Protein AF-0000000074214641 (afdb_homodimer)

Secondary structure (DSSP, 8-state):
-----------------------PPP-S---HHHHHHHHHHHHHHSTTTEEEEE-SS--TT----EEEEESSSTTS--TT--EEEEEE-SSTT--HHHHHHHHHHHHHHHHHHTT-HHHHHHHHH-EEEEES-S-HHHHHHHHHHHHHHTT--TTTTTS-TTS--GGG-S---HHHHHTT--HHHHHHHHHHS---HHHHHHHHHHHHS-EEEEEEEE-SEEEEEES--S-TT--SS-----TTHHHHHHHHHHHHHHSSSTTSTT-PPTTS--GGGGTTEEEHHHH---SS-HHHHHHHHSS-EEEEEEEES-SS--GGGHHHHHHHHHHHHHHHHHGGGSSEEEEEEETTS-B-TT-EEEEEE-GGG--EEEEEEEE--TTSEEEE---SEEEEEEEE-TTEE-EEEEEEEPP--STTPPPEE--EEEEES--/-----------------------PPP-S---HHHHHHHHHHHHHHSTTTEEEEE-SS--TT----EEEEESSSTTS--TT--EEEEEE-SSTT--HHHHHHHHHHHHHHHHHHTT-HHHHHHHHH-EEEEES-S-HHHHHHHHHHHHHHTT--TTTTTS-TTS--GGG-S---HHHHHTT--HHHHHHHHHHS---HHHHHHHHHHHHS-EEEEEEEE-SEEEEEES--S-SS--SS-----TTHHHHHHHHHHHHHHSSSTTSTT-PPTTS--GGGGTTEEEHHHH---SS-HHHHHHHHSS-EEEEEEEES-SS--GGGHHHHHHHHHHHHHHHHHGGGSSEEEEEEETTS-B-TT-EEEEEE-GGG--EEEEEEEE--TTSEEEE---SEEEEEEEE-TTEE-EEEEEEEPP--STT---EE--EEEEES--

InterPro domains:
  IPR000834 Peptidase M14, carboxypeptidase A [PF00246] (36-331)
  IPR000834 Peptidase M14, carboxypeptidase A [PR00765] (56-68)
  IPR000834 Peptidase M14, carboxypeptidase A [PR00765] (82-96)
  IPR000834 Peptidase M14, carboxypeptidase A [PR00765] (163-171)
  IPR000834 Peptidase M14, carboxypeptidase A [PR00765] (215-228)
  IPR000834 Peptidase M14, carboxypeptidase A [PS52035] (28-340)
  IPR000834 Peptidase M14, carboxypeptidase A [SM00631] (29-435)
  IPR008969 Carboxypeptidase-like, regulatory domain superfamily [SSF49464] (345-418)
  IPR050753 Peptidase M14 domain-containing protein [PTHR11532] (25-430)
  IPR057246 Zinc carboxypeptidases, zinc-binding region 1 [PS00132] (82-104)
  IPR057247 Zinc carboxypeptidases, zinc-binding region 2 [PS00133] (218-228)

Solvent-accessible surface area (backbone atoms only — not comparable to full-atom values): 44947 Å² total; per-residue (Å²): 136,82,80,79,78,77,78,77,79,77,77,77,77,76,75,74,74,73,73,74,72,79,75,74,87,76,71,54,86,66,49,75,68,50,44,54,49,49,53,50,49,45,32,69,73,33,54,72,32,30,38,78,49,63,48,88,38,38,38,91,87,60,48,73,33,52,30,44,30,38,15,69,53,46,96,53,91,52,90,93,43,46,29,34,39,42,39,11,10,49,40,12,34,16,40,54,28,24,49,46,46,52,48,47,53,46,47,52,46,53,37,39,75,66,63,33,64,72,52,38,52,50,33,66,55,30,39,37,34,39,27,32,40,57,17,61,55,4,30,52,48,21,52,55,42,37,74,71,52,78,60,73,64,82,63,48,16,32,23,34,81,89,66,46,49,50,62,51,40,36,50,59,55,58,63,36,60,74,64,67,48,51,72,49,52,51,49,43,41,51,62,69,45,85,51,51,52,43,44,46,20,48,52,48,52,54,56,74,38,81,37,44,30,36,38,38,31,37,42,49,31,42,33,22,30,23,55,24,27,43,35,88,79,71,52,62,52,38,78,34,79,45,67,54,36,72,42,42,52,50,54,25,37,51,29,12,65,45,20,75,48,32,30,38,67,87,57,47,30,90,95,49,70,57,32,15,81,58,41,2,35,44,43,25,1,40,73,44,45,43,66,14,27,59,44,52,34,33,50,75,74,47,64,22,46,36,31,38,33,24,74,28,51,54,24,66,62,59,50,86,47,44,61,58,52,41,65,35,39,48,58,11,58,54,53,48,61,57,56,62,28,40,22,34,26,35,41,33,22,32,83,86,66,45,53,37,51,63,23,36,40,39,42,28,42,43,40,95,76,41,81,42,71,37,80,63,67,39,55,21,37,80,75,5,34,42,70,48,77,41,62,62,40,35,31,39,42,29,46,37,40,90,62,36,46,63,49,75,47,79,45,76,32,67,70,79,85,47,96,79,49,64,34,46,80,57,70,47,70,34,45,67,58,83,118,130,84,76,77,76,78,78,76,79,77,78,76,78,75,74,74,73,72,72,72,73,79,74,73,86,76,73,53,85,65,49,75,67,51,45,55,49,49,52,50,51,44,31,69,73,32,54,72,32,30,37,77,49,62,49,87,38,39,36,94,87,60,47,75,32,51,30,44,31,38,14,68,54,46,95,54,91,52,91,92,43,46,30,35,38,43,39,9,11,49,40,11,34,16,41,54,27,23,48,47,46,52,48,48,53,47,47,52,46,54,36,38,77,66,63,33,63,71,50,39,52,50,32,68,56,29,40,39,35,41,28,33,40,58,17,61,54,3,30,52,47,21,53,54,42,37,75,69,53,77,58,73,62,82,64,47,17,30,22,36,80,88,66,46,49,50,63,50,41,36,51,60,55,59,64,38,59,71,63,67,47,52,73,47,50,51,50,43,42,52,61,68,46,83,51,50,52,42,45,46,20,49,51,47,50,54,56,74,38,80,38,43,29,36,39,38,31,39,42,49,31,42,31,21,30,25,55,24,28,42,35,88,80,71,51,61,52,39,79,34,79,44,64,54,36,71,40,42,51,49,55,27,36,52,28,12,64,44,20,75,49,32,30,38,68,87,60,46,29,91,95,48,72,56,30,16,80,59,42,2,34,45,45,25,1,42,75,45,45,43,65,14,27,58,44,52,33,35,51,74,73,46,65,21,47,38,32,38,33,24,75,30,52,53,24,65,63,57,48,87,47,44,60,58,52,41,65,36,39,48,58,11,58,54,54,47,60,57,55,62,28,40,21,34,26,32,43,32,22,34,85,87,66,45,53,36,49,63,23,36,41,39,42,29,41,44,41,96,75,41,82,42,73,38,82,62,68,39,56,21,39,80,72,4,34,42,71,47,78,41,61,61,40,35,31,39,41,31,45,36,41,92,63,35,46,64,47,76,45,81,43,77,32,67,70,79,85,48,95,79,49,62,33,45,82,56,69,48,71,35,45,66,58,84,117

Foldseek 3Di:
DPPPPPPPPPPPPPPPPPPPPPPDDALAQAALVRLVVLLVVLCVLQVQFKDKDFFPFAAPVRRTQIKIKGANHPPDDDPQQAEEEEAECLQLLQQLQLRLLSVLSNVLSVCVVVPPPLSVLLRHRHTYMYGSHLASQLVVQNVVCCVPPVNPDSRRSRAHPVRHRQQQQAQFCPQCVLVVHDPVVVVCSRVVRDGHRSNVRVVCVLVVHQHAEYEYEAAQWQAKEFDDQADNPRDFADQDAALQNVLRVVLRLLLLVQFQPQLAFPQTAPPDDGCNVVRRYDYNRRRTHGGNGPQVCSQRVANYHYIYGHQYNRSNDHSVCSVVSSVRRVRSVSRSSLLQFFAEKEFEAEPVRAGDWFWWKWKFFCFPNHGGTSPGIHGAHNRRIDGDRDAFGWMWIWTDDPQWDIDIDIDGTDDDPDSNHGHHYDYHYTYGPPD/DPDPPPPPPPPPPPPPPPPPPPPPDALDQAALVRLVVLLVVLCVLQVQFKDKDFFPFAAPVRRTQIKIKGANHPPDDDPQQAEEEEAECLQLLQQLQLRLLSVLSNVLSVCVVVPPPLSVLLRHRHTYMYGSHLASQLVVQNVVCCVPPVNPDSRRSRAHPVRHRQQQQAQFCPQCVLVVHDPVVVVCSRVVRDGHRSNVRVVCVLVVHQHQEYEYEAAQWQAKEFDDQADNPRDFADQDAALQNVLRVVLRLLLLVQFQPQLAFPQTAPPADGCNVVRNYDYNRRRTHGGNGPQVCSQVVANYHYIYGHQYNRSNDHSVCSVVSSVRRVRSVSRSSLLQFFAEKEFEAEPVRAGDWFWWKWKFFCFPNHTGTSPGIHGAHNRRIDGDRDAFGWMWIWTDDPQWDIDIDIDGTDDDPDSNHGHHYDYHYTYGPPD

Radius of gyration: 32.78 Å; Cα contacts (8 Å, |Δi|>4): 1984; chains: 2; bounding box: 87×135×90 Å

pLDDT: mean 90.33, std 15.27, range [23.34, 98.94]

Sequence (870 aa):
MYSKTKFIHIFTLVFALTIQTICSFEYKHHNNEELNQLLQNIHHKCPSITRLYELSEKSVNGWPLTVIEISTNPGEHELLKPEFKYVANMHGNEVLGRELLLRLADYLCDEYRNNNVYVQNLVNNTRIHLLPSLNPDGWELATANLDQNHGSDWLLGRSNLNGIDINRDFPDLDMVAFRHGTKDDFLNTLIYHKMQPETRAAVVWLLSNPFVLSANLHGGALVANYPFDETPDGSMNTYTASADDTTFRHLARTYATNHKRMSQIGTACEQDEDFGKQGGITNGASWYSVAGGMQDFNYLATNTFEITLELGCDKYPPESKLAKEWEDNKQALLEFINQAHIGAKGLVRDENGMPVDNAIIRVQNITDGVNQIINHDISTTKNGEYWRLLTPGLYKIMAAKFGYVPEVKTVMIEPRNTTATQATNVHFVLRTLFEMYSKTKFIHIFTLVFALTIQTICSFEYKHHNNEELNQLLQNIHHKCPSITRLYELSEKSVNGWPLTVIEISTNPGEHELLKPEFKYVANMHGNEVLGRELLLRLADYLCDEYRNNNVYVQNLVNNTRIHLLPSLNPDGWELATANLDQNHGSDWLLGRSNLNGIDINRDFPDLDMVAFRHGTKDDFLNTLIYHKMQPETRAAVVWLLSNPFVLSANLHGGALVANYPFDETPDGSMNTYTASADDTTFRHLARTYATNHKRMSQIGTACEQDEDFGKQGGITNGASWYSVAGGMQDFNYLATNTFEITLELGCDKYPPESKLAKEWEDNKQALLEFINQAHIGAKGLVRDENGMPVDNAIIRVQNITDGVNQIINHDISTTKNGEYWRLLTPGLYKIMAAKFGYVPEVKTVMIEPRNTTATQATNVHFVLRTLFE

Nearest PDB structures (foldseek):
  2nsm-assembly1_A  TM=9.345E-01  e=5.271E-56  Homo sapiens
  1h8l-assembly1_A  TM=9.547E-01  e=2.590E-52  Lophonetta specularioides
  3mn8-assembly4_D  TM=9.425E-01  e=2.354E-49  Drosophila melanogaster
  3mn8-assembly3_C  TM=9.321E-01  e=2.354E-49  Drosophila melanogaster
  3mn8-assembly2_B  TM=9.281E-01  e=1.273E-48  Drosophila melanogaster

Structure (mmCIF, N/CA/C/O backbone):
data_AF-0000000074214641-model_v1
#
loop_
_entity.id
_entity.type
_entity.pdbx_description
1 polymer 'Carboxypeptidase E-like'
#
loop_
_atom_site.group_PDB
_atom_site.id
_atom_site.type_symbol
_atom_site.label_atom_id
_atom_site.label_alt_id
_atom_site.label_comp_id
_atom_site.label_asym_id
_atom_site.label_entity_id
_atom_site.label_seq_id
_atom_site.pdbx_PDB_ins_code
_atom_site.Cartn_x
_atom_site.Cartn_y
_atom_site.Cartn_z
_atom_site.occupancy
_atom_site.B_iso_or_equiv
_atom_site.auth_seq_id
_atom_site.auth_comp_id
_atom_site.auth_asym_id
_atom_site.auth_atom_id
_atom_site.pdbx_PDB_model_num
ATOM 1 N N . MET A 1 1 ? -56.719 61.656 -37.781 1 28.55 1 MET A N 1
ATOM 2 C CA . MET A 1 1 ? -55.5 62.188 -37.219 1 28.55 1 MET A CA 1
ATOM 3 C C . MET A 1 1 ? -55.375 61.812 -35.719 1 28.55 1 MET A C 1
ATOM 5 O O . MET A 1 1 ? -55.562 62.656 -34.875 1 28.55 1 MET A O 1
ATOM 9 N N . TYR A 1 2 ? -55.875 60.594 -35.344 1 31.2 2 TYR A N 1
ATOM 10 C CA . TYR A 1 2 ? -55.906 60.031 -34 1 31.2 2 TYR A CA 1
ATOM 11 C C . TYR A 1 2 ? -54.5 59.844 -33.438 1 31.2 2 TYR A C 1
ATOM 13 O O . TYR A 1 2 ? -53.656 59.25 -34.094 1 31.2 2 TYR A O 1
ATOM 21 N N . SER A 1 3 ? -54.094 60.781 -32.625 1 26.39 3 SER A N 1
ATOM 22 C CA . SER A 1 3 ? -52.812 60.906 -31.953 1 26.39 3 SER A CA 1
ATOM 23 C C . SER A 1 3 ? -52.562 59.75 -31.016 1 26.39 3 SER A C 1
ATOM 25 O O . SER A 1 3 ? -53.406 59.438 -30.141 1 26.39 3 SER A O 1
ATOM 27 N N . LYS A 1 4 ? -51.812 58.688 -31.484 1 34.09 4 LYS A N 1
ATOM 28 C CA . LYS A 1 4 ? -51.312 57.5 -30.797 1 34.09 4 LYS A CA 1
ATOM 29 C C . LYS A 1 4 ? -50.406 57.875 -29.625 1 34.09 4 LYS A C 1
ATOM 31 O O . LYS A 1 4 ? -49.312 58.375 -29.812 1 34.09 4 LYS A O 1
ATOM 36 N N . THR A 1 5 ? -51 58.438 -28.547 1 25.39 5 THR A N 1
ATOM 37 C CA . THR A 1 5 ? -50.156 58.75 -27.406 1 25.39 5 THR A CA 1
ATOM 38 C C . THR A 1 5 ? -49.438 57.531 -26.891 1 25.39 5 THR A C 1
ATOM 40 O O . THR A 1 5 ? -50.062 56.531 -26.547 1 25.39 5 THR A O 1
ATOM 43 N N . LYS A 1 6 ? -48.219 57.25 -27.328 1 33.91 6 LYS A N 1
ATOM 44 C CA . LYS A 1 6 ? -47.25 56.25 -26.875 1 33.91 6 LYS A CA 1
ATOM 45 C C . LYS A 1 6 ? -46.969 56.406 -25.391 1 33.91 6 LYS A C 1
ATOM 47 O O . LYS A 1 6 ? -46.5 57.438 -24.938 1 33.91 6 LYS A O 1
ATOM 52 N N . PHE A 1 7 ? -47.781 55.75 -24.469 1 31.91 7 PHE A N 1
ATOM 53 C CA . PHE A 1 7 ? -47.5 55.688 -23.047 1 31.91 7 PHE A CA 1
ATOM 54 C C . PHE A 1 7 ? -46.125 55.094 -22.781 1 31.91 7 PHE A C 1
ATOM 56 O O . PHE A 1 7 ? -45.781 54.031 -23.281 1 31.91 7 PHE A O 1
ATOM 63 N N . ILE A 1 8 ? -45.125 55.938 -22.609 1 34.59 8 ILE A N 1
ATOM 64 C CA . ILE A 1 8 ? -43.781 55.562 -22.188 1 34.59 8 ILE A CA 1
ATOM 65 C C . ILE A 1 8 ? -43.844 54.938 -20.797 1 34.59 8 ILE A C 1
ATOM 67 O O . ILE A 1 8 ? -44.281 55.594 -19.844 1 34.59 8 ILE A O 1
ATOM 71 N N . HIS A 1 9 ? -44.094 53.625 -20.641 1 36.34 9 HIS A N 1
ATOM 72 C CA . HIS A 1 9 ? -43.906 52.938 -19.375 1 36.34 9 HIS A CA 1
ATOM 73 C C . HIS A 1 9 ? -42.469 53.062 -18.859 1 36.34 9 HIS A C 1
ATOM 75 O O . HIS A 1 9 ? -41.531 52.688 -19.547 1 36.34 9 HIS A O 1
ATOM 81 N N . ILE A 1 10 ? -42.219 54.094 -18.094 1 36.59 10 ILE A N 1
ATOM 82 C CA . ILE A 1 10 ? -40.969 54.188 -17.375 1 36.59 10 ILE A CA 1
ATOM 83 C C . ILE A 1 10 ? -40.781 53 -16.453 1 36.59 10 ILE A C 1
ATOM 85 O O . ILE A 1 10 ? -41.625 52.75 -15.57 1 36.59 10 ILE A O 1
ATOM 89 N N . PHE A 1 11 ? -40.062 51.969 -16.859 1 39.44 11 PHE A N 1
ATOM 90 C CA . PHE A 1 11 ? -39.625 50.875 -16 1 39.44 11 PHE A CA 1
ATOM 91 C C . PHE A 1 11 ? -38.656 51.375 -14.938 1 39.44 11 PHE A C 1
ATOM 93 O O . PHE A 1 11 ? -37.562 51.844 -15.266 1 39.44 11 PHE A O 1
ATOM 100 N N . THR A 1 12 ? -39.156 51.906 -13.844 1 38.59 12 THR A N 1
ATOM 101 C CA . THR A 1 12 ? -38.25 52.156 -12.703 1 38.59 12 THR A CA 1
ATOM 102 C C . THR A 1 12 ? -37.562 50.875 -12.281 1 38.59 12 THR A C 1
ATOM 104 O O . THR A 1 12 ? -38.219 49.906 -11.891 1 38.59 12 THR A O 1
ATOM 107 N N . LEU A 1 13 ? -36.375 50.656 -12.688 1 37.59 13 LEU A N 1
ATOM 108 C CA . LEU A 1 13 ? -35.469 49.625 -12.172 1 37.59 13 LEU A CA 1
ATOM 109 C C . LEU A 1 13 ? -35.156 49.844 -10.695 1 37.59 13 LEU A C 1
ATOM 111 O O . LEU A 1 13 ? -34.469 50.812 -10.352 1 37.59 13 LEU A O 1
ATOM 115 N N . VAL A 1 14 ? -36.031 49.531 -9.797 1 39 14 VAL A N 1
ATOM 116 C CA . VAL A 1 14 ? -35.656 49.5 -8.383 1 39 14 VAL A CA 1
ATOM 117 C C . VAL A 1 14 ? -34.438 48.594 -8.195 1 39 14 VAL A C 1
ATOM 119 O O . VAL A 1 14 ? -34.5 47.375 -8.461 1 39 14 VAL A O 1
ATOM 122 N N . PHE A 1 15 ? -33.25 49.125 -8.227 1 36.75 15 PHE A N 1
ATOM 123 C CA . PHE A 1 15 ? -32.062 48.438 -7.758 1 36.75 15 PHE A CA 1
ATOM 124 C C . PHE A 1 15 ? -32.188 48.031 -6.297 1 36.75 15 PHE A C 1
ATOM 126 O O . PHE A 1 15 ? -32.219 48.906 -5.41 1 36.75 15 PHE A O 1
ATOM 133 N N . ALA A 1 16 ? -32.875 47 -5.973 1 38.53 16 ALA A N 1
ATOM 134 C CA . ALA A 1 16 ? -32.781 46.438 -4.629 1 38.53 16 ALA A CA 1
ATOM 135 C C . ALA A 1 16 ? -31.312 46.281 -4.223 1 38.53 16 ALA A C 1
ATOM 137 O O . ALA A 1 16 ? -30.578 45.469 -4.805 1 38.53 16 ALA A O 1
ATOM 138 N N . LEU A 1 17 ? -30.703 47.25 -3.707 1 37.97 17 LEU A N 1
ATOM 139 C CA . LEU A 1 17 ? -29.469 47.031 -2.951 1 37.97 17 LEU A CA 1
ATOM 140 C C . LEU A 1 17 ? -29.641 45.875 -1.974 1 37.97 17 LEU A C 1
ATOM 142 O O . LEU A 1 17 ? -30.406 45.969 -1.012 1 37.97 17 LEU A O 1
ATOM 146 N N . THR A 1 18 ? -29.625 44.656 -2.396 1 39 18 THR A N 1
ATOM 147 C CA . THR A 1 18 ? -29.438 43.594 -1.431 1 39 18 THR A CA 1
ATOM 148 C C . THR A 1 18 ? -28.344 43.938 -0.43 1 39 18 THR A C 1
ATOM 150 O O . THR A 1 18 ? -27.172 44 -0.794 1 39 18 THR A O 1
ATOM 153 N N . ILE A 1 19 ? -28.609 44.812 0.444 1 39.5 19 ILE A N 1
ATOM 154 C CA . ILE A 1 19 ? -27.703 44.875 1.586 1 39.5 19 ILE A CA 1
ATOM 155 C C . ILE A 1 19 ? -27.312 43.469 2.01 1 39.5 19 ILE A C 1
ATOM 157 O O . ILE A 1 19 ? -28.156 42.688 2.443 1 39.5 19 ILE A O 1
ATOM 161 N N . GLN A 1 20 ? -26.422 42.812 1.358 1 42.59 20 GLN A N 1
ATOM 162 C CA . GLN A 1 20 ? -25.781 41.656 1.931 1 42.59 20 GLN A CA 1
ATOM 163 C C . GLN A 1 20 ? -25.469 41.844 3.41 1 42.59 20 GLN A C 1
ATOM 165 O O . GLN A 1 20 ? -24.594 42.656 3.756 1 42.59 20 GLN A O 1
ATOM 170 N N . THR A 1 21 ? -26.359 41.906 4.27 1 43.03 21 THR A N 1
ATOM 171 C CA . THR A 1 21 ? -26.109 41.906 5.711 1 43.03 21 THR A CA 1
ATOM 172 C C . THR A 1 21 ? -24.891 41.031 6.043 1 43.03 21 THR A C 1
ATOM 174 O O . THR A 1 21 ? -24.859 39.844 5.742 1 43.03 21 THR A O 1
ATOM 177 N N . ILE A 1 22 ? -23.703 41.531 6.004 1 50.34 22 ILE A N 1
ATOM 178 C CA . ILE A 1 22 ? -22.469 40.969 6.504 1 50.34 22 ILE A CA 1
ATOM 179 C C . ILE A 1 22 ? -22.703 40.281 7.848 1 50.34 22 ILE A C 1
ATOM 181 O O . ILE A 1 22 ? -22.922 40.969 8.859 1 50.34 22 ILE A O 1
ATOM 185 N N . CYS A 1 23 ? -23.438 39.281 7.957 1 60.03 23 CYS A N 1
ATOM 186 C CA . CYS A 1 23 ? -23.688 38.594 9.211 1 60.03 23 CYS A CA 1
ATOM 187 C C . CYS A 1 23 ? -22.375 38.188 9.883 1 60.03 23 CYS A C 1
ATOM 189 O O . CYS A 1 23 ? -21.531 37.531 9.266 1 60.03 23 CYS A O 1
ATOM 191 N N . SER A 1 24 ? -21.891 38.875 10.984 1 80.44 24 SER A N 1
ATOM 192 C CA . SER A 1 24 ? -20.75 38.594 11.859 1 80.44 24 SER A CA 1
ATOM 193 C C . SER A 1 24 ? -20.734 37.125 12.289 1 80.44 24 SER A C 1
ATOM 195 O O . SER A 1 24 ? -21.781 36.469 12.367 1 80.44 24 SER A O 1
ATOM 197 N N . PHE A 1 25 ? -19.562 36.594 12.383 1 92.12 25 PHE A N 1
ATOM 198 C CA . PHE A 1 25 ? -19.391 35.219 12.812 1 92.12 25 PHE A CA 1
ATOM 199 C C . PHE A 1 25 ? -20.016 35 14.188 1 92.12 25 PHE A C 1
ATOM 201 O O . PHE A 1 25 ? -19.812 35.781 15.102 1 92.12 25 PHE A O 1
ATOM 208 N N . GLU A 1 26 ? -20.812 34.062 14.344 1 94.88 26 GLU A N 1
ATOM 209 C CA . GLU A 1 26 ? -21.438 33.719 15.625 1 94.88 26 GLU A CA 1
ATOM 210 C C . GLU A 1 26 ? -20.609 32.688 16.375 1 94.88 26 GLU A C 1
ATOM 212 O O . GLU A 1 26 ? -20.406 31.562 15.891 1 94.88 26 GLU A O 1
ATOM 217 N N . TYR A 1 27 ? -20.141 33.094 17.547 1 96.88 27 TYR A N 1
ATOM 218 C CA . TYR A 1 27 ? -19.438 32.125 18.406 1 96.88 27 TYR A CA 1
ATOM 219 C C . TYR A 1 27 ? -20.422 31.234 19.141 1 96.88 27 TYR A C 1
ATOM 221 O O . TYR A 1 27 ? -21.016 31.641 20.141 1 96.88 27 TYR A O 1
ATOM 229 N N . LYS A 1 28 ? -20.547 30.047 18.703 1 96.94 28 LYS A N 1
ATOM 230 C CA . LYS A 1 28 ? -21.406 29.016 19.266 1 96.94 28 LYS A CA 1
ATOM 231 C C . LYS A 1 28 ? -20.938 27.625 18.844 1 96.94 28 LYS A C 1
ATOM 233 O O . LYS A 1 28 ? -20.016 27.484 18.047 1 96.94 28 LYS A O 1
ATOM 238 N N . HIS A 1 29 ? -21.547 26.672 19.484 1 97 29 HIS A N 1
ATOM 239 C CA . HIS A 1 29 ? -21.297 25.312 19.031 1 97 29 HIS A CA 1
ATOM 240 C C . HIS A 1 29 ? -22.234 24.938 17.875 1 97 29 HIS A C 1
ATOM 242 O O . HIS A 1 29 ? -23.406 24.672 18.094 1 97 29 HIS A O 1
ATOM 248 N N . HIS A 1 30 ? -21.688 24.875 16.703 1 98.06 30 HIS A N 1
ATOM 249 C CA . HIS A 1 30 ? -22.484 24.562 15.508 1 98.06 30 HIS A CA 1
ATOM 250 C C . HIS A 1 30 ? -22.734 23.062 15.398 1 98.06 30 HIS A C 1
ATOM 252 O O . HIS A 1 30 ? -21.797 22.266 15.445 1 98.06 30 HIS A O 1
ATOM 258 N N . ASN A 1 31 ? -23.969 22.719 15.297 1 97.44 31 ASN A N 1
ATOM 259 C CA . ASN A 1 31 ? -24.234 21.312 15.023 1 97.44 31 ASN A CA 1
ATOM 260 C C . ASN A 1 31 ? -23.812 20.922 13.609 1 97.44 31 ASN A C 1
ATOM 262 O O . ASN A 1 31 ? -23.266 21.75 12.875 1 97.44 31 ASN A O 1
ATOM 266 N N . ASN A 1 32 ? -23.969 19.641 13.305 1 98.25 32 ASN A N 1
ATOM 267 C CA . ASN A 1 32 ? -23.453 19.156 12.031 1 98.25 32 ASN A CA 1
ATOM 268 C C . ASN A 1 32 ? -24.125 19.859 10.852 1 98.25 32 ASN A C 1
ATOM 270 O O . ASN A 1 32 ? -23.469 20.156 9.844 1 98.25 32 ASN A O 1
ATOM 274 N N . GLU A 1 33 ? -25.406 20.094 10.906 1 98 33 GLU A N 1
ATOM 275 C CA . GLU A 1 33 ? -26.109 20.828 9.859 1 98 33 GLU A CA 1
ATOM 276 C C . GLU A 1 33 ? -25.609 22.266 9.766 1 98 33 GLU A C 1
ATOM 278 O O . GLU A 1 33 ? -25.359 22.781 8.672 1 98 33 GLU A O 1
ATOM 283 N N . GLU A 1 34 ? -25.531 22.906 10.922 1 98.25 34 GLU A N 1
ATOM 284 C CA . GLU A 1 34 ? -25.094 24.312 10.977 1 98.25 34 GLU A CA 1
ATOM 285 C C . GLU A 1 34 ? -23.672 24.453 10.469 1 98.25 34 GLU A C 1
ATOM 287 O O . GLU A 1 34 ? -23.328 25.469 9.836 1 98.25 34 GLU A O 1
ATOM 292 N N . LEU A 1 35 ? -22.828 23.531 10.836 1 98.5 35 LEU A N 1
ATOM 293 C CA . LEU A 1 35 ? -21.453 23.547 10.344 1 98.5 35 LEU A CA 1
ATOM 294 C C . LEU A 1 35 ? -21.422 23.578 8.82 1 98.5 35 LEU A C 1
ATOM 296 O O . LEU A 1 35 ? -20.734 24.422 8.227 1 98.5 35 LEU A O 1
ATOM 300 N N . ASN A 1 36 ? -22.156 22.719 8.172 1 98.38 36 ASN A N 1
ATOM 301 C CA . ASN A 1 36 ? -22.172 22.656 6.715 1 98.38 36 ASN A CA 1
ATOM 302 C C . ASN A 1 36 ? -22.797 23.922 6.109 1 98.38 36 ASN A C 1
ATOM 304 O O . ASN A 1 36 ? -22.328 24.406 5.074 1 98.38 36 ASN A O 1
ATOM 308 N N . GLN A 1 37 ? -23.812 24.406 6.75 1 98.06 37 GLN A N 1
ATOM 309 C CA . GLN A 1 37 ? -24.422 25.656 6.293 1 98.06 37 GLN A CA 1
ATOM 310 C C . GLN A 1 37 ? -23.438 26.812 6.379 1 98.06 37 GLN A C 1
ATOM 312 O O . GLN A 1 37 ? -23.375 27.656 5.477 1 98.06 37 GLN A O 1
ATOM 317 N N . LEU A 1 38 ? -22.75 26.859 7.496 1 98.38 38 LEU A N 1
ATOM 318 C CA . LEU A 1 38 ? -21.781 27.938 7.676 1 98.38 38 LEU A CA 1
ATOM 319 C C . LEU A 1 38 ? -20.703 27.875 6.605 1 98.38 38 LEU A C 1
ATOM 321 O O . LEU A 1 38 ? -20.297 28.906 6.066 1 98.38 38 LEU A O 1
ATOM 325 N N . LEU A 1 39 ? -20.188 26.734 6.285 1 98.69 39 LEU A N 1
ATOM 326 C CA . LEU A 1 39 ? -19.172 26.562 5.242 1 98.69 39 LEU A CA 1
ATOM 327 C C . LEU A 1 39 ? -19.719 27.031 3.891 1 98.69 39 LEU A C 1
ATOM 329 O O . LEU A 1 39 ? -19 27.672 3.115 1 98.69 39 LEU A O 1
ATOM 333 N N . GLN A 1 40 ? -20.953 26.688 3.637 1 98.44 40 GLN A N 1
ATOM 334 C CA . GLN A 1 40 ? -21.594 27.156 2.41 1 98.44 40 GLN A CA 1
ATOM 335 C C . GLN A 1 40 ? -21.703 28.672 2.383 1 98.44 40 GLN A C 1
ATOM 337 O O . GLN A 1 40 ? -21.484 29.297 1.341 1 98.44 40 GLN A O 1
ATOM 342 N N . ASN A 1 41 ? -22.109 29.234 3.506 1 98.31 41 ASN A N 1
ATOM 343 C CA . ASN A 1 41 ? -22.188 30.688 3.602 1 98.31 41 ASN A CA 1
ATOM 344 C C . ASN A 1 41 ? -20.844 31.344 3.318 1 98.31 41 ASN A C 1
ATOM 346 O O . ASN A 1 41 ? -20.797 32.375 2.646 1 98.31 41 ASN A O 1
ATOM 350 N N . ILE A 1 42 ? -19.781 30.766 3.873 1 98.44 42 ILE A N 1
ATOM 351 C CA . ILE A 1 42 ? -18.453 31.312 3.652 1 98.44 42 ILE A CA 1
ATOM 352 C C . ILE A 1 42 ? -18.094 31.219 2.17 1 98.44 42 ILE A C 1
ATOM 354 O O . ILE A 1 42 ? -17.531 32.156 1.597 1 98.44 42 ILE A O 1
ATOM 358 N N . HIS A 1 43 ? -18.391 30.062 1.568 1 98.44 43 HIS A N 1
ATOM 359 C CA . HIS A 1 43 ? -18.156 29.906 0.138 1 98.44 43 HIS A CA 1
ATOM 360 C C . HIS A 1 43 ? -18.922 30.938 -0.666 1 98.44 43 HIS A C 1
ATOM 362 O O . HIS A 1 43 ? -18.406 31.469 -1.653 1 98.44 43 HIS A O 1
ATOM 368 N N . HIS A 1 44 ? -20.156 31.266 -0.304 1 97.81 44 HIS A N 1
ATOM 369 C CA . HIS A 1 44 ? -20.969 32.25 -0.993 1 97.81 44 HIS A CA 1
ATOM 370 C C . HIS A 1 44 ? -20.359 33.656 -0.826 1 97.81 44 HIS A C 1
ATOM 372 O O . HIS A 1 44 ? -20.438 34.469 -1.739 1 97.81 44 HIS A O 1
ATOM 378 N N . LYS A 1 45 ? -19.859 33.844 0.33 1 97.06 45 LYS A N 1
ATOM 379 C CA . LYS A 1 45 ? -19.25 35.125 0.625 1 97.06 45 LYS A CA 1
ATOM 380 C C . LYS A 1 45 ? -17.969 35.312 -0.172 1 97.06 45 LYS A C 1
ATOM 382 O O . LYS A 1 45 ? -17.672 36.438 -0.612 1 97.06 45 LYS A O 1
ATOM 387 N N . CYS A 1 46 ?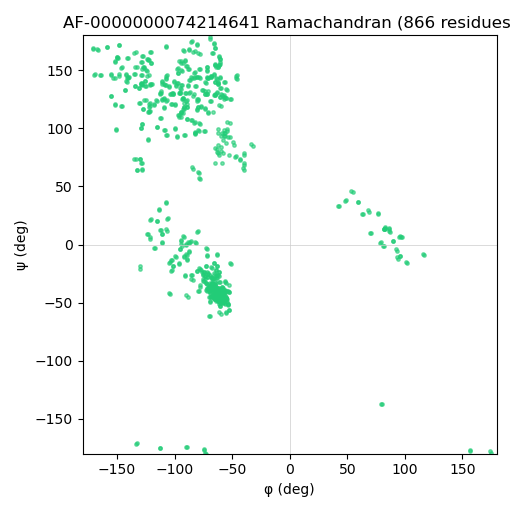 -17.172 34.281 -0.324 1 98.06 46 CYS A N 1
ATOM 388 C CA . CYS A 1 46 ? -15.898 34.344 -1.03 1 98.06 46 CYS A CA 1
ATOM 389 C C . CYS A 1 46 ? -15.805 33.25 -2.094 1 98.06 46 CYS A C 1
ATOM 391 O O . CYS A 1 46 ? -14.891 32.438 -2.074 1 98.06 46 CYS A O 1
ATOM 393 N N . PRO A 1 47 ? -16.562 33.25 -3.07 1 97.69 47 PRO A N 1
ATOM 394 C CA . PRO A 1 47 ? -16.641 32.188 -4.047 1 97.69 47 PRO A CA 1
ATOM 395 C C . PRO A 1 47 ? -15.391 32.094 -4.93 1 97.69 47 PRO A C 1
ATOM 397 O O . PRO A 1 47 ? -15.062 31.031 -5.445 1 97.69 47 PRO A O 1
ATOM 400 N N . SER A 1 48 ? -14.719 33.156 -5.094 1 97.56 48 SER A N 1
ATOM 401 C CA . SER A 1 48 ? -13.578 33.188 -6.008 1 97.56 48 SER A CA 1
ATOM 402 C C . SER A 1 48 ? -12.359 32.5 -5.395 1 97.56 48 SER A C 1
ATOM 404 O O . SER A 1 48 ? -11.477 32.031 -6.117 1 97.56 48 SER A O 1
ATOM 406 N N . ILE A 1 49 ? -12.281 32.406 -4.031 1 98.5 49 ILE A N 1
ATOM 407 C CA . ILE A 1 49 ? -11.07 31.859 -3.432 1 98.5 49 ILE A CA 1
ATOM 408 C C . ILE A 1 49 ? -11.406 30.641 -2.592 1 98.5 49 ILE A C 1
ATOM 410 O O . ILE A 1 49 ? -10.562 30.125 -1.858 1 98.5 49 ILE A O 1
ATOM 414 N N . THR A 1 50 ? -12.633 30.172 -2.604 1 98.75 50 THR A N 1
ATOM 415 C CA . THR A 1 50 ? -12.984 29.031 -1.774 1 98.75 50 THR A CA 1
ATOM 416 C C . THR A 1 50 ? -13.664 27.953 -2.611 1 98.75 50 THR A C 1
ATOM 418 O O . THR A 1 50 ? -14.25 28.234 -3.654 1 98.75 50 THR A O 1
ATOM 421 N N . ARG A 1 51 ? -13.516 26.719 -2.205 1 98.75 51 ARG A N 1
ATOM 422 C CA . ARG A 1 51 ? -14.188 25.547 -2.748 1 98.75 51 ARG A CA 1
ATOM 423 C C . ARG A 1 51 ? -14.539 24.562 -1.641 1 98.75 51 ARG A C 1
ATOM 425 O O . ARG A 1 51 ? -13.734 24.312 -0.739 1 98.75 51 ARG A O 1
ATOM 432 N N . LEU A 1 52 ? -15.766 24.109 -1.704 1 98.69 52 LEU A N 1
ATOM 433 C CA . LEU A 1 52 ? -16.172 23.031 -0.797 1 98.69 52 LEU A CA 1
ATOM 434 C C . LEU A 1 52 ? -16.094 21.672 -1.485 1 98.69 52 LEU A C 1
ATOM 436 O O . LEU A 1 52 ? -16.438 21.562 -2.666 1 98.69 52 LEU A O 1
ATOM 440 N N . TYR A 1 53 ? -15.633 20.703 -0.781 1 98.38 53 TYR A N 1
ATOM 441 C CA . TYR A 1 53 ? -15.688 19.328 -1.256 1 98.38 53 TYR A CA 1
ATOM 442 C C . TYR A 1 53 ? -15.805 18.344 -0.089 1 98.38 53 TYR A C 1
ATOM 444 O O . TYR A 1 53 ? -15.578 18.719 1.064 1 98.38 53 TYR A O 1
ATOM 452 N N . GLU A 1 54 ? -16.234 17.156 -0.356 1 98.12 54 GLU A N 1
ATOM 453 C CA . GLU A 1 54 ? -16.391 16.109 0.64 1 98.12 54 GLU A CA 1
ATOM 454 C C . GLU A 1 54 ? -15.312 15.031 0.468 1 98.12 54 GLU A C 1
ATOM 456 O O . GLU A 1 54 ? -14.875 14.766 -0.652 1 98.12 54 GLU A O 1
ATOM 461 N N . LEU A 1 55 ? -14.867 14.469 1.61 1 97.81 55 LEU A N 1
ATOM 462 C CA . LEU A 1 55 ? -13.961 13.328 1.521 1 97.81 55 LEU A CA 1
ATOM 463 C C . LEU A 1 55 ? -14.672 12.125 0.896 1 97.81 55 LEU A C 1
ATOM 465 O O . LEU A 1 55 ? -15.867 12.188 0.611 1 97.81 55 LEU A O 1
ATOM 469 N N . SER A 1 56 ? -13.914 11.102 0.633 1 93.12 56 SER A N 1
ATOM 470 C CA . SER A 1 56 ? -14.344 9.984 -0.209 1 93.12 56 SER A CA 1
ATOM 471 C C . SER A 1 56 ? -15.453 9.18 0.458 1 93.12 56 SER A C 1
ATOM 473 O O . SER A 1 56 ? -16.203 8.477 -0.218 1 93.12 56 SER A O 1
ATOM 475 N N . GLU A 1 57 ? -15.508 9.156 1.807 1 94.62 57 GLU A N 1
ATOM 476 C CA . GLU A 1 57 ? -16.531 8.445 2.551 1 94.62 57 GLU A CA 1
ATOM 477 C C . GLU A 1 57 ? -17.188 9.344 3.59 1 94.62 57 GLU A C 1
ATOM 479 O O . GLU A 1 57 ? -16.609 10.336 4.02 1 94.62 57 GLU A O 1
ATOM 484 N N . LYS A 1 58 ? -18.406 8.969 3.979 1 97.25 58 LYS A N 1
ATOM 485 C CA . LYS A 1 58 ? -19.141 9.648 5.035 1 97.25 58 LYS A CA 1
ATOM 486 C C . LYS A 1 58 ? -18.891 8.992 6.391 1 97.25 58 LYS A C 1
ATOM 488 O O . LYS A 1 58 ? -18.281 7.926 6.469 1 97.25 58 LYS A O 1
ATOM 493 N N . SER A 1 59 ? -19.297 9.672 7.43 1 98.19 59 SER A N 1
ATOM 494 C CA . SER A 1 59 ? -19.219 9.078 8.758 1 98.19 59 SER A CA 1
ATOM 495 C C . SER A 1 59 ? -20.141 7.879 8.883 1 98.19 59 SER A C 1
ATOM 497 O O . SER A 1 59 ? -20.953 7.621 7.992 1 98.19 59 SER A O 1
ATOM 499 N N . VAL A 1 60 ? -20.016 7.133 9.93 1 96.88 60 VAL A N 1
ATOM 500 C CA . VAL A 1 60 ? -20.828 5.945 10.18 1 96.88 60 VAL A CA 1
ATOM 501 C C . VAL A 1 60 ? -22.312 6.301 10.07 1 96.88 60 VAL A C 1
ATOM 503 O O . VAL A 1 60 ? -23.094 5.551 9.477 1 96.88 60 VAL A O 1
ATOM 506 N N . ASN A 1 61 ? -22.672 7.449 10.586 1 97.75 61 ASN A N 1
ATOM 507 C CA . ASN A 1 61 ? -24.078 7.848 10.586 1 97.75 61 ASN A CA 1
ATOM 508 C C . ASN A 1 61 ? -24.422 8.664 9.344 1 97.75 61 ASN A C 1
ATOM 510 O O . ASN A 1 61 ? -25.469 9.328 9.305 1 97.75 61 ASN A O 1
ATOM 514 N N . GLY A 1 62 ? -23.5 8.781 8.406 1 97.62 62 GLY A N 1
ATOM 515 C CA . GLY A 1 62 ? -23.828 9.289 7.086 1 97.62 62 GLY A CA 1
ATOM 516 C C . GLY A 1 62 ? -23.531 10.773 6.926 1 97.62 62 GLY A C 1
ATOM 517 O O . GLY A 1 62 ? -23.906 11.383 5.922 1 97.62 62 GLY A O 1
ATOM 518 N N . TRP A 1 63 ? -22.938 11.414 7.832 1 98.12 63 TRP A N 1
ATOM 519 C CA . TRP A 1 63 ? -22.578 12.82 7.676 1 98.12 63 TRP A CA 1
ATOM 520 C C . TRP A 1 63 ? -21.406 12.969 6.707 1 98.12 63 TRP A C 1
ATOM 522 O O . TRP A 1 63 ? -20.453 12.18 6.738 1 98.12 63 TRP A O 1
ATOM 532 N N . PRO A 1 64 ? -21.484 13.961 5.879 1 98.31 64 PRO A N 1
ATOM 533 C CA . PRO A 1 64 ? -20.312 14.227 5.031 1 98.31 64 PRO A CA 1
ATOM 534 C C . PRO A 1 64 ? -19.125 14.797 5.816 1 98.31 64 PRO A C 1
ATOM 536 O O . PRO A 1 64 ? -19.328 15.516 6.797 1 98.31 64 PRO A O 1
ATOM 539 N N . LEU A 1 65 ? -17.984 14.43 5.477 1 98.81 65 LEU A N 1
ATOM 540 C CA . LEU A 1 65 ? -16.766 15.07 5.949 1 98.81 65 LEU A CA 1
ATOM 541 C C . LEU A 1 65 ? -16.344 16.188 5 1 98.81 65 LEU A C 1
ATOM 543 O O . LEU A 1 65 ? -15.594 15.945 4.051 1 98.81 65 LEU A O 1
ATOM 547 N N . THR A 1 66 ? -16.75 17.375 5.297 1 98.81 66 THR A N 1
ATOM 548 C CA . THR A 1 66 ? -16.672 18.5 4.375 1 98.81 66 THR A CA 1
ATOM 549 C C . THR A 1 66 ? -15.414 19.328 4.629 1 98.81 66 THR A C 1
ATOM 551 O O . THR A 1 66 ? -15.117 19.688 5.77 1 98.81 66 THR A O 1
ATOM 554 N N . VAL A 1 67 ? -14.719 19.578 3.57 1 98.88 67 VAL A N 1
ATOM 555 C CA . VAL A 1 67 ? -13.516 20.406 3.598 1 98.88 67 VAL A CA 1
ATOM 556 C C . VAL A 1 67 ? -13.766 21.719 2.869 1 98.88 67 VAL A C 1
ATOM 558 O O . VAL A 1 67 ? -14.453 21.75 1.843 1 98.88 67 VAL A O 1
ATOM 561 N N . ILE A 1 68 ? -13.273 22.797 3.393 1 98.94 68 ILE A N 1
ATOM 562 C CA . ILE A 1 68 ? -13.211 24.031 2.631 1 98.94 68 ILE A CA 1
ATOM 563 C C . ILE A 1 68 ? -11.766 24.312 2.217 1 98.94 68 ILE A C 1
ATOM 565 O O . ILE A 1 68 ? -10.859 24.297 3.051 1 98.94 68 ILE A O 1
ATOM 569 N N . GLU A 1 69 ? -11.602 24.453 1.002 1 98.88 69 GLU A N 1
ATOM 570 C CA . GLU A 1 69 ? -10.328 24.859 0.416 1 98.88 69 GLU A CA 1
ATOM 571 C C . GLU A 1 69 ? -10.281 26.375 0.179 1 98.88 69 GLU A C 1
ATOM 573 O O . GLU A 1 69 ? -11.234 26.953 -0.351 1 98.88 69 GLU A O 1
ATOM 578 N N . ILE A 1 70 ? -9.258 27.062 0.6 1 98.81 70 ILE A N 1
ATOM 579 C CA . ILE A 1 70 ? -9.086 28.5 0.416 1 98.81 70 ILE A CA 1
ATOM 580 C C . ILE A 1 70 ? -7.781 28.766 -0.332 1 98.81 70 ILE A C 1
ATOM 582 O O . ILE A 1 70 ? -6.695 28.5 0.19 1 98.81 70 ILE A O 1
ATOM 586 N N . SER A 1 71 ? -7.859 29.25 -1.474 1 97.94 71 SER A N 1
ATOM 587 C CA . SER A 1 71 ? -6.738 29.516 -2.365 1 97.94 71 SER A CA 1
ATOM 588 C C . SER A 1 71 ? -7.16 30.406 -3.533 1 97.94 71 SER A C 1
ATOM 590 O O . SER A 1 71 ? -8.352 30.625 -3.756 1 97.94 71 SER A O 1
ATOM 592 N N . THR A 1 72 ? -6.254 30.984 -4.336 1 96.12 72 THR A N 1
ATOM 593 C CA . THR A 1 72 ? -6.562 31.844 -5.469 1 96.12 72 THR A CA 1
ATOM 594 C C . THR A 1 72 ? -7.277 31.062 -6.566 1 96.12 72 THR A C 1
ATOM 596 O O . THR A 1 72 ? -8.078 31.641 -7.316 1 96.12 72 THR A O 1
ATOM 599 N N . ASN A 1 73 ? -6.977 29.797 -6.793 1 95.5 73 ASN A N 1
ATOM 600 C CA . ASN A 1 73 ? -7.617 28.938 -7.773 1 95.5 73 ASN A CA 1
ATOM 601 C C . ASN A 1 73 ? -8.07 27.625 -7.148 1 95.5 73 ASN A C 1
ATOM 603 O O . ASN A 1 73 ? -7.582 26.547 -7.52 1 95.5 73 ASN A O 1
ATOM 607 N N . PRO A 1 74 ? -9.094 27.734 -6.312 1 97.12 74 PRO A N 1
ATOM 608 C CA . PRO A 1 74 ? -9.5 26.531 -5.598 1 97.12 74 PRO A CA 1
ATOM 609 C C . PRO A 1 74 ? -9.945 25.406 -6.539 1 97.12 74 PRO A C 1
ATOM 611 O O . PRO A 1 74 ? -10.617 25.656 -7.539 1 97.12 74 PRO A O 1
ATOM 614 N N . GLY A 1 75 ? -9.516 24.203 -6.316 1 95.19 75 GLY A N 1
ATOM 615 C CA . GLY A 1 75 ? -9.852 23.047 -7.133 1 95.19 75 GLY A CA 1
ATOM 616 C C . GLY A 1 75 ? -8.75 22.656 -8.094 1 95.19 75 GLY A C 1
ATOM 617 O O . GLY A 1 75 ? -8.75 21.531 -8.625 1 95.19 75 GLY A O 1
ATOM 618 N N . GLU A 1 76 ? -7.855 23.547 -8.266 1 94.25 76 GLU A N 1
ATOM 619 C CA . GLU A 1 76 ? -6.754 23.297 -9.195 1 94.25 76 GLU A CA 1
ATOM 620 C C . GLU A 1 76 ? -5.406 23.406 -8.492 1 94.25 76 GLU A C 1
ATOM 622 O O . GLU A 1 76 ? -5.07 24.453 -7.93 1 94.25 76 GLU A O 1
ATOM 627 N N . HIS A 1 77 ? -4.699 22.297 -8.508 1 94.56 77 HIS A N 1
ATOM 628 C CA . HIS A 1 77 ? -3.342 22.359 -7.98 1 94.56 77 HIS A CA 1
ATOM 629 C C . HIS A 1 77 ? -2.455 23.266 -8.828 1 94.56 77 HIS A C 1
ATOM 631 O O . HIS A 1 77 ? -2.463 23.172 -10.055 1 94.56 77 HIS A O 1
ATOM 637 N N . GLU A 1 78 ? -1.777 24.188 -8.203 1 95.31 78 GLU A N 1
ATOM 638 C CA . GLU A 1 78 ? -0.854 25.078 -8.883 1 95.31 78 GLU A CA 1
ATOM 639 C C . GLU A 1 78 ? 0.597 24.688 -8.625 1 95.31 78 GLU A C 1
ATOM 641 O O . GLU A 1 78 ? 0.97 24.375 -7.488 1 95.31 78 GLU A O 1
ATOM 646 N N . LEU A 1 79 ? 1.396 24.703 -9.672 1 95.62 79 LEU A N 1
ATOM 647 C CA . LEU A 1 79 ? 2.787 24.266 -9.633 1 95.62 79 LEU A CA 1
ATOM 648 C C . LEU A 1 79 ? 3.57 25.047 -8.586 1 95.62 79 LEU A C 1
ATOM 650 O O . LEU A 1 79 ? 3.51 26.281 -8.555 1 95.62 79 LEU A O 1
ATOM 654 N N . LEU A 1 80 ? 4.219 24.328 -7.672 1 96.44 80 LEU A N 1
ATOM 655 C CA . LEU A 1 80 ? 5.125 24.844 -6.648 1 96.44 80 LEU A CA 1
ATOM 656 C C . LEU A 1 80 ? 4.359 25.625 -5.582 1 96.44 80 LEU A C 1
ATOM 658 O O . LEU A 1 80 ? 4.957 26.344 -4.781 1 96.44 80 LEU A O 1
ATOM 662 N N . LYS A 1 81 ? 3.062 25.578 -5.57 1 96.69 81 LYS A N 1
ATOM 663 C CA . LYS A 1 81 ? 2.268 26.109 -4.461 1 96.69 81 LYS A CA 1
ATOM 664 C C . LYS A 1 81 ? 1.94 25 -3.455 1 96.69 81 LYS A C 1
ATOM 666 O O . LYS A 1 81 ? 1.219 24.062 -3.775 1 96.69 81 LYS A O 1
ATOM 671 N N . PRO A 1 82 ? 2.465 25.094 -2.297 1 97.75 82 PRO A N 1
ATOM 672 C CA . PRO A 1 82 ? 2.305 24 -1.336 1 97.75 82 PRO A CA 1
ATOM 673 C C . PRO A 1 82 ? 0.865 23.844 -0.848 1 97.75 82 PRO A C 1
ATOM 675 O O . PRO A 1 82 ? 0.156 24.844 -0.688 1 97.75 82 PRO A O 1
ATOM 678 N N . GLU A 1 83 ? 0.456 22.578 -0.633 1 98.25 83 GLU A N 1
ATOM 679 C CA . GLU A 1 83 ? -0.822 22.234 -0.019 1 98.25 83 GLU A CA 1
ATOM 680 C C . GLU A 1 83 ? -0.689 22.094 1.496 1 98.25 83 GLU A C 1
ATOM 682 O O . GLU A 1 83 ? 0.251 21.469 1.989 1 98.25 83 GLU A O 1
ATOM 687 N N . PHE A 1 84 ? -1.531 22.719 2.211 1 98.56 84 PHE A N 1
ATOM 688 C CA . PHE A 1 84 ? -1.586 22.719 3.668 1 98.56 84 PHE A CA 1
ATOM 689 C C . PHE A 1 84 ? -2.949 22.234 4.156 1 98.56 84 PHE A C 1
ATOM 691 O O . PHE A 1 84 ? -3.975 22.547 3.547 1 98.56 84 PHE A O 1
ATOM 698 N N . LYS A 1 85 ? -2.977 21.484 5.355 1 98.81 85 LYS A N 1
ATOM 699 C CA . LYS A 1 85 ? -4.293 21.125 5.875 1 98.81 85 LYS A CA 1
ATOM 700 C C . LYS A 1 85 ? -4.328 21.234 7.398 1 98.81 85 LYS A C 1
ATOM 702 O O . LYS A 1 85 ? -3.334 20.953 8.07 1 98.81 85 LYS A O 1
ATOM 707 N N . TYR A 1 86 ? -5.449 21.656 7.934 1 98.94 86 TYR A N 1
ATOM 708 C CA . TYR A 1 86 ? -5.852 21.484 9.328 1 98.94 86 TYR A CA 1
ATOM 709 C C . TYR A 1 86 ? -6.977 20.469 9.445 1 98.94 86 TYR A C 1
ATOM 711 O O . TYR A 1 86 ? -7.895 20.453 8.625 1 98.94 86 TYR A O 1
ATOM 719 N N . VAL A 1 87 ? -6.867 19.641 10.414 1 98.94 87 VAL A N 1
ATOM 720 C CA . VAL A 1 87 ? -7.926 18.703 10.75 1 98.94 87 VAL A CA 1
ATOM 721 C C . VAL A 1 87 ? -8.383 18.922 12.188 1 98.94 87 VAL A C 1
ATOM 723 O O . VAL A 1 87 ? -7.562 19.141 13.086 1 98.94 87 VAL A O 1
ATOM 726 N N . ALA A 1 88 ? -9.672 18.875 12.422 1 98.81 88 ALA A N 1
ATOM 727 C CA . ALA A 1 88 ? -10.172 19.062 13.781 1 98.81 88 ALA A CA 1
ATOM 728 C C . ALA A 1 88 ? -11.234 18.031 14.125 1 98.81 88 ALA A C 1
ATOM 730 O O . ALA A 1 88 ? -11.695 17.297 13.25 1 98.81 88 ALA A O 1
ATOM 731 N N . ASN A 1 89 ? -11.516 17.922 15.383 1 98.5 89 ASN A N 1
ATOM 732 C CA . ASN A 1 89 ? -12.633 17.172 15.945 1 98.5 89 ASN A CA 1
ATOM 733 C C . ASN A 1 89 ? -12.57 15.695 15.57 1 98.5 89 ASN A C 1
ATOM 735 O O . ASN A 1 89 ? -13.586 15.094 15.219 1 98.5 89 ASN A O 1
ATOM 739 N N . MET A 1 90 ? -11.359 15.234 15.539 1 97.94 90 MET A N 1
ATOM 740 C CA . MET A 1 90 ? -11.211 13.789 15.383 1 97.94 90 MET A CA 1
ATOM 741 C C . MET A 1 90 ? -11.734 13.055 16.609 1 97.94 90 MET A C 1
ATOM 743 O O . MET A 1 90 ? -12.219 11.922 16.516 1 97.94 90 MET A O 1
ATOM 747 N N . HIS A 1 91 ? -11.391 13.57 17.828 1 97.62 91 HIS A N 1
ATOM 748 C CA . HIS A 1 91 ? -12.164 13.242 19.016 1 97.62 91 HIS A CA 1
ATOM 749 C C . HIS A 1 91 ? -13.43 14.086 19.109 1 97.62 91 HIS A C 1
ATOM 751 O O . HIS A 1 91 ? -13.352 15.305 19.297 1 97.62 91 HIS A O 1
ATOM 757 N N . GLY A 1 92 ? -14.531 13.422 19.047 1 97 92 GLY A N 1
ATOM 758 C CA . GLY A 1 92 ? -15.797 14.125 18.906 1 97 92 GLY A CA 1
ATOM 759 C C . GLY A 1 92 ? -16.109 15.047 20.062 1 97 92 GLY A C 1
ATOM 760 O O . GLY A 1 92 ? -16.797 16.062 19.906 1 97 92 GLY A O 1
ATOM 761 N N . ASN A 1 93 ? -15.617 14.781 21.25 1 95.31 93 ASN A N 1
ATOM 762 C CA . ASN A 1 93 ? -15.883 15.578 22.438 1 95.31 93 ASN A CA 1
ATOM 763 C C . ASN A 1 93 ? -14.891 16.734 22.562 1 95.31 93 ASN A C 1
ATOM 765 O O . ASN A 1 93 ? -14.984 17.531 23.5 1 95.31 93 ASN A O 1
ATOM 769 N N . GLU A 1 94 ? -13.914 16.828 21.75 1 96.12 94 GLU A N 1
ATOM 770 C CA . GLU A 1 94 ? -12.969 17.922 21.703 1 96.12 94 GLU A CA 1
ATOM 771 C C . GLU A 1 94 ? -13.336 18.938 20.609 1 96.12 94 GLU A C 1
ATOM 773 O O . GLU A 1 94 ? -12.82 18.859 19.5 1 96.12 94 GLU A O 1
ATOM 778 N N . VAL A 1 95 ? -14.062 19.891 21.016 1 96.56 95 VAL A N 1
ATOM 779 C CA . VAL A 1 95 ? -14.859 20.625 20.031 1 96.56 95 VAL A CA 1
ATOM 780 C C . VAL A 1 95 ? -14.195 21.953 19.703 1 96.56 95 VAL A C 1
ATOM 782 O O . VAL A 1 95 ? -14.547 22.609 18.719 1 96.56 95 VAL A O 1
ATOM 785 N N . LEU A 1 96 ? -13.242 22.344 20.484 1 97.25 96 LEU A N 1
ATOM 786 C CA . LEU A 1 96 ? -12.664 23.672 20.297 1 97.25 96 LEU A CA 1
ATOM 787 C C . LEU A 1 96 ? -12.102 23.828 18.891 1 97.25 96 LEU A C 1
ATOM 789 O O . LEU A 1 96 ? -12.383 24.828 18.203 1 97.25 96 LEU A O 1
ATOM 793 N N . GLY A 1 97 ? -11.273 22.859 18.422 1 98.38 97 GLY A N 1
ATOM 794 C CA . GLY A 1 97 ? -10.695 22.922 17.078 1 98.38 97 GLY A CA 1
ATOM 795 C C . GLY A 1 97 ? -11.734 23.047 15.984 1 98.38 97 GLY A C 1
ATOM 796 O O . GLY A 1 97 ? -11.508 23.734 14.984 1 98.38 97 GLY A O 1
ATOM 797 N N . ARG A 1 98 ? -12.797 22.328 16.172 1 98.06 98 ARG A N 1
ATOM 798 C CA . ARG A 1 98 ? -13.93 22.375 15.25 1 98.06 98 ARG A CA 1
ATOM 799 C C . ARG A 1 98 ? -14.398 23.812 15.047 1 98.06 98 ARG A C 1
ATOM 801 O O . ARG A 1 98 ? -14.469 24.297 13.914 1 98.06 98 ARG A O 1
ATOM 808 N N . GLU A 1 99 ? -14.648 24.547 16.047 1 98.44 99 GLU A N 1
ATOM 809 C CA . GLU A 1 99 ? -15.148 25.922 16 1 98.44 99 GLU A CA 1
ATOM 810 C C . GLU A 1 99 ? -14.07 26.875 15.531 1 98.44 99 GLU A C 1
ATOM 812 O O . GLU A 1 99 ? -14.359 27.844 14.82 1 98.44 99 GLU A O 1
ATOM 817 N N . LEU A 1 100 ? -12.844 26.625 15.945 1 98.62 100 LEU A N 1
ATOM 818 C CA . LEU A 1 100 ? -11.758 27.516 15.531 1 98.62 100 LEU A CA 1
ATOM 819 C C . LEU A 1 100 ? -11.523 27.422 14.023 1 98.62 100 LEU A C 1
ATOM 821 O O . LEU A 1 100 ? -11.18 28.406 13.383 1 98.62 100 LEU A O 1
ATOM 825 N N . LEU A 1 101 ? -11.633 26.234 13.43 1 98.88 101 LEU A N 1
ATOM 826 C CA . LEU A 1 101 ? -11.422 26.109 11.984 1 98.88 101 LEU A CA 1
ATOM 827 C C . LEU A 1 101 ? -12.547 26.781 11.211 1 98.88 101 LEU A C 1
ATOM 829 O O . LEU A 1 101 ? -12.312 27.344 10.133 1 98.88 101 LEU A O 1
ATOM 833 N N . LEU A 1 102 ? -13.781 26.75 11.766 1 98.81 102 LEU A N 1
ATOM 834 C CA . LEU A 1 102 ? -14.875 27.5 11.156 1 98.81 102 LEU A CA 1
ATOM 835 C C . LEU A 1 102 ? -14.578 29 11.195 1 98.81 102 LEU A C 1
ATOM 837 O O . LEU A 1 102 ? -14.742 29.703 10.188 1 98.81 102 LEU A O 1
ATOM 841 N N . ARG A 1 103 ? -14.133 29.453 12.32 1 98.81 103 ARG A N 1
ATOM 842 C CA . ARG A 1 103 ? -13.797 30.859 12.469 1 98.81 103 ARG A CA 1
ATOM 843 C C . ARG A 1 103 ? -12.633 31.25 11.562 1 98.81 103 ARG A C 1
ATOM 845 O O . ARG A 1 103 ? -12.625 32.312 10.969 1 98.81 103 ARG A O 1
ATOM 852 N N . LEU A 1 104 ? -11.633 30.391 11.523 1 98.88 104 LEU A N 1
ATOM 853 C CA . LEU A 1 104 ? -10.477 30.656 10.664 1 98.88 104 LEU A CA 1
ATOM 854 C C . LEU A 1 104 ? -10.906 30.812 9.211 1 98.88 104 LEU A C 1
ATOM 856 O O . LEU A 1 104 ? -10.43 31.703 8.516 1 98.88 104 LEU A O 1
ATOM 860 N N . ALA A 1 105 ? -11.766 29.922 8.734 1 98.88 105 ALA A N 1
ATOM 861 C CA . ALA A 1 105 ? -12.258 30.016 7.367 1 98.88 105 ALA A CA 1
ATOM 862 C C . ALA A 1 105 ? -12.945 31.344 7.121 1 98.88 105 ALA A C 1
ATOM 864 O O . ALA A 1 105 ? -12.68 32 6.117 1 98.88 105 ALA A O 1
ATOM 865 N N . ASP A 1 106 ? -13.805 31.688 8.039 1 98.69 106 ASP A N 1
ATOM 866 C CA . ASP A 1 106 ? -14.523 32.969 7.945 1 98.69 106 ASP A CA 1
ATOM 867 C C . ASP A 1 106 ? -13.555 34.156 7.977 1 98.69 106 ASP A C 1
ATOM 869 O O . ASP A 1 106 ? -13.703 35.094 7.203 1 98.69 106 ASP A O 1
ATOM 873 N N . TYR A 1 107 ? -12.617 34.125 8.852 1 98.56 107 TYR A N 1
ATOM 874 C CA . TYR A 1 107 ? -11.617 35.156 9.016 1 98.56 107 TYR A CA 1
ATOM 875 C C . TYR A 1 107 ? -10.797 35.344 7.746 1 98.56 107 TYR A C 1
ATOM 877 O O . TYR A 1 107 ? -10.586 36.469 7.289 1 98.56 107 TYR A O 1
ATOM 885 N N . LEU A 1 108 ? -10.289 34.25 7.203 1 98.69 108 LEU A N 1
ATOM 886 C CA . LEU A 1 108 ? -9.492 34.312 5.984 1 98.69 108 LEU A CA 1
ATOM 887 C C . LEU A 1 108 ? -10.297 34.938 4.84 1 98.69 108 LEU A C 1
ATOM 889 O O . LEU A 1 108 ? -9.773 35.75 4.066 1 98.69 108 LEU A O 1
ATOM 893 N N . CYS A 1 109 ? -11.562 34.531 4.738 1 98.44 109 CYS A N 1
ATOM 894 C CA . CYS A 1 109 ? -12.445 35.094 3.725 1 98.44 109 CYS A CA 1
ATOM 895 C C . CYS A 1 109 ? -12.594 36.594 3.91 1 98.44 109 CYS A C 1
ATOM 897 O O . CYS A 1 109 ? -12.312 37.375 2.992 1 98.44 109 CYS A O 1
ATOM 899 N N . ASP A 1 110 ? -12.961 37.062 5.105 1 97.94 110 ASP A N 1
ATOM 900 C CA . ASP A 1 110 ? -13.203 38.469 5.406 1 97.94 110 ASP A CA 1
ATOM 901 C C . ASP A 1 110 ? -11.938 39.281 5.184 1 97.94 110 ASP A C 1
ATOM 903 O O . ASP A 1 110 ? -11.984 40.344 4.527 1 97.94 110 ASP A O 1
ATOM 907 N N . GLU A 1 111 ? -10.883 38.844 5.746 1 98 111 GLU A N 1
ATOM 908 C CA . GLU A 1 111 ? -9.648 39.594 5.695 1 98 111 GLU A CA 1
ATOM 909 C C . GLU A 1 111 ? -9.078 39.625 4.277 1 98 111 GLU A C 1
ATOM 911 O O . GLU A 1 111 ? -8.461 40.625 3.875 1 98 111 GLU A O 1
ATOM 916 N N . TYR A 1 112 ? -9.266 38.531 3.553 1 97.75 112 TYR A N 1
ATOM 917 C CA . TYR A 1 112 ? -8.859 38.562 2.15 1 97.75 112 TYR A CA 1
ATOM 918 C C . TYR A 1 112 ? -9.609 39.625 1.39 1 97.75 112 TYR A C 1
ATOM 920 O O . TYR A 1 112 ? -9.008 40.406 0.648 1 97.75 112 TYR A O 1
ATOM 928 N N . ARG A 1 113 ? -10.898 39.781 1.557 1 96.88 113 ARG A N 1
ATOM 929 C CA . ARG A 1 113 ? -11.75 40.75 0.898 1 96.88 113 ARG A CA 1
ATOM 930 C C . ARG A 1 113 ? -11.398 42.188 1.352 1 96.88 113 ARG A C 1
ATOM 932 O O . ARG A 1 113 ? -11.516 43.125 0.576 1 96.88 113 ARG A O 1
ATOM 939 N N . ASN A 1 114 ? -10.922 42.25 2.553 1 97.56 114 ASN A N 1
ATOM 940 C CA . ASN A 1 114 ? -10.586 43.531 3.129 1 97.56 114 ASN A CA 1
ATOM 941 C C . ASN A 1 114 ? -9.164 43.969 2.764 1 97.56 114 ASN A C 1
ATOM 943 O O . ASN A 1 114 ? -8.625 44.906 3.346 1 97.56 114 ASN A O 1
ATOM 947 N N . ASN A 1 115 ? -8.508 43.188 1.986 1 97 115 ASN A N 1
ATOM 948 C CA . ASN A 1 115 ? -7.184 43.469 1.45 1 97 115 ASN A CA 1
ATOM 949 C C . ASN A 1 115 ? -6.121 43.469 2.545 1 97 115 ASN A C 1
ATOM 951 O O . ASN A 1 115 ? -5.199 44.281 2.531 1 97 115 ASN A O 1
ATOM 955 N N . ASN A 1 116 ? -6.43 42.656 3.555 1 96.81 116 ASN A N 1
ATOM 956 C CA . ASN A 1 116 ? -5.355 42.438 4.512 1 96.81 116 ASN A CA 1
ATOM 957 C C . ASN A 1 116 ? -4.145 41.781 3.838 1 96.81 116 ASN A C 1
ATOM 959 O O . ASN A 1 116 ? -4.207 40.625 3.398 1 96.81 116 ASN A O 1
ATOM 963 N N . VAL A 1 117 ? -3.023 42.438 3.875 1 95.44 117 VAL A N 1
ATOM 964 C CA . VAL A 1 117 ? -1.854 42.062 3.09 1 95.44 117 VAL A CA 1
ATOM 965 C C . VAL A 1 117 ? -1.321 40.719 3.58 1 95.44 117 VAL A C 1
ATOM 967 O O . VAL A 1 117 ? -0.931 39.844 2.775 1 95.44 117 VAL A O 1
ATOM 970 N N . TYR A 1 118 ? -1.24 40.531 4.848 1 94.12 118 TYR A N 1
ATOM 971 C CA . TYR A 1 118 ? -0.74 39.312 5.426 1 94.12 118 TYR A CA 1
ATOM 972 C C . TYR A 1 118 ? -1.59 38.125 4.988 1 94.12 118 TYR A C 1
ATOM 974 O O . TYR A 1 118 ? -1.061 37.094 4.539 1 94.12 118 TYR A O 1
ATOM 982 N N . VAL A 1 119 ? -2.92 38.219 5.055 1 96.38 119 VAL A N 1
ATOM 983 C CA . VAL A 1 119 ? -3.844 37.156 4.703 1 96.38 119 VAL A CA 1
ATOM 984 C C . VAL A 1 119 ? -3.824 36.938 3.195 1 96.38 119 VAL A C 1
ATOM 986 O O . VAL A 1 119 ? -3.869 35.781 2.73 1 96.38 119 VAL A O 1
ATOM 989 N N . GLN A 1 120 ? -3.762 37.969 2.465 1 96.25 120 GLN A N 1
ATOM 990 C CA . GLN A 1 120 ? -3.666 37.844 1.016 1 96.25 120 GLN A CA 1
ATOM 991 C C . GLN A 1 120 ? -2.42 37.031 0.622 1 96.25 120 GLN A C 1
ATOM 993 O O . GLN A 1 120 ? -2.477 36.188 -0.263 1 96.25 120 GLN A O 1
ATOM 998 N N . ASN A 1 121 ? -1.343 37.375 1.258 1 94.12 121 ASN A N 1
ATOM 999 C CA . ASN A 1 121 ? -0.112 36.625 0.974 1 94.12 121 ASN A CA 1
ATOM 1000 C C . ASN A 1 121 ? -0.255 35.156 1.295 1 94.12 121 ASN A C 1
ATOM 1002 O O . ASN A 1 121 ? 0.199 34.281 0.53 1 94.12 121 ASN A O 1
ATOM 1006 N N . LEU A 1 122 ? -0.833 34.812 2.396 1 95.44 122 LEU A N 1
ATOM 1007 C CA . LEU A 1 122 ? -1.043 33.438 2.807 1 95.44 122 LEU A CA 1
ATOM 1008 C C . LEU A 1 122 ? -1.904 32.688 1.791 1 95.44 122 LEU A C 1
ATOM 1010 O O . LEU A 1 122 ? -1.533 31.609 1.329 1 95.44 122 LEU A O 1
ATOM 1014 N N . VAL A 1 123 ? -3.02 33.281 1.406 1 97.19 123 VAL A N 1
ATOM 1015 C CA . VAL A 1 123 ? -4.008 32.656 0.535 1 97.19 123 VAL A CA 1
ATOM 1016 C C . VAL A 1 123 ? -3.465 32.594 -0.89 1 97.19 123 VAL A C 1
ATOM 1018 O O . VAL A 1 123 ? -3.729 31.625 -1.61 1 97.19 123 VAL A O 1
ATOM 1021 N N . ASN A 1 124 ? -2.678 33.562 -1.298 1 96 124 ASN A N 1
ATOM 1022 C CA . ASN A 1 124 ? -2.152 33.594 -2.658 1 96 124 ASN A CA 1
ATOM 1023 C C . ASN A 1 124 ? -1.04 32.562 -2.867 1 96 124 ASN A C 1
ATOM 1025 O O . ASN A 1 124 ? -0.827 32.094 -3.986 1 96 124 ASN A O 1
ATOM 1029 N N . ASN A 1 125 ? -0.42 32.188 -1.785 1 95.56 125 ASN A N 1
ATOM 1030 C CA . ASN A 1 125 ? 0.788 31.391 -1.976 1 95.56 125 ASN A CA 1
ATOM 1031 C C . ASN A 1 125 ? 0.64 30 -1.374 1 95.56 125 ASN A C 1
ATOM 1033 O O . ASN A 1 125 ? 1.552 29.172 -1.472 1 95.56 125 ASN A O 1
ATOM 1037 N N . THR A 1 126 ? -0.405 29.703 -0.762 1 97.19 126 THR A N 1
ATOM 1038 C CA . THR A 1 126 ? -0.655 28.406 -0.139 1 97.19 126 THR A CA 1
ATOM 1039 C C . THR A 1 126 ? -2.057 27.906 -0.476 1 97.19 126 THR A C 1
ATOM 1041 O O . THR A 1 126 ? -3.008 28.688 -0.517 1 97.19 126 THR A O 1
ATOM 1044 N N . ARG A 1 127 ? -2.221 26.703 -0.794 1 98.19 127 ARG A N 1
ATOM 1045 C CA . ARG A 1 127 ? -3.537 26.078 -0.886 1 98.19 127 ARG A CA 1
ATOM 1046 C C . ARG A 1 127 ? -3.957 25.484 0.455 1 98.19 127 ARG A C 1
ATOM 1048 O O . ARG A 1 127 ? -3.471 24.422 0.848 1 98.19 127 ARG A O 1
ATOM 1055 N N . ILE A 1 128 ? -4.891 26.125 1.062 1 98.81 128 ILE A N 1
ATOM 1056 C CA . ILE A 1 128 ? -5.238 25.828 2.449 1 98.81 128 ILE A CA 1
ATOM 1057 C C . ILE A 1 128 ? -6.504 24.984 2.502 1 98.81 128 ILE A C 1
ATOM 1059 O O . ILE A 1 128 ? -7.551 25.391 1.993 1 98.81 128 ILE A O 1
ATOM 1063 N N . HIS A 1 129 ? -6.414 23.781 3.1 1 98.94 129 HIS A N 1
ATOM 1064 C CA . HIS A 1 129 ? -7.551 22.891 3.285 1 98.94 129 HIS A CA 1
ATOM 1065 C C . HIS A 1 129 ? -7.922 22.781 4.758 1 98.94 129 HIS A C 1
ATOM 1067 O O . HIS A 1 129 ? -7.082 22.438 5.594 1 98.94 129 HIS A O 1
ATOM 1073 N N . LEU A 1 130 ? -9.188 23.062 5.09 1 98.94 130 LEU A N 1
ATOM 1074 C CA . LEU A 1 130 ? -9.664 22.984 6.469 1 98.94 130 LEU A CA 1
ATOM 1075 C C . LEU A 1 130 ? -10.766 21.938 6.598 1 98.94 130 LEU A C 1
ATOM 1077 O O . LEU A 1 130 ? -11.781 22 5.898 1 98.94 130 LEU A O 1
ATOM 1081 N N . LEU A 1 131 ? -10.539 20.922 7.434 1 98.94 131 LEU A N 1
ATOM 1082 C CA . LEU A 1 131 ? -11.555 19.938 7.793 1 98.94 131 LEU A CA 1
ATOM 1083 C C . LEU A 1 131 ? -12.008 20.125 9.234 1 98.94 131 LEU A C 1
ATOM 1085 O O . LEU A 1 131 ? -11.391 19.594 10.156 1 98.94 131 LEU A O 1
ATOM 1089 N N . PRO A 1 132 ? -13.109 20.781 9.445 1 98.88 132 PRO A N 1
ATOM 1090 C CA . PRO A 1 132 ? -13.492 21.156 10.805 1 98.88 132 PRO A CA 1
ATOM 1091 C C . PRO A 1 132 ? -13.938 19.953 11.648 1 98.88 132 PRO A C 1
ATOM 1093 O O . PRO A 1 132 ? -13.898 20.016 12.875 1 98.88 132 PRO A O 1
ATOM 1096 N N . SER A 1 133 ? -14.406 18.891 10.984 1 98.88 133 SER A N 1
ATOM 1097 C CA . SER A 1 133 ? -14.859 17.75 11.781 1 98.88 133 SER A CA 1
ATOM 1098 C C . SER A 1 133 ? -14.57 16.438 11.07 1 98.88 133 SER A C 1
ATOM 1100 O O . SER A 1 133 ? -15.125 16.172 10 1 98.88 133 SER A O 1
ATOM 1102 N N . LEU A 1 134 ? -13.789 15.609 11.656 1 98.81 134 LEU A N 1
ATOM 1103 C CA . LEU A 1 134 ? -13.523 14.273 11.141 1 98.81 134 LEU A CA 1
ATOM 1104 C C . LEU A 1 134 ? -14.414 13.242 11.812 1 98.81 134 LEU A C 1
ATOM 1106 O O . LEU A 1 134 ? -14.555 12.117 11.32 1 98.81 134 LEU A O 1
ATOM 1110 N N . ASN A 1 135 ? -15.023 13.602 12.93 1 98.62 135 ASN A N 1
ATOM 1111 C CA . ASN A 1 135 ? -15.883 12.711 13.711 1 98.62 135 ASN A CA 1
ATOM 1112 C C . ASN A 1 135 ? -17.188 13.398 14.094 1 98.62 135 ASN A C 1
ATOM 1114 O O . ASN A 1 135 ? -17.484 13.57 15.281 1 98.62 135 ASN A O 1
ATOM 1118 N N . PRO A 1 136 ? -17.969 13.719 13.094 1 98.56 136 PRO A N 1
ATOM 1119 C CA . PRO A 1 136 ? -19.234 14.406 13.383 1 98.56 136 PRO A CA 1
ATOM 1120 C C . PRO A 1 136 ? -20.172 13.578 14.266 1 98.56 136 PRO A C 1
ATOM 1122 O O . PRO A 1 136 ? -20.938 14.133 15.047 1 98.56 136 PRO A O 1
ATOM 1125 N N . ASP A 1 137 ? -20.141 12.234 14.148 1 98.25 137 ASP A N 1
ATOM 1126 C CA . ASP A 1 137 ? -20.969 11.375 14.984 1 98.25 137 ASP A CA 1
ATOM 1127 C C . ASP A 1 137 ? -20.594 11.5 16.453 1 98.25 137 ASP A C 1
ATOM 1129 O O . ASP A 1 137 ? -21.469 11.578 17.328 1 98.25 137 ASP A O 1
ATOM 1133 N N . GLY A 1 138 ? -19.297 11.445 16.688 1 97.62 138 GLY A N 1
ATOM 1134 C CA . GLY A 1 138 ? -18.828 11.641 18.047 1 97.62 138 GLY A CA 1
ATOM 1135 C C . GLY A 1 138 ? -19.234 12.984 18.625 1 97.62 138 GLY A C 1
ATOM 1136 O O . GLY A 1 138 ? -19.594 13.078 19.812 1 97.62 138 GLY A O 1
ATOM 1137 N N . TRP A 1 139 ? -19.141 14.023 17.875 1 97.31 139 TRP A N 1
ATOM 1138 C CA . TRP A 1 139 ? -19.578 15.344 18.312 1 97.31 139 TRP A CA 1
ATOM 1139 C C . TRP A 1 139 ? -21.047 15.312 18.766 1 97.31 139 TRP A C 1
ATO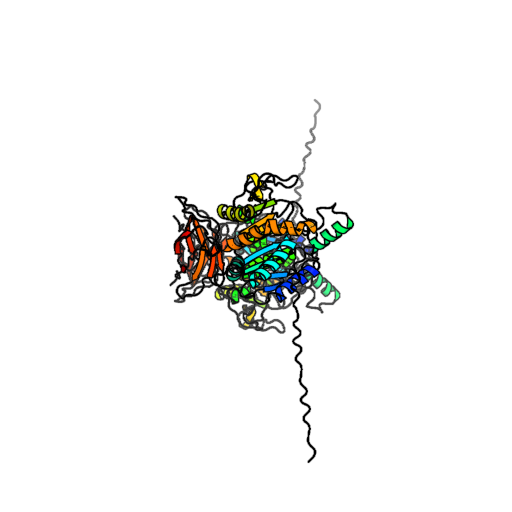M 1141 O O . TRP A 1 139 ? -21.391 15.883 19.797 1 97.31 139 TRP A O 1
ATOM 1151 N N . GLU A 1 140 ? -21.891 14.672 17.953 1 96.06 140 GLU A N 1
ATOM 1152 C CA . GLU A 1 140 ? -23.312 14.578 18.281 1 96.06 140 GLU A CA 1
ATOM 1153 C C . GLU A 1 140 ? -23.531 13.875 19.609 1 96.06 140 GLU A C 1
ATOM 1155 O O . GLU A 1 140 ? -24.359 14.305 20.422 1 96.06 140 GLU A O 1
ATOM 1160 N N . LEU A 1 141 ? -22.812 12.797 19.781 1 94 141 LEU A N 1
ATOM 1161 C CA . LEU A 1 141 ? -22.938 12.039 21.016 1 94 141 LEU A CA 1
ATOM 1162 C C . LEU A 1 141 ? -22.484 12.875 22.203 1 94 141 LEU A C 1
ATOM 1164 O O . LEU A 1 141 ? -23.141 12.867 23.25 1 94 141 LEU A O 1
ATOM 1168 N N . ALA A 1 142 ? -21.391 13.555 22.062 1 93.75 142 ALA A N 1
ATOM 1169 C CA . ALA A 1 142 ? -20.859 14.383 23.141 1 93.75 142 ALA A CA 1
ATOM 1170 C C . ALA A 1 142 ? -21.828 15.5 23.5 1 93.75 142 ALA A C 1
ATOM 1172 O O . ALA A 1 142 ? -22.047 15.789 24.688 1 93.75 142 ALA A O 1
ATOM 1173 N N . THR A 1 143 ? -22.375 16.172 22.547 1 92.19 143 THR A N 1
ATOM 1174 C CA . THR A 1 143 ? -23.297 17.297 22.75 1 92.19 143 THR A CA 1
ATOM 1175 C C . THR A 1 143 ? -24.578 16.812 23.406 1 92.19 143 THR A C 1
ATOM 1177 O O . THR A 1 143 ? -25.109 17.469 24.312 1 92.19 143 THR A O 1
ATOM 1180 N N . ALA A 1 144 ? -25.109 15.711 22.938 1 87.94 144 ALA A N 1
ATOM 1181 C CA . ALA A 1 144 ? -26.312 15.148 23.531 1 87.94 144 ALA A CA 1
ATOM 1182 C C . ALA A 1 144 ? -26.109 14.828 25.016 1 87.94 144 ALA A C 1
ATOM 1184 O O . ALA A 1 144 ? -27.016 15.016 25.828 1 87.94 144 ALA A O 1
ATOM 1185 N N . ASN A 1 145 ? -25 14.367 25.281 1 82.75 145 ASN A N 1
ATOM 1186 C CA . ASN A 1 145 ? -24.672 14.016 26.656 1 82.75 145 ASN A CA 1
ATOM 1187 C C . ASN A 1 145 ? -24.547 15.258 27.531 1 82.75 145 ASN A C 1
ATOM 1189 O O . ASN A 1 145 ? -24.922 15.227 28.703 1 82.75 145 ASN A O 1
ATOM 1193 N N . LEU A 1 146 ? -23.812 16.25 27.125 1 80.19 146 LEU A N 1
ATOM 1194 C CA . LEU A 1 146 ? -23.672 17.484 27.859 1 80.19 146 LEU A CA 1
ATOM 1195 C C . LEU A 1 146 ? -25.047 18.094 28.172 1 80.19 146 LEU A C 1
ATOM 1197 O O . LEU A 1 146 ? -25.25 18.609 29.266 1 80.19 146 LEU A O 1
ATOM 1201 N N . ASP A 1 147 ? -25.922 18.047 27.312 1 71 147 ASP A N 1
ATOM 1202 C CA . ASP A 1 147 ? -27.266 18.609 27.5 1 71 147 ASP A CA 1
ATOM 1203 C C . ASP A 1 147 ? -28.047 17.828 28.547 1 71 147 ASP A C 1
ATOM 1205 O O . ASP A 1 147 ? -28.781 18.406 29.344 1 71 147 ASP A O 1
ATOM 1209 N N . GLN A 1 148 ? -27.688 16.547 28.5 1 66 148 GLN A N 1
ATOM 1210 C CA . GLN A 1 148 ? -28.484 15.688 29.391 1 66 148 GLN A CA 1
ATOM 1211 C C . GLN A 1 148 ? -27.844 15.594 30.766 1 66 148 GLN A C 1
ATOM 1213 O O . GLN A 1 148 ? -28.547 15.5 31.781 1 66 148 GLN A O 1
ATOM 1218 N N . ASN A 1 149 ? -26.438 15.406 30.719 1 61.09 149 ASN A N 1
ATOM 1219 C CA . ASN A 1 149 ? -25.844 14.992 32 1 61.09 149 ASN A CA 1
ATOM 1220 C C . ASN A 1 149 ? -24.922 16.062 32.562 1 61.09 149 ASN A C 1
ATOM 1222 O O . ASN A 1 149 ? -24.109 15.797 33.438 1 61.09 149 ASN A O 1
ATOM 1226 N N . HIS A 1 150 ? -25.156 17.234 32.312 1 55.59 150 HIS A N 1
ATOM 1227 C CA . HIS A 1 150 ? -24.406 18.375 32.812 1 55.59 150 HIS A CA 1
ATOM 1228 C C . HIS A 1 150 ? -22.906 18.094 32.75 1 55.59 150 HIS A C 1
ATOM 1230 O O . HIS A 1 150 ? -22.172 18.453 33.688 1 55.59 150 HIS A O 1
ATOM 1236 N N . GLY A 1 151 ? -22.391 17.359 31.797 1 55.38 151 GLY A N 1
ATOM 1237 C CA . GLY A 1 151 ? -20.969 17.328 31.5 1 55.38 151 GLY A CA 1
ATOM 1238 C C . GLY A 1 151 ? -20.234 16.203 32.188 1 55.38 151 GLY A C 1
ATOM 1239 O O . GLY A 1 151 ? -19 16.203 32.25 1 55.38 151 GLY A O 1
ATOM 1240 N N . SER A 1 152 ? -20.828 15.234 32.906 1 51.66 152 SER A N 1
ATOM 1241 C CA . SER A 1 152 ? -20.156 14.32 33.844 1 51.66 152 SER A CA 1
ATOM 1242 C C . SER A 1 152 ? -19.375 13.258 33.062 1 51.66 152 SER A C 1
ATOM 1244 O O . SER A 1 152 ? -18.391 12.703 33.594 1 51.66 152 SER A O 1
ATOM 1246 N N . ASP A 1 153 ? -19.75 12.867 31.906 1 56.06 153 ASP A N 1
ATOM 1247 C CA . ASP A 1 153 ? -19.016 11.781 31.266 1 56.06 153 ASP A CA 1
ATOM 1248 C C . ASP A 1 153 ? -18.141 12.297 30.125 1 56.06 153 ASP A C 1
ATOM 1250 O O . ASP A 1 153 ? -18.609 12.43 29 1 56.06 153 ASP A O 1
ATOM 1254 N N . TRP A 1 154 ? -16.844 12.562 30.516 1 60.78 154 TRP A N 1
ATOM 1255 C CA . TRP A 1 154 ? -15.891 13.234 29.641 1 60.78 154 TRP A CA 1
ATOM 1256 C C . TRP A 1 154 ? -15.445 12.312 28.516 1 60.78 154 TRP A C 1
ATOM 1258 O O . TRP A 1 154 ? -14.867 12.766 27.516 1 60.78 154 TRP A O 1
ATOM 1268 N N . LEU A 1 155 ? -15.906 11.086 28.516 1 70.5 155 LEU A N 1
ATOM 1269 C CA . LEU A 1 155 ? -15.398 10.133 27.547 1 70.5 155 LEU A CA 1
ATOM 1270 C C . LEU A 1 155 ? -16.422 9.891 26.438 1 70.5 155 LEU A C 1
ATOM 1272 O O . LEU A 1 155 ? -16.062 9.453 25.344 1 70.5 155 LEU A O 1
ATOM 1276 N N . LEU A 1 156 ? -17.625 10.305 26.734 1 81.88 156 LEU A N 1
ATOM 1277 C CA . LEU A 1 156 ? -18.641 10.07 25.703 1 81.88 156 LEU A CA 1
ATOM 1278 C C . LEU A 1 156 ? -18.422 10.992 24.516 1 81.88 156 LEU A C 1
ATOM 1280 O O . LEU A 1 156 ? -18.203 12.188 24.672 1 81.88 156 LEU A O 1
ATOM 1284 N N . GLY A 1 157 ? -18.406 10.43 23.375 1 89.62 157 GLY A N 1
ATOM 1285 C CA . GLY A 1 157 ? -18.25 11.164 22.125 1 89.62 157 GLY A CA 1
ATOM 1286 C C . GLY A 1 157 ? -16.812 11.25 21.656 1 89.62 157 GLY A C 1
ATOM 1287 O O . GLY A 1 157 ? -16.547 11.711 20.547 1 89.62 157 GLY A O 1
ATOM 1288 N N . ARG A 1 158 ? -15.883 10.875 22.5 1 93.56 158 ARG A N 1
ATOM 1289 C CA . ARG A 1 158 ? -14.492 10.836 22.062 1 93.56 158 ARG A CA 1
ATOM 1290 C C . ARG A 1 158 ? -14.336 9.953 20.828 1 93.56 158 ARG A C 1
ATOM 1292 O O . ARG A 1 158 ? -13.703 10.359 19.844 1 93.56 158 ARG A O 1
ATOM 1299 N N . SER A 1 159 ? -14.961 8.781 20.891 1 95.94 159 SER A N 1
ATOM 1300 C CA . SER A 1 159 ? -14.914 7.797 19.812 1 95.94 159 SER A CA 1
ATOM 1301 C C . SER A 1 159 ? -15.953 8.102 18.75 1 95.94 159 SER A C 1
ATOM 1303 O O . SER A 1 159 ? -16.844 8.93 18.953 1 95.94 159 SER A O 1
ATOM 1305 N N . ASN A 1 160 ? -15.828 7.477 17.609 1 97.25 160 ASN A N 1
ATOM 1306 C CA . ASN A 1 160 ? -16.875 7.566 16.594 1 97.25 160 ASN A CA 1
ATOM 1307 C C . ASN A 1 160 ? -18.094 6.723 16.984 1 97.25 160 ASN A C 1
ATOM 1309 O O . ASN A 1 160 ? -18.156 6.195 18.094 1 97.25 160 ASN A O 1
ATOM 1313 N N . LEU A 1 161 ? -19.047 6.664 16.141 1 96.88 161 LEU A N 1
ATOM 1314 C CA . LEU A 1 161 ? -20.312 6.016 16.469 1 96.88 161 LEU A CA 1
ATOM 1315 C C . LEU A 1 161 ? -20.109 4.527 16.734 1 96.88 161 LEU A C 1
ATOM 1317 O O . LEU A 1 161 ? -20.859 3.912 17.484 1 96.88 161 LEU A O 1
ATOM 1321 N N . ASN A 1 162 ? -19.078 3.885 16.094 1 96.06 162 ASN A N 1
ATOM 1322 C CA . ASN A 1 162 ? -18.781 2.469 16.281 1 96.06 162 ASN A CA 1
ATOM 1323 C C . ASN A 1 162 ? -17.969 2.232 17.547 1 96.06 162 ASN A C 1
ATOM 1325 O O . ASN A 1 162 ? -17.531 1.109 17.812 1 96.06 162 ASN A O 1
ATOM 1329 N N . GLY A 1 163 ? -17.672 3.307 18.297 1 95.94 163 GLY A N 1
ATOM 1330 C CA . GLY A 1 163 ? -16.953 3.182 19.547 1 95.94 163 GLY A CA 1
ATOM 1331 C C . GLY A 1 163 ? -15.445 3.104 19.359 1 95.94 163 GLY A C 1
ATOM 1332 O O . GLY A 1 163 ? -14.719 2.682 20.25 1 95.94 163 GLY A O 1
ATOM 1333 N N . ILE A 1 164 ? -14.984 3.463 18.188 1 96.38 164 ILE A N 1
ATOM 1334 C CA . ILE A 1 164 ? -13.562 3.371 17.875 1 96.38 164 ILE A CA 1
ATOM 1335 C C . ILE A 1 164 ? -12.93 4.758 17.969 1 96.38 164 ILE A C 1
ATOM 1337 O O . ILE A 1 164 ? -13.477 5.73 17.453 1 96.38 164 ILE A O 1
ATOM 1341 N N . ASP A 1 165 ? -11.82 4.867 18.688 1 97.19 165 ASP A N 1
ATOM 1342 C CA . ASP A 1 165 ? -11.016 6.09 18.688 1 97.19 165 ASP A CA 1
ATOM 1343 C C . ASP A 1 165 ? -10.297 6.262 17.344 1 97.19 165 ASP A C 1
ATOM 1345 O O . ASP A 1 165 ? -9.344 5.535 17.047 1 97.19 165 ASP A O 1
ATOM 1349 N N . ILE A 1 166 ? -10.641 7.242 16.609 1 97.44 166 ILE A N 1
ATOM 1350 C CA . ILE A 1 166 ? -10.141 7.43 15.25 1 97.44 166 ILE A CA 1
ATOM 1351 C C . ILE A 1 166 ? -8.633 7.676 15.281 1 97.44 166 ILE A C 1
ATOM 1353 O O . ILE A 1 166 ? -7.91 7.238 14.391 1 97.44 166 ILE A O 1
ATOM 1357 N N . ASN A 1 167 ? -8.125 8.32 16.328 1 97.44 167 ASN A N 1
ATOM 1358 C CA . ASN A 1 167 ? -6.699 8.602 16.422 1 97.44 167 ASN A CA 1
ATOM 1359 C C . ASN A 1 167 ? -5.922 7.379 16.906 1 97.44 167 ASN A C 1
ATOM 1361 O O . ASN A 1 167 ? -4.766 7.496 17.312 1 97.44 167 ASN A O 1
ATOM 1365 N N . ARG A 1 168 ? -6.504 6.23 16.969 1 96.44 168 ARG A N 1
ATOM 1366 C CA . ARG A 1 168 ? -5.867 4.938 17.203 1 96.44 168 ARG A CA 1
ATOM 1367 C C . ARG A 1 168 ? -6.176 3.957 16.078 1 96.44 168 ARG A C 1
ATOM 1369 O O . ARG A 1 168 ? -5.902 2.762 16.203 1 96.44 168 ARG A O 1
ATOM 1376 N N . ASP A 1 169 ? -6.773 4.484 15.062 1 96.81 169 ASP A N 1
ATOM 1377 C CA . ASP A 1 169 ? -7.344 3.611 14.047 1 96.81 169 ASP A CA 1
ATOM 1378 C C . ASP A 1 169 ? -6.562 3.717 12.734 1 96.81 169 ASP A C 1
ATOM 1380 O O . ASP A 1 169 ? -6.938 3.104 11.734 1 96.81 169 ASP A O 1
ATOM 1384 N N . PHE A 1 170 ? -5.516 4.492 12.648 1 95.88 170 PHE A N 1
ATOM 1385 C CA . PHE A 1 170 ? -4.672 4.539 11.461 1 95.88 170 PHE A CA 1
ATOM 1386 C C . PHE A 1 170 ? -3.734 3.34 11.414 1 95.88 170 PHE A C 1
ATOM 1388 O O . PHE A 1 170 ? -3.354 2.803 12.461 1 95.88 170 PHE A O 1
ATOM 1395 N N . PRO A 1 171 ? -3.344 2.902 10.219 1 91.69 171 PRO A N 1
ATOM 1396 C CA . PRO A 1 171 ? -2.32 1.854 10.156 1 91.69 171 PRO A CA 1
ATOM 1397 C C . PRO A 1 171 ? -1.045 2.232 10.906 1 91.69 171 PRO A C 1
ATOM 1399 O O . PRO A 1 171 ? -0.486 3.309 10.672 1 91.69 171 PRO A O 1
ATOM 1402 N N . ASP A 1 172 ? -0.62 1.378 11.812 1 92.38 172 ASP A N 1
ATOM 1403 C CA . ASP A 1 172 ? 0.564 1.639 12.625 1 92.38 172 ASP A CA 1
ATOM 1404 C C . ASP A 1 172 ? 1.843 1.34 11.844 1 92.38 172 ASP A C 1
ATOM 1406 O O . ASP A 1 172 ? 2.318 0.202 11.828 1 92.38 172 ASP A O 1
ATOM 1410 N N . LEU A 1 173 ? 2.455 2.312 11.305 1 88.62 173 LEU A N 1
ATOM 1411 C CA . LEU A 1 173 ? 3.637 2.143 10.469 1 88.62 173 LEU A CA 1
ATOM 1412 C C . LEU A 1 173 ? 4.91 2.316 11.289 1 88.62 173 LEU A C 1
ATOM 1414 O O . LEU A 1 173 ? 6.016 2.109 10.773 1 88.62 173 LEU A O 1
ATOM 1418 N N . ASP A 1 174 ? 4.719 2.645 12.531 1 88.38 174 ASP A N 1
ATOM 1419 C CA . ASP A 1 174 ? 5.879 2.881 13.383 1 88.38 174 ASP A CA 1
ATOM 1420 C C . ASP A 1 174 ? 6.715 1.613 13.531 1 88.38 174 ASP A C 1
ATOM 1422 O O . ASP A 1 174 ? 7.938 1.647 13.367 1 88.38 174 ASP A O 1
ATOM 1426 N N . MET A 1 175 ? 6.012 0.631 13.797 1 83.5 175 MET A N 1
ATOM 1427 C CA . MET A 1 175 ? 6.719 -0.629 14.008 1 83.5 175 MET A CA 1
ATOM 1428 C C . MET A 1 175 ? 7.484 -1.04 12.75 1 83.5 175 MET A C 1
ATOM 1430 O O . MET A 1 175 ? 8.594 -1.562 12.844 1 83.5 175 MET A O 1
ATOM 1434 N N . VAL A 1 176 ? 6.879 -0.83 11.641 1 82.69 176 VAL A N 1
ATOM 1435 C CA . VAL A 1 176 ? 7.547 -1.106 10.375 1 82.69 176 VAL A CA 1
ATOM 1436 C C . VAL A 1 176 ? 8.797 -0.241 10.258 1 82.69 176 VAL A C 1
ATOM 1438 O O . VAL A 1 176 ? 9.875 -0.741 9.922 1 82.69 176 VAL A O 1
ATOM 1441 N N . ALA A 1 177 ? 8.664 0.945 10.586 1 81.88 177 ALA A N 1
ATOM 1442 C CA . ALA A 1 177 ? 9.758 1.898 10.469 1 81.88 177 ALA A CA 1
ATOM 1443 C C . ALA A 1 177 ? 10.867 1.585 11.469 1 81.88 177 ALA A C 1
ATOM 1445 O O . ALA A 1 177 ? 12.047 1.56 11.109 1 81.88 177 ALA A O 1
ATOM 1446 N N . PHE A 1 178 ? 10.438 1.3 12.766 1 81.5 178 PHE A N 1
ATOM 1447 C CA . PHE A 1 178 ? 11.398 1.062 13.836 1 81.5 178 PHE A CA 1
ATOM 1448 C C . PHE A 1 178 ? 12.211 -0.2 13.562 1 81.5 178 PHE A C 1
ATOM 1450 O O . PHE A 1 178 ? 13.367 -0.302 13.977 1 81.5 178 PHE A O 1
ATOM 1457 N N . ARG A 1 179 ? 11.641 -1.113 12.789 1 75.31 179 ARG A N 1
ATOM 1458 C CA . ARG A 1 179 ? 12.289 -2.396 12.539 1 75.31 179 ARG A CA 1
ATOM 1459 C C . ARG A 1 179 ? 12.844 -2.465 11.125 1 75.31 179 ARG A C 1
ATOM 1461 O O . ARG A 1 179 ? 13.156 -3.549 10.625 1 75.31 179 ARG A O 1
ATOM 1468 N N . HIS A 1 180 ? 12.859 -1.355 10.5 1 69.81 180 HIS A N 1
ATOM 1469 C CA . HIS A 1 180 ? 13.375 -1.28 9.141 1 69.81 180 HIS A CA 1
ATOM 1470 C C . HIS A 1 180 ? 12.656 -2.271 8.227 1 69.81 180 HIS A C 1
ATOM 1472 O O . HIS A 1 180 ? 13.305 -3.01 7.477 1 69.81 180 HIS A O 1
ATOM 1478 N N . GLY A 1 181 ? 11.359 -2.236 8.406 1 72.5 181 GLY A N 1
ATOM 1479 C CA . GLY A 1 181 ? 10.531 -3.129 7.609 1 72.5 181 GLY A CA 1
ATOM 1480 C C . GLY A 1 181 ? 10.641 -2.869 6.117 1 72.5 181 GLY A C 1
ATOM 1481 O O . GLY A 1 181 ? 11.023 -1.775 5.699 1 72.5 181 GLY A O 1
ATOM 1482 N N . THR A 1 182 ? 10.219 -3.857 5.336 1 75.19 182 THR A N 1
ATOM 1483 C CA . THR A 1 182 ? 10.273 -3.812 3.879 1 75.19 182 THR A CA 1
ATOM 1484 C C . THR A 1 182 ? 9.039 -3.115 3.312 1 75.19 182 THR A C 1
ATOM 1486 O O . THR A 1 182 ? 8.125 -2.758 4.059 1 75.19 182 THR A O 1
ATOM 1489 N N . LYS A 1 183 ? 9.078 -2.934 1.981 1 75.5 183 LYS A N 1
ATOM 1490 C CA . LYS A 1 183 ? 7.91 -2.418 1.274 1 75.5 183 LYS A CA 1
ATOM 1491 C C . LYS A 1 183 ? 6.699 -3.324 1.481 1 75.5 183 LYS A C 1
ATOM 1493 O O . LYS A 1 183 ? 5.574 -2.842 1.647 1 75.5 183 LYS A O 1
ATOM 1498 N N . ASP A 1 184 ? 6.965 -4.551 1.523 1 74.31 184 ASP A N 1
ATOM 1499 C CA . ASP A 1 184 ? 5.883 -5.512 1.698 1 74.31 184 ASP A CA 1
ATOM 1500 C C . ASP A 1 184 ? 5.258 -5.387 3.088 1 74.31 184 ASP A C 1
ATOM 1502 O O . ASP A 1 184 ? 4.039 -5.492 3.236 1 74.31 184 ASP A O 1
ATOM 1506 N N . ASP A 1 185 ? 6.168 -5.145 4.074 1 78.88 185 ASP A N 1
ATOM 1507 C CA . ASP A 1 185 ? 5.664 -4.93 5.43 1 78.88 185 ASP A CA 1
ATOM 1508 C C . ASP A 1 185 ? 4.75 -3.707 5.488 1 78.88 185 ASP A C 1
ATOM 1510 O O . ASP A 1 185 ? 3.709 -3.738 6.148 1 78.88 185 ASP A O 1
ATOM 1514 N N . PHE A 1 186 ? 5.195 -2.711 4.809 1 81.56 186 PHE A N 1
ATOM 1515 C CA . PHE A 1 186 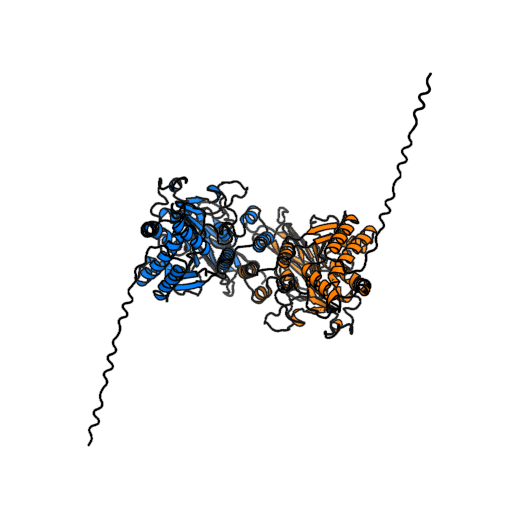? 4.438 -1.466 4.75 1 81.56 186 PHE A CA 1
ATOM 1516 C C . PHE A 1 186 ? 3.074 -1.694 4.109 1 81.56 186 PHE A C 1
ATOM 1518 O O . PHE A 1 186 ? 2.045 -1.338 4.688 1 81.56 186 PHE A O 1
ATOM 1525 N N . LEU A 1 187 ? 3.021 -2.352 3.055 1 81.06 187 LEU A N 1
ATOM 1526 C CA . LEU A 1 187 ? 1.781 -2.611 2.33 1 81.06 187 LEU A CA 1
ATOM 1527 C C . LEU A 1 187 ? 0.858 -3.516 3.139 1 81.06 187 LEU A C 1
ATOM 1529 O O . LEU A 1 187 ? -0.352 -3.285 3.193 1 81.06 187 LEU A O 1
ATOM 1533 N N . ASN A 1 188 ? 1.414 -4.539 3.691 1 80.81 188 ASN A N 1
ATOM 1534 C CA . ASN A 1 188 ? 0.638 -5.457 4.516 1 80.81 188 ASN A CA 1
ATOM 1535 C C . ASN A 1 188 ? -0.055 -4.734 5.664 1 80.81 188 ASN A C 1
ATOM 1537 O O . ASN A 1 188 ? -1.229 -4.984 5.945 1 80.81 188 ASN A O 1
ATOM 1541 N N . THR A 1 189 ? 0.725 -3.863 6.246 1 82.44 189 THR A N 1
ATOM 1542 C CA . THR A 1 189 ? 0.16 -3.117 7.363 1 82.44 189 THR A CA 1
ATOM 1543 C C . THR A 1 189 ? -1.007 -2.25 6.902 1 82.44 189 THR A C 1
ATOM 1545 O O . THR A 1 189 ? -2.023 -2.146 7.594 1 82.44 189 THR A O 1
ATOM 1548 N N . LEU A 1 190 ? -0.894 -1.714 5.777 1 81.69 190 LEU A N 1
ATOM 1549 C CA . LEU A 1 190 ? -1.941 -0.857 5.234 1 81.69 190 LEU A CA 1
ATOM 1550 C C . LEU A 1 190 ? -3.186 -1.669 4.891 1 81.69 190 LEU A C 1
ATOM 1552 O O . LEU A 1 190 ? -4.309 -1.247 5.184 1 81.69 190 LEU A O 1
ATOM 1556 N N . ILE A 1 191 ? -3.018 -2.758 4.363 1 79.25 191 ILE A N 1
ATOM 1557 C CA . ILE A 1 191 ? -4.109 -3.574 3.844 1 79.25 191 ILE A CA 1
ATOM 1558 C C . ILE A 1 191 ? -4.801 -4.305 4.992 1 79.25 191 ILE A C 1
ATOM 1560 O O . ILE A 1 191 ? -6.027 -4.43 5.008 1 79.25 191 ILE A O 1
ATOM 1564 N N . TYR A 1 192 ? -4.062 -4.777 5.918 1 77.81 192 TYR A N 1
ATOM 1565 C CA . TYR A 1 192 ? -4.594 -5.621 6.984 1 77.81 192 TYR A CA 1
ATOM 1566 C C . TYR A 1 192 ? -5.371 -4.793 8 1 77.81 192 TYR A C 1
ATOM 1568 O O . TYR A 1 192 ? -6.246 -5.312 8.695 1 77.81 192 TYR A O 1
ATOM 1576 N N . HIS A 1 193 ? -4.996 -3.586 8.047 1 83.56 193 HIS A N 1
ATOM 1577 C CA . HIS A 1 193 ? -5.66 -2.756 9.047 1 83.56 193 HIS A CA 1
ATOM 1578 C C . HIS A 1 193 ? -7.082 -2.416 8.625 1 83.56 193 HIS A C 1
ATOM 1580 O O . HIS A 1 193 ? -7.297 -1.805 7.574 1 83.56 193 HIS A O 1
ATOM 1586 N N . LYS A 1 194 ? -8.07 -2.832 9.336 1 85.12 194 LYS A N 1
ATOM 1587 C CA . LYS A 1 194 ? -9.477 -2.531 9.07 1 85.12 194 LYS A CA 1
ATOM 1588 C C . LYS A 1 194 ? -9.859 -1.162 9.625 1 85.12 194 LYS A C 1
ATOM 1590 O O . LYS A 1 194 ? -10.344 -1.056 10.75 1 85.12 194 LYS A O 1
ATOM 1595 N N . MET A 1 195 ? -9.82 -0.202 8.836 1 92.12 195 MET A N 1
ATOM 1596 C CA . MET A 1 195 ? -10.023 1.193 9.219 1 92.12 195 MET A CA 1
ATOM 1597 C C . MET A 1 195 ? -11.516 1.519 9.305 1 92.12 195 MET A C 1
ATOM 1599 O O . MET A 1 195 ? -12.312 1.015 8.508 1 92.12 195 MET A O 1
ATOM 1603 N N . GLN A 1 196 ? -11.852 2.377 10.289 1 95.25 196 GLN A N 1
ATOM 1604 C CA . GLN A 1 196 ? -13.172 3.01 10.289 1 95.25 196 GLN A CA 1
ATOM 1605 C C . GLN A 1 196 ? -13.367 3.877 9.047 1 95.25 196 GLN A C 1
ATOM 1607 O O . GLN A 1 196 ? -12.391 4.359 8.461 1 95.25 196 GLN A O 1
ATOM 1612 N N . PRO A 1 197 ? -14.625 4.098 8.602 1 94.56 197 PRO A N 1
ATOM 1613 C CA . PRO A 1 197 ? -14.852 4.887 7.391 1 94.56 197 PRO A CA 1
ATOM 1614 C C . PRO A 1 197 ? -14.234 6.281 7.473 1 94.56 197 PRO A C 1
ATOM 1616 O O . PRO A 1 197 ? -13.688 6.777 6.484 1 94.56 197 PRO A O 1
ATOM 1619 N N . GLU A 1 198 ? -14.305 6.957 8.602 1 98 198 GLU A N 1
ATOM 1620 C CA . GLU A 1 198 ? -13.711 8.281 8.766 1 98 198 GLU A CA 1
ATOM 1621 C C . GLU A 1 198 ? -12.203 8.234 8.578 1 98 198 GLU A C 1
ATOM 1623 O O . GLU A 1 198 ? -11.625 9.109 7.934 1 98 198 GLU A O 1
ATOM 1628 N N . THR A 1 199 ? -11.609 7.195 9.203 1 97.25 199 THR A N 1
ATOM 1629 C CA . 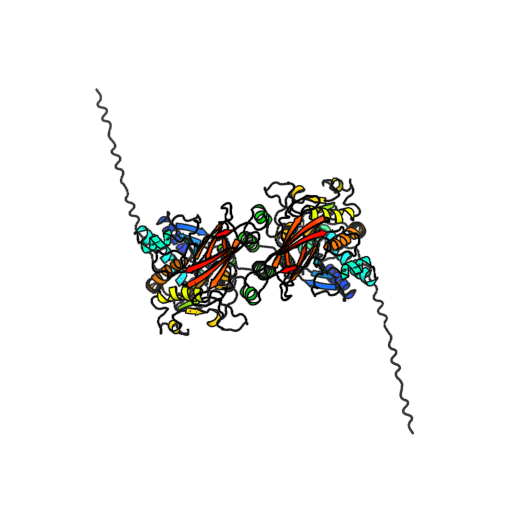THR A 1 199 ? -10.164 7.023 9.078 1 97.25 199 THR A CA 1
ATOM 1630 C C . THR A 1 199 ? -9.781 6.754 7.625 1 97.25 199 THR A C 1
ATOM 1632 O O . THR A 1 199 ? -8.828 7.344 7.109 1 97.25 199 THR A O 1
ATOM 1635 N N . ARG A 1 200 ? -10.484 5.859 6.984 1 93.69 200 ARG A N 1
ATOM 1636 C CA . ARG A 1 200 ? -10.203 5.527 5.594 1 93.69 200 ARG A CA 1
ATOM 1637 C C . ARG A 1 200 ? -10.336 6.758 4.699 1 93.69 200 ARG A C 1
ATOM 1639 O O . ARG A 1 200 ? -9.523 6.969 3.799 1 93.69 200 ARG A O 1
ATOM 1646 N N . ALA A 1 201 ? -11.375 7.551 4.93 1 95.88 201 ALA A N 1
ATOM 1647 C CA . ALA A 1 201 ? -11.562 8.789 4.172 1 95.88 201 ALA A CA 1
ATOM 1648 C C . ALA A 1 201 ? -10.367 9.719 4.34 1 95.88 201 ALA A C 1
ATOM 1650 O O . ALA A 1 201 ? -9.906 10.328 3.373 1 95.88 201 ALA A O 1
ATOM 1651 N N . ALA A 1 202 ? -9.898 9.828 5.523 1 97.5 202 ALA A N 1
ATOM 1652 C CA . ALA A 1 202 ? -8.742 10.68 5.805 1 97.5 202 ALA A CA 1
ATOM 1653 C C . ALA A 1 202 ? -7.492 10.148 5.117 1 97.5 202 ALA A C 1
ATOM 1655 O O . ALA A 1 202 ? -6.719 10.914 4.535 1 97.5 202 ALA A O 1
ATOM 1656 N N . VAL A 1 203 ? -7.262 8.875 5.215 1 94.56 203 VAL A N 1
ATOM 1657 C CA . VAL A 1 203 ? -6.086 8.25 4.621 1 94.56 203 VAL A CA 1
ATOM 1658 C C . VAL A 1 203 ? -6.082 8.484 3.111 1 94.56 203 VAL A C 1
ATOM 1660 O O . VAL A 1 203 ? -5.059 8.867 2.539 1 94.56 203 VAL A O 1
ATOM 1663 N N . VAL A 1 204 ? -7.211 8.273 2.438 1 91.69 204 VAL A N 1
ATOM 1664 C CA . VAL A 1 204 ? -7.32 8.508 1.002 1 91.69 204 VAL A CA 1
ATOM 1665 C C . VAL A 1 204 ? -7.023 9.977 0.695 1 91.69 204 VAL A C 1
ATOM 1667 O O . VAL A 1 204 ? -6.324 10.289 -0.271 1 91.69 204 VAL A O 1
ATOM 1670 N N . TRP A 1 205 ? -7.566 10.828 1.51 1 96 205 TRP A N 1
ATOM 1671 C CA . TRP A 1 205 ? -7.367 12.266 1.35 1 96 205 TRP A CA 1
ATOM 1672 C C . TRP A 1 205 ? -5.883 12.617 1.424 1 96 205 TRP A C 1
ATOM 1674 O O . TRP A 1 205 ? -5.383 13.391 0.602 1 96 205 TRP A O 1
ATOM 1684 N N . LEU A 1 206 ? -5.164 12.062 2.352 1 94.56 206 LEU A N 1
ATOM 1685 C CA . LEU A 1 206 ? -3.758 12.391 2.58 1 94.56 206 LEU A CA 1
ATOM 1686 C C . LEU A 1 206 ? -2.883 11.828 1.464 1 94.56 206 LEU A C 1
ATOM 1688 O O . LEU A 1 206 ? -1.886 12.445 1.081 1 94.56 206 LEU A O 1
ATOM 1692 N N . LEU A 1 207 ? -3.287 10.711 0.975 1 90.5 207 LEU A N 1
ATOM 1693 C CA . LEU A 1 207 ? -2.49 10.062 -0.06 1 90.5 207 LEU A CA 1
ATOM 1694 C C . LEU A 1 207 ? -2.762 10.688 -1.425 1 90.5 207 LEU A C 1
ATOM 1696 O O . LEU A 1 207 ? -1.919 10.617 -2.322 1 90.5 207 LEU A O 1
ATOM 1700 N N . SER A 1 208 ? -3.914 11.32 -1.593 1 91.19 208 SER A N 1
ATOM 1701 C CA . SER A 1 208 ? -4.336 11.82 -2.896 1 91.19 208 SER A CA 1
ATOM 1702 C C . SER A 1 208 ? -3.891 13.266 -3.104 1 91.19 208 SER A C 1
ATOM 1704 O O . SER A 1 208 ? -4.047 13.82 -4.195 1 91.19 208 SER A O 1
ATOM 1706 N N . ASN A 1 209 ? -3.422 13.914 -2.072 1 93.94 209 ASN A N 1
ATOM 1707 C CA . ASN A 1 209 ? -2.986 15.305 -2.143 1 93.94 209 ASN A CA 1
ATOM 1708 C C . ASN A 1 209 ? -1.553 15.469 -1.645 1 93.94 209 ASN A C 1
ATOM 1710 O O . ASN A 1 209 ? -1.166 14.859 -0.645 1 93.94 209 ASN A O 1
ATOM 1714 N N . PRO A 1 210 ? -0.777 16.25 -2.361 1 95.31 210 PRO A N 1
ATOM 1715 C CA . PRO A 1 210 ? 0.611 16.438 -1.933 1 95.31 210 PRO A CA 1
ATOM 1716 C C . PRO A 1 210 ? 0.745 17.453 -0.795 1 95.31 210 PRO A C 1
ATOM 1718 O O . PRO A 1 210 ? 1.442 18.453 -0.937 1 95.31 210 PRO A O 1
ATOM 1721 N N . PHE A 1 211 ? 0.127 17.109 0.309 1 98.12 211 PHE A N 1
ATOM 1722 C CA . PHE A 1 211 ? 0.225 18 1.467 1 98.12 211 PHE A CA 1
ATOM 1723 C C . PHE A 1 211 ? 1.668 18.094 1.945 1 98.12 211 PHE A C 1
ATOM 1725 O O . PHE A 1 211 ? 2.4 17.109 1.952 1 98.12 211 PHE A O 1
ATOM 1732 N N . VAL A 1 212 ? 2.027 19.297 2.377 1 98.44 212 VAL A N 1
ATOM 1733 C CA . VAL A 1 212 ? 3.381 19.578 2.844 1 98.44 212 VAL A CA 1
ATOM 1734 C C . VAL A 1 212 ? 3.396 19.672 4.367 1 98.44 212 VAL A C 1
ATOM 1736 O O . VAL A 1 212 ? 4.309 19.141 5.016 1 98.44 212 VAL A O 1
ATOM 1739 N N . LEU A 1 213 ? 2.422 20.297 4.863 1 98.75 213 LEU A N 1
ATOM 1740 C CA . LEU A 1 213 ? 2.33 20.578 6.293 1 98.75 213 LEU A CA 1
ATOM 1741 C C . LEU A 1 213 ? 0.894 20.438 6.785 1 98.75 213 LEU A C 1
ATOM 1743 O O . LEU A 1 213 ? -0.052 20.734 6.051 1 98.75 213 LEU A O 1
ATOM 1747 N N . SER A 1 214 ? 0.764 19.938 7.977 1 98.81 214 SER A N 1
ATOM 1748 C CA . SER A 1 214 ? -0.55 19.688 8.562 1 98.81 214 SER A CA 1
ATOM 1749 C C . SER A 1 214 ? -0.502 19.781 10.086 1 98.81 214 SER A C 1
ATOM 1751 O O . SER A 1 214 ? 0.564 19.656 10.688 1 98.81 214 SER A O 1
ATOM 1753 N N . ALA A 1 215 ? -1.609 20.031 10.68 1 98.88 215 ALA A N 1
ATOM 1754 C CA . ALA A 1 215 ? -1.784 19.891 12.125 1 98.88 215 ALA A CA 1
ATOM 1755 C C . ALA A 1 215 ? -3.166 19.344 12.453 1 98.88 215 ALA A C 1
ATOM 1757 O O . ALA A 1 215 ? -4.148 19.656 11.789 1 98.88 215 ALA A O 1
ATOM 1758 N N . ASN A 1 216 ? -3.197 18.5 13.406 1 98.81 216 ASN A N 1
ATOM 1759 C CA . ASN A 1 216 ? -4.426 17.938 13.977 1 98.81 216 ASN A CA 1
ATOM 1760 C C . ASN A 1 216 ? -4.809 18.641 15.273 1 98.81 216 ASN A C 1
ATOM 1762 O O . ASN A 1 216 ? -4.043 18.641 16.234 1 98.81 216 ASN A O 1
ATOM 1766 N N . LEU A 1 217 ? -5.977 19.234 15.32 1 98.81 217 LEU A N 1
ATOM 1767 C CA . LEU A 1 217 ? -6.379 20.078 16.438 1 98.81 217 LEU A CA 1
ATOM 1768 C C . LEU A 1 217 ? -7.18 19.266 17.469 1 98.81 217 LEU A C 1
ATOM 1770 O O . LEU A 1 217 ? -8.281 18.812 17.172 1 98.81 217 LEU A O 1
ATOM 1774 N N . HIS A 1 218 ? -6.629 19.109 18.609 1 97.88 218 HIS A N 1
ATOM 1775 C CA . HIS A 1 218 ? -7.242 18.453 19.75 1 97.88 218 HIS A CA 1
ATOM 1776 C C . HIS A 1 218 ? -7.523 19.453 20.875 1 97.88 218 HIS A C 1
ATOM 1778 O O . HIS A 1 218 ? -7.465 20.656 20.672 1 97.88 218 HIS A O 1
ATOM 1784 N N . GLY A 1 219 ? -7.996 18.906 22.016 1 94.38 219 GLY A N 1
ATOM 1785 C CA . GLY A 1 219 ? -8.273 19.688 23.219 1 94.38 219 GLY A CA 1
ATOM 1786 C C . GLY A 1 219 ? -8.086 18.891 24.5 1 94.38 219 GLY A C 1
ATOM 1787 O O . GLY A 1 219 ? -8.086 17.656 24.469 1 94.38 219 GLY A O 1
ATOM 1788 N N . GLY A 1 220 ? -7.914 19.609 25.641 1 91.62 220 GLY A N 1
ATOM 1789 C CA . GLY A 1 220 ? -7.766 18.953 26.922 1 91.62 220 GLY A CA 1
ATOM 1790 C C . GLY A 1 220 ? -6.414 19.203 27.562 1 91.62 220 GLY A C 1
ATOM 1791 O O . GLY A 1 220 ? -6.191 18.844 28.719 1 91.62 220 GLY A O 1
ATOM 1792 N N . ALA A 1 221 ? -5.52 19.781 26.875 1 94.75 221 ALA A N 1
ATOM 1793 C CA . ALA A 1 221 ? -4.203 20.219 27.328 1 94.75 221 ALA A CA 1
ATOM 1794 C C . ALA A 1 221 ? -3.748 21.469 26.578 1 94.75 221 ALA A C 1
ATOM 1796 O O . ALA A 1 221 ? -4.469 21.984 25.719 1 94.75 221 ALA A O 1
ATOM 1797 N N . LEU A 1 222 ? -2.707 22.031 27 1 96.44 222 LEU A N 1
ATOM 1798 C CA . LEU A 1 222 ? -2.135 23.188 26.328 1 96.44 222 LEU A CA 1
ATOM 1799 C C . LEU A 1 222 ? -0.69 22.922 25.922 1 96.44 222 LEU A C 1
ATOM 1801 O O . LEU A 1 222 ? 0.239 23.266 26.656 1 96.44 222 LEU A O 1
ATOM 1805 N N . VAL A 1 223 ? -0.528 22.406 24.719 1 97.94 223 VAL A N 1
ATOM 1806 C CA . VAL A 1 223 ? 0.804 21.984 24.297 1 97.94 223 VAL A CA 1
ATOM 1807 C C . VAL A 1 223 ? 0.797 21.672 22.797 1 97.94 223 VAL A C 1
ATOM 1809 O O . VAL A 1 223 ? -0.228 21.266 22.25 1 97.94 223 VAL A O 1
ATOM 1812 N N . ALA A 1 224 ? 1.886 21.922 22.109 1 98.69 224 ALA A N 1
ATOM 1813 C CA . ALA A 1 224 ? 2.123 21.469 20.734 1 98.69 224 ALA A CA 1
ATOM 1814 C C . ALA A 1 224 ? 2.945 20.188 20.719 1 98.69 224 ALA A C 1
ATOM 1816 O O . ALA A 1 224 ? 4.125 20.188 21.062 1 98.69 224 ALA A O 1
ATOM 1817 N N . ASN A 1 225 ? 2.332 19.125 20.328 1 98.44 225 ASN A N 1
ATOM 1818 C CA . ASN A 1 225 ? 2.912 17.797 20.312 1 98.44 225 ASN A CA 1
ATOM 1819 C C . ASN A 1 225 ? 3.49 17.453 18.953 1 98.44 225 ASN A C 1
ATOM 1821 O O . ASN A 1 225 ? 2.885 17.75 17.922 1 98.44 225 ASN A O 1
ATOM 1825 N N . TYR A 1 226 ? 4.746 16.875 18.938 1 98.75 226 TYR A N 1
ATOM 1826 C CA . TYR A 1 226 ? 5.383 16.562 17.672 1 98.75 226 TYR A CA 1
ATOM 1827 C C . TYR A 1 226 ? 5.867 15.109 17.656 1 98.75 226 TYR A C 1
ATOM 1829 O O . TYR A 1 226 ? 5.969 14.469 18.703 1 98.75 226 TYR A O 1
ATOM 1837 N N . PRO A 1 227 ? 6.156 14.516 16.484 1 98.19 227 PRO A N 1
ATOM 1838 C CA . PRO A 1 227 ? 6.527 13.109 16.344 1 98.19 227 PRO A CA 1
ATOM 1839 C C . PRO A 1 227 ? 7.855 12.773 17.031 1 98.19 227 PRO A C 1
ATOM 1841 O O . PRO A 1 227 ? 8.711 13.648 17.172 1 98.19 227 PRO A O 1
ATOM 1844 N N . PHE A 1 228 ? 7.953 11.445 17.391 1 97.81 228 PHE A N 1
ATOM 1845 C CA . PHE A 1 228 ? 6.969 10.391 17.219 1 97.81 228 PHE A CA 1
ATOM 1846 C C . PHE A 1 228 ? 6.055 10.297 18.438 1 97.81 228 PHE A C 1
ATOM 1848 O O . PHE A 1 228 ? 6.441 10.688 19.531 1 97.81 228 PHE A O 1
ATOM 1855 N N . ASP A 1 229 ? 4.859 9.797 18.188 1 97.75 229 ASP A N 1
ATOM 1856 C CA . ASP A 1 229 ? 3.906 9.531 19.266 1 97.75 229 ASP A CA 1
ATOM 1857 C C . ASP A 1 229 ? 4.145 8.156 19.875 1 97.75 229 ASP A C 1
ATOM 1859 O O . ASP A 1 229 ? 3.832 7.934 21.047 1 97.75 229 ASP A O 1
ATOM 1863 N N . GLU A 1 230 ? 4.633 7.242 19.109 1 95.75 230 GLU A N 1
ATOM 1864 C CA . GLU A 1 230 ? 4.793 5.871 19.578 1 95.75 230 GLU A CA 1
ATOM 1865 C C . GLU A 1 230 ? 6.238 5.594 19.984 1 95.75 230 GLU A C 1
ATOM 1867 O O . GLU A 1 230 ? 7.172 6.027 19.297 1 95.75 230 GLU A O 1
ATOM 1872 N N . THR A 1 231 ? 6.371 4.879 21.031 1 95.25 231 THR A N 1
ATOM 1873 C CA . THR A 1 231 ? 7.695 4.434 21.453 1 95.25 231 THR A CA 1
ATOM 1874 C C . THR A 1 231 ? 8.109 3.18 20.688 1 95.25 231 THR A C 1
ATOM 1876 O O . THR A 1 231 ? 7.27 2.348 20.344 1 95.25 231 THR A O 1
ATOM 1879 N N . PRO A 1 232 ? 9.352 2.994 20.422 1 90.88 232 PRO A N 1
ATOM 1880 C CA . PRO A 1 232 ? 9.805 1.826 19.672 1 90.88 232 PRO A CA 1
ATOM 1881 C C . PRO A 1 232 ? 9.852 0.556 20.516 1 90.88 232 PRO A C 1
ATOM 1883 O O . PRO A 1 232 ? 9.781 -0.552 19.969 1 90.88 232 PRO A O 1
ATOM 1886 N N . ASP A 1 233 ? 9.914 0.698 21.844 1 89.62 233 ASP A N 1
ATOM 1887 C CA . ASP A 1 233 ? 10.148 -0.465 22.688 1 89.62 233 ASP A CA 1
ATOM 1888 C C . ASP A 1 233 ? 8.898 -0.818 23.5 1 89.62 233 ASP A C 1
ATOM 1890 O O . ASP A 1 233 ? 8.961 -1.622 24.422 1 89.62 233 ASP A O 1
ATOM 1894 N N . GLY A 1 234 ? 7.906 -0.224 23.203 1 87.56 234 GLY A N 1
ATOM 1895 C CA . GLY A 1 234 ? 6.656 -0.534 23.891 1 87.56 234 GLY A CA 1
ATOM 1896 C C . GLY A 1 234 ? 6.531 0.146 25.234 1 87.56 234 GLY A C 1
ATOM 1897 O O . GLY A 1 234 ? 5.52 -0.012 25.922 1 87.56 234 GLY A O 1
ATOM 1898 N N . SER A 1 235 ? 7.559 0.907 25.641 1 89.94 235 SER A N 1
ATOM 1899 C CA . SER A 1 235 ? 7.488 1.646 26.891 1 89.94 235 SER A CA 1
ATOM 1900 C C . SER A 1 235 ? 6.336 2.645 26.875 1 89.94 235 SER A C 1
ATOM 1902 O O . SER A 1 235 ? 5.828 3.008 25.812 1 89.94 235 SER A O 1
ATOM 1904 N N . MET A 1 236 ? 5.93 3.047 28.078 1 91.31 236 MET A N 1
ATOM 1905 C CA . MET A 1 236 ? 4.82 3.986 28.203 1 91.31 236 MET A CA 1
ATOM 1906 C C . MET A 1 236 ? 5.234 5.383 27.75 1 91.31 236 MET A C 1
ATOM 1908 O O . MET A 1 236 ? 4.414 6.141 27.234 1 91.31 236 MET A O 1
ATOM 1912 N N . ASN A 1 237 ? 6.383 5.746 28.094 1 92.62 237 ASN A N 1
ATOM 1913 C CA . ASN A 1 237 ? 6.867 7.066 27.703 1 92.62 237 ASN A CA 1
ATOM 1914 C C . ASN A 1 237 ? 8.391 7.086 27.562 1 92.62 237 ASN A C 1
ATOM 1916 O O . ASN A 1 237 ? 9.102 6.719 28.5 1 92.62 237 ASN A O 1
ATOM 1920 N N . THR A 1 238 ? 8.867 7.41 26.453 1 94.94 238 THR A N 1
ATOM 1921 C CA . THR A 1 238 ? 10.273 7.602 26.125 1 94.94 238 THR A CA 1
ATOM 1922 C C . THR A 1 238 ? 10.422 8.539 24.922 1 94.94 238 THR A C 1
ATOM 1924 O O . THR A 1 238 ? 9.758 8.359 23.906 1 94.94 238 THR A O 1
ATOM 1927 N N . TYR A 1 239 ? 11.266 9.523 25.203 1 96.75 239 TYR A N 1
ATOM 1928 C CA . TYR A 1 239 ? 11.508 10.422 24.078 1 96.75 239 TYR A CA 1
ATOM 1929 C C . TYR A 1 239 ? 11.906 9.641 22.828 1 96.75 239 TYR A C 1
ATOM 1931 O O . TYR A 1 239 ? 12.82 8.82 22.875 1 96.75 239 TYR A O 1
ATOM 1939 N N . THR A 1 240 ? 11.242 9.82 21.766 1 97 240 THR A N 1
ATOM 1940 C CA . THR A 1 240 ? 11.469 9.141 20.5 1 97 240 THR A CA 1
ATOM 1941 C C . THR A 1 240 ? 11.586 10.156 19.359 1 97 240 THR A C 1
ATOM 1943 O O . THR A 1 240 ? 10.57 10.602 18.812 1 97 240 THR A O 1
ATOM 1946 N N . ALA A 1 241 ? 12.781 10.391 18.922 1 96.94 241 ALA A N 1
ATOM 1947 C CA . ALA A 1 241 ? 13.055 11.398 17.891 1 96.94 241 ALA A CA 1
ATOM 1948 C C . ALA A 1 241 ? 12.789 10.852 16.5 1 96.94 241 ALA A C 1
ATOM 1950 O O . ALA A 1 241 ? 13.109 9.703 16.203 1 96.94 241 ALA A O 1
ATOM 1951 N N . SER A 1 242 ? 12.156 11.617 15.664 1 97.38 242 SER A N 1
ATOM 1952 C CA . SER A 1 242 ? 12.117 11.32 14.234 1 97.38 242 SER A CA 1
ATOM 1953 C C . SER A 1 242 ? 13.398 11.773 13.547 1 97.38 242 SER A C 1
ATOM 1955 O O . SER A 1 242 ? 14.227 12.469 14.141 1 97.38 242 SER A O 1
ATOM 1957 N N . ALA A 1 243 ? 13.578 11.438 12.297 1 96.25 243 ALA A N 1
ATOM 1958 C CA . ALA A 1 243 ? 14.734 11.875 11.523 1 96.25 243 ALA A CA 1
ATOM 1959 C C . ALA A 1 243 ? 14.742 13.398 11.359 1 96.25 243 ALA A C 1
ATOM 1961 O O . ALA A 1 243 ? 15.805 14.016 11.266 1 96.25 243 ALA A O 1
ATOM 1962 N N . ASP A 1 244 ? 13.555 13.992 11.406 1 98.31 244 ASP A N 1
ATOM 1963 C CA . ASP A 1 244 ? 13.414 15.438 11.242 1 98.31 244 ASP A CA 1
ATOM 1964 C C . ASP A 1 244 ? 13.07 16.109 12.562 1 98.31 244 ASP A C 1
ATOM 1966 O O . ASP A 1 244 ? 12.305 17.078 12.594 1 98.31 244 ASP A O 1
ATOM 1970 N N . ASP A 1 245 ? 13.586 15.648 13.57 1 98.12 245 ASP A N 1
ATOM 1971 C CA . ASP A 1 245 ? 13.266 16.125 14.914 1 98.12 245 ASP A CA 1
ATOM 1972 C C . ASP A 1 245 ? 13.484 17.625 15.031 1 98.12 245 ASP A C 1
ATOM 1974 O O . ASP A 1 245 ? 12.648 18.328 15.602 1 98.12 245 ASP A O 1
ATOM 1978 N N . THR A 1 246 ? 14.57 18.094 14.539 1 97.38 246 THR A N 1
ATOM 1979 C CA . THR A 1 246 ? 14.875 19.516 14.602 1 97.38 246 THR A CA 1
ATOM 1980 C C . THR A 1 246 ? 13.797 20.344 13.914 1 97.38 246 THR A C 1
ATOM 1982 O O . THR A 1 246 ? 13.344 21.359 14.445 1 97.38 246 THR A O 1
ATOM 1985 N N . THR A 1 247 ? 13.406 19.938 12.758 1 98.25 247 THR A N 1
ATOM 1986 C CA . THR A 1 247 ? 12.375 20.641 12 1 98.25 247 THR A CA 1
ATOM 1987 C C . THR A 1 247 ? 11.031 20.578 12.727 1 98.25 247 THR A C 1
ATOM 1989 O O . THR A 1 247 ? 10.312 21.578 12.812 1 98.25 247 THR A O 1
ATOM 1992 N N . PHE A 1 248 ? 10.688 19.453 13.289 1 98.81 248 PHE A N 1
ATOM 1993 C CA . PHE A 1 248 ? 9.422 19.281 13.984 1 98.81 248 PHE A CA 1
ATOM 1994 C C . PHE A 1 248 ? 9.375 20.156 15.242 1 98.81 248 PHE A C 1
ATOM 1996 O O . PHE A 1 248 ? 8.336 20.734 15.562 1 98.81 248 PHE A O 1
ATOM 2003 N N . ARG A 1 249 ? 10.438 20.203 15.961 1 98.56 249 ARG A N 1
ATOM 2004 C CA . ARG A 1 249 ? 10.5 21.078 17.125 1 98.56 249 ARG A CA 1
ATOM 2005 C C . ARG A 1 249 ? 10.289 22.531 16.719 1 98.56 249 ARG A C 1
ATOM 2007 O O . ARG A 1 249 ? 9.594 23.281 17.422 1 98.56 249 ARG A O 1
ATOM 2014 N N . HIS A 1 250 ? 10.922 22.906 15.656 1 97.62 250 HIS A N 1
ATOM 2015 C CA . HIS A 1 250 ? 10.734 24.25 15.156 1 97.62 250 HIS A CA 1
ATOM 2016 C C . HIS A 1 250 ? 9.266 24.531 14.844 1 97.62 250 HIS A C 1
ATOM 2018 O O . HIS A 1 250 ? 8.734 25.578 15.211 1 97.62 250 HIS A O 1
ATOM 2024 N N . LEU A 1 251 ? 8.617 23.625 14.109 1 98.38 251 LEU A N 1
ATOM 2025 C CA . LEU A 1 251 ? 7.211 23.766 13.75 1 98.38 251 LEU A CA 1
ATOM 2026 C C . LEU A 1 251 ? 6.34 23.875 15 1 98.38 251 LEU A C 1
ATOM 2028 O O . LEU A 1 251 ? 5.496 24.766 15.094 1 98.38 251 LEU A O 1
ATOM 2032 N N . ALA A 1 252 ? 6.566 23 15.953 1 98.81 252 ALA A N 1
ATOM 2033 C CA . ALA A 1 252 ? 5.812 23.016 17.203 1 98.81 252 ALA A CA 1
ATOM 2034 C C . ALA A 1 252 ? 6.039 24.328 17.953 1 98.81 252 ALA A C 1
ATOM 2036 O O . ALA A 1 252 ? 5.094 24.922 18.469 1 98.81 252 ALA A O 1
ATOM 2037 N N . ARG A 1 253 ? 7.242 24.781 18.031 1 98.12 253 ARG A N 1
ATOM 2038 C CA . ARG A 1 253 ? 7.586 26.016 18.734 1 98.12 253 ARG A CA 1
ATOM 2039 C C . ARG A 1 253 ? 6.938 27.219 18.078 1 98.12 253 ARG A C 1
ATOM 2041 O O . ARG A 1 253 ? 6.539 28.172 18.75 1 98.12 253 ARG A O 1
ATOM 2048 N N . THR A 1 254 ? 6.906 27.188 16.766 1 97.06 254 THR A N 1
ATOM 2049 C CA . THR A 1 254 ? 6.262 28.281 16.062 1 97.06 254 THR A CA 1
ATOM 2050 C C . THR A 1 254 ? 4.82 28.453 16.516 1 97.06 254 THR A C 1
ATOM 2052 O O . THR A 1 254 ? 4.379 29.578 16.781 1 97.06 254 THR A O 1
ATOM 2055 N N . TYR A 1 255 ? 4.09 27.359 16.625 1 98.44 255 TYR A N 1
ATOM 2056 C CA . TYR A 1 255 ? 2.721 27.469 17.109 1 98.44 255 TYR A CA 1
ATOM 2057 C C . TYR A 1 255 ? 2.697 27.922 18.562 1 98.44 255 TYR A C 1
ATOM 2059 O O . TYR A 1 255 ? 1.967 28.859 18.906 1 98.44 255 TYR A O 1
ATOM 2067 N N . ALA A 1 256 ? 3.473 27.359 19.391 1 98.44 256 ALA A N 1
ATOM 2068 C CA . ALA A 1 256 ? 3.453 27.594 20.844 1 98.44 256 ALA A CA 1
ATOM 2069 C C . ALA A 1 256 ? 3.801 29.047 21.156 1 98.44 256 ALA A C 1
ATOM 2071 O O . ALA A 1 256 ? 3.146 29.672 22 1 98.44 256 ALA A O 1
ATOM 2072 N N . THR A 1 257 ? 4.805 29.578 20.516 1 97.62 257 THR A N 1
ATOM 2073 C CA . THR A 1 257 ? 5.277 30.922 20.844 1 97.62 257 THR A CA 1
ATOM 2074 C C . THR A 1 257 ? 4.309 31.984 20.328 1 97.62 257 THR A C 1
ATOM 2076 O O . THR A 1 257 ? 4.277 33.094 20.828 1 97.62 257 THR A O 1
ATOM 2079 N N . ASN A 1 258 ? 3.592 31.641 19.281 1 97.69 258 ASN A N 1
ATOM 2080 C CA . ASN A 1 258 ? 2.631 32.594 18.75 1 97.69 258 ASN A CA 1
ATOM 2081 C C . ASN A 1 258 ? 1.266 32.438 19.422 1 97.69 258 ASN A C 1
ATOM 2083 O O . ASN A 1 258 ? 0.368 33.25 19.188 1 97.69 258 ASN A O 1
ATOM 2087 N N . HIS A 1 259 ? 1.026 31.391 20.141 1 97.81 259 HIS A N 1
ATOM 2088 C CA . HIS A 1 259 ? -0.13 31.297 21.016 1 97.81 259 HIS A CA 1
ATOM 2089 C C . HIS A 1 259 ? 0.023 32.188 22.234 1 97.81 259 HIS A C 1
ATOM 2091 O O . HIS A 1 259 ? 1.127 32.375 22.75 1 97.81 259 HIS A O 1
ATOM 2097 N N . LYS A 1 260 ? -1.023 32.719 22.797 1 97 260 LYS A N 1
ATOM 2098 C CA . LYS A 1 260 ? -0.925 33.75 23.844 1 97 260 LYS A CA 1
ATOM 2099 C C . LYS A 1 260 ? -0.399 33.156 25.141 1 97 260 LYS A C 1
ATOM 2101 O O . LYS A 1 260 ? 0.259 33.844 25.922 1 97 260 LYS A O 1
ATOM 2106 N N . ARG A 1 261 ? -0.663 31.859 25.344 1 95.75 261 ARG A N 1
ATOM 2107 C CA . ARG A 1 261 ? -0.385 31.344 26.688 1 95.75 261 ARG A CA 1
ATOM 2108 C C . ARG A 1 261 ? 0.436 30.062 26.625 1 95.75 261 ARG A C 1
ATOM 2110 O O . ARG A 1 261 ? 1.062 29.672 27.609 1 95.75 261 ARG A O 1
ATOM 2117 N N . MET A 1 262 ? 0.483 29.391 25.547 1 96.5 262 MET A N 1
ATOM 2118 C CA . MET A 1 262 ? 0.944 28.016 25.453 1 96.5 262 MET A CA 1
ATOM 2119 C C . MET A 1 262 ? 2.41 27.891 25.859 1 96.5 262 MET A C 1
ATOM 2121 O O . MET A 1 262 ? 2.805 26.922 26.5 1 96.5 262 MET A O 1
ATOM 2125 N N . SER A 1 263 ? 3.221 28.891 25.5 1 96.5 263 SER A N 1
ATOM 2126 C CA . SER A 1 263 ? 4.652 28.812 25.781 1 96.5 263 SER A CA 1
ATOM 2127 C C . SER A 1 263 ? 4.992 29.406 27.141 1 96.5 263 SER A C 1
ATOM 2129 O O . SER A 1 263 ? 6.156 29.406 27.547 1 96.5 263 SER A O 1
ATOM 2131 N N . GLN A 1 264 ? 4.023 29.891 27.875 1 94.44 264 GLN A N 1
ATOM 2132 C CA . GLN A 1 264 ? 4.254 30.547 29.172 1 94.44 264 GLN A CA 1
ATOM 2133 C C . GLN A 1 264 ? 4.285 29.531 30.297 1 94.44 264 GLN A C 1
ATOM 2135 O O . GLN A 1 264 ? 3.494 28.578 30.328 1 94.44 264 GLN A O 1
ATOM 2140 N N . ILE A 1 265 ? 5.148 29.781 31.172 1 91.81 265 ILE A N 1
ATOM 2141 C CA . ILE A 1 265 ? 5.242 28.938 32.375 1 91.81 265 ILE A CA 1
ATOM 2142 C C . ILE A 1 265 ? 4.047 29.203 33.281 1 91.81 265 ILE A C 1
ATOM 2144 O O . ILE A 1 265 ? 3.639 30.359 33.438 1 91.81 265 ILE A O 1
ATOM 2148 N N . GLY A 1 266 ? 3.562 28.188 33.906 1 88.5 266 GLY A N 1
ATOM 2149 C CA . GLY A 1 266 ? 2.482 28.344 34.875 1 88.5 266 GLY A CA 1
ATOM 2150 C C . GLY A 1 266 ? 1.106 28.297 34.25 1 88.5 266 GLY A C 1
ATOM 2151 O O . GLY A 1 266 ? 0.112 28.656 34.875 1 88.5 266 GLY A O 1
ATOM 2152 N N . THR A 1 267 ? 1.017 27.922 33 1 86.25 267 THR A N 1
ATOM 2153 C CA . THR A 1 267 ? -0.258 27.891 32.281 1 86.25 267 THR A CA 1
ATOM 2154 C C . THR A 1 267 ? -0.744 26.453 32.094 1 86.25 267 THR A C 1
ATOM 2156 O O . THR A 1 267 ? -1.544 26.172 31.219 1 86.25 267 THR A O 1
ATOM 2159 N N . ALA A 1 268 ? -0.296 25.578 32.906 1 88.5 268 ALA A N 1
ATOM 2160 C CA . ALA A 1 268 ? -0.638 24.156 32.812 1 88.5 268 ALA A CA 1
ATOM 2161 C C . ALA A 1 268 ? -2.121 23.938 33.062 1 88.5 268 ALA A C 1
ATOM 2163 O O . ALA A 1 268 ? -2.715 24.609 33.906 1 88.5 268 ALA A O 1
ATOM 2164 N N . CYS A 1 269 ? -2.732 23.031 32.281 1 89.56 269 CYS A N 1
ATOM 2165 C CA . CYS A 1 269 ? -4.07 22.547 32.625 1 89.56 269 CYS A CA 1
ATOM 2166 C C . CYS A 1 269 ? -4.055 21.719 33.906 1 89.56 269 CYS A C 1
ATOM 2168 O O . CYS A 1 269 ? -3 21.25 34.312 1 89.56 269 CYS A O 1
ATOM 2170 N N . GLU A 1 270 ? -5.258 21.516 34.438 1 81 270 GLU A N 1
ATOM 2171 C CA . GLU A 1 270 ? -5.34 20.766 35.688 1 81 270 GLU A CA 1
ATOM 2172 C C . GLU A 1 270 ? -4.789 19.359 35.531 1 81 270 GLU A C 1
ATOM 2174 O O . GLU A 1 270 ? -5.121 18.656 34.562 1 81 270 GLU A O 1
ATOM 2179 N N . GLN A 1 271 ? -3.9 18.891 36.281 1 75.25 271 GLN A N 1
ATOM 2180 C CA . GLN A 1 271 ? -3.355 17.547 36.375 1 75.25 271 GLN A CA 1
ATOM 2181 C C . GLN A 1 271 ? -2.342 17.281 35.25 1 75.25 271 GLN A C 1
ATOM 2183 O O . GLN A 1 271 ? -1.874 16.141 35.094 1 75.25 271 GLN A O 1
ATOM 2188 N N . ASP A 1 272 ? -2.096 18.266 34.406 1 85.69 272 ASP A N 1
ATOM 2189 C CA . ASP A 1 272 ? -1.103 18.094 33.375 1 85.69 272 ASP A CA 1
ATOM 2190 C C . ASP A 1 272 ? 0.262 18.625 33.781 1 85.69 272 ASP A C 1
ATOM 2192 O O . ASP A 1 272 ? 0.356 19.406 34.75 1 85.69 272 ASP A O 1
ATOM 2196 N N . GLU A 1 273 ? 1.225 18.125 33.188 1 87.31 273 GLU A N 1
ATOM 2197 C CA . GLU A 1 273 ? 2.549 18.719 33.375 1 87.31 273 GLU A CA 1
ATOM 2198 C C . GLU A 1 273 ? 2.592 20.141 32.812 1 87.31 273 GLU A C 1
ATOM 2200 O O . GLU A 1 273 ? 1.777 20.516 31.953 1 87.31 273 GLU A O 1
ATOM 2205 N N . ASP A 1 274 ? 3.492 20.891 33.375 1 91.94 274 ASP A N 1
ATOM 2206 C CA . ASP A 1 274 ? 3.664 22.25 32.844 1 91.94 274 ASP A CA 1
ATOM 2207 C C . ASP A 1 274 ? 4.555 22.266 31.609 1 91.94 274 ASP A C 1
ATOM 2209 O O . ASP A 1 274 ? 5.758 22.516 31.719 1 91.94 274 ASP A O 1
ATOM 2213 N N . PHE A 1 275 ? 3.963 22.25 30.5 1 93.88 275 PHE A N 1
ATOM 2214 C CA . PHE A 1 275 ? 4.691 22.188 29.234 1 93.88 275 PHE A CA 1
ATOM 2215 C C . PHE A 1 275 ? 5.371 23.516 28.938 1 93.88 275 PHE A C 1
ATOM 2217 O O . PHE A 1 275 ? 6.258 23.594 28.094 1 93.88 275 PHE A O 1
ATOM 2224 N N . GLY A 1 276 ? 4.914 24.547 29.594 1 92.69 276 GLY A N 1
ATOM 2225 C CA . GLY A 1 276 ? 5.566 25.844 29.453 1 92.69 276 GLY A CA 1
ATOM 2226 C C . GLY A 1 276 ? 7.043 25.812 29.781 1 92.69 276 GLY A C 1
ATOM 2227 O O . GLY A 1 276 ? 7.828 26.594 29.25 1 92.69 276 GLY A O 1
ATOM 2228 N N . LYS A 1 277 ? 7.445 24.984 30.672 1 92.44 277 LYS A N 1
ATOM 2229 C CA . LYS A 1 277 ? 8.844 24.844 31.078 1 92.44 277 LYS A CA 1
ATOM 2230 C C . LYS A 1 277 ? 9.695 24.359 29.906 1 92.44 277 LYS A C 1
ATOM 2232 O O . LYS A 1 277 ? 10.914 24.547 29.891 1 92.44 277 LYS A O 1
ATOM 2237 N N . GLN A 1 278 ? 9.023 23.828 28.969 1 94 278 GLN A N 1
ATOM 2238 C CA . GLN A 1 278 ? 9.719 23.375 27.766 1 94 278 GLN A CA 1
ATOM 2239 C C . GLN A 1 278 ? 9.273 24.172 26.547 1 94 278 GLN A C 1
ATOM 2241 O O . GLN A 1 278 ? 9.281 23.656 25.422 1 94 278 GLN A O 1
ATOM 2246 N N . GLY A 1 279 ? 8.734 25.312 26.828 1 96 279 GLY A N 1
ATOM 2247 C CA . GLY A 1 279 ? 8.375 26.219 25.75 1 96 279 GLY A CA 1
ATOM 2248 C C . GLY A 1 279 ? 7.031 25.891 25.109 1 96 279 GLY A C 1
ATOM 2249 O O . GLY A 1 279 ? 6.742 26.312 24 1 96 279 GLY A O 1
ATOM 2250 N N . GLY A 1 280 ? 6.27 25.062 25.734 1 97.81 280 GLY A N 1
ATOM 2251 C CA . GLY A 1 280 ? 4.926 24.75 25.281 1 97.81 280 GLY A CA 1
ATOM 2252 C C . GLY A 1 280 ? 4.891 23.641 24.25 1 97.81 280 GLY A C 1
ATOM 2253 O O . GLY A 1 280 ? 3.896 23.469 23.547 1 97.81 280 GLY A O 1
ATOM 2254 N N . ILE A 1 281 ? 6.016 22.844 24.062 1 98.38 281 ILE A N 1
ATOM 2255 C CA . ILE A 1 281 ? 6.055 21.766 23.094 1 98.38 281 ILE A CA 1
ATOM 2256 C C . ILE A 1 281 ? 6.422 20.453 23.781 1 98.38 281 ILE A C 1
ATOM 2258 O O . ILE A 1 281 ? 6.953 20.469 24.891 1 98.38 281 ILE A O 1
ATOM 2262 N N . THR A 1 282 ? 6.121 19.344 23.172 1 98.12 282 THR A N 1
ATOM 2263 C CA . THR A 1 282 ? 6.512 18.047 23.719 1 98.12 282 THR A CA 1
ATOM 2264 C C . THR A 1 282 ? 6.598 17 22.609 1 98.12 282 THR A C 1
ATOM 2266 O O . THR A 1 282 ? 5.891 17.078 21.609 1 98.12 282 THR A O 1
ATOM 2269 N N . ASN A 1 283 ? 7.531 16.078 22.797 1 98.19 283 ASN A N 1
ATOM 2270 C CA . ASN A 1 283 ? 7.52 14.867 21.984 1 98.19 283 ASN A CA 1
ATOM 2271 C C . ASN A 1 283 ? 6.391 13.93 22.406 1 98.19 283 ASN A C 1
ATOM 2273 O O . ASN A 1 283 ? 6.211 13.664 23.594 1 98.19 283 ASN A O 1
ATOM 2277 N N . GLY A 1 284 ? 5.645 13.453 21.453 1 97.75 284 GLY A N 1
ATOM 2278 C CA . GLY A 1 284 ? 4.473 12.648 21.766 1 97.75 284 GLY A CA 1
ATOM 2279 C C . GLY A 1 284 ? 4.789 11.445 22.625 1 97.75 284 GLY A C 1
ATOM 2280 O O . GLY A 1 284 ? 4.172 11.258 23.688 1 97.75 284 GLY A O 1
ATOM 2281 N N . ALA A 1 285 ? 5.777 10.664 22.234 1 96.88 285 ALA A N 1
ATOM 2282 C CA . ALA A 1 285 ? 6.141 9.438 22.938 1 96.88 285 ALA A CA 1
ATOM 2283 C C . ALA A 1 285 ? 6.711 9.75 24.312 1 96.88 285 ALA A C 1
ATOM 2285 O O . ALA A 1 285 ? 6.621 8.93 25.234 1 96.88 285 ALA A O 1
ATOM 2286 N N . SER A 1 286 ? 7.328 10.883 24.453 1 96.31 286 SER A N 1
ATOM 2287 C CA . SER A 1 286 ? 7.824 11.312 25.75 1 96.31 286 SER A CA 1
ATOM 2288 C C . SER A 1 286 ? 6.68 11.633 26.703 1 96.31 286 SER A C 1
ATOM 2290 O O . SER A 1 286 ? 6.793 11.422 27.922 1 96.31 286 SER A O 1
ATOM 2292 N N . TRP A 1 287 ? 5.613 12.234 26.219 1 95.19 287 TRP A N 1
ATOM 2293 C CA . TRP A 1 287 ? 4.426 12.516 27.016 1 95.19 287 TRP A CA 1
ATOM 2294 C C . TRP A 1 287 ? 3.686 11.234 27.375 1 95.19 287 TRP A C 1
ATOM 2296 O O . TRP A 1 287 ? 3.564 10.883 28.547 1 95.19 287 TRP A O 1
ATOM 2306 N N . TYR A 1 288 ? 3.225 10.508 26.344 1 93.94 288 TYR A N 1
ATOM 2307 C CA . TYR A 1 288 ? 2.719 9.141 26.453 1 93.94 288 TYR A CA 1
ATOM 2308 C C . TYR A 1 288 ? 2.639 8.484 25.078 1 93.94 288 TYR A C 1
ATOM 2310 O O . TYR A 1 288 ? 2.289 9.133 24.094 1 93.94 288 TYR A O 1
ATOM 2318 N N . SER A 1 289 ? 2.875 7.238 25.062 1 94.44 289 SER A N 1
ATOM 2319 C CA . SER A 1 289 ? 2.973 6.508 23.797 1 94.44 289 SER A CA 1
ATOM 2320 C C . SER A 1 289 ? 1.595 6.266 23.203 1 94.44 289 SER A C 1
ATOM 2322 O O . SER A 1 289 ? 0.666 5.855 23.891 1 94.44 289 SER A O 1
ATOM 2324 N N . VAL A 1 290 ? 1.462 6.551 21.922 1 92.19 290 VAL A N 1
ATOM 2325 C CA . VAL A 1 290 ? 0.233 6.352 21.156 1 92.19 290 VAL A CA 1
ATOM 2326 C C . VAL A 1 290 ? 0.54 5.59 19.875 1 92.19 290 VAL A C 1
ATOM 2328 O O . VAL A 1 290 ? 1.35 6.035 19.062 1 92.19 290 VAL A O 1
ATOM 2331 N N . ALA A 1 291 ? -0.09 4.453 19.688 1 92.44 291 ALA A N 1
ATOM 2332 C CA . ALA A 1 291 ? -0.016 3.713 18.422 1 92.44 291 ALA A CA 1
ATOM 2333 C C . ALA A 1 291 ? -1.222 4.012 17.547 1 92.44 291 ALA A C 1
ATOM 2335 O O . ALA A 1 291 ? -2.324 4.246 18.047 1 92.44 291 ALA A O 1
ATOM 2336 N N . GLY A 1 292 ? -0.99 3.998 16.203 1 94.25 292 GLY A N 1
ATOM 2337 C CA . GLY A 1 292 ? -2.104 4.121 15.273 1 94.25 292 GLY A CA 1
ATOM 2338 C C . GLY A 1 292 ? -2.619 5.539 15.148 1 94.25 292 GLY A C 1
ATOM 2339 O O . GLY A 1 292 ? -3.793 5.754 14.836 1 94.25 292 GLY A O 1
ATOM 2340 N N . GLY A 1 293 ? -1.771 6.48 15.383 1 96.94 293 GLY A N 1
ATOM 2341 C CA . GLY A 1 293 ? -2.18 7.875 15.312 1 96.94 293 GLY A CA 1
ATOM 2342 C C . GLY A 1 293 ? -1.974 8.484 13.938 1 96.94 293 GLY A C 1
ATOM 2343 O O . GLY A 1 293 ? -1.164 7.988 13.148 1 96.94 293 GLY A O 1
ATOM 2344 N N . MET A 1 294 ? -2.701 9.562 13.648 1 98.12 294 MET A N 1
ATOM 2345 C CA . MET A 1 294 ? -2.635 10.25 12.359 1 98.12 294 MET A CA 1
ATOM 2346 C C . MET A 1 294 ? -1.283 10.93 12.172 1 98.12 294 MET A C 1
ATOM 2348 O O . MET A 1 294 ? -0.737 10.945 11.07 1 98.12 294 MET A O 1
ATOM 2352 N N . GLN A 1 295 ? -0.766 11.492 13.242 1 98.5 295 GLN A N 1
ATOM 2353 C CA . GLN A 1 295 ? 0.47 12.258 13.188 1 98.5 295 GLN A CA 1
ATOM 2354 C C . GLN A 1 295 ? 1.606 11.438 12.586 1 98.5 295 GLN A C 1
ATOM 2356 O O . GLN A 1 295 ? 2.178 11.82 11.562 1 98.5 295 GLN A O 1
ATOM 2361 N N . ASP A 1 296 ? 1.888 10.289 13.242 1 98 296 ASP A N 1
ATOM 2362 C CA . ASP A 1 296 ? 2.977 9.445 12.758 1 98 296 ASP A CA 1
ATOM 2363 C C . ASP A 1 296 ? 2.656 8.867 11.375 1 98 296 ASP A C 1
ATOM 2365 O O . ASP A 1 296 ? 3.551 8.703 10.547 1 98 296 ASP A O 1
ATOM 2369 N N . PHE A 1 297 ? 1.404 8.562 11.078 1 96.94 297 PHE A N 1
ATOM 2370 C CA . PHE A 1 297 ? 1.002 8.031 9.781 1 96.94 297 PHE A CA 1
ATOM 2371 C C . PHE A 1 297 ? 1.339 9.008 8.664 1 96.94 297 PHE A C 1
ATOM 2373 O O . PHE A 1 297 ? 1.842 8.609 7.613 1 96.94 297 PHE A O 1
ATOM 2380 N N . ASN A 1 298 ? 1.04 10.305 8.828 1 97.62 298 ASN A N 1
ATOM 2381 C CA . ASN A 1 298 ? 1.372 11.312 7.828 1 97.62 298 ASN A CA 1
ATOM 2382 C C . ASN A 1 298 ? 2.859 11.297 7.488 1 97.62 298 ASN A C 1
ATOM 2384 O O . ASN A 1 298 ? 3.232 11.258 6.316 1 97.62 298 ASN A O 1
ATOM 2388 N N . TYR A 1 299 ? 3.68 11.266 8.516 1 97.56 299 TYR A N 1
ATOM 2389 C CA . TYR A 1 299 ? 5.125 11.383 8.352 1 97.56 299 TYR A CA 1
ATOM 2390 C C . TYR A 1 299 ? 5.695 10.133 7.676 1 97.56 299 TYR A C 1
ATOM 2392 O O . TYR A 1 299 ? 6.629 10.227 6.879 1 97.56 299 TYR A O 1
ATOM 2400 N N . LEU A 1 300 ? 5.129 9.031 8.008 1 94.44 300 LEU A N 1
ATOM 2401 C CA . LEU A 1 300 ? 5.719 7.773 7.562 1 94.44 300 LEU A CA 1
ATOM 2402 C C . LEU A 1 300 ? 5.133 7.344 6.223 1 94.44 300 LEU A C 1
ATOM 2404 O O . LEU A 1 300 ? 5.805 6.684 5.43 1 94.44 300 LEU A O 1
ATOM 2408 N N . ALA A 1 301 ? 3.926 7.762 5.941 1 92.12 301 ALA A N 1
ATOM 2409 C CA . ALA A 1 301 ? 3.248 7.25 4.754 1 92.12 301 ALA A CA 1
ATOM 2410 C C . ALA A 1 301 ? 3.279 8.273 3.623 1 92.12 301 ALA A C 1
ATOM 2412 O O . ALA A 1 301 ? 3.086 7.926 2.455 1 92.12 301 ALA A O 1
ATOM 2413 N N . THR A 1 302 ? 3.455 9.578 3.912 1 93.88 302 THR A N 1
ATOM 2414 C CA . THR A 1 302 ? 3.391 10.641 2.922 1 93.88 302 THR A CA 1
ATOM 2415 C C . THR A 1 302 ? 4.578 11.594 3.07 1 93.88 302 THR A C 1
ATOM 2417 O O . THR A 1 302 ? 5.539 11.289 3.781 1 93.88 302 THR A O 1
ATOM 2420 N N . ASN A 1 303 ? 4.516 12.734 2.326 1 96.5 303 ASN A N 1
ATOM 2421 C CA . ASN A 1 303 ? 5.516 13.789 2.436 1 96.5 303 ASN A CA 1
ATOM 2422 C C . ASN A 1 303 ? 5.152 14.797 3.527 1 96.5 303 ASN A C 1
ATOM 2424 O O . ASN A 1 303 ? 5.895 15.75 3.773 1 96.5 303 ASN A O 1
ATOM 2428 N N . THR A 1 304 ? 4.047 14.539 4.211 1 98.25 304 THR A N 1
ATOM 2429 C CA . THR A 1 304 ? 3.436 15.578 5.039 1 98.25 304 THR A CA 1
ATOM 2430 C C . THR A 1 304 ? 4.047 15.578 6.438 1 98.25 304 THR A C 1
ATOM 2432 O O . THR A 1 304 ? 4.168 14.531 7.07 1 98.25 304 THR A O 1
ATOM 2435 N N . PHE A 1 305 ? 4.438 16.734 6.879 1 98.81 305 PHE A N 1
ATOM 2436 C CA . PHE A 1 305 ? 4.785 16.953 8.273 1 98.81 305 PHE A CA 1
ATOM 2437 C C . PHE A 1 305 ? 3.557 17.359 9.086 1 98.81 305 PHE A C 1
ATOM 2439 O O . PHE A 1 305 ? 2.918 18.375 8.789 1 98.81 305 PHE A O 1
ATOM 2446 N N . GLU A 1 306 ? 3.25 16.547 10.031 1 98.81 306 GLU A N 1
ATOM 2447 C CA . GLU A 1 306 ? 2.08 16.875 10.836 1 98.81 306 GLU A CA 1
ATOM 2448 C C . GLU A 1 306 ? 2.428 16.906 12.32 1 98.81 306 GLU A C 1
ATOM 2450 O O . GLU A 1 306 ? 3.193 16.062 12.805 1 98.81 306 GLU A O 1
ATOM 2455 N N . ILE A 1 307 ? 1.868 17.844 13.039 1 98.88 307 ILE A N 1
ATOM 2456 C CA . ILE A 1 307 ? 1.933 17.859 14.5 1 98.88 307 ILE A CA 1
ATOM 2457 C C . ILE A 1 307 ? 0.52 17.828 15.078 1 98.88 307 ILE A C 1
ATOM 2459 O O . ILE A 1 307 ? -0.463 17.953 14.344 1 98.88 307 ILE A O 1
ATOM 2463 N N . THR A 1 308 ? 0.405 17.562 16.312 1 98.81 308 THR A N 1
ATOM 2464 C CA . THR A 1 308 ? -0.871 17.578 17.016 1 98.81 308 THR A CA 1
ATOM 2465 C C . THR A 1 308 ? -0.92 18.719 18.031 1 98.81 308 THR A C 1
ATOM 2467 O O . THR A 1 308 ? -0.006 18.875 18.844 1 98.81 308 THR A O 1
ATOM 2470 N N . LEU A 1 309 ? -1.949 19.469 17.984 1 98.75 309 LEU A N 1
ATOM 2471 C CA . LEU A 1 309 ? -2.102 20.625 18.859 1 98.75 309 LEU A CA 1
ATOM 2472 C C . LEU A 1 309 ? -3.18 20.375 19.906 1 98.75 309 LEU A C 1
ATOM 2474 O O . LEU A 1 309 ? -4.316 20.031 19.562 1 98.75 309 LEU A O 1
ATOM 2478 N N . GLU A 1 310 ? -2.82 20.531 21.125 1 97.81 310 GLU A N 1
ATOM 2479 C CA . GLU A 1 310 ? -3.789 20.672 22.219 1 97.81 310 GLU A CA 1
ATOM 2480 C C . GLU A 1 310 ? -4.07 22.141 22.516 1 97.81 310 GLU A C 1
ATOM 2482 O O . GLU A 1 310 ? -3.258 22.812 23.156 1 97.81 310 GLU A O 1
ATOM 2487 N N . LEU A 1 311 ? -5.211 22.562 22.188 1 97.25 311 LEU A N 1
ATOM 2488 C CA . LEU A 1 311 ? -5.473 23.984 22 1 97.25 311 LEU A CA 1
ATOM 2489 C C . LEU A 1 311 ? -5.816 24.656 23.312 1 97.25 311 LEU A C 1
ATOM 2491 O O . LEU A 1 311 ? -5.691 25.875 23.453 1 97.25 311 LEU A O 1
ATOM 2495 N N . GLY A 1 312 ? -6.32 23.906 24.219 1 92.62 312 GLY A N 1
ATOM 2496 C CA . GLY A 1 312 ? -6.777 24.453 25.484 1 92.62 312 GLY A CA 1
ATOM 2497 C C . GLY A 1 312 ? -7.141 23.391 26.5 1 92.62 312 GLY A C 1
ATOM 2498 O O . GLY A 1 312 ? -7.301 22.219 26.156 1 92.62 312 GLY A O 1
ATOM 2499 N N . CYS A 1 313 ? -7.352 23.781 27.734 1 91.12 313 CYS A N 1
ATOM 2500 C CA . CYS A 1 313 ? -7.535 22.859 28.844 1 91.12 313 CYS A CA 1
ATOM 2501 C C . CYS A 1 313 ? -8.922 22.219 28.812 1 91.12 313 CYS A C 1
ATOM 2503 O O . CYS A 1 313 ? -9.094 21.078 29.234 1 91.12 313 CYS A O 1
ATOM 2505 N N . ASP A 1 314 ? -9.852 22.953 28.312 1 90.12 314 ASP A N 1
ATOM 2506 C CA . ASP A 1 314 ? -11.211 22.438 28.25 1 90.12 314 ASP A CA 1
ATOM 2507 C C . ASP A 1 314 ? -11.477 21.766 26.906 1 90.12 314 ASP A C 1
ATOM 2509 O O . ASP A 1 314 ? -11.352 22.391 25.859 1 90.12 314 ASP A O 1
ATOM 2513 N N . LYS A 1 315 ? -11.914 20.562 26.891 1 90.81 315 LYS A N 1
ATOM 2514 C CA . LYS A 1 315 ? -12.25 19.828 25.672 1 90.81 315 LYS A CA 1
ATOM 2515 C C . LYS A 1 315 ? -13.508 20.391 25.016 1 90.81 315 LYS A C 1
ATOM 2517 O O . LYS A 1 315 ? -13.625 20.391 23.797 1 90.81 315 LYS A O 1
ATOM 2522 N N . TYR A 1 316 ? -14.391 20.766 25.859 1 92.94 316 TYR A N 1
ATOM 2523 C CA . TYR A 1 316 ? -15.664 21.328 25.422 1 92.94 316 TYR A CA 1
ATOM 2524 C C . TYR A 1 316 ? -15.945 22.641 26.156 1 92.94 316 TYR A C 1
ATOM 2526 O O . TYR A 1 316 ? -16.859 22.719 26.969 1 92.94 316 TYR A O 1
ATOM 2534 N N . PRO A 1 317 ? -15.266 23.688 25.812 1 93.44 317 PRO A N 1
ATOM 2535 C CA . PRO A 1 317 ? -15.484 24.969 26.484 1 93.44 317 PRO A CA 1
ATOM 2536 C C . PRO A 1 317 ? -16.875 25.547 26.219 1 93.44 317 PRO A C 1
ATOM 2538 O O . PRO A 1 317 ? -17.438 25.344 25.141 1 93.44 317 PRO A O 1
ATOM 2541 N N . PRO A 1 318 ? -17.406 26.234 27.234 1 93.31 318 PRO A N 1
ATOM 2542 C CA . PRO A 1 318 ? -18.688 26.906 26.969 1 93.31 318 PRO A CA 1
ATOM 2543 C C . PRO A 1 318 ? -18.578 27.938 25.859 1 93.31 318 PRO A C 1
ATOM 2545 O O . PRO A 1 318 ? -17.5 28.453 25.594 1 93.31 318 PRO A O 1
ATOM 2548 N N . GLU A 1 319 ? -19.688 28.234 25.25 1 95.56 319 GLU A N 1
ATOM 2549 C CA . GLU A 1 319 ? -19.734 29.156 24.125 1 95.56 319 GLU A CA 1
ATOM 2550 C C . GLU A 1 319 ? -19.125 30.5 24.484 1 95.56 319 GLU A C 1
ATOM 2552 O O . GLU A 1 319 ? -18.5 31.141 23.641 1 95.56 319 GLU A O 1
ATOM 2557 N N . SER A 1 320 ? -19.281 30.891 25.719 1 96 320 SER A N 1
ATOM 2558 C CA . SER A 1 320 ? -18.812 32.188 26.172 1 96 320 SER A CA 1
ATOM 2559 C C . SER A 1 320 ? -17.297 32.281 26.125 1 96 320 SER A C 1
ATOM 2561 O O . SER A 1 320 ? -16.734 33.406 26.125 1 96 320 SER A O 1
ATOM 2563 N N . LYS A 1 321 ? -16.641 31.219 26.016 1 96.38 321 LYS A N 1
ATOM 2564 C CA . LYS A 1 321 ? -15.18 31.203 26.031 1 96.38 321 LYS A CA 1
ATOM 2565 C C . LYS A 1 321 ? -14.609 31.109 24.609 1 96.38 321 LYS A C 1
ATOM 2567 O O . LYS A 1 321 ? -13.406 31.297 24.406 1 96.38 321 LYS A O 1
ATOM 2572 N N . LEU A 1 322 ? -15.43 30.859 23.625 1 97.62 322 LEU A N 1
ATOM 2573 C CA . LEU A 1 322 ? -14.969 30.578 22.281 1 97.62 322 LEU A CA 1
ATOM 2574 C C . LEU A 1 322 ? -14.258 31.781 21.672 1 97.62 322 LEU A C 1
ATOM 2576 O O . LEU A 1 322 ? -13.227 31.625 21.016 1 97.62 322 LEU A O 1
ATOM 2580 N N . ALA A 1 323 ? -14.766 32.938 21.891 1 97.5 323 ALA A N 1
ATOM 2581 C CA . ALA A 1 323 ? -14.148 34.156 21.344 1 97.5 323 ALA A CA 1
ATOM 2582 C C . ALA A 1 323 ? -12.742 34.344 21.906 1 97.5 323 ALA A C 1
ATOM 2584 O O . ALA A 1 323 ? -11.82 34.719 21.188 1 97.5 323 ALA A O 1
ATOM 2585 N N . LYS A 1 324 ? -12.656 34.219 23.203 1 97.19 324 LYS A N 1
ATOM 2586 C CA . LYS A 1 324 ? -11.344 34.312 23.828 1 97.19 324 LYS A CA 1
ATOM 2587 C C . LYS A 1 324 ? -10.375 33.281 23.297 1 97.19 324 LYS A C 1
ATOM 2589 O O . LYS A 1 324 ? -9.203 33.562 23.062 1 97.19 324 LYS A O 1
ATOM 2594 N N . GLU A 1 325 ? -10.812 32.062 23.156 1 97.44 325 GLU A N 1
ATOM 2595 C CA . GLU A 1 325 ? -9.984 30.969 22.625 1 97.44 325 GLU A CA 1
ATOM 2596 C C . GLU A 1 325 ? -9.531 31.281 21.203 1 97.44 325 GLU A C 1
ATOM 2598 O O . GLU A 1 325 ? -8.406 30.938 20.812 1 97.44 325 GLU A O 1
ATOM 2603 N N . TRP A 1 326 ? -10.422 31.875 20.391 1 97.94 326 TRP A N 1
ATOM 2604 C CA . TRP A 1 326 ? -10.039 32.312 19.062 1 97.94 326 TRP A CA 1
ATOM 2605 C C . TRP A 1 326 ? -8.898 33.312 19.125 1 97.94 326 TRP A C 1
ATOM 2607 O O . TRP A 1 326 ? -7.895 33.188 18.422 1 97.94 326 TRP A O 1
ATOM 2617 N N . GLU A 1 327 ? -9 34.281 19.969 1 97.75 327 GLU A N 1
ATOM 2618 C CA . GLU A 1 327 ? -7.969 35.281 20.078 1 97.75 327 GLU A CA 1
ATOM 2619 C C . GLU A 1 327 ? -6.645 34.688 20.547 1 97.75 327 GLU A C 1
ATOM 2621 O O . GLU A 1 327 ? -5.574 35.125 20.125 1 97.75 327 GLU A O 1
ATOM 2626 N N . ASP A 1 328 ? -6.75 33.75 21.453 1 97.25 328 ASP A N 1
ATOM 2627 C CA . ASP A 1 328 ? -5.551 33.125 21.984 1 97.25 328 ASP A CA 1
ATOM 2628 C C . ASP A 1 328 ? -4.824 32.344 20.875 1 97.25 328 ASP A C 1
ATOM 2630 O O . ASP A 1 328 ? -3.592 32.25 20.891 1 97.25 328 ASP A O 1
ATOM 2634 N N . ASN A 1 329 ? -5.57 31.719 19.906 1 98.12 329 ASN A N 1
ATOM 2635 C CA . ASN A 1 329 ? -5 30.781 18.953 1 98.12 329 ASN A CA 1
ATOM 2636 C C . ASN A 1 329 ? -4.781 31.438 17.578 1 98.12 329 ASN A C 1
ATOM 2638 O O . ASN A 1 329 ? -4.051 30.891 16.75 1 98.12 329 ASN A O 1
ATOM 2642 N N . LYS A 1 330 ? -5.422 32.562 17.281 1 98.12 330 LYS A N 1
ATOM 2643 C CA . LYS A 1 330 ? -5.531 33.125 15.945 1 98.12 330 LYS A CA 1
ATOM 2644 C C . LYS A 1 330 ? -4.156 33.281 15.297 1 98.12 330 LYS A C 1
ATOM 2646 O O . LYS A 1 330 ? -3.904 32.75 14.227 1 98.12 330 LYS A O 1
ATOM 2651 N N . GLN A 1 331 ? -3.264 34 15.953 1 97.69 331 GLN A N 1
ATOM 2652 C CA . GLN A 1 331 ? -1.951 34.25 15.375 1 97.69 331 GLN A CA 1
ATOM 2653 C C . GLN A 1 331 ? -1.164 32.969 15.188 1 97.69 331 GLN A C 1
ATOM 2655 O O . GLN A 1 331 ? -0.442 32.812 14.203 1 97.69 331 GLN A O 1
ATOM 2660 N N . ALA A 1 332 ? -1.224 32.062 16.156 1 98.31 332 ALA A N 1
ATOM 2661 C CA . ALA A 1 332 ? -0.533 30.781 16.078 1 98.31 332 ALA A CA 1
ATOM 2662 C C . ALA A 1 332 ? -1.017 29.969 14.867 1 98.31 332 ALA A C 1
ATOM 2664 O O . ALA A 1 332 ? -0.211 29.391 14.141 1 98.31 332 ALA A O 1
ATOM 2665 N N . LEU A 1 333 ? -2.342 29.922 14.617 1 98.69 333 LEU A N 1
ATOM 2666 C CA . LEU A 1 333 ? -2.926 29.219 13.484 1 98.69 333 LEU A CA 1
ATOM 2667 C C . LEU A 1 333 ? -2.404 29.766 12.164 1 98.69 333 LEU A C 1
ATOM 2669 O O . LEU A 1 333 ? -2.051 29.016 11.258 1 98.69 333 LEU A O 1
ATOM 2673 N N . LEU A 1 334 ? -2.342 31.062 12.055 1 97.81 334 LEU A N 1
ATOM 2674 C CA . LEU A 1 334 ? -1.911 31.719 10.828 1 97.81 334 LEU A CA 1
ATOM 2675 C C . LEU A 1 334 ? -0.42 31.5 10.586 1 97.81 334 LEU A C 1
ATOM 2677 O O . LEU A 1 334 ? -0.006 31.156 9.477 1 97.81 334 LEU A O 1
ATOM 2681 N N . GLU A 1 335 ? 0.397 31.656 11.633 1 96.56 335 GLU A N 1
ATOM 2682 C CA . GLU A 1 335 ? 1.845 31.516 11.492 1 96.56 335 GLU A CA 1
ATOM 2683 C C . GLU A 1 335 ? 2.238 30.078 11.172 1 96.56 335 GLU A C 1
ATOM 2685 O O . GLU A 1 335 ? 3.221 29.844 10.469 1 96.56 335 GLU A O 1
ATOM 2690 N N . PHE A 1 336 ? 1.485 29.188 11.703 1 97.81 336 PHE A N 1
ATOM 2691 C CA . PHE A 1 336 ? 1.769 27.781 11.398 1 97.81 336 PHE A CA 1
ATOM 2692 C C . PHE A 1 336 ? 1.563 27.5 9.914 1 97.81 336 PHE A C 1
ATOM 2694 O O . PHE A 1 336 ? 2.359 26.797 9.297 1 97.81 336 PHE A O 1
ATOM 2701 N N . ILE A 1 337 ? 0.52 28.031 9.297 1 97.81 337 ILE A N 1
ATOM 2702 C CA . ILE A 1 337 ? 0.299 27.875 7.863 1 97.81 337 ILE A CA 1
ATOM 2703 C C . ILE A 1 337 ? 1.504 28.422 7.094 1 97.81 337 ILE A C 1
ATOM 2705 O O . ILE A 1 337 ? 1.948 27.812 6.117 1 97.81 337 ILE A O 1
ATOM 2709 N N . ASN A 1 338 ? 2.051 29.469 7.57 1 95.19 338 ASN A N 1
ATOM 2710 C CA . ASN A 1 338 ? 3.176 30.125 6.914 1 95.19 338 ASN A CA 1
ATOM 2711 C C . ASN A 1 338 ? 4.41 29.219 6.887 1 95.19 338 ASN A C 1
ATOM 2713 O O . ASN A 1 338 ? 5.293 29.406 6.043 1 95.19 338 ASN A O 1
ATOM 2717 N N . GLN A 1 339 ? 4.477 28.266 7.766 1 96.38 339 GLN A N 1
ATOM 2718 C CA . GLN A 1 339 ? 5.645 27.391 7.855 1 96.38 339 GLN A CA 1
ATOM 2719 C C . GLN A 1 339 ? 5.695 26.422 6.676 1 96.38 339 GLN A C 1
ATOM 2721 O O . GLN A 1 339 ? 6.723 25.781 6.438 1 96.38 339 GLN A O 1
ATOM 2726 N N . ALA A 1 340 ? 4.641 26.359 5.879 1 96.81 340 ALA A N 1
ATOM 2727 C CA . ALA A 1 340 ? 4.672 25.562 4.66 1 96.81 340 ALA A CA 1
ATOM 2728 C C . ALA A 1 340 ? 5.707 26.094 3.676 1 96.81 340 ALA A C 1
ATOM 2730 O O . ALA A 1 340 ? 6.051 25.422 2.699 1 96.81 340 ALA A O 1
ATOM 2731 N N . HIS A 1 341 ? 6.281 27.25 3.975 1 96.12 341 HIS A N 1
ATOM 2732 C CA . HIS A 1 341 ? 7.16 27.922 3.031 1 96.12 341 HIS A CA 1
ATOM 2733 C C . HIS A 1 341 ? 8.602 27.938 3.535 1 96.12 341 HIS A C 1
ATOM 2735 O O . HIS A 1 341 ? 9.438 28.688 3.02 1 96.12 341 HIS A O 1
ATOM 2741 N N . ILE A 1 342 ? 8.977 27.203 4.539 1 96.06 342 ILE A N 1
ATOM 2742 C CA . ILE A 1 342 ? 10.367 27.125 4.953 1 96.06 342 ILE A CA 1
ATOM 2743 C C . ILE A 1 342 ? 11.086 26.031 4.164 1 96.06 342 ILE A C 1
ATOM 2745 O O . ILE A 1 342 ? 10.438 25.234 3.471 1 96.06 342 ILE A O 1
ATOM 2749 N N . GLY A 1 343 ? 12.445 26.031 4.273 1 96.81 343 GLY A N 1
ATOM 2750 C CA . GLY A 1 343 ? 13.258 24.984 3.682 1 96.81 343 GLY A CA 1
ATOM 2751 C C . GLY A 1 343 ? 13.469 25.172 2.191 1 96.81 343 GLY A C 1
ATOM 2752 O O . GLY A 1 343 ? 13.828 26.25 1.74 1 96.81 343 GLY A O 1
ATOM 2753 N N . ALA A 1 344 ? 13.359 24.062 1.478 1 97.5 344 ALA A N 1
ATOM 2754 C CA . ALA A 1 344 ? 13.617 24.062 0.04 1 97.5 344 ALA A CA 1
ATOM 2755 C C . ALA A 1 344 ? 12.414 23.531 -0.735 1 97.5 344 ALA A C 1
ATOM 2757 O O . ALA A 1 344 ? 11.641 22.719 -0.215 1 97.5 344 ALA A O 1
ATOM 2758 N N . LYS A 1 345 ? 12.219 24 -1.921 1 97.75 345 LYS A N 1
ATOM 2759 C CA . LYS A 1 345 ? 11.258 23.469 -2.879 1 97.75 345 LYS A CA 1
ATOM 2760 C C . LYS A 1 345 ? 11.828 23.484 -4.297 1 97.75 345 LYS A C 1
ATOM 2762 O O . LYS A 1 345 ? 12.836 24.141 -4.555 1 97.75 345 LYS A O 1
ATOM 2767 N N . GLY A 1 346 ? 11.203 22.656 -5.176 1 98.31 346 GLY A N 1
ATOM 2768 C CA . GLY A 1 346 ? 11.695 22.719 -6.547 1 98.31 346 GLY A CA 1
ATOM 2769 C C . GLY A 1 346 ? 11.062 21.672 -7.449 1 98.31 346 GLY A C 1
ATOM 2770 O O . GLY A 1 346 ? 10.117 20.984 -7.051 1 98.31 346 GLY A O 1
ATOM 2771 N N . LEU A 1 347 ? 11.562 21.719 -8.68 1 98.44 347 LEU A N 1
ATOM 2772 C CA . LEU A 1 347 ? 11.156 20.797 -9.727 1 98.44 347 LEU A CA 1
ATOM 2773 C C . LEU A 1 347 ? 12.289 19.844 -10.078 1 98.44 347 LEU A C 1
ATOM 2775 O O . LEU A 1 347 ? 13.453 20.234 -10.102 1 98.44 347 LEU A O 1
ATOM 2779 N N . VAL A 1 348 ? 11.914 18.641 -10.242 1 98.56 348 VAL A N 1
ATOM 2780 C CA . VAL A 1 348 ? 12.828 17.656 -10.828 1 98.56 348 VAL A CA 1
ATOM 2781 C C . VAL A 1 348 ? 12.359 17.297 -12.234 1 98.56 348 VAL A C 1
ATOM 2783 O O . VAL A 1 348 ? 11.25 16.797 -12.422 1 98.56 348 VAL A O 1
ATOM 2786 N N . ARG A 1 349 ? 13.172 17.578 -13.172 1 98.25 349 ARG A N 1
ATOM 2787 C CA . ARG A 1 349 ? 12.883 17.328 -14.578 1 98.25 349 ARG A CA 1
ATOM 2788 C C . ARG A 1 349 ? 13.953 16.438 -15.211 1 98.25 349 ARG A C 1
ATOM 2790 O O . ARG A 1 349 ? 15.055 16.312 -14.672 1 98.25 349 ARG A O 1
ATOM 2797 N N . ASP A 1 350 ? 13.57 15.82 -16.281 1 95.81 350 ASP A N 1
ATOM 2798 C CA . ASP A 1 350 ? 14.594 15.141 -17.078 1 95.81 350 ASP A CA 1
ATOM 2799 C C . ASP A 1 350 ? 15.188 16.078 -18.125 1 95.81 350 ASP A C 1
ATOM 2801 O O . ASP A 1 350 ? 14.883 17.266 -18.141 1 95.81 350 ASP A O 1
ATOM 2805 N N . GLU A 1 351 ? 16.047 15.539 -18.984 1 95.06 351 GLU A N 1
ATOM 2806 C CA . GLU A 1 351 ? 16.766 16.344 -19.969 1 95.06 351 GLU A CA 1
ATOM 2807 C C . GLU A 1 351 ? 15.82 16.906 -21.016 1 95.06 351 GLU A C 1
ATOM 2809 O O . GLU A 1 351 ? 16.125 17.906 -21.672 1 95.06 351 GLU A O 1
ATOM 2814 N N . ASN A 1 352 ? 14.695 16.375 -21.188 1 95.25 352 ASN A N 1
ATOM 2815 C CA . ASN A 1 352 ? 13.703 16.844 -22.156 1 95.25 352 ASN A CA 1
ATOM 2816 C C . ASN A 1 352 ? 12.703 17.797 -21.531 1 95.25 352 ASN A C 1
ATOM 2818 O O . ASN A 1 352 ? 11.758 18.234 -22.188 1 95.25 352 ASN A O 1
ATOM 2822 N N . GLY A 1 353 ? 12.859 18.062 -20.266 1 96.31 353 GLY A N 1
ATOM 2823 C CA . GLY A 1 353 ? 11.992 19 -19.578 1 96.31 353 GLY A CA 1
ATOM 2824 C C . GLY A 1 353 ? 10.758 18.344 -18.969 1 96.31 353 GLY A C 1
ATOM 2825 O O . GLY A 1 353 ? 9.898 19.031 -18.422 1 96.31 353 GLY A O 1
ATOM 2826 N N . MET A 1 354 ? 10.656 17.109 -19.078 1 96.25 354 MET A N 1
ATOM 2827 C CA . MET A 1 354 ? 9.5 16.391 -18.547 1 96.25 354 MET A CA 1
ATOM 2828 C C . MET A 1 354 ? 9.641 16.156 -17.047 1 96.25 354 MET A C 1
ATOM 2830 O O . MET A 1 354 ? 10.742 15.938 -16.547 1 96.25 354 MET A O 1
ATOM 2834 N N . PRO A 1 355 ? 8.523 16.219 -16.344 1 96.81 355 PRO A N 1
ATOM 2835 C CA . PRO A 1 355 ? 8.602 15.969 -14.906 1 96.81 355 PRO A CA 1
ATOM 2836 C C . PRO A 1 355 ? 9.086 14.562 -14.57 1 96.81 355 PRO A C 1
ATOM 2838 O O . PRO A 1 355 ? 8.719 13.602 -15.25 1 96.81 355 PRO A O 1
ATOM 2841 N N . VAL A 1 356 ? 9.914 14.445 -13.602 1 95.12 356 VAL A N 1
ATOM 2842 C CA . VAL A 1 356 ? 10.32 13.156 -13.062 1 95.12 356 VAL A CA 1
ATOM 2843 C C . VAL A 1 356 ? 9.539 12.859 -11.781 1 95.12 356 VAL A C 1
ATOM 2845 O O . VAL A 1 356 ? 9.898 13.328 -10.703 1 95.12 356 VAL A O 1
ATOM 2848 N N . ASP A 1 357 ? 8.531 12.062 -11.938 1 92.44 357 ASP A N 1
ATOM 2849 C CA . ASP A 1 357 ? 7.66 11.727 -10.82 1 92.44 357 ASP A CA 1
ATOM 2850 C C . ASP A 1 357 ? 8.312 10.68 -9.914 1 92.44 357 ASP A C 1
ATOM 2852 O O . ASP A 1 357 ? 9.086 9.844 -10.375 1 92.44 357 ASP A O 1
ATOM 2856 N N . ASN A 1 358 ? 8.078 10.812 -8.578 1 91.12 358 ASN A N 1
ATOM 2857 C CA . ASN A 1 358 ? 8.539 9.883 -7.555 1 91.12 358 ASN A CA 1
ATOM 2858 C C . ASN A 1 358 ? 10.062 9.828 -7.492 1 91.12 358 ASN A C 1
ATOM 2860 O O . ASN A 1 358 ? 10.641 8.766 -7.227 1 91.12 358 ASN A O 1
ATOM 2864 N N . ALA A 1 359 ? 10.68 10.828 -7.875 1 93.94 359 ALA A N 1
ATOM 2865 C CA . ALA A 1 359 ? 12.094 10.984 -7.555 1 93.94 359 ALA A CA 1
ATOM 2866 C C . ALA A 1 359 ? 12.297 11.203 -6.059 1 93.94 359 ALA A C 1
ATOM 2868 O O . ALA A 1 359 ? 11.508 11.883 -5.41 1 93.94 359 ALA A O 1
ATOM 2869 N N . ILE A 1 360 ? 13.391 10.672 -5.535 1 93.88 360 ILE A N 1
ATOM 2870 C CA . ILE A 1 360 ? 13.703 10.797 -4.113 1 93.88 360 ILE A CA 1
ATOM 2871 C C . ILE A 1 360 ? 14.5 12.078 -3.875 1 93.88 360 ILE A C 1
ATOM 2873 O O . ILE A 1 360 ? 15.383 12.43 -4.664 1 93.88 360 ILE A O 1
ATOM 2877 N N . ILE A 1 361 ? 14.141 12.742 -2.869 1 96.88 361 ILE A N 1
ATOM 2878 C CA . ILE A 1 361 ? 14.898 13.891 -2.381 1 96.88 361 ILE A CA 1
ATOM 2879 C C . ILE A 1 361 ? 15.523 13.562 -1.027 1 96.88 361 ILE A C 1
ATOM 2881 O O . ILE A 1 361 ? 14.812 13.445 -0.023 1 96.88 361 ILE A O 1
ATOM 2885 N N . ARG A 1 362 ? 16.797 13.398 -0.991 1 95.25 362 ARG A N 1
ATOM 2886 C CA . ARG A 1 362 ? 17.547 13.094 0.223 1 95.25 362 ARG A CA 1
ATOM 2887 C C . ARG A 1 362 ? 18.359 14.297 0.693 1 95.25 362 ARG A C 1
ATOM 2889 O O . ARG A 1 362 ? 18.938 15.023 -0.121 1 95.25 362 ARG A O 1
ATOM 2896 N N . VAL A 1 363 ? 18.422 14.453 2.037 1 96.62 363 VAL A N 1
ATOM 2897 C CA . VAL A 1 363 ? 19.062 15.648 2.576 1 96.62 363 VAL A CA 1
ATOM 2898 C C . VAL A 1 363 ? 20.109 15.258 3.609 1 96.62 363 VAL A C 1
ATOM 2900 O O . VAL A 1 363 ? 19.906 14.336 4.402 1 96.62 363 VAL A O 1
ATOM 2903 N N . GLN A 1 364 ? 21.219 15.938 3.561 1 95 364 GLN A N 1
ATOM 2904 C CA . GLN A 1 364 ? 22.297 15.852 4.547 1 95 364 GLN A CA 1
ATOM 2905 C C . GLN A 1 364 ? 22.562 17.219 5.18 1 95 364 GLN A C 1
ATOM 2907 O O . GLN A 1 364 ? 22.828 18.188 4.473 1 95 364 GLN A O 1
ATOM 2912 N N . ASN A 1 365 ? 22.438 17.281 6.453 1 96.69 365 ASN A N 1
ATOM 2913 C CA . ASN A 1 365 ? 22.781 18.5 7.176 1 96.69 365 ASN A CA 1
ATOM 2914 C C . ASN A 1 365 ? 24.297 18.656 7.34 1 96.69 365 ASN A C 1
ATOM 2916 O O . ASN A 1 365 ? 24.938 17.797 7.953 1 96.69 365 ASN A O 1
ATOM 2920 N N . ILE A 1 366 ? 24.828 19.688 6.805 1 96.69 366 ILE A N 1
ATOM 2921 C CA . ILE A 1 366 ? 26.266 19.922 6.922 1 96.69 366 ILE A CA 1
ATOM 2922 C C . ILE A 1 366 ? 26.531 21.25 7.605 1 96.69 366 ILE A C 1
ATOM 2924 O O . ILE A 1 366 ? 27.562 21.875 7.383 1 96.69 366 ILE A O 1
ATOM 2928 N N . THR A 1 367 ? 25.578 21.672 8.305 1 95.12 367 THR A N 1
ATOM 2929 C CA . THR A 1 367 ? 25.688 22.938 9.023 1 95.12 367 THR A CA 1
ATOM 2930 C C . THR A 1 367 ? 26.797 22.859 10.078 1 95.12 367 THR A C 1
ATOM 2932 O O . THR A 1 367 ? 26.812 21.938 10.891 1 95.12 367 THR A O 1
ATOM 2935 N N . ASP A 1 368 ? 27.719 23.828 10.164 1 92.44 368 ASP A N 1
ATOM 2936 C CA . ASP A 1 368 ? 28.766 24 11.164 1 92.44 368 ASP A CA 1
ATOM 2937 C C . ASP A 1 368 ? 29.531 22.703 11.391 1 92.44 368 ASP A C 1
ATOM 2939 O O . ASP A 1 368 ? 29.781 22.312 12.539 1 92.44 368 ASP A O 1
ATOM 2943 N N . GLY A 1 369 ? 29.75 21.984 10.43 1 88.69 369 GLY A N 1
ATOM 2944 C CA . GLY A 1 369 ? 30.578 20.781 10.5 1 88.69 369 GLY A CA 1
ATOM 2945 C C . GLY A 1 369 ? 29.797 19.531 10.789 1 88.69 369 GLY A C 1
ATOM 2946 O O . GLY A 1 369 ? 30.359 18.438 10.836 1 88.69 369 GLY A O 1
ATOM 2947 N N . VAL A 1 370 ? 28.531 19.781 11.008 1 85.06 370 VAL A N 1
ATOM 2948 C CA . VAL A 1 370 ? 27.672 18.609 11.133 1 85.06 370 VAL A CA 1
ATOM 2949 C C . VAL A 1 370 ? 27.688 17.828 9.82 1 85.06 370 VAL A C 1
ATOM 2951 O O . VAL A 1 370 ? 27.922 18.391 8.75 1 85.06 370 VAL A O 1
ATOM 2954 N N . ASN A 1 371 ? 27.719 16.609 9.789 1 89.31 371 ASN A N 1
ATOM 2955 C CA . ASN A 1 371 ? 27.641 15.727 8.625 1 89.31 371 ASN A CA 1
ATOM 2956 C C . ASN A 1 371 ? 26.688 14.562 8.875 1 89.31 371 ASN A C 1
ATOM 2958 O O . ASN A 1 371 ? 27.109 13.414 8.992 1 89.31 371 ASN A O 1
ATOM 2962 N N . GLN A 1 372 ? 25.438 14.992 8.836 1 92.69 372 GLN A N 1
ATOM 2963 C CA . GLN A 1 372 ? 24.438 14.008 9.219 1 92.69 372 GLN A CA 1
ATOM 2964 C C . GLN A 1 372 ? 23.359 13.867 8.148 1 92.69 372 GLN A C 1
ATOM 2966 O O . GLN A 1 372 ? 22.734 14.852 7.754 1 92.69 372 GLN A O 1
ATOM 2971 N N . ILE A 1 373 ? 23.172 12.672 7.699 1 91.25 373 ILE A N 1
ATOM 2972 C CA . ILE A 1 373 ? 22.078 12.375 6.785 1 91.25 373 ILE A CA 1
ATOM 2973 C C . ILE A 1 373 ? 20.75 12.383 7.547 1 91.25 373 ILE A C 1
ATOM 2975 O O . ILE A 1 373 ? 20.641 11.789 8.625 1 91.25 373 ILE A O 1
ATOM 2979 N N . ILE A 1 374 ? 19.812 13.07 7.059 1 95.25 374 ILE A N 1
ATOM 2980 C CA . ILE A 1 374 ? 18.453 12.984 7.578 1 95.25 374 ILE A CA 1
ATOM 2981 C C . ILE A 1 374 ? 17.734 11.789 6.953 1 95.25 374 ILE A C 1
ATOM 2983 O O . ILE A 1 374 ? 17.328 11.844 5.789 1 95.25 374 ILE A O 1
ATOM 2987 N N . ASN A 1 375 ? 17.594 10.805 7.691 1 90.38 375 ASN A N 1
ATOM 2988 C CA . ASN A 1 375 ? 17.125 9.516 7.172 1 90.38 375 ASN A CA 1
ATOM 2989 C C . ASN A 1 375 ? 15.617 9.516 6.957 1 90.38 375 ASN A C 1
ATOM 2991 O O . ASN A 1 375 ? 14.914 8.648 7.488 1 90.38 375 ASN A O 1
ATOM 2995 N N . HIS A 1 376 ? 15.117 10.398 6.199 1 94.69 376 HIS A N 1
ATOM 2996 C CA . HIS A 1 376 ? 13.742 10.531 5.738 1 94.69 376 HIS A CA 1
ATOM 2997 C C . HIS A 1 376 ? 13.68 11.211 4.375 1 94.69 376 HIS A C 1
ATOM 2999 O O . HIS A 1 376 ? 13.727 12.438 4.285 1 94.69 376 HIS A O 1
ATOM 3005 N N . ASP A 1 377 ? 13.547 10.391 3.404 1 93.12 377 ASP A N 1
ATOM 3006 C CA . ASP A 1 377 ? 13.445 10.914 2.045 1 93.12 377 ASP A CA 1
ATOM 3007 C C . ASP A 1 377 ? 12.008 11.289 1.702 1 93.12 377 ASP A C 1
ATOM 3009 O O . ASP A 1 377 ? 11.062 10.641 2.166 1 93.12 377 ASP A O 1
ATOM 3013 N N . ILE A 1 378 ? 11.82 12.305 0.967 1 96.56 378 ILE A N 1
ATOM 3014 C CA . ILE A 1 378 ? 10.531 12.578 0.349 1 96.56 378 ILE A CA 1
ATOM 3015 C C . ILE A 1 378 ? 10.609 12.297 -1.15 1 96.56 378 ILE A C 1
ATOM 3017 O O . ILE A 1 378 ? 11.68 12.008 -1.681 1 96.56 378 ILE A O 1
ATOM 3021 N N . SER A 1 379 ? 9.445 12.336 -1.783 1 94.94 379 SER A N 1
ATOM 3022 C CA . SER A 1 379 ? 9.406 12.047 -3.213 1 94.94 379 SER A CA 1
ATOM 3023 C C . SER A 1 379 ? 8.703 13.156 -3.984 1 94.94 379 SER A C 1
ATOM 3025 O O . SER A 1 379 ? 7.859 13.867 -3.432 1 94.94 379 SER A O 1
ATOM 3027 N N . THR A 1 380 ? 9.078 13.289 -5.215 1 96.94 380 THR A N 1
ATOM 3028 C CA . THR A 1 380 ? 8.422 14.281 -6.059 1 96.94 380 THR A CA 1
ATOM 3029 C C . THR A 1 380 ? 7.004 13.844 -6.406 1 96.94 380 THR A C 1
ATOM 3031 O O . THR A 1 380 ? 6.703 12.656 -6.422 1 96.94 380 THR A O 1
ATOM 3034 N N . THR A 1 381 ? 6.16 14.82 -6.648 1 94.88 381 THR A N 1
ATOM 3035 C CA . THR A 1 381 ? 4.805 14.586 -7.129 1 94.88 381 THR A CA 1
ATOM 3036 C C . THR A 1 381 ? 4.82 14.148 -8.594 1 94.88 381 THR A C 1
ATOM 3038 O O . THR A 1 381 ? 5.879 14.102 -9.219 1 94.88 381 THR A O 1
ATOM 3041 N N . LYS A 1 382 ? 3.598 13.906 -9.141 1 90.38 382 LYS A N 1
ATOM 3042 C CA . LYS A 1 382 ? 3.451 13.547 -10.547 1 90.38 382 LYS A CA 1
ATOM 3043 C C . LYS A 1 382 ? 3.961 14.656 -11.461 1 90.38 382 LYS A C 1
ATOM 3045 O O . LYS A 1 382 ? 4.395 14.398 -12.586 1 90.38 382 LYS A O 1
ATOM 3050 N N . ASN A 1 383 ? 3.969 15.852 -10.93 1 95.12 383 ASN A N 1
ATOM 3051 C CA . ASN A 1 383 ? 4.418 17 -11.711 1 95.12 383 ASN A CA 1
ATOM 3052 C C . ASN A 1 383 ? 5.898 17.297 -11.477 1 95.12 383 ASN A C 1
ATOM 3054 O O . ASN A 1 383 ? 6.414 18.312 -11.938 1 95.12 383 ASN A O 1
ATOM 3058 N N . GLY A 1 384 ? 6.559 16.422 -10.68 1 97.25 384 GLY A N 1
ATOM 3059 C CA . GLY A 1 384 ? 7.984 16.562 -10.438 1 97.25 384 GLY A CA 1
ATOM 3060 C C . GLY A 1 384 ? 8.312 17.578 -9.359 1 97.25 384 GLY A C 1
ATOM 3061 O O . GLY A 1 384 ? 9.453 18.031 -9.242 1 97.25 384 GLY A O 1
ATOM 3062 N N . GLU A 1 385 ? 7.316 18 -8.602 1 97.94 385 GLU A N 1
ATOM 3063 C CA . GLU A 1 385 ? 7.508 18.984 -7.543 1 97.94 385 GLU A CA 1
ATOM 3064 C C . GLU A 1 385 ? 7.891 18.312 -6.227 1 97.94 385 GLU A C 1
ATOM 3066 O O . GLU A 1 385 ? 7.488 17.172 -5.961 1 97.94 385 GLU A O 1
ATOM 3071 N N . TYR A 1 386 ? 8.625 19.078 -5.469 1 98.38 386 TYR A N 1
ATOM 3072 C CA . TYR A 1 386 ? 8.859 18.641 -4.098 1 98.38 386 TYR A CA 1
ATOM 3073 C C . TYR A 1 386 ? 8.953 19.828 -3.15 1 98.38 386 TYR A C 1
ATOM 3075 O O . TYR A 1 386 ? 9.25 20.953 -3.576 1 98.38 386 TYR A O 1
ATOM 3083 N N . TRP A 1 387 ? 8.617 19.688 -1.894 1 98.31 387 TRP A N 1
ATOM 3084 C CA . TRP A 1 387 ? 8.805 20.609 -0.772 1 98.31 387 TRP A CA 1
ATOM 3085 C C . TRP A 1 387 ? 9.5 19.906 0.391 1 98.31 387 TRP A C 1
ATOM 3087 O O . TRP A 1 387 ? 8.961 18.953 0.959 1 98.31 387 TRP A O 1
ATOM 3097 N N . ARG A 1 388 ? 10.625 20.312 0.75 1 98.25 388 ARG A N 1
ATOM 3098 C CA . ARG A 1 388 ? 11.383 19.719 1.851 1 98.25 388 ARG A CA 1
ATOM 3099 C C . ARG A 1 388 ? 11.555 20.719 2.988 1 98.25 388 ARG A C 1
ATOM 3101 O O . ARG A 1 388 ? 12.438 21.594 2.938 1 98.25 388 ARG A O 1
ATOM 3108 N N . LEU A 1 389 ? 10.758 20.578 4.027 1 98.12 389 LEU A N 1
ATOM 3109 C CA . LEU A 1 389 ? 10.828 21.484 5.168 1 98.12 389 LEU A CA 1
ATOM 3110 C C . LEU A 1 389 ? 12.133 21.297 5.934 1 98.12 389 LEU A C 1
ATOM 3112 O O . LEU A 1 389 ? 12.445 20.203 6.383 1 98.12 389 LEU A O 1
ATOM 3116 N N . LEU A 1 390 ? 12.875 22.359 6.078 1 97.75 390 LEU A N 1
ATOM 3117 C CA . LEU A 1 390 ? 14.164 22.391 6.75 1 97.75 390 LEU A CA 1
ATOM 3118 C C . LEU A 1 390 ? 14.344 23.672 7.547 1 97.75 390 LEU A C 1
ATOM 3120 O O . LEU A 1 390 ? 13.852 24.734 7.145 1 97.75 390 LEU A O 1
ATOM 3124 N N . THR A 1 391 ? 15.016 23.594 8.641 1 96.5 391 THR A N 1
ATOM 3125 C CA . THR A 1 391 ? 15.414 24.781 9.383 1 96.5 391 THR A CA 1
ATOM 3126 C C . THR A 1 391 ? 16.625 25.453 8.734 1 96.5 391 THR A C 1
ATOM 3128 O O . THR A 1 391 ? 17.281 24.859 7.883 1 96.5 391 THR A O 1
ATOM 3131 N N . PRO A 1 392 ? 16.875 26.719 9.117 1 95.88 392 PRO A N 1
ATOM 3132 C CA . PRO A 1 392 ? 18.016 27.406 8.531 1 95.88 392 PRO A CA 1
ATOM 3133 C C . PRO A 1 392 ? 19.344 26.656 8.742 1 95.88 392 PRO A C 1
ATOM 3135 O O . PRO A 1 392 ? 19.562 26.094 9.82 1 95.88 392 PRO A O 1
ATOM 3138 N N . GLY A 1 393 ? 20.156 26.656 7.719 1 96.94 393 GLY A N 1
ATOM 3139 C CA . GLY A 1 393 ? 21.438 25.953 7.746 1 96.94 393 GLY A CA 1
ATOM 3140 C C . GLY A 1 393 ? 21.953 25.594 6.363 1 96.94 393 GLY A C 1
ATOM 3141 O O . GLY A 1 393 ? 21.406 26.062 5.355 1 96.94 393 GLY A O 1
ATOM 3142 N N . LEU A 1 394 ? 23.125 24.875 6.359 1 97.44 394 LEU A N 1
ATOM 3143 C CA . LEU A 1 394 ? 23.734 24.406 5.121 1 97.44 394 LEU A CA 1
ATOM 3144 C C . LEU A 1 394 ? 23.438 22.938 4.891 1 97.44 394 LEU A C 1
ATOM 3146 O O . LEU A 1 394 ? 23.609 22.109 5.793 1 97.44 394 LEU A O 1
ATOM 3150 N N . TYR A 1 395 ? 22.953 22.625 3.672 1 97.69 395 TYR A N 1
ATOM 3151 C CA . TYR A 1 395 ? 22.516 21.25 3.396 1 97.69 395 TYR A CA 1
ATOM 3152 C C . TYR A 1 395 ? 23.047 20.781 2.043 1 97.69 395 TYR A C 1
ATOM 3154 O O . TYR A 1 395 ? 23.234 21.594 1.13 1 97.69 395 TYR A O 1
ATOM 3162 N N . LYS A 1 396 ? 23.328 19.5 1.966 1 96.44 396 LYS A N 1
ATOM 3163 C CA . LYS A 1 396 ? 23.375 18.828 0.677 1 96.44 396 LYS A CA 1
ATOM 3164 C C . LYS A 1 396 ? 22.031 18.188 0.337 1 96.44 396 LYS A C 1
ATOM 3166 O O . LYS A 1 396 ? 21.484 17.422 1.131 1 96.44 396 LYS A O 1
ATOM 3171 N N . ILE A 1 397 ? 21.469 18.5 -0.805 1 97.69 397 ILE A N 1
ATOM 3172 C CA . ILE A 1 397 ? 20.203 17.938 -1.272 1 97.69 397 ILE A CA 1
ATOM 3173 C C . ILE A 1 397 ? 20.438 17.125 -2.543 1 97.69 397 ILE A C 1
ATOM 3175 O O . ILE A 1 397 ? 21 17.625 -3.518 1 97.69 397 ILE A O 1
ATOM 3179 N N . MET A 1 398 ? 20.047 15.914 -2.496 1 95.5 398 MET A N 1
ATOM 3180 C CA . MET A 1 398 ? 20.219 15.016 -3.631 1 95.5 398 MET A CA 1
ATOM 3181 C C . MET A 1 398 ? 18.859 14.648 -4.238 1 95.5 398 MET A C 1
ATOM 3183 O O . MET A 1 398 ? 17.922 14.297 -3.518 1 95.5 398 MET A O 1
ATOM 3187 N N . ALA A 1 399 ? 18.703 14.734 -5.559 1 96.5 399 ALA A N 1
ATOM 3188 C CA . ALA A 1 399 ? 17.594 14.164 -6.316 1 96.5 399 ALA A CA 1
ATOM 3189 C C . ALA A 1 399 ? 18.016 12.898 -7.055 1 96.5 399 ALA A C 1
ATOM 3191 O O . ALA A 1 399 ? 19.062 12.883 -7.715 1 96.5 399 ALA A O 1
ATOM 3192 N N . ALA A 1 400 ? 17.234 11.891 -6.867 1 92.38 400 ALA A N 1
ATOM 3193 C CA . ALA A 1 400 ? 17.641 10.625 -7.477 1 92.38 400 ALA A CA 1
ATOM 3194 C C . ALA A 1 400 ? 16.406 9.797 -7.867 1 92.38 400 ALA A C 1
ATOM 3196 O O . ALA A 1 400 ? 15.375 9.859 -7.199 1 92.38 400 ALA A O 1
ATOM 3197 N N . LYS A 1 401 ? 16.484 9.078 -8.891 1 88.88 401 LYS A N 1
ATOM 3198 C CA . LYS A 1 401 ? 15.5 8.094 -9.344 1 88.88 401 LYS A CA 1
ATOM 3199 C C . LYS A 1 401 ? 16.172 7.004 -10.18 1 88.88 401 LYS A C 1
ATOM 3201 O O . LYS A 1 401 ? 17.125 7.27 -10.914 1 88.88 401 LYS A O 1
ATOM 3206 N N . PHE A 1 402 ? 15.695 5.848 -10 1 77 402 PHE A N 1
ATOM 3207 C CA . PHE A 1 402 ? 16.203 4.75 -10.812 1 77 402 PHE A CA 1
ATOM 3208 C C . PHE A 1 402 ? 16.094 5.074 -12.297 1 77 402 PHE A C 1
ATOM 3210 O O . PHE A 1 402 ? 15.078 5.605 -12.742 1 77 402 PHE A O 1
ATOM 3217 N N . GLY A 1 403 ? 17.109 4.84 -12.992 1 75.75 403 GLY A N 1
ATOM 3218 C CA . GLY A 1 403 ? 17.156 5.141 -14.414 1 75.75 403 GLY A CA 1
ATOM 3219 C C . GLY A 1 403 ? 17.797 6.484 -14.719 1 75.75 403 GLY A C 1
ATOM 3220 O O . GLY A 1 403 ? 18.047 6.809 -15.883 1 75.75 403 GLY A O 1
ATOM 3221 N N . TYR A 1 404 ? 18.016 7.246 -13.719 1 85.5 404 TYR A N 1
ATOM 3222 C CA . TYR A 1 404 ? 18.656 8.555 -13.859 1 85.5 404 TYR A CA 1
ATOM 3223 C C . TYR A 1 404 ? 19.938 8.633 -13.055 1 85.5 404 TYR A C 1
ATOM 3225 O O . TYR A 1 404 ? 20.109 7.898 -12.078 1 85.5 404 TYR A O 1
ATOM 3233 N N . VAL A 1 405 ? 20.859 9.531 -13.445 1 83.62 405 VAL A N 1
ATOM 3234 C CA . VAL A 1 405 ? 22.031 9.844 -12.641 1 83.62 405 VAL A CA 1
ATOM 3235 C C . VAL A 1 405 ? 21.656 10.812 -11.523 1 83.62 405 VAL A C 1
ATOM 3237 O O . VAL A 1 405 ? 21.141 11.906 -11.789 1 83.62 405 VAL A O 1
ATOM 3240 N N . PRO A 1 406 ? 21.922 10.445 -10.344 1 90 406 PRO A N 1
ATOM 3241 C CA . PRO A 1 406 ? 21.594 11.359 -9.25 1 90 406 PRO A CA 1
ATOM 3242 C C . PRO A 1 406 ? 22.359 12.68 -9.32 1 90 406 PRO A C 1
ATOM 3244 O O . PRO A 1 406 ? 23.469 12.727 -9.859 1 90 406 PRO A O 1
ATOM 3247 N N . GLU A 1 407 ? 21.828 13.703 -8.805 1 94.25 407 GLU A N 1
ATOM 3248 C CA . GLU A 1 407 ? 22.453 15.016 -8.719 1 94.25 407 GLU A CA 1
ATOM 3249 C C . GLU A 1 407 ? 22.406 15.555 -7.293 1 94.25 407 GLU A C 1
ATOM 3251 O O . GLU A 1 407 ? 21.391 15.414 -6.602 1 94.25 407 GLU A O 1
ATOM 3256 N N . VAL A 1 408 ? 23.5 16.125 -6.855 1 95.19 408 VAL A N 1
ATOM 3257 C CA . VAL A 1 408 ? 23.578 16.703 -5.516 1 95.19 408 VAL A CA 1
ATOM 3258 C C . VAL A 1 408 ? 23.891 18.203 -5.609 1 95.19 408 VAL A C 1
ATOM 3260 O O . VAL A 1 408 ? 24.688 18.625 -6.449 1 95.19 408 VAL A O 1
ATOM 3263 N N . LYS A 1 409 ? 23.25 19 -4.812 1 97.44 409 LYS A N 1
ATOM 3264 C CA . LYS A 1 409 ? 23.516 20.422 -4.688 1 97.44 409 LYS A CA 1
ATOM 3265 C C . LYS A 1 409 ? 23.703 20.828 -3.227 1 97.44 409 LYS A C 1
ATOM 3267 O O . LYS A 1 409 ? 23.016 20.312 -2.344 1 97.44 409 LYS A O 1
ATOM 3272 N N . THR A 1 410 ? 24.672 21.672 -2.977 1 97.06 410 THR A N 1
ATOM 3273 C CA . THR A 1 410 ? 24.828 22.281 -1.661 1 97.06 410 THR A CA 1
ATOM 3274 C C . THR A 1 410 ? 24.031 23.578 -1.565 1 97.06 410 THR A C 1
ATOM 3276 O O . THR A 1 410 ? 24.219 24.484 -2.377 1 97.06 410 THR A O 1
ATOM 3279 N N . VAL A 1 411 ? 23.172 23.672 -0.611 1 97.44 411 VAL A N 1
ATOM 3280 C CA . VAL A 1 411 ? 22.203 24.766 -0.556 1 97.44 411 VAL A CA 1
ATOM 3281 C C . VAL A 1 411 ? 22.219 25.391 0.836 1 97.44 411 VAL A C 1
ATOM 3283 O O . VAL A 1 411 ? 22.203 24.688 1.844 1 97.44 411 VAL A O 1
ATOM 3286 N N . MET A 1 412 ? 22.234 26.688 0.885 1 96.44 412 MET A N 1
ATOM 3287 C CA . MET A 1 412 ? 22.047 27.406 2.135 1 96.44 412 MET A CA 1
ATOM 3288 C C . MET A 1 412 ? 20.578 27.766 2.346 1 96.44 412 MET A C 1
ATOM 3290 O O . MET A 1 412 ? 19.984 28.5 1.538 1 96.44 412 MET A O 1
ATOM 3294 N N . ILE A 1 413 ? 20.016 27.219 3.369 1 95.94 413 ILE A N 1
ATOM 3295 C CA . ILE A 1 413 ? 18.656 27.562 3.748 1 95.94 413 ILE A CA 1
ATOM 3296 C C . ILE A 1 413 ? 18.672 28.75 4.719 1 95.94 413 ILE A C 1
ATOM 3298 O O . ILE A 1 413 ? 19.25 28.656 5.805 1 95.94 413 ILE A O 1
ATOM 3302 N N . GLU A 1 414 ? 18.031 29.797 4.352 1 90.12 414 GLU A N 1
ATOM 3303 C CA . GLU A 1 414 ? 18.031 31.031 5.148 1 90.12 414 GLU A CA 1
ATOM 3304 C C . GLU A 1 414 ? 16.812 31.078 6.07 1 90.12 414 GLU A C 1
ATOM 3306 O O . GLU A 1 414 ? 15.781 30.469 5.785 1 90.12 414 GLU A O 1
ATOM 3311 N N . PRO A 1 415 ? 17.094 31.766 7.18 1 85.62 415 PRO A N 1
ATOM 3312 C CA . PRO A 1 415 ? 15.914 31.984 8.031 1 85.62 415 PRO A CA 1
ATOM 3313 C C . PRO A 1 415 ? 14.82 32.781 7.332 1 85.62 415 PRO A C 1
ATOM 3315 O O . PRO A 1 415 ? 15.109 33.625 6.48 1 85.62 415 PRO A O 1
ATOM 3318 N N . ARG A 1 416 ? 13.641 32.375 7.676 1 74.81 416 ARG A N 1
ATOM 3319 C CA . ARG A 1 416 ? 12.508 33.094 7.094 1 74.81 416 ARG A CA 1
ATOM 3320 C C . ARG A 1 416 ? 12.328 34.469 7.758 1 74.81 416 ARG A C 1
ATOM 3322 O O . ARG A 1 416 ? 12.133 34.531 8.969 1 74.81 416 ARG A O 1
ATOM 3329 N N . ASN A 1 417 ? 12.828 35.531 7.176 1 61.34 417 ASN A N 1
ATOM 3330 C CA . ASN A 1 417 ? 12.75 36.875 7.766 1 61.34 417 ASN A CA 1
ATOM 3331 C C . ASN A 1 417 ? 11.367 37.5 7.59 1 61.34 417 ASN A C 1
ATOM 3333 O O . ASN A 1 417 ? 10.969 38.375 8.359 1 61.34 417 ASN A O 1
ATOM 3337 N N . THR A 1 418 ? 10.742 37.188 6.453 1 59.81 418 THR A N 1
ATOM 3338 C CA . THR A 1 418 ? 9.461 37.844 6.23 1 59.81 418 THR A CA 1
ATOM 3339 C C . THR A 1 418 ? 8.414 36.844 5.758 1 59.81 418 THR A C 1
ATOM 3341 O O . THR A 1 418 ? 8.758 35.719 5.367 1 59.81 418 THR A O 1
ATOM 3344 N N . THR A 1 419 ? 7.199 37.156 6.059 1 57.38 419 THR A N 1
ATOM 3345 C CA . THR A 1 419 ? 6.043 36.375 5.625 1 57.38 419 THR A CA 1
ATOM 3346 C C . THR A 1 419 ? 6.086 36.156 4.117 1 57.38 419 THR A C 1
ATOM 3348 O O . THR A 1 419 ? 5.41 35.25 3.604 1 57.38 419 THR A O 1
ATOM 3351 N N . ALA A 1 420 ? 6.926 36.969 3.475 1 53.53 420 ALA A N 1
ATOM 3352 C CA . ALA A 1 420 ? 6.898 36.875 2.016 1 53.53 420 ALA A CA 1
ATOM 3353 C C . ALA A 1 420 ? 7.891 35.844 1.496 1 53.53 420 ALA A C 1
ATOM 3355 O O . ALA A 1 420 ? 7.824 35.438 0.333 1 53.53 420 ALA A O 1
ATOM 3356 N N . THR A 1 421 ? 8.625 35.438 2.459 1 63.56 421 THR A N 1
ATOM 3357 C CA . THR A 1 421 ? 9.703 34.594 1.957 1 63.56 421 THR A CA 1
ATOM 3358 C C . THR A 1 421 ? 9.219 33.156 1.762 1 63.56 421 THR A C 1
ATOM 3360 O O . THR A 1 421 ? 8.438 32.656 2.566 1 63.56 421 THR A O 1
ATOM 3363 N N . GLN A 1 422 ? 9.555 32.75 0.545 1 82.38 422 GLN A N 1
ATOM 3364 C CA . GLN A 1 422 ? 9.258 31.375 0.116 1 82.38 422 GLN A CA 1
ATOM 3365 C C . GLN A 1 422 ? 10.453 30.453 0.351 1 82.38 422 GLN A C 1
ATOM 3367 O O . GLN A 1 422 ? 11.547 30.922 0.69 1 82.38 422 GLN A O 1
ATOM 3372 N N . ALA A 1 423 ? 10.156 29.203 0.44 1 93.12 423 ALA A N 1
ATOM 3373 C CA . ALA A 1 423 ? 11.203 28.188 0.482 1 93.12 423 ALA A CA 1
ATOM 3374 C C . ALA A 1 423 ? 12.258 28.438 -0.589 1 93.12 423 ALA A C 1
ATOM 3376 O O . ALA A 1 423 ? 11.969 29.047 -1.621 1 93.12 423 ALA A O 1
ATOM 3377 N N . THR A 1 424 ? 13.516 28.141 -0.32 1 95 424 THR A N 1
ATOM 3378 C CA . THR A 1 424 ? 14.586 28.266 -1.302 1 95 424 THR A CA 1
ATOM 3379 C C . THR A 1 424 ? 14.312 27.375 -2.516 1 95 424 THR A C 1
ATOM 3381 O O . THR A 1 424 ? 14.055 26.188 -2.371 1 95 424 THR A O 1
ATOM 3384 N N . ASN A 1 425 ? 14.398 27.953 -3.693 1 96.19 425 ASN A N 1
ATOM 3385 C CA . ASN A 1 425 ? 14.18 27.188 -4.914 1 96.19 425 ASN A CA 1
ATOM 3386 C C . ASN A 1 425 ? 15.414 26.375 -5.289 1 96.19 425 ASN A C 1
ATOM 3388 O O . ASN A 1 425 ? 16.5 26.922 -5.488 1 96.19 425 ASN A O 1
ATOM 3392 N N . VAL A 1 426 ? 15.297 25.094 -5.32 1 98.19 426 VAL A N 1
ATOM 3393 C CA . VAL A 1 426 ? 16.359 24.188 -5.734 1 98.19 426 VAL A CA 1
ATOM 3394 C C . VAL A 1 426 ? 15.828 23.219 -6.789 1 98.19 426 VAL A C 1
ATOM 3396 O O . VAL A 1 426 ? 15.25 22.188 -6.453 1 98.19 426 VAL A O 1
ATOM 3399 N N . HIS A 1 427 ? 16.078 23.422 -8.07 1 98.38 427 HIS A N 1
ATOM 3400 C CA . HIS A 1 427 ? 15.609 22.594 -9.172 1 98.38 427 HIS A CA 1
ATOM 3401 C C . HIS A 1 427 ? 16.672 21.609 -9.609 1 98.38 427 HIS A C 1
ATOM 3403 O O . HIS A 1 427 ? 17.875 21.875 -9.477 1 98.38 427 HIS A O 1
ATOM 3409 N N . PHE A 1 428 ? 16.266 20.5 -10.125 1 98.38 428 PHE A N 1
ATOM 3410 C CA . PHE A 1 428 ? 17.188 19.469 -10.617 1 98.38 428 PHE A CA 1
ATOM 3411 C C . PHE A 1 428 ? 16.812 19.062 -12.039 1 98.38 428 PHE A C 1
ATOM 3413 O O . PHE A 1 428 ? 15.641 19.047 -12.406 1 98.38 428 PHE A O 1
ATOM 3420 N N . VAL A 1 429 ? 17.781 18.75 -12.805 1 97.69 429 VAL A N 1
ATOM 3421 C CA . VAL A 1 429 ? 17.656 18.094 -14.094 1 97.69 429 VAL A CA 1
ATOM 3422 C C . VAL A 1 429 ? 18.438 16.766 -14.086 1 97.69 429 VAL A C 1
ATOM 3424 O O . VAL A 1 429 ? 19.656 16.766 -14.008 1 97.69 429 VAL A O 1
ATOM 3427 N N . LEU A 1 430 ? 17.734 15.727 -14.195 1 95.31 430 LEU A N 1
ATOM 3428 C CA . LEU A 1 430 ? 18.375 14.422 -14.133 1 95.31 430 LEU A CA 1
ATOM 3429 C C . LEU A 1 430 ? 18.609 13.867 -15.531 1 95.31 430 LEU A C 1
ATOM 3431 O O . LEU A 1 430 ? 17.734 13.945 -16.391 1 95.31 430 LEU A O 1
ATOM 3435 N N . ARG A 1 431 ? 19.812 13.297 -15.719 1 91 431 ARG A N 1
ATOM 3436 C CA . ARG A 1 431 ? 20.172 12.648 -16.969 1 91 431 ARG A CA 1
ATOM 3437 C C . ARG A 1 431 ? 19.891 11.148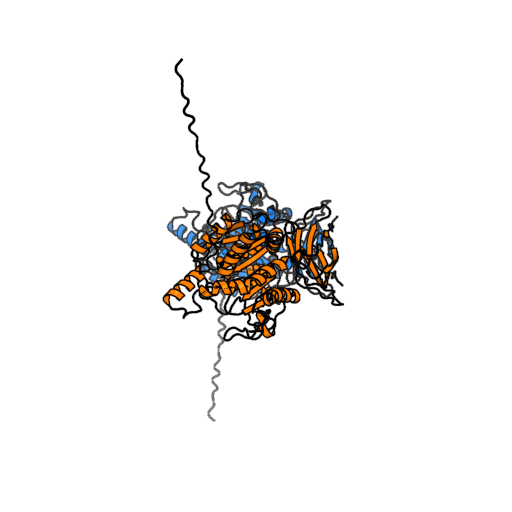 -16.922 1 91 431 ARG A C 1
ATOM 3439 O O . ARG A 1 431 ? 20.094 10.508 -15.891 1 91 431 ARG A O 1
ATOM 3446 N N . THR A 1 432 ? 19.297 10.57 -18.047 1 83.12 432 THR A N 1
ATOM 3447 C CA . THR A 1 432 ? 19 9.141 -18.109 1 83.12 432 THR A CA 1
ATOM 3448 C C . THR A 1 432 ? 20.297 8.328 -18.078 1 83.12 432 THR A C 1
ATOM 3450 O O . THR A 1 432 ? 21.297 8.719 -18.672 1 83.12 432 THR A O 1
ATOM 3453 N N . LEU A 1 433 ? 20.391 7.359 -17.203 1 70.38 433 LEU A N 1
ATOM 3454 C CA . LEU A 1 433 ? 21.547 6.477 -17.125 1 70.38 433 LEU A CA 1
ATOM 3455 C C . LEU A 1 433 ? 21.734 5.703 -18.422 1 70.38 433 LEU A C 1
ATOM 3457 O O . LEU A 1 433 ? 22.859 5.496 -18.875 1 70.38 433 LEU A O 1
ATOM 3461 N N . PHE A 1 434 ? 20.672 4.859 -18.922 1 55.66 434 PHE A N 1
ATOM 3462 C CA . PHE A 1 434 ? 20.922 4.004 -20.078 1 55.66 434 PHE A CA 1
ATOM 3463 C C . PHE A 1 434 ? 20.719 4.781 -21.375 1 55.66 434 PHE A C 1
ATOM 3465 O O . PHE A 1 434 ? 19.672 5.379 -21.594 1 55.66 434 PHE A O 1
ATOM 3472 N N . GLU A 1 435 ? 21.578 5.797 -21.672 1 45.22 435 GLU A N 1
ATOM 3473 C CA . GLU A 1 435 ? 21.625 6.102 -23.094 1 45.22 435 GLU A CA 1
ATOM 3474 C C . GLU A 1 435 ? 22.359 5.008 -23.859 1 45.22 435 GLU A C 1
ATOM 3476 O O . GLU A 1 435 ? 23.344 4.449 -23.375 1 45.22 435 GLU A O 1
ATOM 3481 N N . MET B 1 1 ? 15.828 -72.75 53.75 1 27.81 1 MET B N 1
ATOM 3482 C CA . MET B 1 1 ? 16.125 -73.25 52.406 1 27.81 1 MET B CA 1
ATOM 3483 C C . MET B 1 1 ? 14.953 -72.938 51.469 1 27.81 1 MET B C 1
ATOM 3485 O O . MET B 1 1 ? 14.852 -73.5 50.406 1 27.81 1 MET B O 1
ATOM 3489 N N . TYR B 1 2 ? 14.008 -72.062 51.875 1 29.19 2 TYR B N 1
ATOM 3490 C CA . TYR B 1 2 ? 12.789 -71.875 51.094 1 29.19 2 TYR B CA 1
ATOM 3491 C C . TYR B 1 2 ? 13.094 -71.25 49.75 1 29.19 2 TYR B C 1
ATOM 3493 O O . TYR B 1 2 ? 13.961 -70.375 49.625 1 29.19 2 TYR B O 1
ATOM 3501 N N . SER B 1 3 ? 12.836 -72.062 48.75 1 23.34 3 SER B N 1
ATOM 3502 C CA . SER B 1 3 ? 13.055 -71.938 47.312 1 23.34 3 SER B CA 1
ATOM 3503 C C . SER B 1 3 ? 12.203 -70.812 46.719 1 23.34 3 SER B C 1
ATOM 3505 O O . SER B 1 3 ? 10.977 -70.875 46.688 1 23.34 3 SER B O 1
ATOM 3507 N N . LYS B 1 4 ? 12.531 -69.5 47.031 1 35.34 4 LYS B N 1
ATOM 3508 C CA . LYS B 1 4 ? 11.805 -68.375 46.469 1 35.34 4 LYS B CA 1
ATOM 3509 C C . LYS B 1 4 ? 11.734 -68.438 44.938 1 35.34 4 LYS B C 1
ATOM 3511 O O . LYS B 1 4 ? 12.75 -68.312 44.281 1 35.34 4 LYS B O 1
ATOM 3516 N N . THR B 1 5 ? 10.828 -69.312 44.438 1 23.77 5 THR B N 1
ATOM 3517 C CA . THR B 1 5 ? 10.68 -69.438 42.969 1 23.77 5 THR B CA 1
ATOM 3518 C C . THR B 1 5 ? 10.266 -68.062 42.406 1 23.77 5 THR B C 1
ATOM 3520 O O . THR B 1 5 ? 9.227 -67.5 42.75 1 23.77 5 THR B O 1
ATOM 3523 N N . LYS B 1 6 ? 11.18 -67.188 42.156 1 35.88 6 LYS B N 1
ATOM 3524 C CA . LYS B 1 6 ? 10.914 -65.875 41.469 1 35.88 6 LYS B CA 1
ATOM 3525 C C . LYS B 1 6 ? 10.258 -66.125 40.094 1 35.88 6 LYS B C 1
ATOM 3527 O O . LYS B 1 6 ? 10.797 -66.875 39.281 1 35.88 6 LYS B O 1
ATOM 3532 N N . PHE B 1 7 ? 8.875 -66.062 40 1 31.91 7 PHE B N 1
ATOM 3533 C CA . PHE B 1 7 ? 8.086 -66.125 38.781 1 31.91 7 PHE B CA 1
ATOM 3534 C C . PHE B 1 7 ? 8.562 -65.062 37.812 1 31.91 7 PHE B C 1
ATOM 3536 O O . PHE B 1 7 ? 8.695 -63.875 38.156 1 31.91 7 PHE B O 1
ATOM 3543 N N . ILE B 1 8 ? 9.367 -65.375 36.844 1 34.84 8 ILE B N 1
ATOM 3544 C CA . ILE B 1 8 ? 9.797 -64.562 35.75 1 34.84 8 ILE B CA 1
ATOM 3545 C C . ILE B 1 8 ? 8.594 -64.188 34.875 1 34.84 8 ILE B C 1
ATOM 3547 O O . ILE B 1 8 ? 7.93 -65.062 34.312 1 34.84 8 ILE B O 1
ATOM 3551 N N . HIS B 1 9 ? 7.789 -63.219 35.25 1 37.31 9 HIS B N 1
ATOM 3552 C CA . HIS B 1 9 ? 6.762 -62.719 34.344 1 37.31 9 HIS B CA 1
ATOM 3553 C C . HIS B 1 9 ? 7.375 -62.25 33.031 1 37.31 9 HIS B C 1
ATOM 3555 O O . HIS B 1 9 ? 8.266 -61.375 33.031 1 37.31 9 HIS B O 1
ATOM 3561 N N . ILE B 1 10 ? 7.43 -63.094 32.062 1 36.75 10 ILE B N 1
ATOM 3562 C CA . ILE B 1 10 ? 7.777 -62.75 30.688 1 36.75 10 ILE B CA 1
ATOM 3563 C C . ILE B 1 10 ? 6.777 -61.719 30.141 1 36.75 10 ILE B C 1
ATOM 3565 O O . ILE B 1 10 ? 5.574 -61.969 30.094 1 36.75 10 ILE B O 1
ATOM 3569 N N . PHE B 1 11 ? 7.043 -60.438 30.219 1 40.44 11 PHE B N 1
ATOM 3570 C CA . PHE B 1 11 ? 6.289 -59.406 29.516 1 40.44 11 PHE B CA 1
ATOM 3571 C C . PHE B 1 11 ? 6.414 -59.562 28.016 1 40.44 11 PHE B C 1
ATOM 3573 O O . PHE B 1 11 ? 7.508 -59.438 27.453 1 40.44 11 PHE B O 1
ATOM 3580 N N . THR B 1 12 ? 5.629 -60.438 27.422 1 38.53 12 THR B N 1
ATOM 3581 C CA . THR B 1 12 ? 5.523 -60.406 25.953 1 38.53 12 THR B CA 1
ATOM 3582 C C . THR B 1 12 ? 5.121 -59.031 25.453 1 38.53 12 THR B C 1
ATOM 3584 O O . THR B 1 12 ? 4.047 -58.531 25.797 1 38.53 12 THR B O 1
ATOM 3587 N N . LEU B 1 13 ? 6.027 -58.25 25.047 1 37.75 13 LEU B N 1
ATOM 3588 C CA . LEU B 1 13 ? 5.766 -57 24.312 1 37.75 13 LEU B CA 1
ATOM 3589 C C . LEU B 1 13 ? 5.078 -57.281 22.984 1 37.75 13 LEU B C 1
ATOM 3591 O O . LEU B 1 13 ? 5.684 -57.875 22.078 1 37.75 13 LEU B O 1
ATOM 3595 N N . VAL B 1 14 ? 3.82 -57.531 22.953 1 39.34 14 VAL B N 1
ATOM 3596 C CA . VAL B 1 14 ? 3.08 -57.562 21.703 1 39.34 14 VAL B CA 1
ATOM 3597 C C . VAL B 1 14 ? 3.34 -56.281 20.922 1 39.34 14 VAL B C 1
ATOM 3599 O O . VAL B 1 14 ? 2.996 -55.188 21.375 1 39.34 14 VAL B O 1
ATOM 3602 N N . PHE B 1 15 ? 4.293 -56.25 20.047 1 37.66 15 PHE B N 1
ATOM 3603 C CA . PHE B 1 15 ? 4.43 -55.188 19.047 1 37.66 15 PHE B CA 1
ATOM 3604 C C . PHE B 1 15 ? 3.197 -55.125 18.156 1 37.66 15 PHE B C 1
ATOM 3606 O O . PHE B 1 15 ? 2.951 -56.062 17.375 1 37.66 15 PHE B O 1
ATOM 3613 N N . ALA B 1 16 ? 2.125 -54.531 18.562 1 38.91 16 ALA B N 1
ATOM 3614 C CA . ALA B 1 16 ? 1.065 -54.219 17.609 1 38.91 16 ALA B CA 1
ATOM 3615 C C . ALA B 1 16 ? 1.633 -53.531 16.375 1 38.91 16 ALA B C 1
ATOM 3617 O O . ALA B 1 16 ? 2.104 -52.406 16.438 1 38.91 16 ALA B O 1
ATOM 3618 N N . LEU B 1 17 ? 2.035 -54.25 15.414 1 37.84 17 LEU B N 1
ATOM 3619 C CA . LEU B 1 17 ? 2.182 -53.656 14.094 1 37.84 17 LEU B CA 1
ATOM 3620 C C . LEU B 1 17 ? 0.953 -52.844 13.734 1 37.84 17 LEU B C 1
ATOM 3622 O O . LEU B 1 17 ? -0.137 -53.375 13.547 1 37.84 17 LEU B O 1
ATOM 3626 N N . THR B 1 18 ? 0.769 -51.688 14.281 1 39.44 18 THR B N 1
ATOM 3627 C CA . THR B 1 18 ? -0.213 -50.812 13.672 1 39.44 18 THR B CA 1
ATOM 3628 C C . THR B 1 18 ? -0.092 -50.812 12.156 1 39.44 18 THR B C 1
ATOM 3630 O O . THR B 1 18 ? 0.906 -50.344 11.602 1 39.44 18 THR B O 1
ATOM 3633 N N . ILE B 1 19 ? -0.516 -51.875 11.555 1 39.22 19 ILE B N 1
ATOM 3634 C CA . ILE B 1 19 ? -0.711 -51.75 10.117 1 39.22 19 ILE B CA 1
ATOM 3635 C C . ILE B 1 19 ? -1.317 -50.375 9.797 1 39.22 19 ILE B C 1
ATOM 3637 O O . ILE B 1 19 ? -2.447 -50.094 10.203 1 39.22 19 ILE B O 1
ATOM 3641 N N . GLN B 1 20 ? -0.586 -49.312 9.805 1 42.84 20 GLN B N 1
ATOM 3642 C CA . GLN B 1 20 ? -1.062 -48.094 9.172 1 42.84 20 GLN B CA 1
ATOM 3643 C C . GLN B 1 20 ? -1.778 -48.375 7.859 1 42.84 20 GLN B C 1
ATOM 3645 O O . GLN B 1 20 ? -1.151 -48.812 6.887 1 42.84 20 GLN B O 1
ATOM 3650 N N . THR B 1 21 ? -2.898 -48.938 7.84 1 43.12 21 THR B N 1
ATOM 3651 C CA . THR B 1 21 ? -3.725 -49.062 6.645 1 43.12 21 THR B CA 1
ATOM 3652 C C . THR B 1 21 ? -3.521 -47.875 5.723 1 43.12 21 THR B C 1
ATOM 3654 O O . THR B 1 21 ? -3.77 -46.719 6.113 1 43.12 21 THR B O 1
ATOM 3657 N N . ILE B 1 22 ? -2.533 -47.844 4.867 1 50.47 22 ILE B N 1
ATOM 3658 C CA . ILE B 1 22 ? -2.316 -46.906 3.766 1 50.47 22 ILE B CA 1
ATOM 3659 C C . ILE B 1 22 ? -3.645 -46.625 3.068 1 50.47 22 ILE B C 1
ATOM 3661 O O . ILE B 1 22 ? -4.188 -47.469 2.373 1 50.47 22 ILE B O 1
ATOM 3665 N N . CYS B 1 23 ? -4.582 -46.031 3.654 1 59.97 23 CYS B N 1
ATOM 3666 C CA . CYS B 1 23 ? -5.855 -45.688 3.027 1 59.97 23 CYS B CA 1
ATOM 3667 C C . CYS B 1 23 ? -5.645 -44.938 1.726 1 59.97 23 CYS B C 1
ATOM 3669 O O . CYS B 1 23 ? -4.949 -43.906 1.705 1 59.97 23 CYS B O 1
ATOM 3671 N N . SER B 1 24 ? -5.809 -45.5 0.492 1 80.19 24 SER B N 1
ATOM 3672 C CA . SER B 1 24 ? -5.801 -44.969 -0.86 1 80.19 24 SER B CA 1
ATOM 3673 C C . SER B 1 24 ? -6.652 -43.688 -0.948 1 80.19 24 SER B C 1
ATOM 3675 O O . SER B 1 24 ? -7.609 -43.531 -0.186 1 80.19 24 SER B O 1
ATOM 3677 N N . PHE B 1 25 ? -6.207 -42.781 -1.711 1 92.12 25 PHE B N 1
ATOM 3678 C CA . PHE B 1 25 ? -6.93 -41.531 -1.914 1 92.12 25 PHE B CA 1
ATOM 3679 C C . PHE B 1 25 ? -8.336 -41.781 -2.439 1 92.12 25 PHE B C 1
ATOM 3681 O O . PHE B 1 25 ? -8.516 -42.594 -3.361 1 92.12 25 PHE B O 1
ATOM 3688 N N . GLU B 1 26 ? -9.305 -41.281 -1.856 1 94.81 26 GLU B N 1
ATOM 3689 C CA . GLU B 1 26 ? -10.688 -41.438 -2.297 1 94.81 26 GLU B CA 1
ATOM 3690 C C . GLU B 1 26 ? -11.094 -40.312 -3.23 1 94.81 26 GLU B C 1
ATOM 3692 O O . GLU B 1 26 ? -11.078 -39.125 -2.836 1 94.81 26 GLU B O 1
ATOM 3697 N N . TYR B 1 27 ? -11.43 -40.688 -4.453 1 96.88 27 TYR B N 1
ATOM 3698 C CA . TYR B 1 27 ? -11.953 -39.688 -5.387 1 96.88 27 TYR B CA 1
ATOM 3699 C C . TYR B 1 27 ? -13.414 -39.375 -5.094 1 96.88 27 TYR B C 1
ATOM 3701 O O . TYR B 1 27 ? -14.305 -40.156 -5.484 1 96.88 27 TYR B O 1
ATOM 3709 N N . LYS B 1 28 ? -13.664 -38.281 -4.504 1 96.94 28 LYS B N 1
ATOM 3710 C CA . LYS B 1 28 ? -14.992 -37.781 -4.156 1 96.94 28 LYS B CA 1
ATOM 3711 C C . LYS B 1 28 ? -14.969 -36.25 -3.945 1 96.94 28 LYS B C 1
ATOM 3713 O O . LYS B 1 28 ? -13.906 -35.625 -3.975 1 96.94 28 LYS B O 1
ATOM 3718 N N . HIS B 1 29 ? -16.156 -35.75 -3.848 1 97.06 29 HIS B N 1
ATOM 3719 C CA . HIS B 1 29 ? -16.219 -34.344 -3.467 1 97.06 29 HIS B CA 1
ATOM 3720 C C . HIS B 1 29 ? -16.172 -34.188 -1.951 1 97.06 29 HIS B C 1
ATOM 3722 O O . HIS B 1 29 ? -17.172 -34.438 -1.262 1 97.06 29 HIS B O 1
ATOM 3728 N N . HIS B 1 30 ? -15.062 -33.719 -1.454 1 98.06 30 HIS B N 1
ATOM 3729 C CA . HIS B 1 30 ? -14.875 -33.562 -0.018 1 98.06 30 HIS B CA 1
ATOM 3730 C C . HIS B 1 30 ? -15.547 -32.281 0.478 1 98.06 30 HIS B C 1
ATOM 3732 O O . HIS B 1 30 ? -15.312 -31.188 -0.063 1 98.06 30 HIS B O 1
ATOM 3738 N N . ASN B 1 31 ? -16.391 -32.438 1.444 1 97.5 31 ASN B N 1
ATOM 3739 C CA . ASN B 1 31 ? -16.922 -31.203 2.041 1 97.5 31 ASN B CA 1
ATOM 3740 C C . ASN B 1 31 ? -15.852 -30.453 2.83 1 97.5 31 ASN B C 1
ATOM 3742 O O . ASN B 1 31 ? -14.695 -30.875 2.863 1 97.5 31 ASN B O 1
ATOM 3746 N N . ASN B 1 32 ? -16.25 -29.328 3.369 1 98.25 32 ASN B N 1
ATOM 3747 C CA . ASN B 1 32 ? -15.258 -28.469 4.008 1 98.25 32 ASN B CA 1
ATOM 3748 C C . ASN B 1 32 ? -14.602 -29.172 5.195 1 98.25 32 ASN B C 1
ATOM 3750 O O . ASN B 1 32 ? -13.398 -29.016 5.426 1 98.25 32 ASN B O 1
ATOM 3754 N N . GLU B 1 33 ? -15.344 -29.891 5.98 1 98 33 GLU B N 1
ATOM 3755 C CA . GLU B 1 33 ? -14.781 -30.641 7.094 1 98 33 GLU B CA 1
ATOM 3756 C C . GLU B 1 33 ? -13.852 -31.75 6.594 1 98 33 GLU B C 1
ATOM 3758 O O . GLU B 1 33 ? -12.742 -31.922 7.117 1 98 33 GLU B O 1
ATOM 3763 N N . GLU B 1 34 ? -14.32 -32.5 5.605 1 98.25 34 GLU B N 1
ATOM 3764 C CA . GLU B 1 34 ? -13.547 -33.594 5.043 1 98.25 34 GLU B CA 1
ATOM 3765 C C . GLU B 1 34 ? -12.25 -33.094 4.41 1 98.25 34 GLU B C 1
ATOM 3767 O O . GLU B 1 34 ? -11.219 -33.75 4.477 1 98.25 34 GLU B O 1
ATOM 3772 N N . LEU B 1 35 ? -12.336 -31.984 3.723 1 98.44 35 LEU B N 1
ATOM 3773 C CA . LEU B 1 35 ? -11.148 -31.359 3.145 1 98.44 35 LEU B CA 1
ATOM 3774 C C . LEU B 1 35 ? -10.078 -31.141 4.211 1 98.44 35 LEU B C 1
ATOM 3776 O O . LEU B 1 35 ? -8.922 -31.531 4.031 1 98.44 35 LEU B O 1
ATOM 3780 N N . ASN B 1 36 ? -10.445 -30.531 5.312 1 98.38 36 ASN B N 1
ATOM 3781 C CA . ASN B 1 36 ? -9.492 -30.25 6.383 1 98.38 36 ASN B CA 1
ATOM 3782 C C . ASN B 1 36 ? -8.977 -31.531 7.031 1 98.38 36 ASN B C 1
ATOM 3784 O O . ASN B 1 36 ? -7.797 -31.625 7.379 1 98.38 36 ASN B O 1
ATOM 3788 N N . GLN B 1 37 ? -9.844 -32.469 7.18 1 98 37 GLN B N 1
ATOM 3789 C CA . GLN B 1 37 ? -9.43 -33.75 7.727 1 98 37 GLN B CA 1
ATOM 3790 C C . GLN B 1 37 ? -8.414 -34.438 6.809 1 98 37 GLN B C 1
ATOM 3792 O O . GLN B 1 37 ? -7.438 -35.031 7.281 1 98 37 GLN B O 1
ATOM 3797 N N . LEU B 1 38 ? -8.734 -34.406 5.535 1 98.44 38 LEU B N 1
ATOM 3798 C CA . LEU B 1 38 ? -7.828 -35.031 4.574 1 98.44 38 LEU B CA 1
ATOM 3799 C C . LEU B 1 38 ? -6.453 -34.344 4.621 1 98.44 38 LEU B C 1
ATOM 3801 O O . LEU B 1 38 ? -5.43 -35.031 4.566 1 98.44 38 LEU B O 1
ATOM 3805 N N . LEU B 1 39 ? -6.363 -33.062 4.676 1 98.69 39 LEU B N 1
ATOM 3806 C CA . LEU B 1 39 ? -5.09 -32.375 4.77 1 98.69 39 LEU B CA 1
ATOM 3807 C C . LEU B 1 39 ? -4.336 -32.75 6.031 1 98.69 39 LEU B C 1
ATOM 3809 O O . LEU B 1 39 ? -3.115 -32.938 6 1 98.69 39 LEU B O 1
ATOM 3813 N N . GLN B 1 40 ? -5.07 -32.906 7.109 1 98.38 40 GLN B N 1
ATOM 3814 C CA . GLN B 1 40 ? -4.457 -33.375 8.352 1 98.38 40 GLN B CA 1
ATOM 3815 C C . GLN B 1 40 ? -3.9 -34.781 8.195 1 98.38 40 GLN B C 1
ATOM 3817 O O . GLN B 1 40 ? -2.814 -35.062 8.688 1 98.38 40 GLN B O 1
ATOM 3822 N N . ASN B 1 41 ? -4.691 -35.625 7.574 1 98.31 41 ASN B N 1
ATOM 3823 C CA . ASN B 1 41 ? -4.238 -37 7.332 1 98.31 41 ASN B CA 1
ATOM 3824 C C . ASN B 1 41 ? -2.945 -37.031 6.516 1 98.31 41 ASN B C 1
ATOM 3826 O O . ASN B 1 41 ? -2.047 -37.812 6.797 1 98.31 41 ASN B O 1
ATOM 3830 N N . ILE B 1 42 ? -2.889 -36.188 5.488 1 98.44 42 ILE B N 1
ATOM 3831 C CA . ILE B 1 42 ? -1.694 -36.094 4.652 1 98.44 42 ILE B CA 1
ATOM 3832 C C . ILE B 1 42 ? -0.509 -35.625 5.492 1 98.44 42 ILE B C 1
ATOM 3834 O O . ILE B 1 42 ? 0.596 -36.156 5.371 1 98.44 42 ILE B O 1
ATOM 3838 N N . HIS B 1 43 ? -0.745 -34.594 6.301 1 98.44 43 HIS B N 1
ATOM 3839 C CA . HIS B 1 43 ? 0.311 -34.125 7.188 1 98.44 43 HIS B CA 1
ATOM 3840 C C . HIS B 1 43 ? 0.789 -35.219 8.117 1 98.44 43 HIS B C 1
ATOM 3842 O O . HIS B 1 43 ? 1.985 -35.344 8.391 1 98.44 43 HIS B O 1
ATOM 3848 N N . HIS B 1 44 ? -0.101 -36.062 8.656 1 97.75 44 HIS B N 1
ATOM 3849 C CA . HIS B 1 44 ? 0.26 -37.188 9.531 1 97.75 44 HIS B CA 1
ATOM 3850 C C . HIS B 1 44 ? 1.067 -38.219 8.781 1 97.75 44 HIS B C 1
ATOM 3852 O O . HIS B 1 44 ? 1.967 -38.844 9.352 1 97.75 44 HIS B O 1
ATOM 3858 N N . LYS B 1 45 ? 0.668 -38.375 7.586 1 97.06 45 LYS B N 1
ATOM 3859 C CA . LYS B 1 45 ? 1.357 -39.344 6.75 1 97.06 45 LYS B CA 1
ATOM 3860 C C . LYS B 1 45 ? 2.773 -38.906 6.418 1 97.06 45 LYS B C 1
ATOM 3862 O O . LYS B 1 45 ? 3.697 -39.719 6.352 1 97.06 45 LYS B O 1
ATOM 3867 N N . CYS B 1 46 ? 2.965 -37.625 6.156 1 98.06 46 CYS B N 1
ATOM 3868 C CA . CYS B 1 46 ? 4.258 -37.062 5.789 1 98.06 46 CYS B CA 1
ATOM 3869 C C . CYS B 1 46 ? 4.605 -35.875 6.668 1 98.06 46 CYS B C 1
ATOM 3871 O O . CYS B 1 46 ? 4.84 -34.781 6.164 1 98.06 46 CYS B O 1
ATOM 3873 N N . PRO B 1 47 ? 4.789 -36 7.883 1 97.69 47 PRO B N 1
ATOM 3874 C CA . PRO B 1 47 ? 4.98 -34.875 8.805 1 97.69 47 PRO B CA 1
ATOM 3875 C C . PRO B 1 47 ? 6.32 -34.188 8.609 1 97.69 47 PRO B C 1
ATOM 3877 O O . PRO B 1 47 ? 6.453 -33 8.93 1 97.69 47 PRO B O 1
ATOM 3880 N N . SER B 1 48 ? 7.277 -34.844 8.109 1 97.56 48 SER B N 1
ATOM 3881 C CA . SER B 1 48 ? 8.609 -34.25 7.984 1 97.56 48 SER B CA 1
ATOM 3882 C C . SER B 1 48 ? 8.688 -33.281 6.828 1 97.56 48 SER B C 1
ATOM 38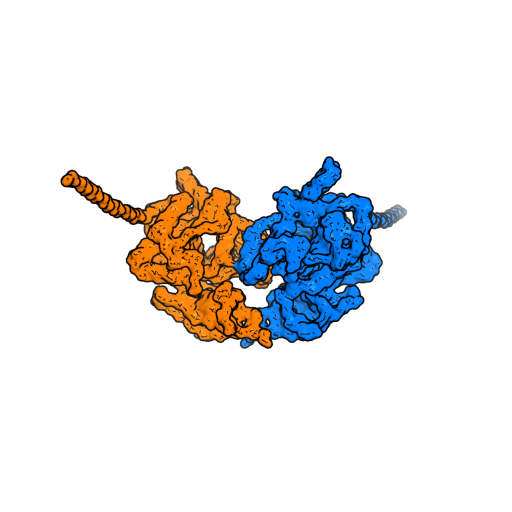84 O O . SER B 1 48 ? 9.539 -32.375 6.82 1 97.56 48 SER B O 1
ATOM 3886 N N . ILE B 1 49 ? 7.785 -33.375 5.812 1 98.5 49 ILE B N 1
ATOM 3887 C CA . ILE B 1 49 ? 7.922 -32.531 4.645 1 98.5 49 ILE B CA 1
ATOM 3888 C C . ILE B 1 49 ? 6.656 -31.688 4.473 1 98.5 49 ILE B C 1
ATOM 3890 O O . ILE B 1 49 ? 6.484 -31.016 3.453 1 98.5 49 ILE B O 1
ATOM 3894 N N . THR B 1 50 ? 5.715 -31.75 5.383 1 98.75 50 THR B N 1
ATOM 3895 C CA . THR B 1 50 ? 4.484 -30.984 5.215 1 98.75 50 THR B CA 1
ATOM 3896 C C . THR B 1 50 ? 4.203 -30.125 6.449 1 98.75 50 THR B C 1
ATOM 3898 O O . THR B 1 50 ? 4.66 -30.453 7.551 1 98.75 50 THR B O 1
ATOM 3901 N N . ARG B 1 51 ? 3.535 -29.031 6.25 1 98.75 51 ARG B N 1
ATOM 3902 C CA . ARG B 1 51 ? 3.023 -28.141 7.285 1 98.75 51 ARG B CA 1
ATOM 3903 C C . ARG B 1 51 ? 1.665 -27.562 6.895 1 98.75 51 ARG B C 1
ATOM 3905 O O . ARG B 1 51 ? 1.458 -27.188 5.742 1 98.75 51 ARG B O 1
ATOM 3912 N N . LEU B 1 52 ? 0.763 -27.625 7.844 1 98.69 52 LEU B N 1
ATOM 3913 C CA . LEU B 1 52 ? -0.528 -26.969 7.645 1 98.69 52 LEU B CA 1
ATOM 3914 C C . LEU B 1 52 ? -0.552 -25.594 8.305 1 98.69 52 LEU B C 1
ATOM 3916 O O . LEU B 1 52 ? -0.009 -25.422 9.398 1 98.69 52 LEU B O 1
ATOM 3920 N N . TYR B 1 53 ? -1.118 -24.641 7.645 1 98.38 53 TYR B N 1
ATOM 3921 C CA . TYR B 1 53 ? -1.378 -23.344 8.25 1 98.38 53 TYR B CA 1
ATOM 3922 C C . TYR B 1 53 ? -2.621 -22.703 7.648 1 98.38 53 TYR B C 1
ATOM 3924 O O . TYR B 1 53 ? -3.111 -23.141 6.605 1 98.38 53 TYR B O 1
ATOM 3932 N N . GLU B 1 54 ? -3.182 -21.766 8.32 1 98.12 54 GLU B N 1
ATOM 3933 C CA . GLU B 1 54 ? -4.363 -21.031 7.875 1 98.12 54 GLU B CA 1
ATOM 3934 C C . GLU B 1 54 ? -3.998 -19.609 7.445 1 98.12 54 GLU B C 1
ATOM 3936 O O . GLU B 1 54 ? -3.074 -19 7.996 1 98.12 54 GLU B O 1
ATOM 3941 N N . LEU B 1 55 ? -4.715 -19.109 6.418 1 97.88 55 LEU B N 1
ATOM 3942 C CA . LEU B 1 55 ? -4.543 -17.719 6.055 1 97.88 55 LEU B CA 1
ATOM 3943 C C . LEU B 1 55 ? -5.031 -16.797 7.176 1 97.88 55 LEU B C 1
ATOM 3945 O O . LEU B 1 55 ? -5.559 -17.281 8.188 1 97.88 55 LEU B O 1
ATOM 3949 N N . SER B 1 56 ? -4.805 -15.531 7.023 1 93.25 56 SER B N 1
ATOM 3950 C CA . SER B 1 56 ? -4.938 -14.547 8.094 1 93.25 56 SER B CA 1
ATOM 3951 C C . SER B 1 56 ? -6.395 -14.359 8.5 1 93.25 56 SER B C 1
ATOM 3953 O O . SER B 1 56 ? -6.684 -13.906 9.609 1 93.25 56 SER B O 1
ATOM 3955 N N . GLU B 1 57 ? -7.348 -14.578 7.57 1 94.62 57 GLU B N 1
ATOM 3956 C CA . GLU B 1 57 ? -8.773 -14.461 7.852 1 94.62 57 GLU B CA 1
ATOM 3957 C C . GLU B 1 57 ? -9.531 -15.711 7.41 1 94.62 57 GLU B C 1
ATOM 3959 O O . GLU B 1 57 ? -9.07 -16.453 6.535 1 94.62 57 GLU B O 1
ATOM 3964 N N . LYS B 1 58 ? -10.68 -15.914 8.016 1 97.25 58 LYS B N 1
ATOM 3965 C CA . LYS B 1 58 ? -11.594 -17 7.652 1 97.25 58 LYS B CA 1
ATOM 3966 C C . LYS B 1 58 ? -12.617 -16.531 6.617 1 97.25 58 LYS B C 1
ATOM 3968 O O . LYS B 1 58 ? -12.703 -15.336 6.316 1 97.25 58 LYS B O 1
ATOM 3973 N N . SER B 1 59 ? -13.297 -17.484 6.031 1 98.19 59 SER B N 1
ATOM 3974 C CA . SER B 1 59 ? -14.383 -17.141 5.121 1 98.19 59 SER B CA 1
ATOM 3975 C C . SER B 1 59 ? -15.523 -16.438 5.855 1 98.19 59 SER B C 1
ATOM 3977 O O . SER B 1 59 ? -15.523 -16.375 7.086 1 98.19 59 SER B O 1
ATOM 3979 N N . VA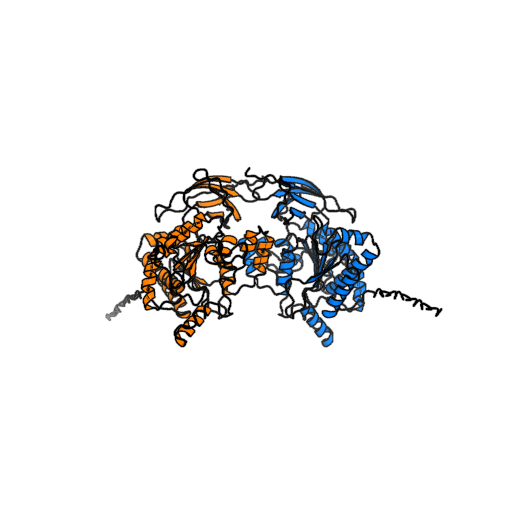L B 1 60 ? -16.453 -15.883 5.137 1 96.88 60 VAL B N 1
ATOM 3980 C CA . VAL B 1 60 ? -17.594 -15.172 5.703 1 96.88 60 VAL B CA 1
ATOM 3981 C C . VAL B 1 60 ? -18.297 -16.062 6.727 1 96.88 60 VAL B C 1
ATOM 3983 O O . VAL B 1 60 ? -18.672 -15.586 7.805 1 96.88 60 VAL B O 1
ATOM 3986 N N . ASN B 1 61 ? -18.422 -17.328 6.422 1 97.75 61 ASN B N 1
ATOM 3987 C CA . ASN B 1 61 ? -19.141 -18.234 7.312 1 97.75 61 ASN B CA 1
ATOM 3988 C C . ASN B 1 61 ? -18.188 -18.906 8.297 1 97.75 61 ASN B C 1
ATOM 3990 O O . ASN B 1 61 ? -18.547 -19.906 8.93 1 97.75 61 ASN B O 1
ATOM 3994 N N . GLY B 1 62 ? -16.922 -18.484 8.32 1 97.62 62 GLY B N 1
ATOM 3995 C CA . GLY B 1 62 ? -16.047 -18.859 9.414 1 97.62 62 GLY B CA 1
ATOM 3996 C C . GLY B 1 62 ? -15.164 -20.062 9.086 1 97.62 62 GLY B C 1
ATOM 3997 O O . GLY B 1 62 ? -14.484 -20.594 9.969 1 97.62 62 GLY B O 1
ATOM 3998 N N . TRP B 1 63 ? -15.141 -20.547 7.934 1 98.19 63 TRP B N 1
ATOM 3999 C CA . TRP B 1 63 ? -14.258 -21.656 7.57 1 98.19 63 TRP B CA 1
ATOM 4000 C C . TRP B 1 63 ? -12.812 -21.172 7.445 1 98.19 63 TRP B C 1
ATOM 4002 O O . TRP B 1 63 ? -12.555 -20.094 6.906 1 98.19 63 TRP B O 1
ATOM 4012 N N . PRO B 1 64 ? -11.914 -21.969 7.926 1 98.31 64 PRO B N 1
ATOM 4013 C CA . PRO B 1 64 ? -10.508 -21.609 7.695 1 98.31 64 PRO B CA 1
ATOM 4014 C C . PRO B 1 64 ? -10.086 -21.781 6.238 1 98.31 64 PRO B C 1
ATOM 4016 O O . PRO B 1 64 ? -10.594 -22.672 5.551 1 98.31 64 PRO B O 1
ATOM 4019 N N . LEU B 1 65 ? -9.289 -20.953 5.77 1 98.81 65 LEU B N 1
ATOM 4020 C CA . LEU B 1 65 ? -8.602 -21.141 4.5 1 98.81 65 LEU B CA 1
ATOM 4021 C C . LEU B 1 65 ? -7.254 -21.812 4.707 1 98.81 65 LEU B C 1
ATOM 4023 O O . LEU B 1 65 ? -6.242 -21.156 4.93 1 98.81 65 LEU B O 1
ATOM 4027 N N . THR B 1 66 ? -7.238 -23.094 4.578 1 98.81 66 THR B N 1
ATOM 4028 C CA . THR B 1 66 ? -6.121 -23.938 5.004 1 98.81 66 THR B CA 1
ATOM 4029 C C . THR B 1 66 ? -5.184 -24.219 3.836 1 98.81 66 THR B C 1
ATOM 4031 O O . THR B 1 66 ? -5.633 -24.625 2.76 1 98.81 66 THR B O 1
ATOM 4034 N N . VAL B 1 67 ? -3.947 -24 4.09 1 98.88 67 VAL B N 1
ATOM 4035 C CA . VAL B 1 67 ? -2.891 -24.281 3.121 1 98.88 67 VAL B CA 1
ATOM 4036 C C . VAL B 1 67 ? -2.035 -25.453 3.602 1 98.88 67 VAL B C 1
ATOM 4038 O O . VAL B 1 67 ? -1.756 -25.578 4.797 1 98.88 67 VAL B O 1
ATOM 4041 N N . ILE B 1 68 ? -1.646 -26.312 2.713 1 98.94 68 ILE B N 1
ATOM 4042 C CA . ILE B 1 68 ? -0.602 -27.281 3.016 1 98.94 68 ILE B CA 1
ATOM 4043 C C . ILE B 1 68 ? 0.686 -26.906 2.287 1 98.94 68 ILE B C 1
ATOM 4045 O O . ILE B 1 68 ? 0.673 -26.656 1.08 1 98.94 68 ILE B O 1
ATOM 4049 N N . GLU B 1 69 ? 1.663 -26.766 3.018 1 98.88 69 GLU B N 1
ATOM 4050 C CA . GLU B 1 69 ? 3.012 -26.531 2.508 1 98.88 69 GLU B CA 1
ATOM 4051 C C . GLU B 1 69 ? 3.793 -27.844 2.404 1 98.88 69 GLU B C 1
ATOM 4053 O O . GLU B 1 69 ? 3.787 -28.656 3.334 1 98.88 69 GLU B O 1
ATOM 4058 N N . ILE B 1 70 ? 4.422 -28.125 1.307 1 98.81 70 ILE B N 1
ATOM 4059 C CA . ILE B 1 70 ? 5.219 -29.328 1.088 1 98.81 70 ILE B CA 1
ATOM 4060 C C . ILE B 1 70 ? 6.641 -28.938 0.694 1 98.81 70 ILE B C 1
ATOM 4062 O O . ILE B 1 70 ? 6.863 -28.359 -0.376 1 98.81 70 ILE B O 1
ATOM 4066 N N . SER B 1 71 ? 7.555 -29.219 1.479 1 98 71 SER B N 1
ATOM 4067 C CA . SER B 1 71 ? 8.961 -28.875 1.314 1 98 71 SER B CA 1
ATOM 4068 C C . SER B 1 71 ? 9.836 -29.641 2.291 1 98 71 SER B C 1
ATOM 4070 O O . SER B 1 71 ? 9.336 -30.281 3.217 1 98 71 SER B O 1
ATOM 4072 N N . THR B 1 72 ? 11.172 -29.656 2.16 1 96.19 72 THR B N 1
ATOM 4073 C CA . THR B 1 72 ? 12.094 -30.375 3.035 1 96.19 72 THR B CA 1
ATOM 4074 C C . THR B 1 72 ? 12.078 -29.781 4.441 1 96.19 72 THR B C 1
ATOM 4076 O O . THR B 1 72 ? 12.312 -30.484 5.422 1 96.19 72 THR B O 1
ATOM 4079 N N . ASN B 1 73 ? 11.922 -28.469 4.602 1 95.56 73 ASN B N 1
ATOM 4080 C CA . ASN B 1 73 ? 11.844 -27.781 5.883 1 95.56 73 ASN B CA 1
ATOM 4081 C C . ASN B 1 73 ? 10.617 -26.875 5.961 1 95.56 73 ASN B C 1
ATOM 4083 O O . ASN B 1 73 ? 10.75 -25.656 6.074 1 95.56 73 ASN B O 1
ATOM 4087 N N . PRO B 1 74 ? 9.461 -27.531 6.027 1 97.19 74 PRO B N 1
ATOM 4088 C CA . PRO B 1 74 ? 8.242 -26.719 5.988 1 97.19 74 PRO B CA 1
ATOM 4089 C C . PRO B 1 74 ? 8.164 -25.719 7.141 1 97.19 74 PRO B C 1
ATOM 4091 O O . PRO B 1 74 ? 8.516 -26.047 8.273 1 97.19 74 PRO B O 1
ATOM 4094 N N . GLY B 1 75 ? 7.801 -24.484 6.887 1 95.25 75 GLY B N 1
ATOM 4095 C CA . GLY B 1 75 ? 7.688 -23.438 7.887 1 95.25 75 GLY B CA 1
ATOM 4096 C C . GLY B 1 75 ? 8.867 -22.484 7.895 1 95.25 75 GLY B C 1
ATOM 4097 O O . GLY B 1 75 ? 8.789 -21.391 8.453 1 95.25 75 GLY B O 1
ATOM 4098 N N . GLU B 1 76 ? 9.898 -22.922 7.27 1 94.25 76 GLU B N 1
ATOM 4099 C CA . GLU B 1 76 ? 11.109 -22.109 7.23 1 94.25 76 GLU B CA 1
ATOM 4100 C C . GLU B 1 76 ? 11.516 -21.797 5.793 1 94.25 76 GLU B C 1
ATOM 4102 O O . GLU B 1 76 ? 11.766 -22.703 5 1 94.25 76 GLU B O 1
ATOM 4107 N N . HIS B 1 77 ? 11.531 -20.516 5.504 1 94.56 77 HIS B N 1
ATOM 4108 C CA . HIS B 1 77 ? 12.031 -20.125 4.195 1 94.56 77 HIS B CA 1
ATOM 4109 C C . HIS B 1 77 ? 13.516 -20.453 4.051 1 94.56 77 HIS B C 1
ATOM 4111 O O . HIS B 1 77 ? 14.312 -20.172 4.949 1 94.56 77 HIS B O 1
ATOM 4117 N N . GLU B 1 78 ? 13.883 -21.109 3.008 1 95.38 78 GLU B N 1
ATOM 4118 C CA . GLU B 1 78 ? 15.273 -21.453 2.725 1 95.38 78 GLU B CA 1
ATOM 4119 C C . GLU B 1 78 ? 15.844 -20.578 1.62 1 95.38 78 GLU B C 1
ATOM 4121 O O . GLU B 1 78 ? 15.188 -20.344 0.603 1 95.38 78 GLU B O 1
ATOM 4126 N N . LEU B 1 79 ? 17.047 -20.094 1.825 1 95.62 79 LEU B N 1
ATOM 4127 C CA . LEU B 1 79 ? 17.703 -19.156 0.922 1 95.62 79 LEU B CA 1
ATOM 4128 C C . LEU B 1 79 ? 17.797 -19.734 -0.486 1 95.62 79 LEU B C 1
ATOM 4130 O O . LEU B 1 79 ? 18.234 -20.875 -0.667 1 95.62 79 LEU B O 1
ATOM 4134 N N . LEU B 1 80 ? 17.312 -18.984 -1.466 1 96.44 80 LEU B N 1
ATOM 4135 C CA . LEU B 1 80 ? 17.391 -19.25 -2.896 1 96.44 80 LEU B CA 1
ATOM 4136 C C . LEU B 1 80 ? 16.5 -20.438 -3.268 1 96.44 80 LEU B C 1
ATOM 4138 O O . LEU B 1 80 ? 16.625 -21 -4.363 1 96.44 80 LEU B O 1
ATOM 4142 N N . LYS B 1 81 ? 15.672 -20.922 -2.385 1 96.75 81 LYS B N 1
ATOM 4143 C CA . LYS B 1 81 ? 14.633 -21.891 -2.725 1 96.75 81 LYS B CA 1
ATOM 4144 C C . LYS B 1 81 ? 13.312 -21.188 -3.045 1 96.75 81 LYS B C 1
ATOM 4146 O O . LYS B 1 81 ? 12.711 -20.562 -2.174 1 96.75 81 LYS B O 1
ATOM 4151 N N . PRO B 1 82 ? 12.891 -21.266 -4.258 1 97.75 82 PRO B N 1
ATOM 4152 C CA . PRO B 1 82 ? 11.703 -20.484 -4.66 1 97.75 82 PRO B CA 1
ATOM 4153 C C . PRO B 1 82 ? 10.422 -21 -4.008 1 97.75 82 PRO B C 1
ATOM 4155 O O . PRO B 1 82 ? 10.266 -22.203 -3.803 1 97.75 82 PRO B O 1
ATOM 4158 N N . GLU B 1 83 ? 9.523 -20.062 -3.678 1 98.25 83 GLU B N 1
ATOM 4159 C CA . GLU B 1 83 ? 8.18 -20.344 -3.197 1 98.25 83 GLU B CA 1
ATOM 4160 C C . GLU B 1 83 ? 7.188 -20.438 -4.352 1 98.25 83 GLU B C 1
ATOM 4162 O O . GLU B 1 83 ? 7.195 -19.578 -5.246 1 98.25 83 GLU B O 1
ATOM 4167 N N . PHE B 1 84 ? 6.426 -21.438 -4.391 1 98.56 84 PHE B N 1
ATOM 4168 C CA . PHE B 1 84 ? 5.406 -21.703 -5.398 1 98.56 84 PHE B CA 1
ATOM 4169 C C . PHE B 1 84 ? 4.039 -21.891 -4.75 1 98.56 84 PHE B C 1
ATOM 4171 O O . PHE B 1 84 ? 3.936 -22.469 -3.67 1 98.56 84 PHE B O 1
ATOM 4178 N N . LYS B 1 85 ? 2.914 -21.406 -5.465 1 98.81 85 LYS B N 1
ATOM 4179 C CA . LYS B 1 85 ? 1.603 -21.688 -4.891 1 98.81 85 LYS B CA 1
ATOM 4180 C C . LYS B 1 85 ? 0.594 -22.062 -5.977 1 98.81 85 LYS B C 1
ATOM 4182 O O . LYS B 1 85 ? 0.65 -21.531 -7.09 1 98.81 85 LYS B O 1
ATOM 4187 N N . TYR B 1 86 ? -0.306 -22.984 -5.668 1 98.94 86 TYR B N 1
ATOM 4188 C CA . TYR B 1 86 ? -1.566 -23.219 -6.363 1 98.94 86 TYR B CA 1
ATOM 4189 C C . TYR B 1 86 ? -2.75 -22.75 -5.52 1 98.94 86 TYR B C 1
ATOM 4191 O O . TYR B 1 86 ? -2.773 -22.953 -4.305 1 98.94 86 TYR B O 1
ATOM 4199 N N . VAL B 1 87 ? -3.664 -22.125 -6.156 1 98.94 87 VAL B N 1
ATOM 4200 C CA . VAL B 1 87 ? -4.918 -21.734 -5.523 1 98.94 87 VAL B CA 1
ATOM 4201 C C . VAL B 1 87 ? -6.094 -22.359 -6.277 1 98.94 87 VAL B C 1
ATOM 4203 O O . VAL B 1 87 ? -6.105 -22.375 -7.512 1 98.94 87 VAL B O 1
ATOM 4206 N N . ALA B 1 88 ? -7.066 -22.875 -5.566 1 98.81 88 ALA B N 1
ATOM 4207 C CA . ALA B 1 88 ? -8.227 -23.453 -6.242 1 98.81 88 ALA B CA 1
ATOM 4208 C C . ALA B 1 88 ? -9.523 -22.984 -5.602 1 98.81 88 ALA B C 1
ATOM 4210 O O . ALA B 1 88 ? -9.516 -22.359 -4.535 1 98.81 88 ALA B O 1
ATOM 4211 N N . ASN B 1 89 ? -10.594 -23.203 -6.285 1 98.5 89 ASN B N 1
ATOM 4212 C CA . ASN B 1 89 ? -11.969 -23.062 -5.816 1 98.5 89 ASN B CA 1
ATOM 4213 C C . ASN B 1 89 ? -12.258 -21.641 -5.352 1 98.5 89 ASN B C 1
ATOM 4215 O O . ASN B 1 89 ? -12.898 -21.438 -4.316 1 98.5 89 ASN B O 1
ATOM 4219 N N . MET B 1 90 ? -11.664 -20.734 -6.059 1 97.94 90 MET B N 1
ATOM 4220 C CA . MET B 1 90 ? -12.039 -19.344 -5.801 1 97.94 90 MET B CA 1
ATOM 4221 C C . MET B 1 90 ? -13.484 -19.094 -6.219 1 97.94 90 MET B C 1
ATOM 4223 O O . MET B 1 90 ? -14.164 -18.25 -5.629 1 97.94 90 MET B O 1
ATOM 4227 N N . HIS B 1 91 ? -13.883 -19.625 -7.414 1 97.69 91 HIS B N 1
ATOM 4228 C CA . HIS B 1 91 ? -15.305 -19.828 -7.691 1 97.69 91 HIS B CA 1
ATOM 4229 C C . HIS B 1 91 ? -15.82 -21.109 -7.043 1 97.69 91 HIS B C 1
ATOM 4231 O O . HIS B 1 91 ? -15.414 -22.203 -7.426 1 97.69 91 HIS B O 1
ATOM 4237 N N . GLY B 1 92 ? -16.719 -20.938 -6.133 1 97.06 92 GLY B N 1
ATOM 4238 C CA . GLY B 1 92 ? -17.125 -22.047 -5.289 1 97.06 92 GLY B CA 1
ATOM 4239 C C . GLY B 1 92 ? -17.75 -23.188 -6.066 1 97.06 92 GLY B C 1
ATOM 4240 O O . GLY B 1 92 ? -17.672 -24.344 -5.648 1 97.06 92 GLY B O 1
ATOM 4241 N N . ASN B 1 93 ? -18.344 -22.953 -7.203 1 95.38 93 ASN B N 1
ATOM 4242 C CA . ASN B 1 93 ? -19 -23.984 -8.008 1 95.38 93 ASN B CA 1
ATOM 4243 C C . ASN B 1 93 ? -18.016 -24.656 -8.961 1 95.38 93 ASN B C 1
ATOM 4245 O O . ASN B 1 93 ? -18.391 -25.578 -9.695 1 95.38 93 ASN B O 1
ATOM 4249 N N . GLU B 1 94 ? -16.828 -24.219 -9.047 1 96.19 94 GLU B N 1
ATOM 4250 C CA . GLU B 1 94 ? -15.773 -24.844 -9.836 1 96.19 94 GLU B CA 1
ATOM 4251 C C . GLU B 1 94 ? -14.875 -25.719 -8.969 1 96.19 94 GLU B C 1
ATOM 4253 O O . GLU B 1 94 ? -13.828 -25.266 -8.5 1 96.19 94 GLU B O 1
ATOM 4258 N N . VAL B 1 95 ? -15.219 -26.938 -8.922 1 96.62 95 VAL B N 1
ATOM 4259 C CA . VAL B 1 95 ? -14.766 -27.734 -7.789 1 96.62 95 VAL B CA 1
ATOM 4260 C C . VAL B 1 95 ? -13.602 -28.625 -8.227 1 96.62 95 VAL B C 1
ATOM 4262 O O . VAL B 1 95 ? -12.906 -29.203 -7.387 1 96.62 95 VAL B O 1
ATOM 4265 N N . LEU B 1 96 ? -13.375 -28.75 -9.484 1 97.31 96 LEU B N 1
ATOM 4266 C CA . LEU B 1 96 ? -12.367 -29.688 -9.961 1 97.31 96 LEU B CA 1
ATOM 4267 C C . LEU B 1 96 ? -11 -29.375 -9.359 1 97.31 96 LEU B C 1
ATOM 4269 O O . LEU B 1 96 ? -10.336 -30.281 -8.836 1 97.31 96 LEU B O 1
ATOM 4273 N N . GLY B 1 97 ? -10.547 -28.109 -9.43 1 98.38 97 GLY B N 1
ATOM 4274 C CA . GLY B 1 97 ? -9.258 -27.719 -8.875 1 98.38 97 GLY B CA 1
ATOM 4275 C C . GLY B 1 97 ? -9.109 -28.047 -7.406 1 98.38 97 GLY B C 1
ATOM 4276 O O . GLY B 1 97 ? -8.023 -28.422 -6.957 1 98.38 97 GLY B O 1
ATOM 4277 N N . ARG B 1 98 ? -10.188 -27.844 -6.703 1 98.06 98 ARG B N 1
ATOM 4278 C CA . ARG B 1 98 ? -10.242 -28.188 -5.285 1 98.06 98 ARG B CA 1
ATOM 4279 C C . ARG B 1 98 ? -9.828 -29.641 -5.051 1 98.06 98 ARG B C 1
ATOM 4281 O O . ARG B 1 98 ? -8.922 -29.906 -4.27 1 98.06 98 ARG B O 1
ATOM 4288 N N . GLU B 1 99 ? -10.383 -30.547 -5.715 1 98.44 99 GLU B N 1
ATOM 4289 C CA . GLU B 1 99 ? -10.125 -31.984 -5.562 1 98.44 99 GLU B CA 1
ATOM 4290 C C . GLU B 1 99 ? -8.75 -32.344 -6.113 1 98.44 99 GLU B C 1
ATOM 4292 O O . GLU B 1 99 ? -8.07 -33.219 -5.562 1 98.44 99 GLU B O 1
ATOM 4297 N N . LEU B 1 100 ? -8.367 -31.719 -7.203 1 98.62 100 LEU B N 1
ATOM 4298 C CA . LEU B 1 100 ? -7.066 -32.031 -7.785 1 98.62 100 LEU B CA 1
ATOM 4299 C C . LEU B 1 100 ? -5.941 -31.594 -6.848 1 98.62 100 LEU B C 1
ATOM 4301 O O . LEU B 1 100 ? -4.902 -32.25 -6.777 1 98.62 100 LEU B O 1
ATOM 4305 N N . LEU B 1 101 ? -6.07 -30.453 -6.148 1 98.88 101 LEU B N 1
ATOM 4306 C CA . LEU B 1 101 ? -5.016 -30.016 -5.242 1 98.88 101 LEU B CA 1
ATOM 4307 C C . LEU B 1 101 ? -4.918 -30.953 -4.035 1 98.88 101 LEU B C 1
ATOM 4309 O O . LEU B 1 101 ? -3.828 -31.188 -3.51 1 98.88 101 LEU B O 1
ATOM 4313 N N . LEU B 1 102 ? -6.078 -31.5 -3.584 1 98.81 102 LEU B N 1
ATOM 4314 C CA . LEU B 1 102 ? -6.047 -32.5 -2.531 1 98.81 102 LEU B CA 1
ATOM 4315 C C . LEU B 1 102 ? -5.301 -33.75 -2.998 1 98.81 102 LEU B C 1
ATOM 4317 O O . LEU B 1 102 ? -4.445 -34.281 -2.279 1 98.81 102 LEU B O 1
ATOM 4321 N N . ARG B 1 103 ? -5.609 -34.156 -4.18 1 98.75 103 ARG B N 1
ATOM 4322 C CA . ARG B 1 103 ? -4.941 -35.344 -4.742 1 98.75 103 ARG B CA 1
ATOM 4323 C C . ARG B 1 103 ? -3.451 -35.062 -4.941 1 98.75 103 ARG B C 1
ATOM 4325 O O . ARG B 1 103 ? -2.623 -35.938 -4.691 1 98.75 103 ARG B O 1
ATOM 4332 N N . LEU B 1 104 ? -3.143 -33.906 -5.461 1 98.88 104 LEU B N 1
ATOM 4333 C CA . LEU B 1 104 ? -1.745 -33.562 -5.672 1 98.88 104 LEU B CA 1
ATOM 4334 C C . LEU B 1 104 ? -0.964 -33.625 -4.363 1 98.88 104 LEU B C 1
ATOM 4336 O O . LEU B 1 104 ? 0.154 -34.125 -4.328 1 98.88 104 LEU B O 1
ATOM 4340 N N . ALA B 1 105 ? -1.523 -33.062 -3.295 1 98.88 105 ALA B N 1
ATOM 4341 C CA . ALA B 1 105 ? -0.867 -33.125 -1.991 1 98.88 105 ALA B CA 1
ATOM 4342 C C . ALA B 1 105 ? -0.598 -34.562 -1.565 1 98.88 105 ALA B C 1
ATOM 4344 O O . ALA B 1 105 ? 0.509 -34.875 -1.136 1 98.88 105 ALA B O 1
ATOM 4345 N N . ASP B 1 106 ? -1.624 -35.344 -1.697 1 98.69 106 ASP B N 1
ATOM 4346 C CA . ASP B 1 106 ? -1.503 -36.781 -1.347 1 98.69 106 ASP B CA 1
ATOM 4347 C C . ASP B 1 106 ? -0.456 -37.469 -2.215 1 98.69 106 ASP B C 1
ATOM 4349 O O . ASP B 1 106 ? 0.357 -38.25 -1.714 1 98.69 106 ASP B O 1
ATOM 4353 N N . TYR B 1 107 ? -0.485 -37.219 -3.475 1 98.56 107 TYR B N 1
ATOM 4354 C CA . TYR B 1 107 ? 0.438 -37.812 -4.438 1 98.56 107 TYR B CA 1
ATOM 4355 C C . TYR B 1 107 ? 1.879 -37.438 -4.109 1 98.56 107 TYR B C 1
ATOM 4357 O O . TYR B 1 107 ? 2.766 -38.281 -4.109 1 98.56 107 TYR B O 1
ATOM 4365 N N . LEU B 1 108 ? 2.139 -36.156 -3.893 1 98.69 108 LEU B N 1
ATOM 4366 C CA . LEU B 1 108 ? 3.486 -35.688 -3.57 1 98.69 108 LEU B CA 1
ATOM 4367 C C . LEU B 1 108 ? 4 -36.375 -2.307 1 98.69 108 LEU B C 1
ATOM 4369 O O . LEU B 1 108 ? 5.172 -36.75 -2.236 1 98.69 108 LEU B O 1
ATOM 4373 N N . CYS B 1 109 ? 3.127 -36.5 -1.301 1 98.44 109 CYS B N 1
ATOM 4374 C CA . CYS B 1 109 ? 3.486 -37.188 -0.067 1 98.44 109 CYS B CA 1
ATOM 4375 C C . CYS B 1 109 ? 3.861 -38.625 -0.343 1 98.44 109 CYS B C 1
ATOM 4377 O O . CYS B 1 109 ? 4.961 -39.062 -0.002 1 98.44 109 CYS B O 1
ATOM 4379 N N . ASP B 1 110 ? 3.008 -39.375 -1.03 1 97.94 110 ASP B N 1
ATOM 4380 C CA . ASP B 1 110 ? 3.209 -40.781 -1.309 1 97.94 110 ASP B CA 1
ATOM 4381 C C . ASP B 1 110 ? 4.473 -41.031 -2.139 1 97.94 110 ASP B C 1
ATOM 4383 O O . ASP B 1 110 ? 5.297 -41.875 -1.806 1 97.94 110 ASP B O 1
ATOM 4387 N N . GLU B 1 111 ? 4.562 -40.281 -3.184 1 98.06 111 GLU B N 1
ATOM 4388 C CA . GLU B 1 111 ? 5.672 -40.469 -4.113 1 98.06 111 GLU B CA 1
ATOM 4389 C C . GLU B 1 111 ? 7 -40.062 -3.49 1 98.06 111 GLU B C 1
ATOM 4391 O O . GLU B 1 111 ? 8.047 -40.625 -3.777 1 98.06 111 GLU B O 1
ATOM 4396 N N . TYR B 1 112 ? 6.941 -39 -2.668 1 97.75 112 TYR B N 1
ATOM 4397 C CA . TYR B 1 112 ? 8.148 -38.625 -1.942 1 97.75 112 TYR B CA 1
ATOM 4398 C C . TYR B 1 112 ? 8.633 -39.781 -1.064 1 97.75 112 TYR B C 1
ATOM 4400 O O . TYR B 1 112 ? 9.812 -40.125 -1.076 1 97.75 112 TYR B O 1
ATOM 4408 N N . ARG B 1 113 ? 7.766 -40.438 -0.328 1 96.88 113 ARG B N 1
ATOM 4409 C CA . ARG B 1 113 ? 8.07 -41.562 0.561 1 96.88 113 ARG B CA 1
ATOM 4410 C C . ARG B 1 113 ? 8.539 -42.781 -0.231 1 96.88 113 ARG B C 1
ATOM 4412 O O . ARG B 1 113 ? 9.375 -43.562 0.247 1 96.88 113 ARG B O 1
ATOM 4419 N N . ASN B 1 114 ? 8.047 -42.844 -1.423 1 97.56 114 ASN B N 1
ATOM 4420 C CA . ASN B 1 114 ? 8.383 -43.969 -2.277 1 97.56 114 ASN B CA 1
ATOM 4421 C C . ASN B 1 114 ? 9.68 -43.75 -3.047 1 97.56 114 ASN B C 1
ATOM 4423 O O . ASN B 1 114 ? 9.992 -44.469 -3.986 1 97.56 114 ASN B O 1
ATOM 4427 N N . ASN B 1 115 ? 10.305 -42.656 -2.799 1 97.06 115 ASN B N 1
ATOM 4428 C CA . ASN B 1 115 ? 11.609 -42.312 -3.359 1 97.06 115 ASN B CA 1
ATOM 4429 C C . ASN B 1 115 ? 11.523 -42.062 -4.863 1 97.06 115 ASN B C 1
ATOM 4431 O O . ASN B 1 115 ? 12.43 -42.438 -5.609 1 97.06 115 ASN B O 1
ATOM 4435 N N . ASN B 1 116 ? 10.336 -41.625 -5.254 1 96.81 116 ASN B N 1
ATOM 4436 C CA . ASN B 1 116 ? 10.258 -41.156 -6.629 1 96.81 116 ASN B CA 1
ATOM 4437 C C . ASN B 1 116 ? 11.211 -40 -6.863 1 96.81 116 ASN B C 1
ATOM 4439 O O . ASN B 1 116 ? 11.023 -38.906 -6.316 1 96.81 116 ASN B O 1
ATOM 4443 N N . VAL B 1 117 ? 12.148 -40.156 -7.758 1 95.44 117 VAL B N 1
ATOM 4444 C CA . VAL B 1 117 ? 13.25 -39.219 -7.93 1 95.44 117 VAL B CA 1
ATOM 4445 C C . VAL B 1 117 ? 12.719 -37.875 -8.422 1 95.44 117 VAL B C 1
ATOM 4447 O O . VAL B 1 117 ? 13.172 -36.812 -7.973 1 95.44 117 VAL B O 1
ATOM 4450 N N . TYR B 1 118 ? 11.844 -37.906 -9.367 1 94.12 118 TYR B N 1
ATOM 4451 C CA . TYR B 1 118 ? 11.273 -36.688 -9.914 1 94.12 118 TYR B CA 1
ATOM 4452 C C . TYR B 1 118 ? 10.578 -35.875 -8.828 1 94.12 118 TYR B C 1
ATOM 4454 O O . TYR B 1 118 ? 10.805 -34.656 -8.703 1 94.12 118 TYR B O 1
ATOM 4462 N N . VAL B 1 119 ? 9.742 -36.5 -7.996 1 96.38 119 VAL B N 1
ATOM 4463 C CA . VAL B 1 119 ? 8.977 -35.812 -6.945 1 96.38 119 VAL B CA 1
ATOM 4464 C C . VAL B 1 119 ? 9.922 -35.375 -5.836 1 96.38 119 VAL B C 1
ATOM 4466 O O . VAL B 1 119 ? 9.766 -34.281 -5.289 1 96.38 119 VAL B O 1
ATOM 4469 N N . GLN B 1 120 ? 10.875 -36.156 -5.527 1 96.25 120 GLN B N 1
ATOM 4470 C CA . GLN B 1 120 ? 11.859 -35.75 -4.527 1 96.25 120 GLN B CA 1
ATOM 4471 C C . GLN B 1 120 ? 12.586 -34.5 -4.961 1 96.25 120 GLN B C 1
ATOM 4473 O O . GLN B 1 120 ? 12.812 -33.594 -4.152 1 96.25 120 GLN B O 1
ATOM 4478 N N . ASN B 1 121 ? 12.961 -34.469 -6.195 1 94.12 121 ASN B N 1
ATOM 4479 C CA . ASN B 1 121 ? 13.633 -33.281 -6.707 1 94.12 121 ASN B CA 1
ATOM 4480 C C . ASN B 1 121 ? 12.742 -32.031 -6.598 1 94.12 121 ASN B C 1
ATOM 4482 O O . ASN B 1 121 ? 13.203 -30.969 -6.211 1 94.12 121 ASN B O 1
ATOM 4486 N N . LEU B 1 122 ? 11.5 -32.156 -6.945 1 95.44 122 LEU B N 1
ATOM 4487 C CA . LEU B 1 122 ? 10.547 -31.047 -6.875 1 95.44 122 LEU B CA 1
ATOM 4488 C C . LEU B 1 122 ? 10.406 -30.531 -5.445 1 95.44 122 LEU B C 1
ATOM 4490 O O . LEU B 1 122 ? 10.523 -29.344 -5.191 1 95.44 122 LEU B O 1
ATOM 4494 N N . VAL B 1 123 ? 10.211 -31.453 -4.512 1 97.19 123 VAL B N 1
ATOM 4495 C CA . VAL B 1 123 ? 9.938 -31.125 -3.117 1 97.19 123 VAL B CA 1
ATOM 4496 C C . VAL B 1 123 ? 11.211 -30.609 -2.451 1 97.19 123 VAL B C 1
ATOM 4498 O O . VAL B 1 123 ? 11.148 -29.719 -1.6 1 97.19 123 VAL B O 1
ATOM 4501 N N . ASN B 1 124 ? 12.352 -31.109 -2.844 1 96 124 ASN B N 1
ATOM 4502 C CA . ASN B 1 124 ? 13.617 -30.719 -2.234 1 96 124 ASN B CA 1
ATOM 4503 C C . ASN B 1 124 ? 14.047 -29.328 -2.674 1 96 124 ASN B C 1
ATOM 4505 O O . ASN B 1 124 ? 14.758 -28.625 -1.942 1 96 124 ASN B O 1
ATOM 4509 N N . ASN B 1 125 ? 13.555 -28.906 -3.811 1 95.62 125 ASN B N 1
ATOM 4510 C CA . ASN B 1 125 ? 14.125 -27.688 -4.363 1 95.62 125 ASN B CA 1
ATOM 4511 C C . ASN B 1 125 ? 13.07 -26.578 -4.473 1 95.62 125 ASN B C 1
ATOM 4513 O O . ASN B 1 125 ? 13.383 -25.469 -4.891 1 95.62 125 ASN B O 1
ATOM 4517 N N . THR B 1 126 ? 11.891 -26.828 -4.16 1 97.19 126 THR B N 1
ATOM 4518 C CA . THR B 1 126 ? 10.805 -25.859 -4.23 1 97.19 126 THR B CA 1
ATOM 4519 C C . THR B 1 126 ? 9.961 -25.906 -2.959 1 97.19 126 THR B C 1
ATOM 4521 O O . THR B 1 126 ? 9.703 -26.969 -2.412 1 97.19 126 THR B O 1
ATOM 4524 N N . ARG B 1 127 ? 9.602 -24.812 -2.422 1 98.19 127 ARG B N 1
ATOM 4525 C CA . ARG B 1 127 ? 8.602 -24.75 -1.361 1 98.19 127 ARG B CA 1
ATOM 4526 C C . ARG B 1 127 ? 7.195 -24.609 -1.942 1 98.19 127 ARG B C 1
ATOM 4528 O O . ARG B 1 127 ? 6.812 -23.516 -2.385 1 98.19 127 ARG B O 1
ATOM 4535 N N . ILE B 1 128 ? 6.453 -25.641 -1.843 1 98.81 128 ILE B N 1
ATOM 4536 C CA . ILE B 1 128 ? 5.184 -25.75 -2.557 1 98.81 128 ILE B CA 1
ATOM 4537 C C . ILE B 1 128 ? 4.027 -25.5 -1.596 1 98.81 128 ILE B C 1
ATOM 4539 O O . ILE B 1 128 ? 3.885 -26.188 -0.583 1 98.81 128 ILE B O 1
ATOM 4543 N N . HIS B 1 129 ? 3.201 -24.484 -1.894 1 98.94 129 HIS B N 1
ATOM 4544 C CA . HIS B 1 129 ? 2.016 -24.141 -1.111 1 98.94 129 HIS B CA 1
ATOM 4545 C C . HIS B 1 129 ? 0.74 -24.438 -1.896 1 98.94 129 HIS B C 1
ATOM 4547 O O . HIS B 1 129 ? 0.566 -23.938 -3.012 1 98.94 129 HIS B O 1
ATOM 4553 N N . LEU B 1 130 ? -0.154 -25.25 -1.322 1 98.94 130 LEU B N 1
ATOM 4554 C CA . LEU B 1 130 ? -1.415 -25.578 -1.973 1 98.94 130 LEU B CA 1
ATOM 4555 C C . LEU B 1 130 ? -2.602 -25.094 -1.148 1 98.94 130 LEU B C 1
ATOM 4557 O O . LEU B 1 130 ? -2.727 -25.438 0.03 1 98.94 130 LEU B O 1
ATOM 4561 N N . LEU B 1 131 ? -3.418 -24.234 -1.734 1 98.94 131 LEU B N 1
ATOM 4562 C CA . LEU B 1 131 ? -4.68 -23.797 -1.145 1 98.94 131 LEU B CA 1
ATOM 4563 C C . LEU B 1 131 ? -5.863 -24.391 -1.903 1 98.94 131 LEU B C 1
ATOM 4565 O O . LEU B 1 131 ? -6.316 -23.812 -2.896 1 98.94 131 LEU B O 1
ATOM 4569 N N . PRO B 1 132 ? -6.434 -25.438 -1.414 1 98.88 132 PRO B N 1
ATOM 4570 C CA . PRO B 1 132 ? -7.449 -26.156 -2.189 1 98.88 132 PRO B CA 1
ATOM 4571 C C . PRO B 1 132 ? -8.766 -25.391 -2.299 1 98.88 132 PRO B C 1
ATOM 4573 O O . PRO B 1 132 ? -9.547 -25.625 -3.219 1 98.88 132 PRO B O 1
ATOM 4576 N N . SER B 1 133 ? -9.023 -24.484 -1.34 1 98.88 133 SER B N 1
ATOM 4577 C CA . SER B 1 133 ? -10.289 -23.766 -1.42 1 98.88 133 SER B CA 1
ATOM 4578 C C . SER B 1 133 ? -10.148 -22.344 -0.89 1 98.88 133 SER B C 1
ATOM 4580 O O . SER B 1 133 ? -9.875 -22.141 0.295 1 98.88 133 SER B O 1
ATOM 4582 N N . LEU B 1 134 ? -10.391 -21.391 -1.697 1 98.81 134 LEU B N 1
ATOM 4583 C CA . LEU B 1 134 ? -10.406 -19.984 -1.292 1 98.81 134 LEU B CA 1
ATOM 4584 C C . LEU B 1 134 ? -11.82 -19.516 -0.997 1 98.81 134 LEU B C 1
ATOM 4586 O O . LEU B 1 134 ? -12.016 -18.484 -0.37 1 98.81 134 LEU B O 1
ATOM 4590 N N . ASN B 1 135 ? -12.812 -20.266 -1.447 1 98.62 135 ASN B N 1
ATOM 4591 C CA . ASN B 1 135 ? -14.227 -19.938 -1.284 1 98.62 135 ASN B CA 1
ATOM 4592 C C . ASN B 1 135 ? -15.031 -21.125 -0.781 1 98.62 135 ASN B C 1
ATOM 4594 O O . ASN B 1 135 ? -15.945 -21.594 -1.46 1 98.62 135 ASN B O 1
ATOM 4598 N N . PRO B 1 136 ? -14.719 -21.562 0.415 1 98.56 136 PRO B N 1
ATOM 4599 C CA . PRO B 1 136 ? -15.43 -22.734 0.95 1 98.56 136 PRO B CA 1
ATOM 4600 C C . PRO B 1 136 ? -16.922 -22.5 1.085 1 98.56 136 PRO B C 1
ATOM 4602 O O . PRO B 1 136 ? -17.719 -23.438 0.965 1 98.56 136 PRO B O 1
ATOM 4605 N N . ASP B 1 137 ? -17.359 -21.25 1.369 1 98.25 137 ASP B N 1
ATOM 4606 C CA . ASP B 1 137 ? -18.781 -20.938 1.476 1 98.25 137 ASP B CA 1
ATOM 4607 C C . ASP B 1 137 ? -19.5 -21.141 0.139 1 98.25 137 ASP B C 1
ATOM 4609 O O . ASP B 1 137 ? -20.594 -21.703 0.093 1 98.25 137 ASP B O 1
ATOM 4613 N N . GLY B 1 138 ? -18.859 -20.625 -0.899 1 97.62 138 GLY B N 1
ATOM 4614 C CA . GLY B 1 138 ? -19.422 -20.844 -2.221 1 97.62 138 GLY B CA 1
ATOM 4615 C C . GLY B 1 138 ? -19.531 -22.312 -2.576 1 97.62 138 GLY B C 1
ATOM 4616 O O . GLY B 1 138 ? -20.516 -22.734 -3.197 1 97.62 138 GLY B O 1
ATOM 4617 N N . TRP B 1 139 ? -18.562 -23.094 -2.273 1 97.31 139 TRP B N 1
ATOM 4618 C CA . TRP B 1 139 ? -18.625 -24.531 -2.506 1 97.31 139 TRP B CA 1
ATOM 4619 C C . TRP B 1 139 ? -19.844 -25.156 -1.831 1 97.31 139 TRP B C 1
ATOM 4621 O O . TRP B 1 139 ? -20.531 -25.969 -2.43 1 97.31 139 TRP B O 1
ATOM 4631 N N . GLU B 1 140 ? -20.062 -24.766 -0.562 1 96.06 140 GLU B N 1
ATOM 4632 C CA . GLU B 1 140 ? -21.203 -25.297 0.184 1 96.06 140 GLU B CA 1
ATOM 4633 C C . GLU B 1 140 ? -22.516 -24.969 -0.509 1 96.06 140 GLU B C 1
ATOM 4635 O O . GLU B 1 140 ? -23.406 -25.828 -0.606 1 96.06 140 GLU B O 1
ATOM 4640 N N . LEU B 1 141 ? -22.609 -23.75 -0.937 1 93.94 141 LEU B N 1
ATOM 4641 C CA . LEU B 1 141 ? -23.812 -23.312 -1.622 1 93.94 141 LEU B CA 1
ATOM 4642 C C . LEU B 1 141 ? -24.031 -24.078 -2.916 1 93.94 141 LEU B C 1
ATOM 4644 O O . LEU B 1 141 ? -25.141 -24.5 -3.223 1 93.94 141 LEU B O 1
ATOM 4648 N N . ALA B 1 142 ? -22.984 -24.25 -3.674 1 93.75 142 ALA B N 1
ATOM 4649 C CA . ALA B 1 142 ? -23.047 -24.969 -4.941 1 93.75 142 ALA B CA 1
ATOM 4650 C C . ALA B 1 142 ? -23.453 -26.422 -4.719 1 93.75 142 ALA B C 1
ATOM 4652 O O . ALA B 1 142 ? -24.281 -26.953 -5.457 1 93.75 142 ALA B O 1
ATOM 4653 N N . THR B 1 143 ? -22.875 -27.094 -3.777 1 92.31 143 THR B N 1
ATOM 4654 C CA . THR B 1 143 ? -23.156 -28.5 -3.484 1 92.31 143 THR B CA 1
ATOM 4655 C C . THR B 1 143 ? -24.594 -28.672 -3 1 92.31 143 THR B C 1
ATOM 4657 O O . THR B 1 143 ? -25.266 -29.625 -3.398 1 92.31 143 THR B O 1
ATOM 4660 N N . ALA B 1 144 ? -25.047 -27.797 -2.131 1 88.12 144 ALA B N 1
ATOM 4661 C CA . ALA B 1 144 ? -26.422 -27.859 -1.64 1 88.12 144 ALA B CA 1
ATOM 4662 C C . ALA B 1 144 ? -27.422 -27.734 -2.787 1 88.12 144 ALA B C 1
ATOM 4664 O O . ALA B 1 144 ? -28.453 -28.406 -2.791 1 88.12 144 ALA B O 1
ATOM 4665 N N . ASN B 1 145 ? -27.078 -26.922 -3.658 1 83.31 145 ASN B N 1
ATOM 4666 C CA . ASN B 1 145 ? -27.953 -26.703 -4.805 1 83.31 145 ASN B CA 1
ATOM 4667 C C . ASN B 1 145 ? -27.984 -27.922 -5.723 1 83.31 145 ASN B C 1
ATOM 4669 O O . ASN B 1 145 ? -29.031 -28.25 -6.297 1 83.31 145 ASN B O 1
ATOM 4673 N N . LEU B 1 146 ? -26.859 -28.469 -6.086 1 80.81 146 LEU B N 1
ATOM 4674 C CA . LEU B 1 146 ? -26.781 -29.656 -6.918 1 80.81 146 LEU B CA 1
ATOM 4675 C C . LEU B 1 146 ? -27.594 -30.797 -6.316 1 80.81 146 LEU B C 1
ATOM 4677 O O . LEU B 1 146 ? -28.266 -31.531 -7.039 1 80.81 146 LEU B O 1
ATOM 4681 N N . ASP B 1 147 ? -27.578 -30.969 -5.09 1 72.44 147 ASP B N 1
ATOM 4682 C CA . ASP B 1 147 ? -28.297 -32.031 -4.398 1 72.44 147 ASP B CA 1
ATOM 4683 C C . ASP B 1 147 ? -29.812 -31.812 -4.492 1 72.44 147 ASP B C 1
ATOM 4685 O O . ASP B 1 147 ? -30.578 -32.75 -4.641 1 72.44 147 ASP B O 1
ATOM 4689 N N . GLN B 1 148 ? -30.078 -30.5 -4.473 1 66.81 148 GLN B N 1
ATOM 4690 C CA . GLN B 1 148 ? -31.5 -30.188 -4.434 1 66.81 148 GLN B CA 1
ATOM 4691 C C . GLN B 1 148 ? -32.094 -30.094 -5.844 1 66.81 148 GLN B C 1
ATOM 4693 O O . GLN B 1 148 ? -33.25 -30.453 -6.066 1 66.81 148 GLN B O 1
ATOM 4698 N N . ASN B 1 149 ? -31.281 -29.344 -6.742 1 62 149 ASN B N 1
ATOM 4699 C CA . ASN B 1 149 ? -31.938 -28.953 -7.984 1 62 149 ASN B CA 1
ATOM 4700 C C . ASN B 1 149 ? -31.312 -29.656 -9.195 1 62 149 ASN B C 1
ATOM 4702 O O . ASN B 1 149 ? -31.562 -29.266 -10.336 1 62 149 ASN B O 1
ATOM 4706 N N . HIS B 1 150 ? -30.828 -30.766 -9.031 1 56.06 150 HIS B N 1
ATOM 4707 C CA . HIS B 1 150 ? -30.25 -31.562 -10.094 1 56.06 150 HIS B CA 1
ATOM 4708 C C . HIS B 1 150 ? -29.406 -30.719 -11.047 1 56.06 150 HIS B C 1
ATOM 4710 O O . HIS B 1 150 ? -29.469 -30.891 -12.266 1 56.06 150 HIS B O 1
ATOM 4716 N N . GLY B 1 151 ? -28.719 -29.656 -10.602 1 55.84 151 GLY B N 1
ATOM 4717 C CA . GLY B 1 151 ? -27.641 -29.016 -11.344 1 55.84 151 GLY B CA 1
ATOM 4718 C C . GLY B 1 151 ? -28.109 -27.812 -12.141 1 55.84 151 GLY B C 1
ATOM 4719 O O . GLY B 1 151 ? -27.391 -27.328 -13.023 1 55.84 151 GLY B O 1
ATOM 4720 N N . SER B 1 152 ? -29.359 -27.281 -12.062 1 52.34 152 SER B N 1
ATOM 4721 C CA . SER B 1 152 ? -29.938 -26.328 -13.008 1 52.34 152 SER B CA 1
ATOM 4722 C C . SER B 1 152 ? -29.328 -24.938 -12.828 1 52.34 152 SER B C 1
ATOM 4724 O O . SER B 1 152 ? -29.328 -24.141 -13.766 1 52.34 152 SER B O 1
ATOM 4726 N N . ASP B 1 153 ? -28.906 -24.562 -11.688 1 57.25 153 ASP B N 1
ATOM 4727 C CA . ASP B 1 153 ? -28.438 -23.188 -11.555 1 57.25 153 ASP B CA 1
ATOM 4728 C C . ASP B 1 153 ? -26.922 -23.141 -11.422 1 57.25 153 ASP B C 1
ATOM 4730 O O . ASP B 1 153 ? -26.391 -23.25 -10.312 1 57.25 153 ASP B O 1
ATOM 4734 N N . TRP B 1 154 ? -26.281 -22.938 -12.633 1 61.12 154 TRP B N 1
ATOM 4735 C CA . TRP B 1 154 ? -24.828 -23.031 -12.766 1 61.12 154 TRP B CA 1
ATOM 4736 C C . TRP B 1 154 ? -24.141 -21.844 -12.109 1 61.12 154 TRP B C 1
ATOM 4738 O O . TRP B 1 154 ? -22.938 -21.859 -11.867 1 61.12 154 TRP B O 1
ATOM 4748 N N . LEU B 1 155 ? -24.906 -20.906 -11.609 1 71.06 155 LEU B N 1
ATOM 4749 C CA . LEU B 1 155 ? -24.312 -19.688 -11.094 1 71.06 155 LEU B CA 1
ATOM 4750 C C . LEU B 1 155 ? -24.297 -19.688 -9.57 1 71.06 155 LEU B C 1
ATOM 4752 O O . LEU B 1 155 ? -23.5 -18.969 -8.953 1 71.06 155 LEU B O 1
ATOM 4756 N N . LEU B 1 156 ? -25.078 -20.609 -9.039 1 81.94 156 LEU B N 1
ATOM 4757 C CA . LEU B 1 156 ? -25.109 -20.625 -7.578 1 81.94 156 LEU B CA 1
ATOM 4758 C C . LEU B 1 156 ? -23.812 -21.156 -7.016 1 81.94 156 LEU B C 1
ATOM 4760 O O . LEU B 1 156 ? -23.312 -22.188 -7.48 1 81.94 156 LEU B O 1
ATOM 4764 N N . GLY B 1 157 ? -23.25 -20.453 -6.113 1 90 157 GLY B N 1
ATOM 4765 C CA . GLY B 1 157 ? -22.016 -20.859 -5.445 1 90 157 GLY B CA 1
ATOM 4766 C C . GLY B 1 157 ? -20.766 -20.281 -6.094 1 90 157 GLY B C 1
ATOM 4767 O O . GLY B 1 157 ? -19.672 -20.406 -5.555 1 90 157 GLY B O 1
ATOM 4768 N N . ARG B 1 158 ? -20.906 -19.734 -7.27 1 93.62 158 ARG B N 1
ATOM 4769 C CA . ARG B 1 158 ? -19.766 -19.078 -7.891 1 93.62 158 ARG B CA 1
ATOM 4770 C C . ARG B 1 158 ? -19.172 -18.016 -6.969 1 93.62 158 ARG B C 1
ATOM 4772 O O . ARG B 1 158 ? -17.969 -17.984 -6.754 1 93.62 158 ARG B O 1
ATOM 4779 N N . SER B 1 159 ? -20.078 -17.203 -6.422 1 95.94 159 SER B N 1
ATOM 4780 C CA . SER B 1 159 ? -19.703 -16.125 -5.523 1 95.94 159 SER B CA 1
ATOM 4781 C C . SER B 1 159 ? -19.5 -16.625 -4.098 1 95.94 159 SER B C 1
ATOM 4783 O O . SER B 1 159 ? -19.875 -17.75 -3.777 1 95.94 159 SER B O 1
ATOM 4785 N N . ASN B 1 160 ? -18.906 -15.828 -3.266 1 97.25 160 ASN B N 1
ATOM 4786 C CA . ASN B 1 160 ? -18.844 -16.156 -1.847 1 97.25 160 ASN B CA 1
ATOM 4787 C C . ASN B 1 160 ? -20.188 -15.93 -1.162 1 97.25 160 ASN B C 1
ATOM 4789 O O . ASN B 1 160 ? -21.188 -15.664 -1.826 1 97.25 160 ASN B O 1
ATOM 4793 N N . LEU B 1 161 ? -20.234 -16.109 0.097 1 96.81 161 LEU B N 1
ATOM 4794 C CA . LEU B 1 161 ? -21.5 -16.078 0.822 1 96.81 161 LEU B CA 1
ATOM 4795 C C . LEU B 1 161 ? -22.125 -14.688 0.741 1 96.81 161 LEU B C 1
ATOM 4797 O O . LEU B 1 161 ? -23.359 -14.555 0.801 1 96.81 161 LEU B O 1
ATOM 4801 N N . ASN B 1 162 ? -21.328 -13.609 0.608 1 96 162 ASN B N 1
ATOM 4802 C CA . ASN B 1 162 ? -21.828 -12.242 0.502 1 96 162 ASN B CA 1
ATOM 4803 C C . ASN B 1 162 ? -22.25 -11.914 -0.923 1 96 162 ASN B C 1
ATOM 4805 O O . ASN B 1 162 ? -22.609 -10.773 -1.219 1 96 162 ASN B O 1
ATOM 4809 N N . GLY B 1 163 ? -22.156 -12.891 -1.827 1 95.94 163 GLY B N 1
ATOM 4810 C CA . GLY B 1 163 ? -22.594 -12.695 -3.199 1 95.94 163 GLY B CA 1
ATOM 4811 C C . GLY B 1 163 ? -21.562 -12.008 -4.066 1 95.94 163 GLY B C 1
ATOM 4812 O O . GLY B 1 163 ? -21.875 -11.492 -5.137 1 95.94 163 GLY B O 1
ATOM 4813 N N . ILE B 1 164 ? -20.344 -11.945 -3.592 1 96.31 164 ILE B N 1
ATOM 4814 C CA . ILE B 1 164 ? -19.297 -11.258 -4.32 1 96.31 164 ILE B CA 1
ATOM 4815 C C . ILE B 1 164 ? -18.406 -12.273 -5.039 1 96.31 164 ILE B C 1
ATOM 4817 O O . ILE B 1 164 ? -18.016 -13.289 -4.453 1 96.31 164 ILE B O 1
ATOM 4821 N N . ASP B 1 165 ? -18.156 -12.07 -6.332 1 97.19 165 ASP B N 1
ATOM 4822 C CA . ASP B 1 165 ? -17.172 -12.859 -7.066 1 97.19 165 ASP B CA 1
ATOM 4823 C C . ASP B 1 165 ? -15.758 -12.508 -6.625 1 97.19 165 ASP B C 1
ATOM 4825 O O . ASP B 1 165 ? -15.25 -11.43 -6.934 1 97.19 165 ASP B O 1
ATOM 4829 N N . ILE B 1 166 ? -15.086 -13.406 -6.023 1 97.38 166 ILE B N 1
ATOM 4830 C CA . ILE B 1 166 ? -13.781 -13.156 -5.414 1 97.38 166 ILE B CA 1
ATOM 4831 C C . ILE B 1 166 ? -12.766 -12.789 -6.5 1 97.38 166 ILE B C 1
ATOM 4833 O O . ILE B 1 166 ? -11.883 -11.961 -6.277 1 97.38 166 ILE B O 1
ATOM 4837 N N . ASN B 1 167 ? -12.898 -13.359 -7.703 1 97.44 167 ASN B N 1
ATOM 4838 C CA . ASN B 1 167 ? -11.961 -13.062 -8.781 1 97.44 167 ASN B CA 1
ATOM 4839 C C . ASN B 1 167 ? -12.289 -11.734 -9.461 1 97.44 167 ASN B C 1
ATOM 4841 O O . ASN B 1 167 ? -11.805 -11.461 -10.555 1 97.44 167 ASN B O 1
ATOM 4845 N N . ARG B 1 168 ? -13.141 -10.93 -8.922 1 96.5 168 ARG B N 1
ATOM 4846 C CA . ARG B 1 168 ? -13.422 -9.547 -9.312 1 96.5 168 ARG B CA 1
ATOM 4847 C C . ARG B 1 168 ? -13.242 -8.594 -8.133 1 96.5 168 ARG B C 1
ATOM 4849 O O . ARG B 1 168 ? -13.625 -7.43 -8.211 1 96.5 168 ARG B O 1
ATOM 4856 N N . ASP B 1 169 ? -12.711 -9.148 -7.086 1 96.88 169 ASP B N 1
ATOM 4857 C CA . ASP B 1 169 ? -12.719 -8.406 -5.828 1 96.88 169 ASP B CA 1
ATOM 4858 C C . ASP B 1 169 ? -11.305 -7.977 -5.43 1 96.88 169 ASP B C 1
ATOM 4860 O O . ASP B 1 169 ? -11.109 -7.398 -4.359 1 96.88 169 ASP B O 1
ATOM 4864 N N . PHE B 1 170 ? -10.297 -8.258 -6.215 1 95.94 170 PHE B N 1
ATOM 4865 C CA . PHE B 1 170 ? -8.945 -7.773 -5.938 1 95.94 170 PHE B CA 1
ATOM 4866 C C . PHE B 1 170 ? -8.805 -6.312 -6.348 1 95.94 170 PHE B C 1
ATOM 4868 O O . PHE B 1 170 ? -9.477 -5.848 -7.27 1 95.94 170 PHE B O 1
ATOM 4875 N N . PRO B 1 171 ? -7.918 -5.559 -5.676 1 91.75 171 PRO B N 1
ATOM 4876 C CA . PRO B 1 171 ? -7.652 -4.199 -6.152 1 91.75 171 PRO B CA 1
ATOM 4877 C C . PRO B 1 171 ? -7.219 -4.16 -7.617 1 91.75 171 PRO B C 1
ATOM 4879 O O . PRO B 1 171 ? -6.293 -4.875 -8.008 1 91.75 171 PRO B O 1
ATOM 4882 N N . ASP B 1 172 ? -7.898 -3.379 -8.414 1 92.38 172 ASP B N 1
ATOM 4883 C CA . ASP B 1 172 ? -7.613 -3.283 -9.844 1 92.38 172 ASP B CA 1
ATOM 4884 C C . ASP B 1 172 ? -6.406 -2.385 -10.102 1 92.38 172 ASP B C 1
ATOM 4886 O O . ASP B 1 172 ? -6.547 -1.168 -10.234 1 92.38 172 ASP B O 1
ATOM 4890 N N . LEU B 1 173 ? -5.281 -2.932 -10.281 1 88.56 173 LEU B N 1
ATOM 4891 C CA . LEU B 1 173 ? -4.043 -2.178 -10.453 1 88.56 173 LEU B CA 1
ATOM 4892 C C . LEU B 1 173 ? -3.732 -1.977 -11.938 1 88.56 173 LEU B C 1
ATOM 4894 O O . LEU B 1 173 ? -2.781 -1.272 -12.281 1 88.56 173 LEU B O 1
ATOM 4898 N N . ASP B 1 174 ? -4.566 -2.561 -12.75 1 88.44 174 ASP B N 1
ATOM 4899 C CA . ASP B 1 174 ? -4.336 -2.461 -14.188 1 88.44 174 ASP B CA 1
ATOM 4900 C C . ASP B 1 174 ? -4.41 -1.011 -14.656 1 88.44 174 ASP B C 1
ATOM 4902 O O . ASP B 1 174 ? -3.52 -0.534 -15.359 1 88.44 174 ASP B O 1
ATOM 4906 N N . MET B 1 175 ? -5.41 -0.437 -14.195 1 83.5 175 MET B N 1
ATOM 4907 C CA . MET B 1 175 ? -5.609 0.945 -14.625 1 83.5 175 MET B CA 1
ATOM 4908 C C . MET B 1 175 ? -4.449 1.826 -14.172 1 83.5 175 MET B C 1
ATOM 4910 O O . MET B 1 175 ? -4.027 2.725 -14.898 1 83.5 175 MET B O 1
ATOM 4914 N N . VAL B 1 176 ? -3.988 1.577 -13.016 1 82.44 176 VAL B N 1
ATOM 4915 C CA . VAL B 1 176 ? -2.824 2.301 -12.508 1 82.44 176 VAL B CA 1
ATOM 4916 C C . VAL B 1 176 ? -1.62 2.027 -13.414 1 82.44 176 VAL B C 1
ATOM 4918 O O . VAL B 1 176 ? -0.923 2.957 -13.82 1 82.44 176 VAL B O 1
ATOM 4921 N N . ALA B 1 177 ? -1.459 0.852 -13.75 1 81.94 177 ALA B N 1
ATOM 4922 C CA . ALA B 1 177 ? -0.32 0.441 -14.562 1 81.94 177 ALA B CA 1
ATOM 4923 C C . ALA B 1 177 ? -0.432 0.994 -15.984 1 81.94 177 ALA B C 1
ATOM 4925 O O . ALA B 1 177 ? 0.532 1.544 -16.516 1 81.94 177 ALA B O 1
ATOM 4926 N N . PHE B 1 178 ? -1.688 0.877 -16.562 1 81.25 178 PHE B N 1
ATOM 4927 C CA . PHE B 1 178 ? -1.904 1.296 -17.953 1 81.25 178 PHE B CA 1
ATOM 4928 C C . PHE B 1 178 ? -1.714 2.801 -18.094 1 81.25 178 PHE B C 1
ATOM 4930 O O . PHE B 1 178 ? -1.311 3.281 -19.156 1 81.25 178 PHE B O 1
ATOM 4937 N N . ARG B 1 179 ? -1.909 3.525 -16.984 1 75.44 179 ARG B N 1
ATOM 4938 C CA . ARG B 1 179 ? -1.846 4.98 -17.047 1 75.44 179 ARG B CA 1
ATOM 4939 C C . ARG B 1 179 ? -0.564 5.496 -16.391 1 75.44 179 ARG B C 1
ATOM 4941 O O . ARG B 1 179 ? -0.46 6.684 -16.062 1 75.44 179 ARG B O 1
ATOM 4948 N N . HIS B 1 180 ? 0.31 4.613 -16.156 1 69.62 180 HIS B N 1
ATOM 4949 C CA . HIS B 1 180 ? 1.578 4.98 -15.531 1 69.62 180 HIS B CA 1
ATOM 4950 C C . HIS B 1 180 ? 1.354 5.746 -14.234 1 69.62 180 HIS B C 1
ATOM 4952 O O . HIS B 1 180 ? 1.965 6.793 -14.016 1 69.62 180 HIS B O 1
ATOM 4958 N N . GLY B 1 181 ? 0.445 5.18 -13.492 1 72.44 181 GLY B N 1
ATOM 4959 C CA . GLY B 1 181 ? 0.118 5.789 -12.211 1 72.44 181 GLY B CA 1
ATOM 4960 C C . GLY B 1 181 ? 1.296 5.844 -11.258 1 72.44 181 GLY B C 1
ATOM 4961 O O . GLY B 1 181 ? 2.248 5.074 -11.391 1 72.44 181 GLY B O 1
ATOM 4962 N N . THR B 1 182 ? 1.176 6.695 -10.266 1 74.75 182 THR B N 1
ATOM 4963 C CA . THR B 1 182 ? 2.215 6.918 -9.266 1 74.75 182 THR B CA 1
ATOM 4964 C C . THR B 1 182 ? 2.105 5.895 -8.141 1 74.75 182 THR B C 1
ATOM 4966 O O . THR B 1 182 ? 1.178 5.082 -8.117 1 74.75 182 THR B O 1
ATOM 4969 N N . LYS B 1 183 ? 3.098 5.961 -7.23 1 75.44 183 LYS B N 1
ATOM 4970 C CA . LYS B 1 183 ? 3.051 5.156 -6.016 1 75.44 183 LYS B CA 1
ATOM 4971 C C . LYS B 1 183 ? 1.8 5.465 -5.199 1 75.44 183 LYS B C 1
ATOM 4973 O O . LYS B 1 183 ? 1.183 4.559 -4.633 1 75.44 183 LYS B O 1
ATOM 4978 N N . ASP B 1 184 ? 1.452 6.684 -5.215 1 73.69 184 ASP B N 1
ATOM 4979 C CA . ASP B 1 184 ? 0.277 7.098 -4.457 1 73.69 184 ASP B CA 1
ATOM 4980 C C . ASP B 1 184 ? -0.998 6.504 -5.051 1 73.69 184 ASP B C 1
ATOM 4982 O O . ASP B 1 184 ? -1.9 6.098 -4.316 1 73.69 184 ASP B O 1
ATOM 4986 N N . ASP B 1 185 ? -1.001 6.473 -6.406 1 78.56 185 ASP B N 1
ATOM 4987 C CA . ASP B 1 185 ? -2.145 5.855 -7.074 1 78.56 185 ASP B CA 1
ATOM 4988 C C . ASP B 1 185 ? -2.27 4.383 -6.695 1 78.56 185 ASP B C 1
ATOM 4990 O O . ASP B 1 185 ? -3.373 3.889 -6.457 1 78.56 185 ASP B O 1
ATOM 4994 N N . PHE B 1 186 ? -1.146 3.762 -6.672 1 81.19 186 PHE B N 1
ATOM 4995 C CA . PHE B 1 186 ? -1.082 2.35 -6.312 1 81.19 186 PHE B CA 1
ATOM 4996 C C . PHE B 1 186 ? -1.587 2.129 -4.895 1 81.19 186 PHE B C 1
ATOM 4998 O O . PHE B 1 186 ? -2.477 1.305 -4.664 1 81.19 186 PHE B O 1
ATOM 5005 N N . LEU B 1 187 ? -1.163 2.881 -3.99 1 80.75 187 LEU B N 1
ATOM 5006 C CA . LEU B 1 187 ? -1.544 2.75 -2.59 1 80.75 187 LEU B CA 1
ATOM 5007 C C . LEU B 1 187 ? -3.023 3.066 -2.396 1 80.75 187 LEU B C 1
ATOM 5009 O O . LEU B 1 187 ? -3.721 2.369 -1.655 1 80.75 187 LEU B O 1
ATOM 5013 N N . ASN B 1 188 ? -3.459 4.121 -3.012 1 80.56 188 ASN B N 1
ATOM 5014 C CA . ASN B 1 188 ? -4.863 4.508 -2.926 1 80.56 188 ASN B CA 1
ATOM 5015 C C . ASN B 1 188 ? -5.785 3.389 -3.4 1 80.56 188 ASN B C 1
ATOM 5017 O O . ASN B 1 188 ? -6.801 3.107 -2.766 1 80.56 188 ASN B O 1
ATOM 5021 N N . THR B 1 189 ? -5.355 2.805 -4.484 1 82.56 189 THR B N 1
ATOM 5022 C CA . THR B 1 189 ? -6.172 1.722 -5.023 1 82.56 189 THR B CA 1
ATOM 5023 C C . THR B 1 189 ? -6.23 0.55 -4.047 1 82.56 189 THR B C 1
ATOM 5025 O O . THR B 1 189 ? -7.289 -0.061 -3.871 1 82.56 189 THR B O 1
ATOM 5028 N N . LEU B 1 190 ? -5.184 0.307 -3.404 1 81.38 190 LEU B N 1
ATOM 5029 C CA . LEU B 1 190 ? -5.121 -0.792 -2.447 1 81.38 190 LEU B CA 1
ATOM 5030 C C . LEU B 1 190 ? -5.98 -0.495 -1.223 1 81.38 190 LEU B C 1
ATOM 5032 O O . LEU B 1 190 ? -6.707 -1.368 -0.741 1 81.38 190 LEU B O 1
ATOM 5036 N N . ILE B 1 191 ? -5.945 0.639 -0.781 1 78.5 191 ILE B N 1
ATOM 5037 C CA . ILE B 1 191 ? -6.582 1.028 0.472 1 78.5 191 ILE B CA 1
ATOM 5038 C C . ILE B 1 191 ? -8.078 1.229 0.248 1 78.5 191 ILE B C 1
ATOM 5040 O O . ILE B 1 191 ? -8.891 0.864 1.098 1 78.5 191 ILE B O 1
ATOM 5044 N N . TYR B 1 192 ? -8.453 1.799 -0.829 1 77.56 192 TYR B N 1
ATOM 5045 C CA . TYR B 1 192 ? -9.836 2.186 -1.078 1 77.56 192 TYR B CA 1
ATOM 5046 C C . TYR B 1 192 ? -10.688 0.97 -1.425 1 77.56 192 TYR B C 1
ATOM 5048 O O . TYR B 1 192 ? -11.906 0.988 -1.247 1 77.56 192 TYR B O 1
ATOM 5056 N N . HIS B 1 193 ? -10.023 0.009 -1.921 1 83.31 193 HIS B N 1
ATOM 5057 C CA . HIS B 1 193 ? -10.797 -1.158 -2.332 1 83.31 193 HIS B CA 1
ATOM 5058 C C . HIS B 1 193 ? -11.266 -1.96 -1.123 1 83.31 193 HIS B C 1
ATOM 5060 O O . HIS B 1 193 ? -10.453 -2.443 -0.336 1 83.31 193 HIS B O 1
ATOM 5066 N N . LYS B 1 194 ? -12.531 -2.08 -0.902 1 85.31 194 LYS B N 1
ATOM 5067 C CA . LYS B 1 194 ? -13.109 -2.863 0.186 1 85.31 194 LYS B CA 1
ATOM 5068 C C . LYS B 1 194 ? -13.188 -4.344 -0.182 1 85.31 194 LYS B C 1
ATOM 5070 O O . LYS B 1 194 ? -14.195 -4.805 -0.712 1 85.31 194 LYS B O 1
ATOM 5075 N N . MET B 1 195 ? -12.266 -5.066 0.214 1 92.19 195 MET B N 1
ATOM 5076 C CA . MET B 1 195 ? -12.102 -6.473 -0.146 1 92.19 195 MET B CA 1
ATOM 5077 C C . MET B 1 195 ? -12.953 -7.367 0.746 1 92.19 195 MET B C 1
ATOM 5079 O O . MET B 1 195 ? -13.117 -7.09 1.936 1 92.19 195 MET B O 1
ATOM 5083 N N . GLN B 1 196 ? -13.492 -8.43 0.136 1 95.31 196 GLN B N 1
ATOM 5084 C CA . GLN B 1 196 ? -14.062 -9.523 0.922 1 95.31 196 GLN B CA 1
ATOM 5085 C C . GLN B 1 196 ? -13 -10.18 1.802 1 95.31 196 GLN B C 1
ATOM 5087 O O . GLN B 1 196 ? -11.812 -10.133 1.487 1 95.31 196 GLN B O 1
ATOM 5092 N N . PRO B 1 197 ? -13.398 -10.805 2.936 1 94.62 197 PRO B N 1
ATOM 5093 C CA . PRO B 1 197 ? -12.406 -11.414 3.83 1 94.62 197 PRO B CA 1
ATOM 5094 C C . PRO B 1 197 ? -11.531 -12.438 3.127 1 94.62 197 PRO B C 1
ATOM 5096 O O . PRO B 1 197 ? -10.32 -12.508 3.385 1 94.62 197 PRO B O 1
ATOM 5099 N N . GLU B 1 198 ? -12.07 -13.273 2.256 1 98 198 GLU B N 1
ATOM 5100 C CA . GLU B 1 198 ? -11.281 -14.266 1.522 1 98 198 GLU B CA 1
ATOM 5101 C C . GLU B 1 198 ? -10.234 -13.594 0.637 1 98 198 GLU B C 1
ATOM 5103 O O . GLU B 1 198 ? -9.094 -14.047 0.567 1 98 198 GLU B O 1
ATOM 5108 N N . THR B 1 199 ? -10.703 -12.516 -0.043 1 97.31 199 THR B N 1
ATOM 5109 C CA . THR B 1 199 ? -9.789 -11.773 -0.901 1 97.31 199 THR B CA 1
ATOM 5110 C C . THR B 1 199 ? -8.672 -11.141 -0.077 1 97.31 199 THR B C 1
ATOM 5112 O O . THR B 1 199 ? -7.496 -11.211 -0.446 1 97.31 199 THR B O 1
ATOM 5115 N N . ARG B 1 200 ? -9.031 -10.5 0.998 1 93.81 200 ARG B N 1
ATOM 5116 C CA . ARG B 1 200 ? -8.047 -9.859 1.863 1 93.81 200 ARG B CA 1
ATOM 5117 C C . ARG B 1 200 ? -7.039 -10.867 2.393 1 93.81 200 ARG B C 1
ATOM 5119 O O . ARG B 1 200 ? -5.84 -10.594 2.447 1 93.81 200 ARG B O 1
ATOM 5126 N N . ALA B 1 201 ? -7.527 -12.031 2.803 1 95.94 201 ALA B N 1
ATOM 5127 C CA . ALA B 1 201 ? -6.637 -13.094 3.271 1 95.94 201 ALA B CA 1
ATOM 5128 C C . ALA B 1 201 ? -5.641 -13.492 2.189 1 95.94 201 ALA B C 1
ATOM 5130 O O . ALA B 1 201 ? -4.457 -13.695 2.471 1 95.94 201 ALA B O 1
ATOM 5131 N N . ALA B 1 202 ? -6.098 -13.617 1.008 1 97.5 202 ALA B N 1
ATOM 5132 C CA . ALA B 1 202 ? -5.234 -13.977 -0.113 1 97.5 202 ALA B CA 1
ATOM 5133 C C . ALA B 1 202 ? -4.203 -12.883 -0.384 1 97.5 202 ALA B C 1
ATOM 5135 O O . ALA B 1 202 ? -3.025 -13.172 -0.611 1 97.5 202 ALA B O 1
ATOM 5136 N N . VAL B 1 203 ? -4.633 -11.656 -0.408 1 94.62 203 VAL B N 1
ATOM 5137 C CA . VAL B 1 203 ? -3.746 -10.531 -0.676 1 94.62 203 VAL B CA 1
ATOM 5138 C C . VAL B 1 203 ? -2.631 -10.492 0.366 1 94.62 203 VAL B C 1
ATOM 5140 O O . VAL B 1 203 ? -1.455 -10.344 0.021 1 94.62 203 VAL B O 1
ATOM 5143 N N . VAL B 1 204 ? -2.963 -10.633 1.645 1 91.81 204 VAL B N 1
ATOM 5144 C CA . VAL B 1 204 ? -1.966 -10.648 2.711 1 91.81 204 VAL B CA 1
ATOM 5145 C C . VAL B 1 204 ? -0.995 -11.812 2.49 1 91.81 204 VAL B C 1
ATOM 5147 O O . VAL B 1 204 ? 0.217 -11.656 2.654 1 91.81 204 VAL B O 1
ATOM 5150 N N . TRP B 1 205 ? -1.54 -12.93 2.141 1 96.12 205 TRP B N 1
ATOM 5151 C CA . TRP B 1 205 ? -0.74 -14.125 1.886 1 96.12 205 TRP B CA 1
ATOM 5152 C C . TRP B 1 205 ? 0.269 -13.875 0.769 1 96.12 205 TRP B C 1
ATOM 5154 O O . TRP B 1 205 ? 1.442 -14.234 0.894 1 96.12 205 TRP B O 1
ATOM 5164 N N . LEU B 1 206 ? -0.139 -13.25 -0.29 1 94.75 206 LEU B N 1
ATOM 5165 C CA . LEU B 1 206 ? 0.7 -13.016 -1.461 1 94.75 206 LEU B CA 1
ATOM 5166 C C . LEU B 1 206 ? 1.784 -11.992 -1.159 1 94.75 206 LEU B C 1
ATOM 5168 O O . LEU B 1 206 ? 2.906 -12.102 -1.656 1 94.75 206 LEU B O 1
ATOM 5172 N N . LEU B 1 207 ? 1.429 -11.062 -0.368 1 90.69 207 LEU B N 1
ATOM 5173 C CA . LEU B 1 207 ? 2.371 -9.992 -0.064 1 90.69 207 LEU B CA 1
ATOM 5174 C C . LEU B 1 207 ? 3.371 -10.43 0.998 1 90.69 207 LEU B C 1
ATOM 5176 O O . LEU B 1 207 ? 4.473 -9.883 1.084 1 90.69 207 LEU B O 1
ATOM 5180 N N . SER B 1 208 ? 3.016 -11.43 1.799 1 91.38 208 SER B N 1
ATOM 5181 C CA . SER B 1 208 ? 3.838 -11.828 2.938 1 91.38 208 SER B CA 1
ATOM 5182 C C . SER B 1 208 ? 4.82 -12.93 2.553 1 91.38 208 SER B C 1
ATOM 5184 O O . SER B 1 208 ? 5.676 -13.312 3.354 1 91.38 208 SER B O 1
ATOM 5186 N N . ASN B 1 209 ? 4.672 -13.492 1.393 1 94.06 209 ASN B N 1
ATOM 5187 C CA . ASN B 1 209 ? 5.539 -14.57 0.925 1 94.06 209 ASN B CA 1
ATOM 5188 C C . ASN B 1 209 ? 6.156 -14.25 -0.431 1 94.06 209 ASN B C 1
ATOM 5190 O O . ASN B 1 209 ? 5.48 -13.719 -1.314 1 94.06 209 ASN B O 1
ATOM 5194 N N . PRO B 1 210 ? 7.426 -14.523 -0.573 1 95.44 210 PRO B N 1
ATOM 5195 C CA . PRO B 1 210 ? 8.07 -14.227 -1.852 1 95.44 210 PRO B CA 1
ATOM 5196 C C . PRO B 1 210 ? 7.781 -15.273 -2.92 1 95.44 210 PRO B C 1
ATOM 5198 O O . PRO B 1 210 ? 8.711 -15.891 -3.453 1 95.44 210 PRO B O 1
ATOM 5201 N N . PHE B 1 211 ? 6.523 -15.398 -3.24 1 98.19 211 PHE B N 1
ATOM 5202 C CA . PHE B 1 211 ? 6.145 -16.344 -4.277 1 98.19 211 PHE B CA 1
ATOM 5203 C C . PHE B 1 211 ? 6.758 -15.961 -5.617 1 98.19 211 PHE B C 1
ATOM 5205 O O . PHE B 1 211 ? 6.816 -14.781 -5.961 1 98.19 211 PHE B O 1
ATOM 5212 N N . VAL B 1 212 ? 7.168 -16.969 -6.367 1 98.44 212 VAL B N 1
ATOM 5213 C CA . VAL B 1 212 ? 7.805 -16.766 -7.664 1 98.44 212 VAL B CA 1
ATOM 5214 C C . VAL B 1 212 ? 6.816 -17.094 -8.781 1 98.44 212 VAL B C 1
ATOM 5216 O O . VAL B 1 212 ? 6.73 -16.375 -9.773 1 98.44 212 VAL B O 1
ATOM 5219 N N . LEU B 1 213 ? 6.121 -18.141 -8.586 1 98.75 213 LEU B N 1
ATOM 5220 C CA . LEU B 1 213 ? 5.207 -18.672 -9.594 1 98.75 213 LEU B CA 1
ATOM 5221 C C . LEU B 1 213 ? 3.924 -19.188 -8.945 1 98.75 213 LEU B C 1
ATOM 5223 O O . LEU B 1 213 ? 3.953 -19.703 -7.832 1 98.75 213 LEU B O 1
ATOM 5227 N N . SER B 1 214 ? 2.84 -18.984 -9.625 1 98.81 214 SER B N 1
ATOM 5228 C CA . SER B 1 214 ? 1.533 -19.391 -9.117 1 98.81 214 SER B CA 1
ATOM 5229 C C . SER B 1 214 ? 0.57 -19.703 -10.258 1 98.81 214 SER B C 1
ATOM 5231 O O . SER B 1 214 ? 0.763 -19.25 -11.383 1 98.81 214 SER B O 1
ATOM 5233 N N . ALA B 1 215 ? -0.415 -20.469 -9.977 1 98.88 215 ALA B N 1
ATOM 5234 C CA . ALA B 1 215 ? -1.558 -20.656 -10.875 1 98.88 215 ALA B CA 1
ATOM 5235 C C . ALA B 1 215 ? -2.859 -20.75 -10.086 1 98.88 215 ALA B C 1
ATOM 5237 O O . ALA B 1 215 ? -2.891 -21.312 -8.992 1 98.88 215 ALA B O 1
ATOM 5238 N N . ASN B 1 216 ? -3.855 -20.156 -10.602 1 98.81 216 ASN B N 1
ATOM 5239 C CA . ASN B 1 216 ? -5.219 -20.219 -10.078 1 98.81 216 ASN B CA 1
ATOM 5240 C C . ASN B 1 216 ? -6.062 -21.219 -10.867 1 98.81 216 ASN B C 1
ATOM 5242 O O . ASN B 1 216 ? -6.238 -21.078 -12.078 1 98.81 216 ASN B O 1
ATOM 5246 N N . LEU B 1 217 ? -6.594 -22.234 -10.211 1 98.88 217 LEU B N 1
ATOM 5247 C CA . LEU B 1 217 ? -7.273 -23.328 -10.875 1 98.88 217 LEU B CA 1
ATOM 5248 C C . LEU B 1 217 ? -8.781 -23.094 -10.938 1 98.88 217 LEU B C 1
ATOM 5250 O O . LEU B 1 217 ? -9.445 -23.062 -9.898 1 98.88 217 LEU B O 1
ATOM 5254 N N . HIS B 1 218 ? -9.266 -22.922 -12.094 1 97.94 218 HIS B N 1
ATOM 5255 C CA . HIS B 1 218 ? -10.688 -22.75 -12.391 1 97.94 218 HIS B CA 1
ATOM 5256 C C . HIS B 1 218 ? -11.227 -23.953 -13.172 1 97.94 218 HIS B C 1
ATOM 5258 O O . HIS B 1 218 ? -10.578 -24.984 -13.25 1 97.94 218 HIS B O 1
ATOM 5264 N N . GLY B 1 219 ? -12.508 -23.828 -13.586 1 94.5 219 GLY B N 1
ATOM 5265 C CA . GLY B 1 219 ? -13.188 -24.828 -14.391 1 94.5 219 GLY B CA 1
ATOM 5266 C C . GLY B 1 219 ? -14.25 -24.25 -15.297 1 94.5 219 GLY B C 1
ATOM 5267 O O . GLY B 1 219 ? -14.711 -23.125 -15.086 1 94.5 219 GLY B O 1
ATOM 5268 N N . GLY B 1 220 ? -14.641 -25.031 -16.344 1 91.75 220 GLY B N 1
ATOM 5269 C CA . GLY B 1 220 ? -15.68 -24.594 -17.266 1 91.75 220 GLY B CA 1
ATOM 5270 C C . GLY B 1 220 ? -15.172 -24.391 -18.672 1 91.75 220 GLY B C 1
ATOM 5271 O O . GLY B 1 220 ? -15.961 -24.172 -19.594 1 91.75 220 GLY B O 1
ATOM 5272 N N . ALA B 1 221 ? -13.914 -24.453 -18.891 1 94.81 221 ALA B N 1
ATOM 5273 C CA . ALA B 1 221 ? -13.234 -24.406 -20.188 1 94.81 221 ALA B CA 1
ATOM 5274 C C . ALA B 1 221 ? -11.953 -25.234 -20.156 1 94.81 221 ALA B C 1
ATOM 5276 O O . ALA B 1 221 ? -11.617 -25.828 -19.141 1 94.81 221 ALA B O 1
ATOM 5277 N N . LEU B 1 222 ? -11.367 -25.406 -21.25 1 96.38 222 LEU B N 1
ATOM 5278 C CA . LEU B 1 222 ? -10.102 -26.125 -21.344 1 96.38 222 LEU B CA 1
ATOM 5279 C C . LEU B 1 222 ? -9.031 -25.25 -21.984 1 96.38 222 LEU B C 1
ATOM 5281 O O . LEU B 1 222 ? -8.828 -25.297 -23.203 1 96.38 222 LEU B O 1
ATOM 5285 N N . VAL B 1 223 ? -8.312 -24.516 -21.156 1 97.94 223 VAL B N 1
ATOM 5286 C CA . VAL B 1 223 ? -7.359 -23.547 -21.688 1 97.94 223 VAL B CA 1
ATOM 5287 C C . VAL B 1 223 ? -6.48 -23 -20.547 1 97.94 223 VAL B C 1
ATOM 5289 O O . VAL B 1 223 ? -6.91 -22.938 -19.406 1 97.94 223 VAL B O 1
ATOM 5292 N N . ALA B 1 224 ? -5.242 -22.703 -20.828 1 98.69 224 ALA B N 1
ATOM 5293 C CA . ALA B 1 224 ? -4.348 -21.969 -19.938 1 98.69 224 ALA B CA 1
ATOM 5294 C C . ALA B 1 224 ? -4.332 -20.484 -20.281 1 98.69 224 ALA B C 1
ATOM 5296 O O . ALA B 1 224 ? -3.828 -20.078 -21.328 1 98.69 224 ALA B O 1
ATOM 5297 N N . ASN B 1 225 ? -4.875 -19.703 -19.406 1 98.44 225 ASN B N 1
ATOM 5298 C CA . ASN B 1 225 ? -5.027 -18.266 -19.578 1 98.44 225 ASN B CA 1
ATOM 5299 C C . ASN B 1 225 ? -3.877 -17.5 -18.938 1 98.44 225 ASN B C 1
ATOM 5301 O O . ASN B 1 225 ? -3.436 -17.844 -17.828 1 98.44 225 ASN B O 1
ATOM 5305 N N . TYR B 1 226 ? -3.309 -16.5 -19.688 1 98.75 226 TYR B N 1
ATOM 5306 C CA . TYR B 1 226 ? -2.178 -15.742 -19.156 1 98.75 226 TYR B CA 1
ATOM 5307 C C . TYR B 1 226 ? -2.434 -14.242 -19.234 1 98.75 226 TYR B C 1
ATOM 5309 O O . TYR B 1 226 ? -3.332 -13.797 -19.953 1 98.75 226 TYR B O 1
ATOM 5317 N N . PRO B 1 227 ? -1.701 -13.391 -18.5 1 98.19 227 PRO B N 1
ATOM 5318 C CA . PRO B 1 227 ? -1.934 -11.953 -18.422 1 98.19 227 PRO B CA 1
ATOM 5319 C C . PRO B 1 227 ? -1.699 -11.25 -19.766 1 98.19 227 PRO B C 1
ATOM 5321 O O . PRO B 1 227 ? -0.919 -11.727 -20.594 1 98.19 227 PRO B O 1
ATOM 5324 N N . PHE B 1 228 ? -2.398 -10.055 -19.875 1 97.75 228 PHE B N 1
ATOM 5325 C CA . PHE B 1 228 ? -3.314 -9.445 -18.906 1 97.75 228 PHE B CA 1
ATOM 5326 C C . PHE B 1 228 ? -4.742 -9.93 -19.141 1 97.75 228 PHE B C 1
ATOM 5328 O O . PHE B 1 228 ? -5.094 -10.312 -20.266 1 97.75 228 PHE B O 1
ATOM 5335 N N . ASP B 1 229 ? -5.512 -9.914 -18.078 1 97.69 229 ASP B N 1
ATOM 5336 C CA . ASP B 1 229 ? -6.938 -10.219 -18.156 1 97.69 229 ASP B CA 1
ATOM 5337 C C . ASP B 1 229 ? -7.746 -8.984 -18.547 1 97.69 229 ASP B C 1
ATOM 5339 O O . ASP B 1 229 ? -8.82 -9.094 -19.125 1 97.69 229 ASP B O 1
ATOM 5343 N N . GLU B 1 230 ? -7.277 -7.836 -18.172 1 95.56 230 GLU B N 1
ATOM 5344 C CA . GLU B 1 230 ? -8.039 -6.609 -18.391 1 95.56 230 GLU B CA 1
ATOM 5345 C C . GLU B 1 230 ? -7.516 -5.855 -19.609 1 95.56 230 GLU B C 1
ATOM 5347 O O . GLU B 1 230 ? -6.305 -5.77 -19.828 1 95.56 230 GLU B O 1
ATOM 5352 N N . THR B 1 231 ? -8.43 -5.332 -20.344 1 95.19 231 THR B N 1
ATOM 5353 C CA . THR B 1 231 ? -8.062 -4.477 -21.469 1 95.19 231 THR B CA 1
ATOM 5354 C C . THR B 1 231 ? -7.777 -3.053 -20.984 1 95.19 231 THR B C 1
ATOM 5356 O O . THR B 1 231 ? -8.398 -2.574 -20.031 1 95.19 231 THR B O 1
ATOM 5359 N N . PRO B 1 232 ? -6.898 -2.357 -21.625 1 90.75 232 PRO B N 1
ATOM 5360 C CA . PRO B 1 232 ? -6.562 -0.999 -21.188 1 90.75 232 PRO B CA 1
ATOM 5361 C C . PRO B 1 232 ? -7.602 0.031 -21.625 1 90.75 232 PRO B C 1
ATOM 5363 O O . PRO B 1 232 ? -7.719 1.095 -21.016 1 90.75 232 PRO B O 1
ATOM 5366 N N . ASP B 1 233 ? -8.406 -0.291 -22.625 1 89.44 233 ASP B N 1
ATOM 5367 C CA . ASP B 1 233 ? -9.297 0.712 -23.203 1 89.44 233 ASP B CA 1
ATOM 5368 C C . ASP B 1 233 ? -10.758 0.408 -22.891 1 89.44 233 ASP B C 1
ATOM 5370 O O . ASP B 1 233 ? -11.664 1.002 -23.469 1 89.44 233 ASP B O 1
ATOM 5374 N N . GLY B 1 234 ? -10.945 -0.469 -22.109 1 87.44 234 GLY B N 1
ATOM 5375 C CA . GLY B 1 234 ? -12.305 -0.791 -21.703 1 87.44 234 GLY B CA 1
ATOM 5376 C C . GLY B 1 234 ? -13.031 -1.681 -22.688 1 87.44 234 GLY B C 1
ATOM 5377 O O . GLY B 1 234 ? -14.188 -2.049 -22.469 1 87.44 234 GLY B O 1
ATOM 5378 N N . SER B 1 235 ? -12.359 -2.027 -23.797 1 89.81 235 SER B N 1
ATOM 5379 C CA . SER B 1 235 ? -12.961 -2.932 -24.781 1 89.81 235 SER B CA 1
ATOM 5380 C C . SER B 1 235 ? -13.273 -4.285 -24.156 1 89.81 235 SER B C 1
ATOM 5382 O O . SER B 1 235 ? -12.727 -4.637 -23.109 1 89.81 235 SER B O 1
ATOM 5384 N N . MET B 1 236 ? -14.18 -5.016 -24.797 1 91.25 236 MET B N 1
ATOM 5385 C CA . MET B 1 236 ? -14.586 -6.32 -24.281 1 91.25 236 MET B CA 1
ATOM 5386 C C . MET B 1 236 ? -13.484 -7.352 -24.484 1 91.25 236 MET B C 1
ATOM 5388 O O . MET B 1 236 ? -13.344 -8.273 -23.672 1 91.25 236 MET B O 1
ATOM 5392 N N . ASN B 1 237 ? -12.859 -7.277 -25.578 1 92.5 237 ASN B N 1
ATOM 5393 C CA . ASN B 1 237 ? -11.773 -8.219 -25.844 1 92.5 237 ASN B CA 1
ATOM 5394 C C . ASN B 1 237 ? -10.727 -7.625 -26.781 1 92.5 237 ASN B C 1
ATOM 5396 O O . ASN B 1 237 ? -11.055 -7.18 -27.875 1 92.5 237 ASN B O 1
ATOM 5400 N N . THR B 1 238 ? -9.547 -7.539 -26.344 1 94.81 238 THR B N 1
ATOM 5401 C CA . THR B 1 238 ? -8.367 -7.109 -27.094 1 94.81 238 THR B CA 1
ATOM 5402 C C . THR B 1 238 ? -7.102 -7.695 -26.484 1 94.81 238 THR B C 1
ATOM 5404 O O . THR B 1 238 ? -6.895 -7.621 -25.266 1 94.81 238 THR B O 1
ATOM 5407 N N . TYR B 1 239 ? -6.371 -8.32 -27.406 1 96.62 239 TYR B N 1
ATOM 5408 C CA . TYR B 1 239 ? -5.105 -8.852 -26.906 1 96.62 239 TYR B CA 1
ATOM 5409 C C . TYR B 1 239 ? -4.324 -7.777 -26.156 1 96.62 239 TYR B C 1
ATOM 5411 O O . TYR B 1 239 ? -4.102 -6.684 -26.672 1 96.62 239 TYR B O 1
ATOM 5419 N N . THR B 1 240 ? -3.955 -8.016 -24.969 1 96.94 240 THR B N 1
ATOM 5420 C CA . THR B 1 240 ? -3.217 -7.102 -24.109 1 96.94 240 THR B CA 1
ATOM 5421 C C . THR B 1 240 ? -1.98 -7.781 -23.531 1 96.94 240 THR B C 1
ATOM 5423 O O . THR B 1 240 ? -2.068 -8.5 -22.531 1 96.94 240 THR B O 1
ATOM 5426 N N . ALA B 1 241 ? -0.832 -7.457 -24.062 1 96.94 241 ALA B N 1
ATOM 5427 C CA . ALA B 1 241 ? 0.424 -8.102 -23.688 1 96.94 241 ALA B CA 1
ATOM 5428 C C . ALA B 1 241 ? 0.993 -7.473 -22.406 1 96.94 241 ALA B C 1
ATOM 5430 O O . ALA B 1 241 ? 0.945 -6.254 -22.234 1 96.94 241 ALA B O 1
ATOM 5431 N N . SER B 1 242 ? 1.457 -8.273 -21.516 1 97.38 242 SER B N 1
ATOM 5432 C CA . SER B 1 242 ? 2.289 -7.781 -20.406 1 97.38 242 SER B CA 1
ATOM 5433 C C . SER B 1 242 ? 3.732 -7.582 -20.859 1 97.38 242 SER B C 1
ATOM 5435 O O . SER B 1 242 ? 4.109 -8 -21.953 1 97.38 242 SER B O 1
ATOM 5437 N N . ALA B 1 243 ? 4.559 -6.984 -20.031 1 96.25 243 ALA B N 1
ATOM 5438 C CA . ALA B 1 243 ? 5.973 -6.805 -20.344 1 96.25 243 ALA B CA 1
ATOM 5439 C C . ALA B 1 243 ? 6.68 -8.148 -20.469 1 96.25 243 ALA B C 1
ATOM 5441 O O . ALA B 1 243 ? 7.645 -8.281 -21.234 1 96.25 243 ALA B O 1
ATOM 5442 N N . ASP B 1 244 ? 6.141 -9.164 -19.797 1 98.31 244 ASP B N 1
ATOM 5443 C CA . ASP B 1 244 ? 6.73 -10.5 -19.812 1 98.31 244 ASP B CA 1
ATOM 5444 C C . ASP B 1 244 ? 5.887 -11.461 -20.641 1 98.31 244 ASP B C 1
ATOM 5446 O O . ASP B 1 244 ? 5.766 -12.641 -20.297 1 98.31 244 ASP B O 1
ATOM 5450 N N . ASP B 1 245 ? 5.352 -11.016 -21.625 1 98.12 245 ASP B N 1
ATOM 5451 C CA . ASP B 1 245 ? 4.426 -11.789 -22.453 1 98.12 245 ASP B CA 1
ATOM 5452 C C . ASP B 1 245 ? 5.07 -13.094 -22.922 1 98.12 245 ASP B C 1
ATOM 5454 O O . ASP B 1 245 ? 4.445 -14.156 -22.875 1 98.12 245 ASP B O 1
ATOM 5458 N N . THR B 1 246 ? 6.266 -13 -23.391 1 97.38 246 THR B N 1
ATOM 5459 C CA . THR B 1 246 ? 6.973 -14.18 -23.875 1 97.38 246 THR B CA 1
ATOM 5460 C C . THR B 1 246 ? 7.094 -15.227 -22.781 1 97.38 246 THR B C 1
ATOM 5462 O O . THR B 1 246 ? 6.848 -16.422 -23.016 1 97.38 246 THR B O 1
ATOM 5465 N N . THR B 1 247 ? 7.473 -14.836 -21.609 1 98.25 247 THR B N 1
ATOM 5466 C CA . THR B 1 247 ? 7.617 -15.75 -20.484 1 98.25 247 THR B CA 1
ATOM 5467 C C . THR B 1 247 ? 6.266 -16.328 -20.094 1 98.25 247 THR B C 1
ATOM 5469 O O . THR B 1 247 ? 6.156 -17.531 -19.828 1 98.25 247 THR B O 1
ATOM 5472 N N . PHE B 1 248 ? 5.227 -15.547 -20.078 1 98.81 248 PHE B N 1
ATOM 5473 C CA . PHE B 1 248 ? 3.896 -16 -19.688 1 98.81 248 PHE B CA 1
ATOM 5474 C C . PHE B 1 248 ? 3.365 -17.016 -20.703 1 98.81 248 PHE B C 1
ATOM 5476 O O . PHE B 1 248 ? 2.729 -18 -20.328 1 98.81 248 PHE B O 1
ATOM 5483 N N . ARG B 1 249 ? 3.555 -16.766 -21.953 1 98.56 249 ARG B N 1
ATOM 5484 C CA . ARG B 1 249 ? 3.156 -17.719 -22.969 1 98.56 249 ARG B CA 1
ATOM 5485 C C . ARG B 1 249 ? 3.867 -19.062 -22.781 1 98.56 249 ARG B C 1
ATOM 5487 O O . ARG B 1 249 ? 3.258 -20.125 -22.922 1 98.56 249 ARG B O 1
ATOM 5494 N N . HIS B 1 250 ? 5.133 -18.969 -22.5 1 97.62 250 HIS B N 1
ATOM 5495 C CA . HIS B 1 250 ? 5.891 -20.172 -22.219 1 97.62 250 HIS B CA 1
ATOM 5496 C C . HIS B 1 250 ? 5.293 -20.953 -21.047 1 97.62 250 HIS B C 1
ATOM 5498 O O . HIS B 1 250 ? 5.125 -22.172 -21.125 1 97.62 250 HIS B O 1
ATOM 5504 N N . LEU B 1 251 ? 5.027 -20.266 -19.938 1 98.38 251 LEU B N 1
ATOM 5505 C CA . LEU B 1 251 ? 4.449 -20.891 -18.75 1 98.38 251 LEU B CA 1
ATOM 5506 C C . LEU B 1 251 ? 3.109 -21.531 -19.078 1 98.38 251 LEU B C 1
ATOM 5508 O O . LEU B 1 251 ? 2.873 -22.688 -18.719 1 98.38 251 LEU B O 1
ATOM 5512 N N . ALA B 1 252 ? 2.252 -20.797 -19.766 1 98.81 252 ALA B N 1
ATOM 5513 C CA . ALA B 1 252 ? 0.946 -21.328 -20.156 1 98.81 252 ALA B CA 1
ATOM 5514 C C . ALA B 1 252 ? 1.091 -22.547 -21.062 1 98.81 252 ALA B C 1
ATOM 5516 O O . ALA B 1 252 ? 0.394 -23.547 -20.891 1 98.81 252 ALA B O 1
ATOM 5517 N N . ARG B 1 253 ? 1.967 -22.5 -22 1 98.12 253 ARG B N 1
ATOM 5518 C CA . ARG B 1 253 ? 2.191 -23.594 -22.938 1 98.12 253 ARG B CA 1
ATOM 5519 C C . ARG B 1 253 ? 2.715 -24.828 -22.219 1 98.12 253 ARG B C 1
ATOM 5521 O O . ARG B 1 253 ? 2.381 -25.953 -22.594 1 98.12 253 ARG B O 1
ATOM 5528 N N . THR B 1 254 ? 3.568 -24.594 -21.266 1 97.06 254 THR B N 1
ATOM 5529 C CA . THR B 1 254 ? 4.086 -25.719 -20.5 1 97.06 254 THR B CA 1
ATOM 5530 C C . THR B 1 254 ? 2.947 -26.516 -19.891 1 97.06 254 THR B C 1
ATOM 5532 O O . THR B 1 254 ? 2.936 -27.75 -19.953 1 97.06 254 THR B O 1
ATOM 5535 N N . TYR B 1 255 ? 1.991 -25.828 -19.281 1 98.44 255 TYR B N 1
ATOM 5536 C CA . TYR B 1 255 ? 0.853 -26.562 -18.719 1 98.44 255 TYR B CA 1
ATOM 5537 C C . TYR B 1 255 ? 0.037 -27.234 -19.812 1 98.44 255 TYR B C 1
ATOM 5539 O O . TYR B 1 255 ? -0.285 -28.422 -19.719 1 98.44 255 TYR B O 1
ATOM 5547 N N . ALA B 1 256 ? -0.277 -26.531 -20.844 1 98.44 256 ALA B N 1
ATOM 5548 C CA . ALA B 1 256 ? -1.173 -27 -21.906 1 98.44 256 ALA B CA 1
ATOM 5549 C C . ALA B 1 256 ? -0.603 -28.234 -22.609 1 98.44 256 ALA B C 1
ATOM 5551 O O . ALA B 1 256 ? -1.324 -29.203 -22.859 1 98.44 256 ALA B O 1
ATOM 5552 N N . THR B 1 257 ? 0.665 -28.219 -22.922 1 97.62 257 THR B N 1
ATOM 5553 C CA . THR B 1 257 ? 1.266 -29.297 -23.688 1 97.62 257 THR B CA 1
ATOM 5554 C C . THR B 1 257 ? 1.43 -30.547 -22.844 1 97.62 257 THR B C 1
ATOM 5556 O O . THR B 1 257 ? 1.511 -31.656 -23.359 1 97.62 257 THR B O 1
ATOM 5559 N N . ASN B 1 258 ? 1.559 -30.344 -21.547 1 97.69 258 ASN B N 1
ATOM 5560 C CA . ASN B 1 258 ? 1.702 -31.5 -20.656 1 97.69 258 ASN B CA 1
ATOM 5561 C C . ASN B 1 258 ? 0.346 -32 -20.188 1 97.69 258 ASN B C 1
ATOM 5563 O O . ASN B 1 258 ? 0.267 -33.062 -19.547 1 97.69 258 ASN B O 1
ATOM 5567 N N . HIS B 1 259 ? -0.705 -31.281 -20.375 1 97.81 259 HIS B N 1
ATOM 5568 C CA . HIS B 1 259 ? -2.062 -31.797 -20.203 1 97.81 259 HIS B CA 1
ATOM 5569 C C . HIS B 1 259 ? -2.434 -32.75 -21.328 1 97.81 259 HIS B C 1
ATOM 5571 O O . HIS B 1 259 ? -2.043 -32.562 -22.484 1 97.81 259 HIS B O 1
ATOM 5577 N N . LYS B 1 260 ? -3.258 -33.719 -21.125 1 96.94 260 LYS B N 1
ATOM 5578 C CA . LYS B 1 260 ? -3.5 -34.781 -22.109 1 96.94 260 LYS B CA 1
ATOM 5579 C C . LYS B 1 260 ? -4.293 -34.25 -23.297 1 96.94 260 LYS B C 1
ATOM 5581 O O . LYS B 1 260 ? -4.145 -34.75 -24.406 1 96.94 260 LYS B O 1
ATOM 5586 N N . ARG B 1 261 ? -5.098 -33.219 -23.062 1 95.75 261 ARG B N 1
ATOM 5587 C CA . ARG B 1 261 ? -6.035 -32.875 -24.109 1 95.75 261 ARG B CA 1
ATOM 5588 C C . ARG B 1 261 ? -5.984 -31.391 -24.422 1 95.75 261 ARG B C 1
ATOM 5590 O O . ARG B 1 261 ? -6.426 -30.938 -25.484 1 95.75 261 ARG B O 1
ATOM 5597 N N . MET B 1 262 ? -5.508 -30.578 -23.562 1 96.5 262 MET B N 1
ATOM 5598 C CA . MET B 1 262 ? -5.695 -29.125 -23.578 1 96.5 262 MET B CA 1
ATOM 5599 C C . MET B 1 262 ? -5.102 -28.516 -24.844 1 96.5 262 MET B C 1
ATOM 5601 O O . MET B 1 262 ? -5.676 -27.578 -25.422 1 96.5 262 MET B O 1
ATOM 5605 N N . SER B 1 263 ? -3.959 -29.047 -25.312 1 96.5 263 SER B N 1
ATOM 5606 C CA . SER B 1 263 ? -3.281 -28.453 -26.469 1 96.5 263 SER B CA 1
ATOM 5607 C C . SER B 1 263 ? -3.762 -29.078 -27.781 1 96.5 263 SER B C 1
ATOM 5609 O O . SER B 1 263 ? -3.307 -28.703 -28.859 1 96.5 263 SER B O 1
ATOM 5611 N N . GLN B 1 264 ? -4.668 -30.016 -27.719 1 94.38 264 GLN B N 1
ATOM 5612 C CA . GLN B 1 264 ? -5.133 -30.734 -28.906 1 94.38 264 GLN B CA 1
ATOM 5613 C C . GLN B 1 264 ? -6.281 -30 -29.578 1 94.38 264 GLN B C 1
ATOM 5615 O O . GLN B 1 264 ? -7.164 -29.453 -28.906 1 94.38 264 GLN B O 1
ATOM 5620 N N . ILE B 1 265 ? -6.242 -30.031 -30.828 1 91.69 265 ILE B N 1
ATOM 5621 C CA . ILE B 1 265 ? -7.32 -29.438 -31.609 1 91.69 265 ILE B CA 1
ATOM 5622 C C . ILE B 1 265 ? -8.578 -30.297 -31.5 1 91.69 265 ILE B C 1
ATOM 5624 O O . ILE B 1 265 ? -8.5 -31.531 -31.531 1 91.69 265 ILE B O 1
ATOM 5628 N N . GLY B 1 266 ? -9.719 -29.656 -31.469 1 88.38 266 GLY B N 1
ATOM 5629 C CA . GLY B 1 266 ? -10.977 -30.375 -31.453 1 88.38 266 GLY B CA 1
ATOM 5630 C C . GLY B 1 266 ? -11.422 -30.781 -30.047 1 88.38 266 GLY B C 1
ATOM 5631 O O . GLY B 1 266 ? -12.32 -31.609 -29.891 1 88.38 266 GLY B O 1
ATOM 5632 N N . THR B 1 267 ? -10.797 -30.266 -29.031 1 86.19 267 THR B N 1
ATOM 5633 C CA . THR B 1 267 ? -11.117 -30.625 -27.656 1 86.19 267 THR B CA 1
ATOM 5634 C C . THR B 1 267 ? -11.859 -29.484 -26.969 1 86.19 267 THR B C 1
ATOM 5636 O O . THR B 1 267 ? -11.859 -29.391 -25.734 1 86.19 267 THR B O 1
ATOM 5639 N N . ALA B 1 268 ? -12.461 -28.641 -27.703 1 88.5 268 ALA B N 1
ATOM 5640 C CA . ALA B 1 268 ? -13.164 -27.484 -27.156 1 88.5 268 ALA B CA 1
ATOM 5641 C C . ALA B 1 268 ? -14.359 -27.906 -26.312 1 88.5 268 ALA B C 1
ATOM 5643 O O . ALA B 1 268 ? -15.039 -28.891 -26.641 1 88.5 268 ALA B O 1
ATOM 5644 N N . CYS B 1 269 ? -14.562 -27.203 -25.188 1 89.62 269 CYS B N 1
ATOM 5645 C CA . CYS B 1 269 ? -15.805 -27.344 -24.438 1 89.62 269 CYS B CA 1
ATOM 5646 C C . CYS B 1 269 ? -16.984 -26.812 -25.234 1 89.62 269 CYS B C 1
ATOM 5648 O O . CYS B 1 269 ? -16.812 -26.031 -26.172 1 89.62 269 CYS B O 1
ATOM 5650 N N . GLU B 1 270 ? -18.188 -27.188 -24.781 1 80.94 270 GLU B N 1
ATOM 5651 C CA . GLU B 1 270 ? -19.375 -26.75 -25.5 1 80.94 270 GLU B CA 1
ATOM 5652 C C . GLU B 1 270 ? -19.484 -25.219 -25.531 1 80.94 270 GLU B C 1
ATOM 5654 O O . GLU B 1 270 ? -19.312 -24.562 -24.5 1 80.94 270 GLU B O 1
ATOM 5659 N N . GLN B 1 271 ? -19.625 -24.578 -26.578 1 75.12 271 GLN B N 1
ATOM 5660 C CA . GLN B 1 271 ? -19.891 -23.172 -26.797 1 75.12 271 GLN B CA 1
ATOM 5661 C C . GLN B 1 271 ? -18.625 -22.344 -26.641 1 75.12 271 GLN B C 1
ATOM 5663 O O . GLN B 1 271 ? -18.672 -21.109 -26.641 1 75.12 271 GLN B O 1
ATOM 5668 N N . ASP B 1 272 ? -17.5 -23.016 -26.375 1 85.69 272 ASP B N 1
ATOM 5669 C CA . ASP B 1 272 ? -16.25 -22.266 -26.25 1 85.69 272 ASP B CA 1
ATOM 5670 C C . ASP B 1 272 ? -15.477 -22.281 -27.578 1 85.69 272 ASP B C 1
ATOM 5672 O O . ASP B 1 272 ? -15.742 -23.109 -28.438 1 85.69 272 ASP B O 1
ATOM 5676 N N . GLU B 1 273 ? -14.656 -21.359 -27.703 1 87.25 273 GLU B N 1
ATOM 5677 C CA . GLU B 1 273 ? -13.703 -21.391 -28.812 1 87.25 273 GLU B CA 1
ATOM 5678 C C . GLU B 1 273 ? -12.75 -22.578 -28.688 1 87.25 273 GLU B C 1
ATOM 5680 O O . GLU B 1 273 ? -12.539 -23.094 -27.578 1 87.25 273 GLU B O 1
ATOM 5685 N N . ASP B 1 274 ? -12.281 -23 -29.812 1 91.81 274 ASP B N 1
ATOM 5686 C CA . ASP B 1 274 ? -11.297 -24.078 -29.797 1 91.81 274 ASP B CA 1
ATOM 5687 C C . ASP B 1 274 ? -9.891 -23.531 -29.516 1 91.81 274 ASP B C 1
ATOM 5689 O O . ASP B 1 274 ? -9.117 -23.281 -30.438 1 91.81 274 ASP B O 1
ATOM 5693 N N . PHE B 1 275 ? -9.508 -23.562 -28.312 1 93.81 275 PHE B N 1
ATOM 5694 C CA . PHE B 1 275 ? -8.227 -23.016 -27.891 1 93.81 275 PHE B CA 1
ATOM 5695 C C . PHE B 1 275 ? -7.078 -23.906 -28.359 1 93.81 275 PHE B C 1
ATOM 5697 O O . PHE B 1 275 ? -5.918 -23.484 -28.375 1 93.81 275 PHE B O 1
ATOM 5704 N N . GLY B 1 276 ? -7.387 -25.125 -28.688 1 92.44 276 GLY B N 1
ATOM 5705 C CA . GLY B 1 276 ? -6.375 -26.016 -29.234 1 92.44 276 GLY B CA 1
ATOM 5706 C C . GLY B 1 276 ? -5.699 -25.453 -30.469 1 92.44 276 GLY B C 1
ATOM 5707 O O . GLY B 1 276 ? -4.539 -25.766 -30.75 1 92.44 276 GLY B O 1
ATOM 5708 N N . LYS B 1 277 ? -6.379 -24.703 -31.25 1 92.25 277 LYS B N 1
ATOM 5709 C CA . LYS B 1 277 ? -5.836 -24.094 -32.469 1 92.25 277 LYS B CA 1
ATOM 5710 C C . LYS B 1 277 ? -4.703 -23.125 -32.125 1 92.25 277 LYS B C 1
ATOM 5712 O O . LYS B 1 277 ? -3.865 -22.812 -32.969 1 92.25 277 LYS B O 1
ATOM 5717 N N . GLN B 1 278 ? -4.695 -22.75 -30.906 1 93.88 278 GLN B N 1
ATOM 5718 C CA . GLN B 1 278 ? -3.633 -21.859 -30.438 1 93.88 278 GLN B CA 1
ATOM 5719 C C . GLN B 1 278 ? -2.764 -22.562 -29.391 1 93.88 278 GLN B C 1
ATOM 5721 O O . GLN B 1 278 ? -2.195 -21.906 -28.516 1 93.88 278 GLN B O 1
ATOM 5726 N N . GLY B 1 279 ? -2.842 -23.859 -29.422 1 95.88 279 GLY B N 1
ATOM 5727 C CA . GLY B 1 279 ? -1.979 -24.641 -28.547 1 95.88 279 GLY B CA 1
ATOM 5728 C C . GLY B 1 279 ? -2.518 -24.766 -27.141 1 95.88 279 GLY B C 1
ATOM 5729 O O . GLY B 1 279 ? -1.771 -25.078 -26.203 1 95.88 279 GLY B O 1
ATOM 5730 N N . GLY B 1 280 ? -3.742 -24.422 -26.922 1 97.75 280 GLY B N 1
ATOM 5731 C CA . GLY B 1 280 ? -4.391 -24.594 -25.641 1 97.75 280 GLY B CA 1
ATOM 5732 C C . GLY B 1 280 ? -4.156 -23.422 -24.688 1 97.75 280 GLY B C 1
ATOM 5733 O O . GLY B 1 280 ? -4.355 -23.547 -23.484 1 97.75 280 GLY B O 1
ATOM 5734 N N . ILE B 1 281 ? -3.637 -22.25 -25.188 1 98.38 281 ILE B N 1
ATOM 5735 C CA . ILE B 1 281 ? -3.377 -21.094 -24.344 1 98.38 281 ILE B CA 1
ATOM 5736 C C . ILE B 1 281 ? -4.137 -19.875 -24.875 1 98.38 281 ILE B C 1
ATOM 5738 O O . ILE B 1 281 ? -4.551 -19.859 -26.031 1 98.38 281 ILE B O 1
ATOM 5742 N N . THR B 1 282 ? -4.355 -18.875 -24.047 1 98.12 282 THR B N 1
ATOM 5743 C CA . THR B 1 282 ? -4.988 -17.641 -24.5 1 98.12 282 THR B CA 1
ATOM 5744 C C . THR B 1 282 ? -4.598 -16.484 -23.594 1 98.12 282 THR B C 1
ATOM 5746 O O . THR B 1 282 ? -4.344 -16.672 -22.406 1 98.12 282 THR B O 1
ATOM 5749 N N . ASN B 1 283 ? -4.484 -15.32 -24.203 1 98.12 283 ASN B N 1
ATOM 5750 C CA . ASN B 1 283 ? -4.43 -14.094 -23.422 1 98.12 283 ASN B CA 1
ATOM 5751 C C . ASN B 1 283 ? -5.785 -13.758 -22.797 1 98.12 283 ASN B C 1
ATOM 5753 O O . ASN B 1 283 ? -6.809 -13.797 -23.484 1 98.12 283 ASN B O 1
ATOM 5757 N N . GLY B 1 284 ? -5.793 -13.445 -21.531 1 97.75 284 GLY B N 1
ATOM 5758 C CA . GLY B 1 284 ? -7.051 -13.227 -20.828 1 97.75 284 GLY B CA 1
ATOM 5759 C C . GLY B 1 284 ? -7.914 -12.156 -21.484 1 97.75 284 GLY B C 1
ATOM 5760 O O . GLY B 1 284 ? -9.086 -12.406 -21.781 1 97.75 284 GLY B O 1
ATOM 5761 N N . ALA B 1 285 ? -7.332 -11 -21.734 1 96.81 285 ALA B N 1
ATOM 5762 C CA . ALA B 1 285 ? -8.062 -9.867 -22.297 1 96.81 285 ALA B CA 1
ATOM 5763 C C . ALA B 1 285 ? -8.523 -10.156 -23.719 1 96.81 285 ALA B C 1
ATOM 5765 O O . ALA B 1 285 ? -9.516 -9.594 -24.188 1 96.81 285 ALA B O 1
ATOM 5766 N N . SER B 1 286 ? -7.785 -10.969 -24.422 1 96.19 286 SER B N 1
ATOM 5767 C CA . SER B 1 286 ? -8.188 -11.375 -25.766 1 96.19 286 SER B CA 1
ATOM 5768 C C . SER B 1 286 ? -9.422 -12.273 -25.719 1 96.19 286 SER B C 1
ATOM 5770 O O . SER B 1 286 ? -10.25 -12.242 -26.625 1 96.19 286 SER B O 1
ATOM 5772 N N . TRP B 1 287 ? -9.523 -13.148 -24.734 1 95.19 287 TRP B N 1
ATOM 5773 C CA . TRP B 1 287 ? -10.688 -14 -24.547 1 95.19 287 TRP B CA 1
ATOM 5774 C C . TRP B 1 287 ? -11.891 -13.188 -24.094 1 95.19 287 TRP B C 1
ATOM 5776 O O . TRP B 1 287 ? -12.898 -13.102 -24.797 1 95.19 287 TRP B O 1
ATOM 5786 N N . TYR B 1 288 ? -11.773 -12.547 -22.922 1 93.81 288 TYR B N 1
ATOM 5787 C CA . TYR B 1 288 ? -12.695 -11.523 -22.438 1 93.81 288 TYR B CA 1
ATOM 5788 C C . TYR B 1 288 ? -12.07 -10.734 -21.281 1 93.81 288 TYR B C 1
ATOM 5790 O O . TYR B 1 288 ? -11.367 -11.297 -20.438 1 93.81 288 TYR B O 1
ATOM 5798 N N . SER B 1 289 ? -12.406 -9.516 -21.25 1 94.31 289 SER B N 1
ATOM 5799 C CA . SER B 1 289 ? -11.781 -8.602 -20.281 1 94.31 289 SER B CA 1
ATOM 5800 C C . SER B 1 289 ? -12.32 -8.82 -18.875 1 94.31 289 SER B C 1
ATOM 5802 O O . SER B 1 289 ? -13.539 -8.922 -18.688 1 94.31 289 SER B O 1
ATOM 5804 N N . VAL B 1 290 ? -11.43 -8.906 -17.922 1 92.06 290 VAL B N 1
ATOM 5805 C CA . VAL B 1 290 ? -11.766 -9.086 -16.516 1 92.06 290 VAL B CA 1
ATOM 5806 C C . VAL B 1 290 ? -11 -8.062 -15.672 1 92.06 290 VAL B C 1
ATOM 5808 O O . VAL B 1 290 ? -9.766 -8.016 -15.711 1 92.06 290 VAL B O 1
ATOM 5811 N N . ALA B 1 291 ? -11.703 -7.246 -14.93 1 92.31 291 ALA B N 1
ATOM 5812 C CA . ALA B 1 291 ? -11.094 -6.34 -13.953 1 92.31 291 ALA B CA 1
ATOM 5813 C C . ALA B 1 291 ? -11.133 -6.941 -12.555 1 92.31 291 ALA B C 1
ATOM 5815 O O . ALA B 1 291 ? -12.062 -7.664 -12.203 1 92.31 291 ALA B O 1
ATOM 5816 N N . GLY B 1 292 ? -10.086 -6.617 -11.734 1 94.12 292 GLY B N 1
ATOM 5817 C CA . GLY B 1 292 ? -10.102 -7.016 -10.336 1 94.12 292 GLY B CA 1
ATOM 5818 C C . GLY B 1 292 ? -9.781 -8.484 -10.133 1 94.12 292 GLY B C 1
ATOM 5819 O O . GLY B 1 292 ? -10.211 -9.086 -9.148 1 94.12 292 GLY B O 1
ATOM 5820 N N . GLY B 1 293 ? -9.055 -9.039 -11.031 1 96.88 293 GLY B N 1
ATOM 5821 C CA . GLY B 1 293 ? -8.703 -10.453 -10.922 1 96.88 293 GLY B CA 1
ATOM 5822 C C . GLY B 1 293 ? -7.406 -10.688 -10.18 1 96.88 293 GLY B C 1
ATOM 5823 O O . GLY B 1 293 ? -6.562 -9.797 -10.086 1 96.88 293 GLY B O 1
ATOM 5824 N N . MET B 1 294 ? -7.238 -11.906 -9.664 1 98.06 294 MET B N 1
ATOM 5825 C CA . MET B 1 294 ? -6.055 -12.281 -8.891 1 98.06 294 MET B CA 1
ATOM 5826 C C . MET B 1 294 ? -4.824 -12.344 -9.789 1 98.06 294 MET B C 1
ATOM 5828 O O . MET B 1 294 ? -3.729 -11.953 -9.375 1 98.06 294 MET B O 1
ATOM 5832 N N . GLN B 1 295 ? -5 -12.82 -11 1 98.5 295 GLN B N 1
ATOM 5833 C CA . GLN B 1 295 ? -3.891 -13.023 -11.922 1 98.5 295 GLN B CA 1
ATOM 5834 C C . GLN B 1 295 ? -3.098 -11.742 -12.133 1 98.5 295 GLN B C 1
ATOM 5836 O O . GLN B 1 295 ? -1.9 -11.688 -11.844 1 98.5 295 GLN B O 1
ATOM 5841 N N . ASP B 1 296 ? -3.814 -10.695 -12.602 1 98 296 ASP B N 1
ATOM 5842 C CA . ASP B 1 296 ? -3.141 -9.422 -12.859 1 98 296 ASP B CA 1
ATOM 5843 C C . ASP B 1 296 ? -2.635 -8.805 -11.555 1 98 296 ASP B C 1
ATOM 5845 O O . ASP B 1 296 ? -1.577 -8.172 -11.539 1 98 296 ASP B O 1
ATOM 5849 N N . PHE B 1 297 ? -3.334 -8.969 -10.453 1 96.94 297 PHE B N 1
ATOM 5850 C CA . PHE B 1 297 ? -2.922 -8.43 -9.156 1 96.94 297 PHE B CA 1
ATOM 5851 C C . PHE B 1 297 ? -1.57 -9 -8.742 1 96.94 297 PHE B C 1
ATOM 5853 O O . PHE B 1 297 ? -0.702 -8.266 -8.266 1 96.94 297 PHE B O 1
ATOM 5860 N N . ASN B 1 298 ? -1.357 -10.312 -8.867 1 97.69 298 ASN B N 1
ATOM 5861 C CA . ASN B 1 298 ? -0.076 -10.93 -8.539 1 97.69 298 ASN B CA 1
ATOM 5862 C C . ASN B 1 298 ? 1.072 -10.273 -9.305 1 97.69 298 ASN B C 1
ATOM 5864 O O . ASN B 1 298 ? 2.086 -9.906 -8.711 1 97.69 298 ASN B O 1
ATOM 5868 N N . TYR B 1 299 ? 0.877 -10.094 -10.594 1 97.56 299 TYR B N 1
ATOM 5869 C CA . TYR B 1 299 ? 1.936 -9.602 -11.469 1 97.56 299 TYR B CA 1
ATOM 5870 C C . TYR B 1 299 ? 2.258 -8.148 -11.172 1 97.56 299 TYR B C 1
ATOM 5872 O O . TYR B 1 299 ? 3.416 -7.73 -11.25 1 97.56 299 TYR B O 1
ATOM 5880 N N . LEU B 1 300 ? 1.248 -7.418 -10.844 1 94.44 300 LEU B N 1
ATOM 5881 C CA . LEU B 1 300 ? 1.425 -5.977 -10.719 1 94.44 300 LEU B CA 1
ATOM 5882 C C . LEU B 1 300 ? 1.797 -5.598 -9.289 1 94.44 300 LEU B C 1
ATOM 5884 O O . LEU B 1 300 ? 2.494 -4.605 -9.062 1 94.44 300 LEU B O 1
ATOM 5888 N N . ALA B 1 301 ? 1.394 -6.398 -8.336 1 92.19 301 ALA B N 1
ATOM 5889 C CA . ALA B 1 301 ? 1.573 -6.008 -6.941 1 92.19 301 ALA B CA 1
ATOM 5890 C C . ALA B 1 301 ? 2.762 -6.734 -6.316 1 92.19 301 ALA B C 1
ATOM 5892 O O . ALA B 1 301 ? 3.289 -6.305 -5.289 1 92.19 301 ALA B O 1
ATOM 5893 N N . THR B 1 302 ? 3.191 -7.879 -6.863 1 93.94 302 THR B N 1
ATOM 5894 C CA . THR B 1 302 ? 4.242 -8.711 -6.285 1 93.94 302 THR B CA 1
ATOM 5895 C C . THR B 1 302 ? 5.254 -9.125 -7.348 1 93.94 302 THR B C 1
ATOM 5897 O O . THR B 1 302 ? 5.254 -8.578 -8.461 1 93.94 302 THR B O 1
ATOM 5900 N N . ASN B 1 303 ? 6.172 -10.047 -6.949 1 96.56 303 ASN B N 1
ATOM 5901 C CA . ASN B 1 303 ? 7.133 -10.633 -7.879 1 96.56 303 ASN B CA 1
ATOM 5902 C C . ASN B 1 303 ? 6.559 -11.859 -8.578 1 96.56 303 ASN B C 1
ATOM 5904 O O . ASN B 1 303 ? 7.227 -12.469 -9.414 1 96.56 303 ASN B O 1
ATOM 5908 N N . THR B 1 304 ? 5.312 -12.188 -8.281 1 98.31 304 THR B N 1
ATOM 5909 C CA . THR B 1 304 ? 4.781 -13.5 -8.633 1 98.31 304 THR B CA 1
ATOM 5910 C C . THR B 1 304 ? 4.219 -13.5 -10.047 1 98.31 304 THR B C 1
ATOM 5912 O O . THR B 1 304 ? 3.453 -12.609 -10.422 1 98.31 304 THR B O 1
ATOM 5915 N N . PHE B 1 305 ? 4.609 -14.469 -10.812 1 98.81 305 PHE B N 1
ATOM 5916 C CA . PHE B 1 305 ? 3.969 -14.766 -12.086 1 98.81 305 PHE B CA 1
ATOM 5917 C C . PHE B 1 305 ? 2.814 -15.742 -11.898 1 98.81 305 PHE B C 1
ATOM 5919 O O . PHE B 1 305 ? 3.014 -16.859 -11.414 1 98.81 305 PHE B O 1
ATOM 5926 N N . GLU B 1 306 ? 1.668 -15.289 -12.234 1 98.81 306 GLU B N 1
ATOM 5927 C CA . GLU B 1 306 ? 0.52 -16.172 -12.07 1 98.81 306 GLU B CA 1
ATOM 5928 C C . GLU B 1 306 ? -0.255 -16.312 -13.383 1 98.81 306 GLU B C 1
ATOM 5930 O O . GLU B 1 306 ? -0.427 -15.336 -14.109 1 98.81 306 GLU B O 1
ATOM 5935 N N . ILE B 1 307 ? -0.719 -17.5 -13.664 1 98.88 307 ILE B N 1
ATOM 5936 C CA . ILE B 1 307 ? -1.656 -17.734 -14.758 1 98.88 307 ILE B CA 1
ATOM 5937 C C . ILE B 1 307 ? -2.943 -18.344 -14.211 1 98.88 307 ILE B C 1
ATOM 5939 O O . ILE B 1 307 ? -3.006 -18.734 -13.039 1 98.88 307 ILE B O 1
ATOM 5943 N N . THR B 1 308 ? -3.955 -18.359 -14.977 1 98.81 308 THR B N 1
ATOM 5944 C CA . THR B 1 308 ? -5.223 -19 -14.617 1 98.81 308 THR B CA 1
ATOM 5945 C C . THR B 1 308 ? -5.488 -20.219 -15.492 1 98.81 308 THR B C 1
ATOM 5947 O O . THR B 1 308 ? -5.406 -20.125 -16.719 1 98.81 308 THR B O 1
ATOM 5950 N N . LEU B 1 309 ? -5.797 -21.281 -14.883 1 98.75 309 LEU B N 1
ATOM 5951 C CA . LEU B 1 309 ? -6.027 -22.547 -15.594 1 98.75 309 LEU B CA 1
ATOM 5952 C C . LEU B 1 309 ? -7.508 -22.906 -15.57 1 98.75 309 LEU B C 1
ATOM 5954 O O . LEU B 1 309 ? -8.117 -22.984 -14.508 1 98.75 309 LEU B O 1
ATOM 5958 N N . GLU B 1 310 ? -8.047 -23.125 -16.719 1 97.81 310 GLU B N 1
ATOM 5959 C CA . GLU B 1 310 ? -9.328 -23.797 -16.859 1 97.81 310 GLU B CA 1
ATOM 5960 C C . GLU B 1 310 ? -9.133 -25.297 -17.141 1 97.81 310 GLU B C 1
ATOM 5962 O O . GLU B 1 310 ? -8.789 -25.688 -18.25 1 97.81 310 GLU B O 1
ATOM 5967 N N . LEU B 1 311 ? -9.453 -26.062 -16.188 1 97.25 311 LEU B N 1
ATOM 5968 C CA . LEU B 1 311 ? -8.93 -27.422 -16.109 1 97.25 311 LEU B CA 1
ATOM 5969 C C . LEU B 1 311 ? -9.773 -28.391 -16.938 1 97.25 311 LEU B C 1
ATOM 5971 O O . LEU B 1 311 ? -9.312 -29.469 -17.312 1 97.25 311 LEU B O 1
ATOM 5975 N N . GLY B 1 312 ? -10.992 -28.062 -17.125 1 92.5 312 GLY B N 1
ATOM 5976 C CA . GLY B 1 312 ? -11.922 -28.953 -17.797 1 92.5 312 GLY B CA 1
ATOM 5977 C C . GLY B 1 312 ? -13.258 -28.297 -18.109 1 92.5 312 GLY B C 1
ATOM 5978 O O . GLY B 1 312 ? -13.578 -27.234 -17.562 1 92.5 312 GLY B O 1
ATOM 5979 N N . CYS B 1 313 ? -14.07 -28.938 -18.922 1 91.19 313 CYS B N 1
ATOM 5980 C CA . CYS B 1 313 ? -15.305 -28.359 -19.438 1 91.19 313 CYS B CA 1
ATOM 5981 C C . CYS B 1 313 ? -16.375 -28.328 -18.359 1 91.19 313 CYS B C 1
ATOM 5983 O O . CYS B 1 313 ? -17.234 -27.422 -18.359 1 91.19 313 CYS B O 1
ATOM 5985 N N . ASP B 1 314 ? -16.328 -29.266 -17.5 1 90.19 314 ASP B N 1
ATOM 5986 C CA . ASP B 1 314 ? -17.344 -29.328 -16.453 1 90.19 314 ASP B CA 1
ATOM 5987 C C . ASP B 1 314 ? -16.859 -28.594 -15.188 1 90.19 314 ASP B C 1
ATOM 5989 O O . ASP B 1 314 ? -15.828 -28.938 -14.617 1 90.19 314 ASP B O 1
ATOM 5993 N N . LYS B 1 315 ? -17.594 -27.672 -14.688 1 90.88 315 LYS B N 1
ATOM 5994 C CA . LYS B 1 315 ? -17.266 -26.938 -13.477 1 90.88 315 LYS B CA 1
ATOM 5995 C C . LYS B 1 315 ? -17.391 -27.828 -12.242 1 90.88 315 LYS B C 1
ATOM 5997 O O . LYS B 1 315 ? -16.625 -27.672 -11.281 1 90.88 315 LYS B O 1
ATOM 6002 N N . TYR B 1 316 ? -18.359 -28.656 -12.305 1 92.94 316 TYR B N 1
ATOM 6003 C CA . TYR B 1 316 ? -18.625 -29.594 -11.219 1 92.94 316 TYR B CA 1
ATOM 6004 C C . TYR B 1 316 ? -18.781 -31.016 -11.758 1 92.94 316 TYR B C 1
ATOM 6006 O O . TYR B 1 316 ? -19.875 -31.578 -11.75 1 92.94 316 TYR B O 1
ATOM 6014 N N . PRO B 1 317 ? -17.719 -31.641 -12.156 1 93.44 317 PRO B N 1
ATOM 6015 C CA . PRO B 1 317 ? -17.812 -33 -12.695 1 93.44 317 PRO B CA 1
ATOM 6016 C C . PRO B 1 317 ? -18.266 -34.031 -11.664 1 93.44 317 PRO B C 1
ATOM 6018 O O . PRO B 1 317 ? -17.953 -33.875 -10.477 1 93.44 317 PRO B O 1
ATOM 6021 N N . PRO B 1 318 ? -19.016 -35.031 -12.141 1 93.38 318 PRO B N 1
ATOM 6022 C CA . PRO B 1 318 ? -19.359 -36.094 -11.203 1 93.38 318 PRO B CA 1
ATOM 6023 C C . PRO B 1 318 ? -18.141 -36.812 -10.641 1 93.38 318 PRO B C 1
ATOM 6025 O O . PRO B 1 318 ? -17.078 -36.812 -11.273 1 93.38 318 PRO B O 1
ATOM 6028 N N . GLU B 1 319 ? -18.297 -37.375 -9.508 1 95.62 319 GLU B N 1
ATOM 6029 C CA . GLU B 1 319 ? -17.203 -38.062 -8.812 1 95.62 319 GLU B CA 1
ATOM 6030 C C . GLU B 1 319 ? -16.531 -39.094 -9.703 1 95.62 319 GLU B C 1
ATOM 6032 O O . GLU B 1 319 ? -15.32 -39.281 -9.633 1 95.62 319 GLU B O 1
ATOM 6037 N N . SER B 1 320 ? -17.312 -39.719 -10.531 1 96.06 320 SER B N 1
ATOM 6038 C CA . SER B 1 320 ? -16.812 -40.812 -11.383 1 96.06 320 SER B CA 1
ATOM 6039 C C . SER B 1 320 ? -15.789 -40.281 -12.391 1 96.06 320 SER B C 1
ATOM 6041 O O . SER B 1 320 ? -15.016 -41.062 -12.953 1 96.06 320 SER B O 1
ATOM 6043 N N . LYS B 1 321 ? -15.727 -39.031 -12.594 1 96.44 321 LYS B N 1
ATOM 6044 C CA . LYS B 1 321 ? -14.836 -38.438 -13.594 1 96.44 321 LYS B CA 1
ATOM 6045 C C . LYS B 1 321 ? -13.562 -37.906 -12.945 1 96.44 321 LYS B C 1
ATOM 6047 O O . LYS B 1 321 ? -12.609 -37.531 -13.648 1 96.44 321 LYS B O 1
ATOM 6052 N N . LEU B 1 322 ? -13.508 -37.844 -11.648 1 97.62 322 LEU B N 1
ATOM 6053 C CA . LEU B 1 322 ? -12.414 -37.156 -10.938 1 97.62 322 LEU B CA 1
ATOM 6054 C C . LEU B 1 322 ? -11.094 -37.875 -11.18 1 97.62 322 LEU B C 1
ATOM 6056 O O . LEU B 1 322 ? -10.062 -37.25 -11.383 1 97.62 322 LEU B O 1
ATOM 6060 N N . ALA B 1 323 ? -11.094 -39.188 -11.18 1 97.5 323 ALA B N 1
ATOM 6061 C CA . ALA B 1 323 ? -9.867 -39.938 -11.406 1 97.5 323 ALA B CA 1
ATOM 6062 C C . ALA B 1 323 ? -9.305 -39.656 -12.797 1 97.5 323 ALA B C 1
ATOM 6064 O O . ALA B 1 323 ? -8.094 -39.5 -12.961 1 97.5 323 ALA B O 1
ATOM 6065 N N . LYS B 1 324 ? -10.172 -39.688 -13.758 1 97.19 324 LYS B N 1
ATOM 6066 C CA . LYS B 1 324 ? -9.734 -39.406 -15.125 1 97.19 324 LYS B CA 1
ATOM 6067 C C . LYS B 1 324 ? -9.188 -38 -15.227 1 97.19 324 LYS B C 1
ATOM 6069 O O . LYS B 1 324 ? -8.172 -37.75 -15.898 1 97.19 324 LYS B O 1
ATOM 6074 N N . GLU B 1 325 ? -9.852 -37.031 -14.633 1 97.44 325 GLU B N 1
ATOM 6075 C CA . GLU B 1 325 ? -9.406 -35.625 -14.633 1 97.44 325 GLU B CA 1
ATOM 6076 C C . GLU B 1 325 ? -8.039 -35.5 -13.969 1 97.44 325 GLU B C 1
ATOM 6078 O O . GLU B 1 325 ? -7.211 -34.688 -14.398 1 97.44 325 GLU B O 1
ATOM 6083 N N . TRP B 1 326 ? -7.816 -36.25 -12.883 1 97.88 326 TRP B N 1
ATOM 6084 C CA . TRP B 1 326 ? -6.5 -36.281 -12.25 1 97.88 326 TRP B CA 1
ATOM 6085 C C . TRP B 1 326 ? -5.438 -36.75 -13.242 1 97.88 326 TRP B C 1
ATOM 6087 O O . TRP B 1 326 ? -4.395 -36.094 -13.398 1 97.88 326 TRP B O 1
ATOM 6097 N N . GLU B 1 327 ? -5.691 -37.781 -13.922 1 97.69 327 GLU B N 1
ATOM 6098 C CA . GLU B 1 327 ? -4.723 -38.312 -14.875 1 97.69 327 GLU B CA 1
ATOM 6099 C C . GLU B 1 327 ? -4.453 -37.344 -16.016 1 97.69 327 GLU B C 1
ATOM 6101 O O . GLU B 1 327 ? -3.326 -37.219 -16.484 1 97.69 327 GLU B O 1
ATOM 6106 N N . ASP B 1 328 ? -5.492 -36.688 -16.438 1 97.19 328 ASP B N 1
ATOM 6107 C CA . ASP B 1 328 ? -5.352 -35.719 -17.531 1 97.19 328 ASP B CA 1
ATOM 6108 C C . ASP B 1 328 ? -4.465 -34.562 -17.109 1 97.19 328 ASP B C 1
ATOM 6110 O O . ASP B 1 328 ? -3.734 -34 -17.922 1 97.19 328 ASP B O 1
ATOM 6114 N N . ASN B 1 329 ? -4.512 -34.125 -15.805 1 98.12 329 ASN B N 1
ATOM 6115 C CA . ASN B 1 329 ? -3.881 -32.906 -15.352 1 98.12 329 ASN B CA 1
ATOM 6116 C C . ASN B 1 329 ? -2.566 -33.156 -14.625 1 98.12 329 ASN B C 1
ATOM 6118 O O . ASN B 1 329 ? -1.757 -32.25 -14.43 1 98.12 329 ASN B O 1
ATOM 6122 N N . LYS B 1 330 ? -2.316 -34.375 -14.156 1 98.06 330 LYS B N 1
ATOM 6123 C CA . LYS B 1 330 ? -1.254 -34.719 -13.211 1 98.06 330 LYS B CA 1
ATOM 6124 C C . LYS B 1 330 ? 0.1 -34.219 -13.703 1 98.06 330 LYS B C 1
ATOM 6126 O O . LYS B 1 330 ? 0.77 -33.438 -13.016 1 98.06 330 LYS B O 1
ATOM 6131 N N . GLN B 1 331 ? 0.495 -34.625 -14.891 1 97.69 331 GLN B N 1
ATOM 6132 C CA . GLN B 1 331 ? 1.807 -34.25 -15.406 1 97.69 331 GLN B CA 1
ATOM 6133 C C . GLN B 1 331 ? 1.91 -32.75 -15.594 1 97.69 331 GLN B C 1
ATOM 6135 O O . GLN B 1 331 ? 2.963 -32.156 -15.344 1 97.69 331 GLN B O 1
ATOM 6140 N N . ALA B 1 332 ? 0.852 -32.094 -16.109 1 98.31 332 ALA B N 1
ATOM 6141 C CA . ALA B 1 332 ? 0.831 -30.656 -16.312 1 98.31 332 ALA B CA 1
ATOM 6142 C C . ALA B 1 332 ? 1.028 -29.906 -14.992 1 98.31 332 ALA B C 1
ATOM 6144 O O . ALA B 1 332 ? 1.795 -28.953 -14.922 1 98.31 332 ALA B O 1
ATOM 6145 N N . LEU B 1 333 ? 0.356 -30.344 -13.898 1 98.69 333 LEU B N 1
ATOM 6146 C CA . LEU B 1 333 ? 0.479 -29.734 -12.578 1 98.69 333 LEU B CA 1
ATOM 6147 C C . LEU B 1 333 ? 1.916 -29.828 -12.078 1 98.69 333 LEU B C 1
ATOM 6149 O O . LEU B 1 333 ? 2.449 -28.844 -11.547 1 98.69 333 LEU B O 1
ATOM 6153 N N . LEU B 1 334 ? 2.543 -30.953 -12.25 1 97.81 334 LEU B N 1
ATOM 6154 C CA . LEU B 1 334 ? 3.902 -31.172 -11.766 1 97.81 334 LEU B CA 1
ATOM 6155 C C . LEU B 1 334 ? 4.906 -30.344 -12.57 1 97.81 334 LEU B C 1
ATOM 6157 O O . LEU B 1 334 ? 5.773 -29.688 -12 1 97.81 334 LEU B O 1
ATOM 6161 N N . GLU B 1 335 ? 4.77 -30.344 -13.891 1 96.56 335 GLU B N 1
ATOM 6162 C CA . GLU B 1 335 ? 5.711 -29.641 -14.758 1 96.56 335 GLU B CA 1
ATOM 6163 C C . GLU B 1 335 ? 5.605 -28.125 -14.562 1 96.56 335 GLU B C 1
ATOM 6165 O O . GLU B 1 335 ? 6.598 -27.406 -14.68 1 96.56 335 GLU B O 1
ATOM 6170 N N . PHE B 1 336 ? 4.414 -27.688 -14.289 1 97.81 336 PHE B N 1
ATOM 6171 C CA . PHE B 1 336 ? 4.246 -26.266 -14.039 1 97.81 336 PHE B CA 1
ATOM 6172 C C . PHE B 1 336 ? 5.008 -25.844 -12.789 1 97.81 336 PHE B C 1
ATOM 6174 O O . PHE B 1 336 ? 5.637 -24.781 -12.773 1 97.81 336 PHE B O 1
ATOM 6181 N N . ILE B 1 337 ? 4.992 -26.625 -11.719 1 97.81 337 ILE B N 1
ATOM 6182 C CA . ILE B 1 337 ? 5.766 -26.328 -10.516 1 97.81 337 ILE B CA 1
ATOM 6183 C C . ILE B 1 337 ? 7.246 -26.219 -10.875 1 97.81 337 ILE B C 1
ATOM 6185 O O . ILE B 1 337 ? 7.941 -25.328 -10.383 1 97.81 337 ILE B O 1
ATOM 6189 N N . ASN B 1 338 ? 7.684 -27.031 -11.75 1 95.19 338 ASN B N 1
ATOM 6190 C CA . ASN B 1 338 ? 9.086 -27.062 -12.148 1 95.19 338 ASN B CA 1
ATOM 6191 C C . ASN B 1 338 ? 9.516 -25.766 -12.82 1 95.19 338 ASN B C 1
ATOM 6193 O O . ASN B 1 338 ? 10.703 -25.438 -12.844 1 95.19 338 ASN B O 1
ATOM 6197 N N . GLN B 1 339 ? 8.578 -25.016 -13.352 1 96.31 339 GLN B N 1
ATOM 6198 C CA . GLN B 1 339 ? 8.898 -23.781 -14.062 1 96.31 339 GLN B CA 1
ATOM 6199 C C . GLN B 1 339 ? 9.344 -22.688 -13.094 1 96.31 339 GLN B C 1
ATOM 6201 O O . GLN B 1 339 ? 9.898 -21.672 -13.516 1 96.31 339 GLN B O 1
ATOM 6206 N N . ALA B 1 340 ? 9.195 -22.922 -11.789 1 96.81 340 ALA B N 1
ATOM 6207 C CA . ALA B 1 340 ? 9.727 -21.984 -10.805 1 96.81 340 ALA B CA 1
ATOM 6208 C C . ALA B 1 340 ? 11.242 -21.891 -10.891 1 96.81 340 ALA B C 1
ATOM 6210 O O . ALA B 1 340 ? 11.852 -21 -10.305 1 96.81 340 ALA B O 1
ATOM 6211 N N . HIS B 1 341 ? 11.859 -22.766 -11.672 1 96.12 341 HIS B N 1
ATOM 6212 C CA . HIS B 1 341 ? 13.312 -22.875 -11.703 1 96.12 341 HIS B CA 1
ATOM 6213 C C . HIS B 1 341 ? 13.875 -22.406 -13.039 1 96.12 341 HIS B C 1
ATOM 6215 O O . HIS B 1 341 ? 15.031 -22.656 -13.359 1 96.12 341 HIS B O 1
ATOM 6221 N N . ILE B 1 342 ? 13.133 -21.75 -13.891 1 96.06 342 ILE B N 1
ATOM 6222 C CA . ILE B 1 342 ? 13.688 -21.203 -15.125 1 96.06 342 ILE B CA 1
ATOM 6223 C C . ILE B 1 342 ? 14.234 -19.812 -14.867 1 96.06 342 ILE B C 1
ATOM 6225 O O . ILE B 1 342 ? 13.992 -19.234 -13.805 1 96.06 342 ILE B O 1
ATOM 6229 N N . GLY B 1 343 ? 15.016 -19.297 -15.867 1 96.81 343 GLY B N 1
ATOM 6230 C CA . GLY B 1 343 ? 15.508 -17.922 -15.828 1 96.81 343 GLY B CA 1
ATOM 6231 C C . GLY B 1 343 ? 16.719 -17.766 -14.93 1 96.81 343 GLY B C 1
ATOM 6232 O O . GLY B 1 343 ? 17.688 -18.531 -15.031 1 96.81 343 GLY B O 1
ATOM 6233 N N . ALA B 1 344 ? 16.703 -16.688 -14.156 1 97.5 344 ALA B N 1
ATOM 6234 C CA . ALA B 1 344 ? 17.828 -16.359 -13.305 1 97.5 344 ALA B CA 1
ATOM 6235 C C . ALA B 1 344 ? 17.406 -16.203 -11.852 1 97.5 344 ALA B C 1
ATOM 6237 O O . ALA B 1 344 ? 16.25 -15.867 -11.57 1 97.5 344 ALA B O 1
ATOM 6238 N N . LYS B 1 345 ? 18.281 -16.5 -10.945 1 97.75 345 LYS B N 1
ATOM 6239 C CA . LYS B 1 345 ? 18.125 -16.234 -9.516 1 97.75 345 LYS B CA 1
ATOM 6240 C C . LYS B 1 345 ? 19.438 -15.797 -8.883 1 97.75 345 LYS B C 1
ATOM 6242 O O . LYS B 1 345 ? 20.5 -15.945 -9.492 1 97.75 345 LYS B O 1
ATOM 6247 N N . GLY B 1 346 ? 19.328 -15.141 -7.703 1 98.31 346 GLY B N 1
ATOM 6248 C CA . GLY B 1 346 ? 20.578 -14.766 -7.062 1 98.31 346 GLY B CA 1
ATOM 6249 C C . GLY B 1 346 ? 20.375 -13.922 -5.816 1 98.31 346 GLY B C 1
ATOM 6250 O O . GLY B 1 346 ? 19.25 -13.742 -5.355 1 98.31 346 GLY B O 1
ATOM 6251 N N . LEU B 1 347 ? 21.531 -13.586 -5.27 1 98.44 347 LEU B N 1
ATOM 6252 C CA . LEU B 1 347 ? 21.625 -12.727 -4.09 1 98.44 347 LEU B CA 1
ATOM 6253 C C . LEU B 1 347 ? 22.188 -11.359 -4.453 1 98.44 347 LEU B C 1
ATOM 6255 O O . LEU B 1 347 ? 23.094 -11.25 -5.281 1 98.44 347 LEU B O 1
ATOM 6259 N N . VAL B 1 348 ? 21.594 -10.383 -3.889 1 98.5 348 VAL B N 1
ATOM 6260 C CA . VAL B 1 348 ? 22.172 -9.047 -3.93 1 98.5 348 VAL B CA 1
ATOM 6261 C C . VAL B 1 348 ? 22.688 -8.656 -2.547 1 98.5 348 VAL B C 1
ATOM 6263 O O . VAL B 1 348 ? 21.922 -8.617 -1.579 1 98.5 348 VAL B O 1
ATOM 6266 N N . ARG B 1 349 ? 23.938 -8.445 -2.465 1 98.25 349 ARG B N 1
ATOM 6267 C CA . ARG B 1 349 ? 24.609 -8.094 -1.216 1 98.25 349 ARG B CA 1
ATOM 6268 C C . ARG B 1 349 ? 25.344 -6.77 -1.347 1 98.25 349 ARG B C 1
ATOM 6270 O O . ARG B 1 349 ? 25.609 -6.309 -2.459 1 98.25 349 ARG B O 1
ATOM 6277 N N . ASP B 1 350 ? 25.594 -6.168 -0.22 1 95.75 350 ASP B N 1
ATOM 6278 C CA . ASP B 1 350 ? 26.484 -5.02 -0.24 1 95.75 350 ASP B CA 1
ATOM 6279 C C . ASP B 1 350 ? 27.938 -5.457 -0.039 1 95.75 350 ASP B C 1
ATOM 6281 O O . ASP B 1 350 ? 28.234 -6.652 -0.002 1 95.75 350 ASP B O 1
ATOM 6285 N N . GLU B 1 351 ? 28.828 -4.484 0.084 1 95 351 GLU B N 1
ATOM 6286 C CA . GLU B 1 351 ? 30.266 -4.77 0.167 1 95 351 GLU B CA 1
ATOM 6287 C C . GLU B 1 351 ? 30.609 -5.469 1.478 1 95 351 GLU B C 1
ATOM 6289 O O . GLU B 1 351 ? 31.641 -6.148 1.571 1 95 351 GLU B O 1
ATOM 6294 N N . ASN B 1 352 ? 29.812 -5.402 2.459 1 95.31 352 ASN B N 1
ATOM 6295 C CA . ASN B 1 352 ? 30.031 -6.043 3.75 1 95.31 352 ASN B CA 1
ATOM 6296 C C . ASN B 1 352 ? 29.375 -7.418 3.818 1 95.31 352 ASN B C 1
ATOM 6298 O O . ASN B 1 352 ? 29.391 -8.07 4.859 1 95.31 352 ASN B O 1
ATOM 6302 N N . GLY B 1 353 ? 28.719 -7.801 2.756 1 96.38 353 GLY B N 1
ATOM 6303 C CA . GLY B 1 353 ? 28.078 -9.109 2.693 1 96.38 353 GLY B CA 1
ATOM 6304 C C . GLY B 1 353 ? 26.656 -9.109 3.203 1 96.38 353 GLY B C 1
ATOM 6305 O O . GLY B 1 353 ? 26.016 -10.156 3.279 1 96.38 353 GLY B O 1
ATOM 6306 N N . MET B 1 354 ? 26.172 -8.008 3.555 1 96.25 354 MET B N 1
ATOM 6307 C CA . MET B 1 354 ? 24.812 -7.902 4.078 1 96.25 354 MET B CA 1
ATOM 6308 C C . MET B 1 354 ? 23.797 -7.895 2.943 1 96.25 354 MET B C 1
ATOM 6310 O O . MET B 1 354 ? 24.047 -7.336 1.875 1 96.25 354 MET B O 1
ATOM 6314 N N . PRO B 1 355 ? 22.641 -8.508 3.178 1 96.75 355 PRO B N 1
ATOM 6315 C CA . PRO B 1 355 ? 21.609 -8.5 2.133 1 96.75 355 PRO B CA 1
ATOM 6316 C C . PRO B 1 355 ? 21.125 -7.09 1.794 1 96.75 355 PRO B C 1
ATOM 6318 O O . PRO B 1 355 ? 20.984 -6.254 2.688 1 96.75 355 PRO B O 1
ATOM 6321 N N . VAL B 1 356 ? 20.953 -6.82 0.564 1 95.12 356 VAL B N 1
ATOM 6322 C CA . VAL B 1 356 ? 20.328 -5.582 0.112 1 95.12 356 VAL B CA 1
ATOM 6323 C C . VAL B 1 356 ? 18.859 -5.84 -0.231 1 95.12 356 VAL B C 1
ATOM 6325 O O . VAL B 1 356 ? 18.547 -6.316 -1.323 1 95.12 356 VAL B O 1
ATOM 6328 N N . ASP B 1 357 ? 18.016 -5.477 0.686 1 92.38 357 ASP B N 1
ATOM 6329 C CA . ASP B 1 357 ? 16.594 -5.711 0.517 1 92.38 357 ASP B CA 1
ATOM 6330 C C . ASP B 1 357 ? 15.969 -4.664 -0.406 1 92.38 357 ASP B C 1
ATOM 6332 O O . ASP B 1 357 ? 16.438 -3.521 -0.461 1 92.38 357 ASP B O 1
ATOM 6336 N N . ASN B 1 358 ? 14.984 -5.09 -1.223 1 91.25 358 ASN B N 1
ATOM 6337 C CA . ASN B 1 358 ? 14.203 -4.234 -2.117 1 91.25 358 ASN B CA 1
ATOM 6338 C C . ASN B 1 358 ? 15.086 -3.598 -3.186 1 91.25 358 ASN B C 1
ATOM 6340 O O . ASN B 1 358 ? 14.852 -2.459 -3.594 1 91.25 358 ASN B O 1
ATOM 6344 N N . ALA B 1 359 ? 16.125 -4.199 -3.494 1 93.94 359 ALA B N 1
ATOM 6345 C CA . ALA B 1 359 ? 16.859 -3.832 -4.707 1 93.94 359 ALA B CA 1
ATOM 6346 C C . ALA B 1 359 ? 16.062 -4.199 -5.957 1 93.94 359 ALA B C 1
ATOM 6348 O O . ALA B 1 359 ? 15.391 -5.238 -5.992 1 93.94 359 ALA B O 1
ATOM 6349 N N . ILE B 1 360 ? 16.172 -3.381 -6.984 1 93.94 360 ILE B N 1
ATOM 6350 C CA . ILE B 1 360 ? 15.461 -3.617 -8.234 1 93.94 360 ILE B CA 1
ATOM 6351 C C . ILE B 1 360 ? 16.297 -4.504 -9.148 1 93.94 360 ILE B C 1
ATOM 6353 O O . ILE B 1 360 ? 17.516 -4.34 -9.234 1 93.94 360 ILE B O 1
ATOM 6357 N N . ILE B 1 361 ? 15.656 -5.406 -9.734 1 96.88 361 ILE B N 1
ATOM 6358 C CA . ILE B 1 361 ? 16.25 -6.238 -10.781 1 96.88 361 ILE B CA 1
ATOM 6359 C C . ILE B 1 361 ? 15.594 -5.926 -12.125 1 96.88 361 ILE B C 1
ATOM 6361 O O . ILE B 1 361 ? 14.43 -6.27 -12.344 1 96.88 361 ILE B O 1
ATOM 6365 N N . ARG B 1 362 ? 16.312 -5.281 -12.992 1 95.19 362 ARG B N 1
ATOM 6366 C CA . ARG B 1 362 ? 15.828 -4.914 -14.32 1 95.19 362 ARG B CA 1
ATOM 6367 C C . ARG B 1 362 ? 16.484 -5.77 -15.398 1 95.19 362 ARG B C 1
ATOM 6369 O O . ARG B 1 362 ? 17.688 -6.059 -15.32 1 95.19 362 ARG B O 1
ATOM 6376 N N . VAL B 1 363 ? 15.688 -6.102 -16.438 1 96.62 363 VAL B N 1
ATOM 6377 C CA . VAL B 1 363 ? 16.188 -7.023 -17.453 1 96.62 363 VAL B CA 1
ATOM 6378 C C . VAL B 1 363 ? 15.992 -6.426 -18.844 1 96.62 363 VAL B C 1
ATOM 6380 O O . VAL B 1 363 ? 14.953 -5.816 -19.125 1 96.62 363 VAL B O 1
ATOM 6383 N N . GLN B 1 364 ? 16.984 -6.609 -19.672 1 95.12 364 GLN B N 1
ATOM 6384 C CA . GLN B 1 364 ? 16.953 -6.273 -21.078 1 95.12 364 GLN B CA 1
ATOM 6385 C C . GLN B 1 364 ? 17.234 -7.5 -21.953 1 95.12 364 GLN B C 1
ATOM 6387 O O . GLN B 1 364 ? 18.25 -8.164 -21.766 1 95.12 364 GLN B O 1
ATOM 6392 N N . ASN B 1 365 ? 16.312 -7.832 -22.797 1 96.75 365 ASN B N 1
ATOM 6393 C CA . ASN B 1 365 ? 16.531 -8.922 -23.75 1 96.75 365 ASN B CA 1
ATOM 6394 C C . ASN B 1 365 ? 17.422 -8.492 -24.906 1 96.75 365 ASN B C 1
ATOM 6396 O O . ASN B 1 365 ? 17.078 -7.566 -25.641 1 96.75 365 ASN B O 1
ATOM 6400 N N . ILE B 1 366 ? 18.516 -9.125 -25.047 1 96.75 366 ILE B N 1
ATOM 6401 C CA . ILE B 1 366 ? 19.422 -8.781 -26.141 1 96.75 366 ILE B CA 1
ATOM 6402 C C . ILE B 1 366 ? 19.656 -10 -27.031 1 96.75 366 ILE B C 1
ATOM 6404 O O . ILE B 1 366 ? 20.703 -10.125 -27.672 1 96.75 366 ILE B O 1
ATOM 6408 N N . THR B 1 367 ? 18.766 -10.891 -26.953 1 95.19 367 THR B N 1
ATOM 6409 C CA . THR B 1 367 ? 18.859 -12.109 -27.75 1 95.19 367 THR B CA 1
ATOM 6410 C C . THR B 1 367 ? 18.797 -11.781 -29.25 1 95.19 367 THR B C 1
ATOM 6412 O O . THR B 1 367 ? 17.906 -11.078 -29.703 1 95.19 367 THR B O 1
ATOM 6415 N N . ASP B 1 368 ? 19.703 -12.289 -30.078 1 92.62 368 ASP B N 1
ATOM 6416 C CA . ASP B 1 368 ? 19.75 -12.203 -31.547 1 92.62 368 ASP B CA 1
ATOM 6417 C C . ASP B 1 368 ? 19.547 -10.766 -32 1 92.62 368 ASP B C 1
ATOM 6419 O O . ASP B 1 368 ? 18.781 -10.508 -32.938 1 92.62 368 ASP B O 1
ATOM 6423 N N . GLY B 1 369 ? 20.047 -9.867 -31.344 1 88.81 369 GLY B N 1
ATOM 6424 C CA . GLY B 1 369 ? 20.047 -8.477 -31.781 1 88.81 369 GLY B CA 1
ATOM 6425 C C . GLY B 1 369 ? 18.859 -7.691 -31.25 1 88.81 369 GLY B C 1
ATOM 6426 O O . GLY B 1 369 ? 18.766 -6.484 -31.469 1 88.81 369 GLY B O 1
ATOM 6427 N N . VAL B 1 370 ? 18.016 -8.445 -30.609 1 85.69 370 VAL B N 1
ATOM 6428 C CA . VAL B 1 370 ? 16.938 -7.746 -29.922 1 85.69 370 VAL B CA 1
ATOM 6429 C C . VAL B 1 370 ? 17.516 -6.824 -28.844 1 85.69 370 VAL B C 1
ATOM 6431 O O . VAL B 1 370 ? 18.609 -7.078 -28.328 1 85.69 370 VAL B O 1
ATOM 6434 N N . ASN B 1 371 ? 17.094 -5.695 -28.656 1 89.5 371 ASN B N 1
ATOM 6435 C CA . ASN B 1 371 ? 17.484 -4.746 -27.609 1 89.5 371 ASN B CA 1
ATOM 6436 C C . ASN B 1 371 ? 16.266 -4.109 -26.953 1 89.5 371 ASN B C 1
ATOM 6438 O O . ASN B 1 371 ? 15.992 -2.924 -27.141 1 89.5 371 ASN B O 1
ATOM 6442 N N . GLN B 1 372 ? 15.672 -4.98 -26.172 1 92.81 372 GLN B N 1
ATOM 6443 C CA . GLN B 1 372 ? 14.391 -4.551 -25.594 1 92.81 372 GLN B CA 1
ATOM 6444 C C . GLN B 1 372 ? 14.398 -4.664 -24.078 1 92.81 372 GLN B C 1
ATOM 6446 O O . GLN B 1 372 ? 14.664 -5.734 -23.531 1 92.81 372 GLN B O 1
ATOM 6451 N N . ILE B 1 373 ? 14.117 -3.574 -23.438 1 91.44 373 ILE B N 1
ATOM 6452 C CA . ILE B 1 373 ? 13.938 -3.578 -21.984 1 91.44 373 ILE B CA 1
ATOM 6453 C C . ILE B 1 373 ? 12.602 -4.23 -21.641 1 91.44 373 ILE B C 1
ATOM 6455 O O . ILE B 1 373 ? 11.578 -3.916 -22.25 1 91.44 373 ILE B O 1
ATOM 6459 N N . ILE B 1 374 ? 12.617 -5.156 -20.766 1 95.25 374 ILE B N 1
ATOM 6460 C CA . ILE B 1 374 ? 11.383 -5.695 -20.203 1 95.25 374 ILE B CA 1
ATOM 6461 C C . ILE B 1 374 ? 10.891 -4.793 -19.078 1 95.25 374 ILE B C 1
ATOM 6463 O O . ILE B 1 374 ? 11.453 -4.805 -17.984 1 95.25 374 ILE B O 1
ATOM 6467 N N . ASN B 1 375 ? 9.914 -4.082 -19.344 1 90.44 375 ASN B N 1
ATOM 6468 C CA . ASN B 1 375 ? 9.469 -3.018 -18.453 1 90.44 375 ASN B CA 1
ATOM 6469 C C . ASN B 1 375 ? 8.672 -3.568 -17.281 1 90.44 375 ASN B C 1
ATOM 6471 O O . ASN B 1 375 ? 7.531 -3.156 -17.062 1 90.44 375 ASN B O 1
ATOM 6475 N N . HIS B 1 376 ? 9.219 -4.441 -16.531 1 94.69 376 HIS B N 1
ATOM 6476 C CA . HIS B 1 376 ? 8.727 -5.023 -15.297 1 94.69 376 HIS B CA 1
ATOM 6477 C C . HIS B 1 376 ? 9.875 -5.434 -14.383 1 94.69 376 HIS B C 1
ATOM 6479 O O . HIS B 1 376 ? 10.453 -6.508 -14.547 1 94.69 376 HIS B O 1
ATOM 6485 N N . ASP B 1 377 ? 10.125 -4.566 -13.469 1 93.06 377 ASP B N 1
ATOM 6486 C CA . ASP B 1 377 ? 11.188 -4.848 -12.508 1 93.06 377 ASP B CA 1
ATOM 6487 C C . ASP B 1 377 ? 10.672 -5.691 -11.344 1 93.06 377 ASP B C 1
ATOM 6489 O O . ASP B 1 377 ? 9.516 -5.551 -10.938 1 93.06 377 ASP B O 1
ATOM 6493 N N . ILE B 1 378 ? 11.461 -6.574 -10.859 1 96.56 378 ILE B N 1
ATOM 6494 C CA . ILE B 1 378 ? 11.18 -7.223 -9.586 1 96.56 378 ILE B CA 1
ATOM 6495 C C . ILE B 1 378 ? 12.133 -6.695 -8.516 1 96.56 378 ILE B C 1
ATOM 6497 O O . ILE B 1 378 ? 13.039 -5.918 -8.812 1 96.56 378 ILE B O 1
ATOM 6501 N N . SER B 1 379 ? 11.844 -7.062 -7.281 1 95.06 379 SER B N 1
ATOM 6502 C CA . SER B 1 379 ? 12.672 -6.574 -6.18 1 95.06 379 SER B CA 1
ATOM 6503 C C . SER B 1 379 ? 13.195 -7.727 -5.328 1 95.06 379 SER B C 1
ATOM 6505 O O . SER B 1 379 ? 12.578 -8.797 -5.273 1 95.06 379 SER B O 1
ATOM 6507 N N . THR B 1 380 ? 14.312 -7.5 -4.719 1 96.94 380 THR B N 1
ATOM 6508 C CA . THR B 1 380 ? 14.867 -8.516 -3.83 1 96.94 380 THR B CA 1
ATOM 6509 C C . THR B 1 380 ? 14.039 -8.617 -2.551 1 96.94 380 THR B C 1
ATOM 6511 O O . THR B 1 380 ? 13.391 -7.656 -2.145 1 96.94 380 THR B O 1
ATOM 6514 N N . THR B 1 381 ? 14.07 -9.797 -1.961 1 94.88 381 THR B N 1
ATOM 6515 C CA . THR B 1 381 ? 13.453 -10.031 -0.659 1 94.88 381 THR B CA 1
ATOM 6516 C C . THR B 1 381 ? 14.281 -9.391 0.452 1 94.88 381 THR B C 1
ATOM 6518 O O . THR B 1 381 ? 15.344 -8.82 0.193 1 94.88 381 THR B O 1
ATOM 6521 N N . LYS B 1 382 ? 13.797 -9.562 1.712 1 90.44 382 LYS B N 1
ATOM 6522 C CA . LYS B 1 382 ? 14.516 -9.055 2.879 1 90.44 382 LYS B CA 1
ATOM 6523 C C . LYS B 1 382 ? 15.891 -9.703 3.008 1 90.44 382 LYS B C 1
ATOM 6525 O O . LYS B 1 382 ? 16.812 -9.109 3.564 1 90.44 382 LYS B O 1
ATOM 6530 N N . ASN B 1 383 ? 16.016 -10.867 2.428 1 95.19 383 ASN B N 1
ATOM 6531 C CA . ASN B 1 383 ? 17.266 -11.594 2.496 1 95.19 383 ASN B CA 1
ATOM 6532 C C . ASN B 1 383 ? 18.156 -11.32 1.279 1 95.19 383 ASN B C 1
ATOM 6534 O O . ASN B 1 383 ? 19.188 -11.961 1.092 1 95.19 383 ASN B O 1
ATOM 6538 N N . GLY B 1 384 ? 17.672 -10.414 0.404 1 97.31 384 GLY B N 1
ATOM 6539 C CA . GLY B 1 384 ? 18.453 -10.016 -0.758 1 97.31 384 GLY B CA 1
ATOM 6540 C C . GLY B 1 384 ? 18.328 -10.992 -1.916 1 97.31 384 GLY B C 1
ATOM 6541 O O . GLY B 1 384 ? 19.141 -10.961 -2.846 1 97.31 384 GLY B O 1
ATOM 6542 N N . GLU B 1 385 ? 17.375 -11.883 -1.855 1 97.94 385 GLU B N 1
ATOM 6543 C CA . GLU B 1 385 ? 17.172 -12.883 -2.902 1 97.94 385 GLU B CA 1
ATOM 6544 C C . GLU B 1 385 ? 16.25 -12.352 -3.998 1 97.94 385 GLU B C 1
ATOM 6546 O O . GLU B 1 385 ? 15.359 -11.531 -3.73 1 97.94 385 GLU B O 1
ATOM 6551 N N . TYR B 1 386 ? 16.5 -12.875 -5.168 1 98.38 386 TYR B N 1
ATOM 6552 C CA . TYR B 1 386 ? 15.539 -12.617 -6.234 1 98.38 386 TYR B CA 1
ATOM 6553 C C . TYR B 1 386 ? 15.43 -13.812 -7.172 1 98.38 386 TYR B C 1
ATOM 6555 O O . TYR B 1 386 ? 16.344 -14.633 -7.254 1 98.38 386 TYR B O 1
ATOM 6563 N N . TRP B 1 387 ? 14.312 -14.031 -7.828 1 98.31 387 TRP B N 1
ATOM 6564 C CA . TRP B 1 387 ? 14.031 -14.977 -8.906 1 98.31 387 TRP B CA 1
ATOM 6565 C C . TRP B 1 387 ? 13.398 -14.266 -10.102 1 98.31 387 TRP B C 1
ATOM 6567 O O . TRP B 1 387 ? 12.305 -13.703 -9.984 1 98.31 387 TRP B O 1
ATOM 6577 N N . ARG B 1 388 ? 14.008 -14.25 -11.188 1 98.25 388 ARG B N 1
ATOM 6578 C CA . ARG B 1 388 ? 13.508 -13.602 -12.391 1 98.25 388 ARG B CA 1
ATOM 6579 C C . ARG B 1 388 ? 13.234 -14.633 -13.492 1 98.25 388 ARG B C 1
ATOM 6581 O O . ARG B 1 388 ? 14.156 -15.062 -14.188 1 98.25 388 ARG B O 1
ATOM 6588 N N . LEU B 1 389 ? 11.977 -14.984 -13.68 1 98.12 389 LEU B N 1
ATOM 6589 C CA . LEU B 1 389 ? 11.609 -15.969 -14.688 1 98.12 389 LEU B CA 1
ATOM 6590 C C . LEU B 1 389 ? 11.828 -15.422 -16.094 1 98.12 389 LEU B C 1
ATOM 6592 O O . LEU B 1 389 ? 11.289 -14.375 -16.453 1 98.12 389 LEU B O 1
ATOM 6596 N N . LEU B 1 390 ? 12.609 -16.109 -16.859 1 97.75 390 LEU B N 1
ATOM 6597 C CA . LEU B 1 390 ? 12.969 -15.742 -18.219 1 97.75 390 LEU B CA 1
ATOM 6598 C C . LEU B 1 390 ? 13.047 -16.969 -19.125 1 97.75 390 LEU B C 1
ATOM 6600 O O . LEU B 1 390 ? 13.43 -18.047 -18.672 1 97.75 390 LEU B O 1
ATOM 6604 N N . THR B 1 391 ? 12.703 -16.828 -20.359 1 96.5 391 THR B N 1
ATOM 6605 C CA . THR B 1 391 ? 12.922 -17.875 -21.344 1 96.5 391 THR B CA 1
ATOM 6606 C C . THR B 1 391 ? 14.375 -17.875 -21.812 1 96.5 391 THR B C 1
ATOM 6608 O O . THR B 1 391 ? 15.125 -16.938 -21.547 1 96.5 391 THR B O 1
ATOM 6611 N N . PRO B 1 392 ? 14.766 -18.984 -22.469 1 95.81 392 PRO B N 1
ATOM 6612 C CA . PRO B 1 392 ? 16.156 -19.062 -22.938 1 95.81 392 PRO B CA 1
ATOM 6613 C C . PRO B 1 392 ? 16.531 -17.906 -23.859 1 95.81 392 PRO B C 1
ATOM 6615 O O . PRO B 1 392 ? 15.719 -17.484 -24.688 1 95.81 392 PRO B O 1
ATOM 6618 N N . GLY B 1 393 ? 17.734 -17.406 -23.688 1 96.94 393 GLY B N 1
ATOM 6619 C CA . GLY B 1 393 ? 18.234 -16.266 -24.438 1 96.94 393 GLY B CA 1
ATOM 6620 C C . GLY B 1 393 ? 19.344 -15.516 -23.75 1 96.94 393 GLY B C 1
ATOM 6621 O O . GLY B 1 393 ? 19.875 -15.984 -22.734 1 96.94 393 GLY B O 1
ATOM 6622 N N . LEU B 1 394 ? 19.797 -14.406 -24.406 1 97.44 394 LEU B N 1
ATOM 6623 C CA . LEU B 1 394 ? 20.828 -13.531 -23.859 1 97.44 394 LEU B CA 1
ATOM 6624 C C . LEU B 1 394 ? 20.219 -12.273 -23.25 1 97.44 394 LEU B C 1
ATOM 6626 O O . LEU B 1 394 ? 19.391 -11.617 -23.891 1 97.44 394 LEU B O 1
ATOM 6630 N N . TYR B 1 395 ? 20.625 -11.992 -22 1 97.75 395 TYR B N 1
ATOM 6631 C CA . TYR B 1 395 ? 20 -10.883 -21.297 1 97.75 395 TYR B CA 1
ATOM 6632 C C . TYR B 1 395 ? 21.047 -10.023 -20.594 1 97.75 395 TYR B C 1
ATOM 6634 O O . TYR B 1 395 ? 22.109 -10.516 -20.203 1 97.75 395 TYR B O 1
ATOM 6642 N N . LYS B 1 396 ? 20.781 -8.734 -20.531 1 96.56 396 LYS B N 1
ATOM 6643 C CA . LYS B 1 396 ? 21.422 -7.883 -19.531 1 96.56 396 LYS B CA 1
ATOM 6644 C C . LYS B 1 396 ? 20.562 -7.781 -18.266 1 96.56 396 LYS B C 1
ATOM 6646 O O . LYS B 1 396 ? 19.375 -7.438 -18.344 1 96.56 396 LYS B O 1
ATOM 6651 N N . ILE B 1 397 ? 21.094 -8.094 -17.109 1 97.75 397 ILE B N 1
ATOM 6652 C CA . ILE B 1 397 ? 20.406 -8.008 -15.828 1 97.75 397 ILE B CA 1
ATOM 6653 C C . ILE B 1 397 ? 21.078 -6.969 -14.945 1 97.75 397 ILE B C 1
ATOM 6655 O O . ILE B 1 397 ? 22.297 -7.039 -14.711 1 97.75 397 ILE B O 1
ATOM 6659 N N . MET B 1 398 ? 20.328 -6.023 -14.516 1 95.56 398 MET B N 1
ATOM 6660 C CA . MET B 1 398 ? 20.844 -4.949 -13.672 1 95.56 398 MET B CA 1
ATOM 6661 C C . MET B 1 398 ? 20.266 -5.043 -12.258 1 95.56 398 MET B C 1
ATOM 6663 O O . MET B 1 398 ? 19.062 -5.215 -12.086 1 95.56 398 MET B O 1
ATOM 6667 N N . ALA B 1 399 ? 21.109 -4.98 -11.219 1 96.56 399 ALA B N 1
ATOM 6668 C CA . ALA B 1 399 ? 20.703 -4.773 -9.828 1 96.56 399 ALA B CA 1
ATOM 6669 C C . ALA B 1 399 ? 20.969 -3.338 -9.391 1 96.56 399 ALA B C 1
ATOM 6671 O O . ALA B 1 399 ? 22.062 -2.805 -9.617 1 96.56 399 ALA B O 1
ATOM 6672 N N . ALA B 1 400 ? 19.953 -2.748 -8.828 1 92.5 400 ALA B N 1
ATOM 6673 C CA . ALA B 1 400 ? 20.109 -1.346 -8.453 1 92.5 400 ALA B CA 1
ATOM 6674 C C . ALA B 1 400 ? 19.281 -1.016 -7.215 1 92.5 400 ALA B C 1
ATOM 6676 O O . ALA B 1 400 ? 18.219 -1.584 -7.008 1 92.5 400 ALA B O 1
ATOM 6677 N N . LYS B 1 401 ? 19.75 -0.179 -6.41 1 88.94 401 LYS B N 1
ATOM 6678 C CA . LYS B 1 401 ? 19.047 0.407 -5.266 1 88.94 401 LYS B CA 1
ATOM 6679 C C . LYS B 1 401 ? 19.594 1.795 -4.945 1 88.94 401 LYS B C 1
ATOM 6681 O O . LYS B 1 401 ? 20.797 2.049 -5.102 1 88.94 401 LYS B O 1
ATOM 6686 N N . PHE B 1 402 ? 18.734 2.639 -4.57 1 77 402 PHE B N 1
ATOM 6687 C CA . PHE B 1 402 ? 19.172 3.969 -4.16 1 77 402 PHE B CA 1
ATOM 6688 C C . PHE B 1 402 ? 20.219 3.877 -3.061 1 77 402 PHE B C 1
ATOM 6690 O O . PHE B 1 402 ? 20.094 3.07 -2.139 1 77 402 PHE B O 1
ATOM 6697 N N . GLY B 1 403 ? 21.219 4.605 -3.225 1 75.56 403 GLY B N 1
ATOM 6698 C CA . GLY B 1 403 ? 22.328 4.59 -2.279 1 75.56 403 GLY B CA 1
ATOM 6699 C C . GLY B 1 403 ? 23.453 3.678 -2.703 1 75.56 403 GLY B C 1
ATOM 6700 O O . GLY B 1 403 ? 24.531 3.678 -2.086 1 75.56 403 GLY B O 1
ATOM 6701 N N . TYR B 1 404 ? 23.219 2.91 -3.705 1 85.5 404 TYR B N 1
ATOM 6702 C CA . TYR B 1 404 ? 24.219 1.998 -4.238 1 85.5 404 TYR B CA 1
ATOM 6703 C C . TYR B 1 404 ? 24.516 2.301 -5.703 1 85.5 404 TYR B C 1
ATOM 6705 O O . TYR B 1 404 ? 23.672 2.867 -6.402 1 85.5 404 TYR B O 1
ATOM 6713 N N . VAL B 1 405 ? 25.703 1.908 -6.184 1 83.75 405 VAL B N 1
ATOM 6714 C CA . VAL B 1 405 ? 26.016 1.95 -7.609 1 83.75 405 VAL B CA 1
ATOM 6715 C C . VAL B 1 405 ? 25.422 0.738 -8.312 1 83.75 405 VAL B C 1
ATOM 6717 O O . VAL B 1 405 ? 25.703 -0.405 -7.945 1 83.75 405 VAL B O 1
ATOM 6720 N N . PRO B 1 406 ? 24.641 0.969 -9.281 1 90.06 406 PRO B N 1
ATOM 6721 C CA . PRO B 1 406 ? 24.062 -0.168 -9.992 1 90.06 406 PRO B CA 1
ATOM 6722 C C . PRO B 1 406 ? 25.109 -1.05 -10.664 1 90.06 406 PRO B C 1
ATOM 6724 O O . PRO B 1 406 ? 26.172 -0.564 -11.031 1 90.06 406 PRO B O 1
ATOM 6727 N N . GLU B 1 407 ? 24.828 -2.27 -10.836 1 94.31 407 GLU B N 1
ATOM 6728 C CA . GLU B 1 407 ? 25.672 -3.229 -11.531 1 94.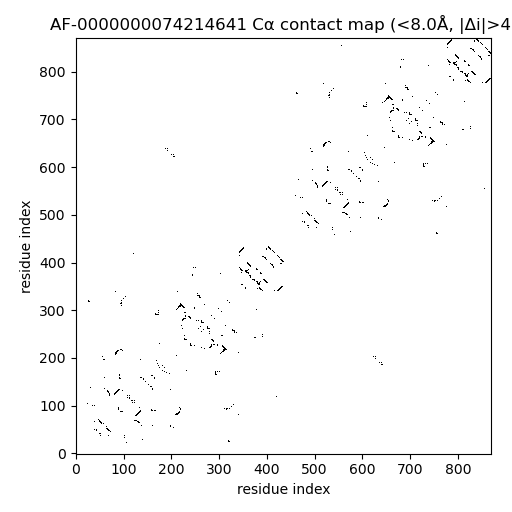31 407 GLU B CA 1
ATOM 6729 C C . GLU B 1 407 ? 24.891 -3.973 -12.609 1 94.31 407 GLU B C 1
ATOM 6731 O O . GLU B 1 407 ? 23.734 -4.355 -12.398 1 94.31 407 GLU B O 1
ATOM 6736 N N . VAL B 1 408 ? 25.516 -4.148 -13.758 1 95.31 408 VAL B N 1
ATOM 6737 C CA . VAL B 1 408 ? 24.891 -4.852 -14.867 1 95.31 408 VAL B CA 1
ATOM 6738 C C . VAL B 1 408 ? 25.734 -6.066 -15.25 1 95.31 408 VAL B C 1
ATOM 6740 O O . VAL B 1 408 ? 26.969 -6 -15.258 1 95.31 408 VAL B O 1
ATOM 6743 N N . LYS B 1 409 ? 25.109 -7.164 -15.523 1 97.56 409 LYS B N 1
ATOM 6744 C CA . LYS B 1 409 ? 25.75 -8.375 -16.016 1 97.56 409 LYS B CA 1
ATOM 6745 C C . LYS B 1 409 ? 25.047 -8.906 -17.266 1 97.56 409 LYS B C 1
ATOM 6747 O O . LYS B 1 409 ? 23.812 -8.859 -17.344 1 97.56 409 LYS B O 1
ATOM 6752 N N . THR B 1 410 ? 25.812 -9.344 -18.234 1 97.19 410 THR B N 1
ATOM 6753 C CA . THR B 1 410 ? 25.266 -10.047 -19.391 1 97.19 410 THR B CA 1
ATOM 6754 C C . THR B 1 410 ? 25.219 -11.555 -19.125 1 97.19 410 THR B C 1
ATOM 6756 O O . THR B 1 410 ? 26.234 -12.164 -18.828 1 97.19 410 THR B O 1
ATOM 6759 N N . VAL B 1 411 ? 24.062 -12.133 -19.25 1 97.5 411 VAL B N 1
ATOM 6760 C CA . VAL B 1 411 ? 23.859 -13.508 -18.812 1 97.5 411 VAL B CA 1
ATOM 6761 C C . VAL B 1 411 ? 23.172 -14.305 -19.922 1 97.5 411 VAL B C 1
ATOM 6763 O O . VAL B 1 411 ? 22.203 -13.836 -20.516 1 97.5 411 VAL B O 1
ATOM 6766 N N . MET B 1 412 ? 23.656 -15.469 -20.172 1 96.44 412 MET B N 1
ATOM 6767 C CA . MET B 1 412 ? 22.984 -16.422 -21.062 1 96.44 412 MET B CA 1
ATOM 6768 C C . MET B 1 412 ? 22.062 -17.344 -20.266 1 96.44 412 MET B C 1
ATOM 6770 O O . MET B 1 412 ? 22.531 -18.094 -19.406 1 96.44 412 MET B O 1
ATOM 6774 N N . ILE B 1 413 ? 20.797 -17.25 -20.547 1 95.88 413 ILE B N 1
ATOM 6775 C CA . ILE B 1 413 ? 19.844 -18.172 -19.953 1 95.88 413 ILE B CA 1
ATOM 6776 C C . ILE B 1 413 ? 19.656 -19.375 -20.859 1 95.88 413 ILE B C 1
ATOM 6778 O O . ILE B 1 413 ? 19.25 -19.25 -22 1 95.88 413 ILE B O 1
ATOM 6782 N N . GLU B 1 414 ? 19.922 -20.531 -20.328 1 90.12 414 GLU B N 1
ATOM 6783 C CA . GLU B 1 414 ? 19.859 -21.766 -21.094 1 90.12 414 GLU B CA 1
ATOM 6784 C C . GLU B 1 414 ? 18.5 -22.438 -20.953 1 90.12 414 GLU B C 1
ATOM 6786 O O . GLU B 1 414 ? 17.812 -22.25 -19.953 1 90.12 414 GLU B O 1
ATOM 6791 N N . PRO B 1 415 ? 18.188 -23.125 -22.062 1 85.5 415 PRO B N 1
ATOM 6792 C CA . PRO B 1 415 ? 16.969 -23.922 -21.906 1 85.5 415 PRO B CA 1
ATOM 6793 C C . PRO B 1 415 ? 17.078 -24.969 -20.797 1 85.5 415 PRO B C 1
ATOM 6795 O O . PRO B 1 415 ? 18.156 -25.484 -20.531 1 85.5 415 PRO B O 1
ATOM 6798 N N . ARG B 1 416 ? 15.961 -25.109 -20.172 1 74.56 416 ARG B N 1
ATOM 6799 C CA . ARG B 1 416 ? 15.93 -26.109 -19.109 1 74.56 416 ARG B CA 1
ATOM 6800 C C . ARG B 1 416 ? 15.914 -27.531 -19.688 1 74.56 416 ARG B C 1
ATOM 6802 O O . ARG B 1 416 ? 15.008 -27.875 -20.453 1 74.56 416 ARG B O 1
ATOM 6809 N N . ASN B 1 417 ? 17.047 -28.219 -19.781 1 61 417 ASN B N 1
ATOM 6810 C CA . ASN B 1 417 ? 17.125 -29.547 -20.375 1 61 417 ASN B CA 1
ATOM 6811 C C . ASN B 1 417 ? 16.609 -30.609 -19.406 1 61 417 ASN B C 1
ATOM 6813 O O . ASN B 1 417 ? 16.188 -31.688 -19.828 1 61 417 ASN B O 1
ATOM 6817 N N . THR B 1 418 ? 16.891 -30.406 -18.109 1 59.56 418 THR B N 1
ATOM 6818 C CA . THR B 1 418 ? 16.5 -31.469 -17.188 1 59.56 418 THR B CA 1
ATOM 6819 C C . THR B 1 418 ? 15.773 -30.891 -15.977 1 59.56 418 THR B C 1
ATOM 6821 O O . THR B 1 418 ? 15.812 -29.688 -15.742 1 59.56 418 THR B O 1
ATOM 6824 N N . THR B 1 419 ? 14.93 -31.719 -15.406 1 57.06 419 THR B N 1
ATOM 6825 C CA . THR B 1 419 ? 14.211 -31.406 -14.18 1 57.06 419 THR B CA 1
ATOM 6826 C C . THR B 1 419 ? 15.164 -30.922 -13.094 1 57.06 419 THR B C 1
ATOM 6828 O O . THR B 1 419 ? 14.742 -30.297 -12.117 1 57.06 419 THR B O 1
ATOM 6831 N N . ALA B 1 420 ? 16.453 -31.219 -13.336 1 53.56 420 ALA B N 1
ATOM 6832 C CA . ALA B 1 420 ? 17.406 -30.922 -12.266 1 53.56 420 ALA B CA 1
ATOM 6833 C C . ALA B 1 420 ? 17.953 -29.5 -12.391 1 53.56 420 ALA B C 1
ATOM 6835 O O . ALA B 1 420 ? 18.547 -28.984 -11.453 1 53.56 420 ALA B O 1
ATOM 6836 N N . THR B 1 421 ? 17.578 -28.984 -13.516 1 63.56 421 THR B N 1
ATOM 6837 C CA . THR B 1 421 ? 18.25 -27.719 -13.75 1 63.56 421 THR B CA 1
ATOM 6838 C C . THR B 1 421 ? 17.516 -26.578 -13.047 1 63.56 421 THR B C 1
ATOM 6840 O O . THR B 1 421 ? 16.297 -26.547 -13.016 1 63.56 421 THR B O 1
ATOM 6843 N N . GLN B 1 422 ? 18.375 -25.875 -12.297 1 82.38 422 GLN B N 1
ATOM 6844 C CA . GLN B 1 422 ? 17.953 -24.688 -11.57 1 82.38 422 GLN B CA 1
ATOM 6845 C C . GLN B 1 422 ? 18.188 -23.422 -12.406 1 82.38 422 GLN B C 1
ATOM 6847 O O . GLN B 1 422 ? 18.812 -23.469 -13.461 1 82.38 422 GLN B O 1
ATOM 6852 N N . ALA B 1 423 ? 17.438 -22.422 -12.07 1 93.12 423 ALA B N 1
ATOM 6853 C CA . ALA B 1 423 ? 17.656 -21.094 -12.656 1 93.12 423 ALA B CA 1
ATOM 6854 C C . ALA B 1 423 ? 19.141 -20.734 -12.648 1 93.12 423 ALA B C 1
ATOM 6856 O O . ALA B 1 423 ? 19.906 -21.219 -11.812 1 93.12 423 ALA B O 1
ATOM 6857 N N . THR B 1 424 ? 19.625 -20.016 -13.641 1 95 424 THR B N 1
ATOM 6858 C CA . THR B 1 424 ? 21 -19.531 -13.688 1 95 424 THR B CA 1
ATOM 6859 C C . THR B 1 424 ? 21.297 -18.641 -12.484 1 95 424 THR B C 1
ATOM 6861 O O . THR B 1 424 ? 20.578 -17.688 -12.219 1 95 424 THR B O 1
ATOM 6864 N N . ASN B 1 425 ? 22.391 -18.938 -11.789 1 96.19 425 ASN B N 1
ATOM 6865 C CA . ASN B 1 425 ? 22.781 -18.125 -10.633 1 96.19 425 ASN B CA 1
ATOM 6866 C C . ASN B 1 425 ? 23.469 -16.844 -11.07 1 96.19 425 ASN B C 1
ATOM 6868 O O . ASN B 1 425 ? 24.5 -16.875 -11.742 1 96.19 425 ASN B O 1
ATOM 6872 N N . VAL B 1 426 ? 22.922 -15.719 -10.766 1 98.25 426 VAL B N 1
ATOM 6873 C CA . VAL B 1 426 ? 23.5 -14.406 -11.039 1 98.25 426 VAL B CA 1
ATOM 6874 C C . VAL B 1 426 ? 23.5 -13.562 -9.766 1 98.25 426 VAL B C 1
ATOM 6876 O O . VAL B 1 426 ? 22.5 -12.922 -9.445 1 98.25 426 VAL B O 1
ATOM 6879 N N . HIS B 1 427 ? 24.609 -13.445 -9.062 1 98.44 427 HIS B N 1
ATOM 6880 C CA . HIS B 1 427 ? 24.734 -12.703 -7.812 1 98.44 427 HIS B CA 1
ATOM 6881 C C . HIS B 1 427 ? 25.297 -11.305 -8.055 1 98.44 427 HIS B C 1
ATOM 6883 O O . HIS B 1 427 ? 26.062 -11.102 -9.008 1 98.44 427 HIS B O 1
ATOM 6889 N N . PHE B 1 428 ? 24.969 -10.375 -7.227 1 98.38 428 PHE B N 1
ATOM 6890 C CA . PHE B 1 428 ? 25.453 -9 -7.328 1 98.38 428 PHE B CA 1
ATOM 6891 C C . PHE B 1 428 ? 26.031 -8.539 -5.992 1 98.38 428 PHE B C 1
ATOM 6893 O O . PHE B 1 428 ? 25.547 -8.93 -4.93 1 98.38 428 PHE B O 1
ATOM 6900 N N . VAL B 1 429 ? 27.016 -7.738 -6.043 1 97.69 429 VAL B N 1
ATOM 6901 C CA . VAL B 1 429 ? 27.547 -6.98 -4.918 1 97.69 429 VAL B CA 1
ATOM 6902 C C . VAL B 1 429 ? 27.5 -5.488 -5.238 1 97.69 429 VAL B C 1
ATOM 6904 O O . VAL B 1 429 ? 28.219 -5.016 -6.125 1 97.69 429 VAL B O 1
ATOM 6907 N N . LEU B 1 430 ? 26.734 -4.793 -4.523 1 95.25 430 LEU B N 1
ATOM 6908 C CA . LEU B 1 430 ? 26.562 -3.367 -4.797 1 95.25 430 LEU B CA 1
ATOM 6909 C C . LEU B 1 430 ? 27.438 -2.537 -3.865 1 95.25 430 LEU B C 1
ATOM 6911 O O . LEU B 1 430 ? 27.516 -2.805 -2.664 1 95.25 430 LEU B O 1
ATOM 6915 N N . ARG B 1 431 ? 28.078 -1.529 -4.441 1 91 431 ARG B N 1
ATOM 6916 C CA . ARG B 1 431 ? 28.906 -0.588 -3.682 1 91 431 ARG B CA 1
ATOM 6917 C C . ARG B 1 431 ? 28.094 0.644 -3.287 1 91 431 ARG B C 1
ATOM 6919 O O . ARG B 1 431 ? 27.266 1.13 -4.066 1 91 431 ARG B O 1
ATOM 6926 N N . THR B 1 432 ? 28.266 1.128 -1.996 1 83 432 THR B N 1
ATOM 6927 C CA . THR B 1 432 ? 27.547 2.314 -1.53 1 83 432 THR B CA 1
ATOM 6928 C C . THR B 1 432 ? 28 3.553 -2.297 1 83 432 THR B C 1
ATOM 6930 O O . THR B 1 432 ? 29.188 3.693 -2.613 1 83 432 THR B O 1
ATOM 6933 N N . LEU B 1 433 ? 27.094 4.316 -2.848 1 70.12 433 LEU B N 1
ATOM 6934 C CA . LEU B 1 433 ? 27.406 5.555 -3.551 1 70.12 433 LEU B CA 1
ATOM 6935 C C . LEU B 1 433 ? 28.109 6.543 -2.623 1 70.12 433 LEU B C 1
ATOM 6937 O O . LEU B 1 433 ? 29.031 7.242 -3.037 1 70.12 433 LEU B O 1
ATOM 6941 N N . PHE B 1 434 ? 27.453 6.996 -1.425 1 55.62 434 PHE B N 1
ATOM 6942 C CA . PHE B 1 434 ? 28.047 8.062 -0.627 1 55.62 434 PHE B CA 1
ATOM 6943 C C . PHE B 1 434 ? 29.094 7.496 0.322 1 55.62 434 PHE B C 1
ATOM 6945 O O . PHE B 1 434 ? 28.812 6.59 1.104 1 55.62 434 PHE B O 1
ATOM 6952 N N . GLU B 1 435 ? 30.234 6.922 -0.199 1 45.34 435 GLU B N 1
ATOM 6953 C CA . GLU B 1 435 ? 31.344 6.895 0.74 1 45.34 435 GLU B CA 1
ATOM 6954 C C . GLU B 1 435 ? 31.922 8.289 0.952 1 45.34 435 GLU B C 1
ATOM 6956 O O . GLU B 1 435 ? 32 9.078 0.01 1 45.34 435 GLU B O 1
#

Organism: Dermatophagoides pteronyssinus (NCBI:txid6956)